Protein 8EVY (pdb70)

Radius of gyration: 37.76 Å; Cα contacts (8 Å, |Δi|>4): 2157; chains: 3; bounding box: 84×70×109 Å

InterPro domains:
  IPR000291 D-alanine--D-alanine ligase/VANA/B/C, conserved site [PS00843] (79-90)
  IPR000291 D-alanine--D-alanine ligase/VANA/B/C, conserved site [PS00844] (257-285)
  IPR005905 D-alanine--D-alanine ligase [MF_00047] (19-315)
  IPR005905 D-alanine--D-alanine ligase [PIRSF039102] (20-312)
  IPR005905 D-alanine--D-alanine ligase [TIGR01205] (20-313)
  IPR011095 D-alanine--D-alanine ligase, C-terminal [PF07478] (120-311)
  IPR011127 D-alanine--D-alanine ligase, N-terminal domain [PF01820] (68-102)
  IPR011761 ATP-grasp fold [PS50975] (117-312)
  IPR013815 ATP-grasp fold, subdomain 1 [G3DSA:3.30.1490.20] (128-192)
  IPR016185 Pre-ATP-grasp domain superfamily [SSF52440] (20-112)

Secondary structure (DSSP, 8-state):
-HHHHHSSTTS-GGGG-EEEEEEE-SSTTHHHHHHHHHHHHHHHHHTT-EEEEEEESTTHHHHHHHS--SEEEE---STTTSSSHHHHHHHHHT--BSS--HHHHHHHH-HHHHHHHHHHTT-----EEE-SSHHHHHHHHHHH-SSEEEEESS--TTTT-EEESSHHHHHHHHHHHHTT-S-EEEEE---S-EEEEEEETTEEPPPEEEE-SSSSS-HHHHHT-S--EEESS-S--HHHHHHHHHHHHHHHHTTT--SEEEEEEEE-TTS-EEEEEEESS---STT-SHHHHHHHTT--HHHHHHHHHHHTTS---/-HHHHHTTT-S-GGGG-EEEEEEE-SSTTHHHHHHHHHHHHHHHHHTT-EEEEEEESTTHHHHHHHS--SEEEE---STTTSSSHHHHHHHHTT--BSS--HHHHHHHH-HHHHHHHHHHTT-----EEEESSHHHHHHHHHHH-S-EEEEETT--TTTT-EEESSHHHHHHHHHHHTTT-S-EEEEEPP-S-EEEEEEETTEEPPPEEEE-SSSSS-HHHHHT-S--EEESS-S--HHHHHHHHHHHHHHHHHHT--SEEEEEEEE-TTS-EEEEEEESS---STT-HHHHHHHHHT--HHHHHHHHHHHTTS---/--HHHH-STTS-TTTT-EEEEEEE-SSTTHHHHHHHHHHHHHHHHHTT-EEEEEEESTTHHHHHHHS--SEEEE---STTTSSSHHHHHHHHTT--BSS--HHHHHHHH-HHHHHHHHHHTT-----EEEESSHHHHHHHHHHH-SSEEEEETT--TTTT-EEESSHHHHHHHHHHHTTT-S-EEEEEPP-S-EEEEEEETTEEPPPEEEE-SSSSS-HIIIII-S--EEESS-S--HHHHHHHHHHHHHHHHTTT--SEEEEEEEE-TTS-EEEEEEESS---SSS-HHHHHHHHHT--HHHHHHHHHHHTT-

Organism: Pseudomonas aeruginosa (strain ATCC 15692 / DSM 22644 / CIP 104116 / JCM 14847 / LMG 12228 / 1C / PRS 101 / PAO1) (NCBI:txid208964)

Foldseek 3Di:
DVVCVLLPPLPDLPVQPEEEEEFQDDAPCNVLRVQLSVLLQVLSVVSPHNYDYDNDDPCPVVCLVVDDHQEYEQQYFFPPGQQLPVLVVCVVSVHFYFKAHRQLSNQQLFQVSLVVLCVVVVAFAFDKFWDQDLVSLVVCCVVQNDFKKKAARRHDQQPLIDTHGDSVVSVVSQVSRVVNHSTMMMGRDAPAWKKKWKDAQLRIFAIKIKDDPDPDCHNCLQPPDDRIDIDPVDPDDPVLRVVVRVSVSCSSVSSQIGGMKMWIWGAHPVGDIHTRGIGGNFGRHPSGDNQVRCVRVPDHPSSSSSSSSVRSVDDHD/DVVPVLQDVLPDQCVQPEEEEEFQDDAPCNVLRVQQSVLLQVLSVVSVHNYDYDNDDPCPVVVLVVDDHQEYEQQYFFPPGQQLNVLVVCVVVVHQYFKAHNQLSNQQLFQVNLVVLCVVVPAFAFDKFKDQDLVSLVVCCVPQPDFKKKAAGRHDLQQLMDTDGDSVVSVVSNVSRVVNPSTMMMGRDAPAWKKKWKDAQLAIFAIKTWDDPDPDCHNCVQPPDDPIDIDVNDPDDPVLRVVVRVSVSVSSVSSRIHGMKMWIWGAHPVGDIHTRGIGGNFRRHPSGDVQVRCVSVVDHPSSRSSSRSVRSVDDHD/DDPVVLFDLQPDLVVQPAEEEEFQDDAPCNVLRVQLSVLLQVLSVVSVHNYDYDNDDPCNVVVPVPDDHQEYEQQYFFPPGQQLPVQVVCVVVVHQYFKFHRQLSNQQLFQVSLVVLCVVVVAFAFDKFKDQDLVSLVVCCVPQPDFKKKAARRHDQQPLIDTHHDSVRSVVSQVSRCVNHSTMMMGRDADAWKKKWKDAQLRIFAIKIKDDPDPDCHNCVQPPDDRIDIDPNDPDDPVLSVVVRVSVSVSSVSSRIHGMKMWMWGAHPVGDIHTRGIGGNFGRHPSGDVQVRCVSRPDHSSSRSSSRSVRSVD

Nearest PDB structures (foldseek):
  8evy-assembly1_B  TM=1.003E+00  e=4.826E-71  Pseudomonas aeruginosa PAO1
  4c5b-assembly1_A  TM=9.711E-01  e=6.905E-42  Escherichia coli K-12
  1iow-assembly1_A  TM=9.721E-01  e=1.176E-40  Escherichia coli
  5bph-assembly2_B  TM=9.206E-01  e=2.477E-42  Yersinia pestis
  5c1p-assembly2_D  TM=9.144E-01  e=2.794E-42  Yersinia pestis

B-factor: mean 52.61, std 11.12, range [27.25, 104.98]

Sequence (948 aa):
LCLDSLLNGTQDPKAFGRVAVLFGGKSAEREVSLKSGAMVLQSLLAAGVDAFGIDVGEDLLQRLVEEKIDRAFIILHGRGGEDGSMQGLLECAGIPYTGSGVLASALAMDKLRTKRVWLSLGLPTPDYAVLASEDDCREAAQRLGFPLIVKPAHEGSSIGMAKVGGLDELIAAWREAARYDSQVLVEQWISGPEFTVATLRGQVLPAIRLGTPHTFYDYDAKYLASDTRYQVPCGLDEAKERELKELTARACDALGIQGWGRADVMQDAEGRFWLLEVNTAPGMTDHSLVPMAARAAGLDFQQLVLAILADSREARGLCLDSLLNGTQDPKAFGRVAVLFGGKSAEREVSLKSGAMVLQSLLAAGVDAFGIDVGEDLLQRLVEEKIDRAFIILHGRGGEDGSMQGLLECAGIPYTGSGVLASALAMDKLRTKRVWLSLGLPTPDYAVLASEDDCREAAQRLGFPLIVKPAHEGSSIGMAKVGGLDELIAAWREAARYDSQVLVEQWISGPEFTVATLRGQVLPAIRLGTPHTFYDYDAKYLASDTRYQVPCGLDEAKERELKELTARACDALGIQGWGRADVMQDAEGRFWLLEVNTAPGMTDHSLVPMAARAAGLDFQQLVLAILADSREARGLCLDSLLNGTQDPKAFGRVAVLFGGKSAEREVSLKSGAMVLQSLLAAGVDAFGIDVGEDLLQRLVEEKIDRAFIILHGRGGEDGSMQGLLECAGIPYTGSGVLASALAMDKLRTKRVWLSLGLPTPDYAVLASEDDCREAAQRLGFPLIVKPAHEGSSIGMAKVGGLDELIAAWREAARYDSQVLVEQWISGPEFTVATLRGQVLPAIRLGTPHTFYDYDAKYLASDTRYQVPCGLDEAKERELKELTARACDALGIQGWGRADVMQDAEGRFWLLEVNTAPGMTDHSLVPMAARAAGLDFQQLVLAILADSRE

Structure (mmCIF, N/CA/C/O backbone):
data_8EVY
#
_entry.id   8EVY
#
_cell.length_a   89.587
_cell.length_b   198.892
_cell.length_c   177.770
_cell.angle_alpha   90.00
_cell.angle_beta   90.00
_cell.angle_gamma   90.00
#
_symmetry.space_group_name_H-M   'C 2 2 21'
#
loop_
_entity.id
_entity.type
_entity.pdbx_description
1 polymer 'D-alanine--D-alanine ligase B'
2 non-polymer D-ALANINE
3 non-polymer 'MAGNESIUM ION'
4 non-polymer "ADENOSINE-5'-TRIPHOSPHATE"
5 non-polymer 'SODIUM ION'
6 water water
#
loop_
_atom_site.group_PDB
_atom_site.id
_atom_site.type_symbol
_atom_site.label_atom_id
_atom_site.label_alt_id
_atom_site.label_comp_id
_atom_site.label_asym_id
_atom_site.label_entity_id
_atom_site.label_seq_id
_atom_site.pdbx_PDB_ins_code
_atom_site.Cartn_x
_atom_site.Cartn_y
_atom_site.Cartn_z
_atom_site.occupancy
_atom_site.B_iso_or_equiv
_atom_site.auth_seq_id
_atom_site.auth_comp_id
_atom_site.auth_asym_id
_atom_site.auth_atom_id
_atom_site.pdbx_PDB_model_num
ATOM 1 N N . LEU A 1 4 ? 13.841 32.354 -60.467 1.00 69.60 3 LEU B N 1
ATOM 2 C CA . LEU A 1 4 ? 15.053 32.206 -61.264 1.00 73.91 3 LEU B CA 1
ATOM 3 C C . LEU A 1 4 ? 16.267 32.018 -60.357 1.00 77.53 3 LEU B C 1
ATOM 4 O O . LEU A 1 4 ? 17.170 31.241 -60.667 1.00 72.60 3 LEU B O 1
ATOM 9 N N . CYS A 1 5 ? 16.285 32.740 -59.232 1.00 76.04 4 CYS B N 1
ATOM 10 C CA . CYS A 1 5 ? 17.346 32.543 -58.249 1.00 72.78 4 CYS B CA 1
ATOM 11 C C . CYS A 1 5 ? 17.230 31.176 -57.589 1.00 70.59 4 CYS B C 1
ATOM 12 O O . CYS A 1 5 ? 18.234 30.476 -57.412 1.00 59.16 4 CYS B O 1
ATOM 15 N N . LEU A 1 6 ? 16.009 30.779 -57.219 1.00 61.41 5 LEU B N 1
ATOM 16 C CA . LEU A 1 6 ? 15.801 29.457 -56.642 1.00 59.06 5 LEU B CA 1
ATOM 17 C C . LEU A 1 6 ? 16.112 28.353 -57.646 1.00 70.17 5 LEU B C 1
ATOM 18 O O . LEU A 1 6 ? 16.521 27.255 -57.250 1.00 64.47 5 LEU B O 1
ATOM 23 N N . ASP A 1 7 ? 15.931 28.622 -58.942 1.00 71.37 6 ASP B N 1
ATOM 24 C CA . ASP A 1 7 ? 16.355 27.664 -59.958 1.00 73.07 6 ASP B CA 1
ATOM 25 C C . ASP A 1 7 ? 17.863 27.457 -59.915 1.00 65.77 6 ASP B C 1
ATOM 26 O O . ASP A 1 7 ? 18.349 26.324 -60.014 1.00 69.97 6 ASP B O 1
ATOM 31 N N . SER A 1 8 ? 18.621 28.544 -59.763 1.00 68.85 7 SER B N 1
ATOM 32 C CA . SER A 1 8 ? 20.073 28.431 -59.704 1.00 66.35 7 SER B CA 1
ATOM 33 C C . SER A 1 8 ? 20.528 27.705 -58.442 1.00 70.04 7 SER B C 1
ATOM 34 O O . SER A 1 8 ? 21.584 27.060 -58.445 1.00 61.08 7 SER B O 1
ATOM 37 N N . LEU A 1 9 ? 19.745 27.788 -57.363 1.00 58.95 8 LEU B N 1
ATOM 38 C CA . LEU A 1 9 ? 20.107 27.088 -56.135 1.00 60.20 8 LEU B CA 1
ATOM 39 C C . LEU A 1 9 ? 19.941 25.581 -56.274 1.00 61.51 8 LEU B C 1
ATOM 40 O O . LEU A 1 9 ? 20.706 24.817 -55.674 1.00 55.89 8 LEU B O 1
ATOM 45 N N . LEU A 1 10 ? 18.955 25.134 -57.052 1.00 61.65 9 LEU B N 1
ATOM 46 C CA . LEU A 1 10 ? 18.685 23.715 -57.246 1.00 61.19 9 LEU B CA 1
ATOM 47 C C . LEU A 1 10 ? 19.321 23.172 -58.520 1.00 64.53 9 LEU B C 1
ATOM 48 O O . LEU A 1 10 ? 18.792 22.229 -59.115 1.00 71.56 9 LEU B O 1
ATOM 53 N N . ASN A 1 11 ? 20.459 23.737 -58.932 1.00 66.01 10 ASN B N 1
ATOM 54 C CA . ASN A 1 11 ? 20.990 23.495 -60.271 1.00 63.83 10 ASN B CA 1
ATOM 55 C C . ASN A 1 11 ? 21.255 22.012 -60.516 1.00 70.18 10 ASN B C 1
ATOM 56 O O . ASN A 1 11 ? 20.709 21.419 -61.453 1.00 86.90 10 ASN B O 1
ATOM 61 N N . GLY A 1 12 ? 22.095 21.396 -59.690 1.00 62.63 11 GLY B N 1
ATOM 62 C CA . GLY A 1 12 ? 22.439 20.003 -59.907 1.00 49.00 11 GLY B CA 1
ATOM 63 C C . GLY A 1 12 ? 21.881 19.065 -58.857 1.00 52.11 11 GLY B C 1
ATOM 64 O O . GLY A 1 12 ? 22.554 18.118 -58.441 1.00 50.20 11 GLY B O 1
ATOM 65 N N . THR A 1 13 ? 20.650 19.315 -58.420 1.00 63.85 12 THR B N 1
ATOM 66 C CA . THR A 1 13 ? 20.035 18.548 -57.347 1.00 52.10 12 THR B CA 1
ATOM 67 C C . THR A 1 13 ? 19.063 17.493 -57.849 1.00 63.32 12 THR B C 1
ATOM 68 O O . THR A 1 13 ? 18.474 16.776 -57.034 1.00 60.24 12 THR B O 1
ATOM 72 N N . GLN A 1 14 ? 18.890 17.374 -59.166 1.00 65.59 13 GLN B N 1
ATOM 73 C CA . GLN A 1 14 ? 17.786 16.584 -59.700 1.00 65.77 13 GLN B CA 1
ATOM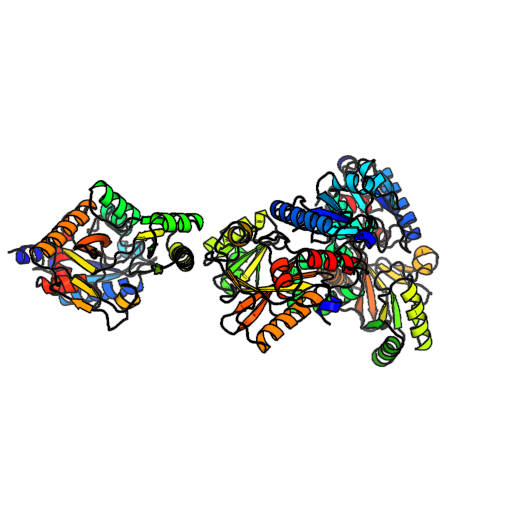 74 C C . GLN A 1 14 ? 18.036 15.088 -59.553 1.00 64.77 13 GLN B C 1
ATOM 75 O O . GLN A 1 14 ? 17.106 14.324 -59.271 1.00 63.63 13 GLN B O 1
ATOM 81 N N . ASP A 1 15 ? 19.282 14.649 -59.733 1.00 63.16 14 ASP B N 1
ATOM 82 C CA . ASP A 1 15 ? 19.615 13.229 -59.702 1.00 60.31 14 ASP B CA 1
ATOM 83 C C . ASP A 1 15 ? 20.437 12.911 -58.459 1.00 56.78 14 ASP B C 1
ATOM 84 O O . ASP A 1 15 ? 21.660 13.119 -58.454 1.00 57.00 14 ASP B O 1
ATOM 89 N N . PRO A 1 16 ? 19.821 12.409 -57.388 1.00 53.24 15 PRO B N 1
ATOM 90 C CA . PRO A 1 16 ? 20.613 12.006 -56.213 1.00 55.82 15 PRO B CA 1
ATOM 91 C C . PRO A 1 16 ? 21.631 10.920 -56.513 1.00 62.02 15 PRO B C 1
ATOM 92 O O . PRO A 1 16 ? 22.726 10.928 -55.935 1.00 61.31 15 PRO B O 1
ATOM 96 N N . LYS A 1 17 ? 21.302 9.981 -57.405 1.00 66.32 16 LYS B N 1
ATOM 97 C CA . LYS A 1 17 ? 22.243 8.927 -57.771 1.00 56.05 16 LYS B CA 1
ATOM 98 C C . LYS A 1 17 ? 23.483 9.471 -58.467 1.00 55.05 16 LYS B C 1
ATOM 99 O O . LYS A 1 17 ? 24.512 8.786 -58.503 1.00 58.13 16 LYS B O 1
ATOM 105 N N . ALA A 1 18 ? 23.412 10.684 -59.018 1.00 48.38 17 ALA B N 1
ATOM 106 C CA . ALA A 1 18 ? 24.539 11.242 -59.755 1.00 52.00 17 ALA B CA 1
ATOM 107 C C . ALA A 1 18 ? 25.723 11.583 -58.859 1.00 51.43 17 ALA B C 1
ATOM 108 O O . ALA A 1 18 ? 26.827 11.793 -59.373 1.00 56.31 17 ALA B O 1
ATOM 110 N N . PHE A 1 19 ? 25.524 11.651 -57.541 1.00 54.61 18 PHE B N 1
ATOM 111 C CA . PHE A 1 19 ? 26.612 12.024 -56.645 1.00 54.95 18 PHE B CA 1
ATOM 112 C C . PHE A 1 19 ? 27.486 10.841 -56.252 1.00 54.66 18 PHE B C 1
ATOM 113 O O . PHE A 1 19 ? 28.606 11.051 -55.773 1.00 55.10 18 PHE B O 1
ATOM 121 N N . GLY A 1 20 ? 27.011 9.613 -56.447 1.00 56.69 19 GLY B N 1
ATOM 122 C CA . GLY A 1 20 ? 27.794 8.454 -56.066 1.00 49.84 19 GLY B CA 1
ATOM 123 C C . GLY A 1 20 ? 27.643 8.134 -54.587 1.00 47.23 19 GLY B C 1
ATOM 124 O O . GLY A 1 20 ? 26.625 8.431 -53.960 1.00 46.22 19 GLY B O 1
ATOM 125 N N . ARG A 1 21 ? 28.678 7.512 -54.029 1.00 39.35 20 ARG B N 1
ATOM 126 C CA . ARG A 1 21 ? 28.690 7.158 -52.616 1.00 50.26 20 ARG B CA 1
ATOM 127 C C . ARG A 1 21 ? 29.216 8.342 -51.813 1.00 48.03 20 ARG B C 1
ATOM 128 O O . ARG A 1 21 ? 30.356 8.778 -52.010 1.00 40.22 20 ARG B O 1
ATOM 136 N N . VAL A 1 22 ? 28.384 8.857 -50.911 1.00 44.37 21 VAL B N 1
ATOM 137 C CA . VAL A 1 22 ? 28.668 10.087 -50.179 1.00 50.50 21 VAL B CA 1
ATOM 138 C C . VAL A 1 22 ? 28.942 9.733 -48.724 1.00 40.61 21 VAL B C 1
ATOM 139 O O . VAL A 1 22 ? 28.116 9.093 -48.061 1.00 48.29 21 VAL B O 1
ATOM 143 N N . ALA A 1 23 ? 30.104 10.147 -48.230 1.00 40.16 22 ALA B N 1
ATOM 144 C CA . ALA A 1 23 ? 30.473 9.972 -46.832 1.00 47.14 22 ALA B CA 1
ATOM 145 C C . ALA A 1 23 ? 30.127 11.242 -46.062 1.00 41.40 22 ALA B C 1
ATOM 146 O O . ALA A 1 23 ? 30.649 12.321 -46.366 1.00 42.50 22 ALA B O 1
ATOM 148 N N . VAL A 1 24 ? 29.242 11.112 -45.079 1.00 42.63 23 VAL B N 1
ATOM 149 C CA . VAL A 1 24 ? 28.895 12.213 -44.189 1.00 43.39 23 VAL B CA 1
ATOM 150 C C . VAL A 1 24 ? 29.858 12.163 -43.008 1.00 47.44 23 VAL B C 1
ATOM 151 O O . VAL A 1 24 ? 29.828 11.224 -42.210 1.00 43.58 23 VAL B O 1
ATOM 155 N N . LEU A 1 25 ? 30.724 13.165 -42.908 1.00 38.39 24 LEU B N 1
ATOM 156 C CA . LEU A 1 25 ? 31.745 13.225 -41.871 1.00 42.75 24 LEU B CA 1
ATOM 157 C C . LEU A 1 25 ? 31.220 14.057 -40.706 1.00 51.60 24 LEU B C 1
ATOM 158 O O . LEU A 1 25 ? 30.888 15.234 -40.880 1.00 45.37 24 LEU B O 1
ATOM 163 N N . PHE A 1 26 ? 31.148 13.447 -39.525 1.00 42.36 25 PHE B N 1
ATOM 164 C CA . PHE A 1 26 ? 30.620 14.106 -38.339 1.00 42.22 25 PHE B CA 1
ATOM 165 C C . PHE A 1 26 ? 31.323 13.546 -37.109 1.00 44.32 25 PHE B C 1
ATOM 166 O O . PHE A 1 26 ? 32.199 12.683 -37.207 1.00 42.23 25 PHE B O 1
ATOM 174 N N . GLY A 1 27 ? 30.924 14.041 -35.940 1.00 43.79 26 GLY B N 1
ATOM 175 C CA . GLY A 1 27 ? 31.505 13.590 -34.686 1.00 37.30 26 GLY B CA 1
ATOM 176 C C . GLY A 1 27 ? 32.774 14.337 -34.334 1.00 39.15 26 GLY B C 1
ATOM 177 O O . GLY A 1 27 ? 32.727 15.504 -33.926 1.00 43.66 26 GLY B O 1
ATOM 178 N N . GLY A 1 28 ? 33.917 13.680 -34.488 1.00 37.00 27 GLY B N 1
ATOM 179 C CA . GLY A 1 28 ? 35.191 14.312 -34.200 1.00 45.85 27 GLY B CA 1
ATOM 180 C C . GLY A 1 28 ? 35.485 14.368 -32.714 1.00 40.98 27 GLY B C 1
ATOM 181 O O . GLY A 1 28 ? 34.772 13.808 -31.876 1.00 43.58 27 GLY B O 1
ATOM 182 N N . LYS A 1 29 ? 36.567 15.075 -32.390 1.00 43.50 28 LYS B N 1
ATOM 183 C CA . LYS A 1 29 ? 37.038 15.187 -31.014 1.00 47.31 28 LYS B CA 1
ATOM 184 C C . LYS A 1 29 ? 37.046 16.629 -30.514 1.00 47.35 28 LYS B C 1
ATOM 185 O O . LYS A 1 29 ? 37.739 16.937 -29.539 1.00 49.18 28 LYS B O 1
ATOM 191 N N . SER A 1 30 ? 36.295 17.520 -31.152 1.00 38.60 29 SER B N 1
ATOM 192 C CA . SER A 1 30 ? 36.218 18.896 -30.688 1.00 45.92 29 SER B CA 1
ATOM 193 C C . SER A 1 30 ? 35.122 19.043 -29.635 1.00 44.88 29 SER B C 1
ATOM 194 O O . SER A 1 30 ? 34.321 18.135 -29.397 1.00 45.97 29 SER B O 1
ATOM 197 N N . ALA A 1 31 ? 35.087 20.221 -29.008 1.00 41.98 30 ALA B N 1
ATOM 198 C CA . ALA A 1 31 ? 34.102 20.484 -27.965 1.00 39.84 30 ALA B CA 1
ATOM 199 C C . ALA A 1 31 ? 32.672 20.468 -28.492 1.00 43.20 30 ALA B C 1
ATOM 200 O O . ALA A 1 31 ? 31.739 20.274 -27.706 1.00 41.24 30 ALA B O 1
ATOM 202 N N . GLU A 1 32 ? 32.474 20.657 -29.796 1.00 42.19 31 GLU B N 1
ATOM 203 C CA . GLU A 1 32 ? 31.147 20.599 -30.392 1.00 45.39 31 GLU B CA 1
ATOM 204 C C . GLU A 1 32 ? 30.791 19.205 -30.904 1.00 39.86 31 GLU B C 1
ATOM 205 O O . GLU A 1 32 ? 29.923 19.082 -31.777 1.00 41.16 31 GLU B O 1
ATOM 211 N N . ARG A 1 33 ? 31.436 18.158 -30.377 1.00 40.08 32 ARG B N 1
ATOM 212 C CA . ARG A 1 33 ? 31.192 16.806 -30.877 1.00 38.64 32 ARG B CA 1
ATOM 213 C C . ARG A 1 33 ? 29.719 16.429 -30.774 1.00 43.13 32 ARG B C 1
ATOM 214 O O . ARG A 1 33 ? 29.140 15.892 -31.726 1.00 48.39 32 ARG B O 1
ATOM 222 N N . GLU A 1 34 ? 29.092 16.706 -29.630 1.00 47.12 33 GLU B N 1
ATOM 223 C CA . GLU A 1 34 ? 27.687 16.346 -29.461 1.00 45.52 33 GLU B CA 1
ATOM 224 C C . GLU A 1 34 ? 26.802 17.086 -30.456 1.00 46.47 33 GLU B C 1
ATOM 225 O O . GLU A 1 34 ? 25.801 16.539 -30.932 1.00 46.80 33 GLU B O 1
ATOM 231 N N . VAL A 1 35 ? 27.157 18.330 -30.785 1.00 45.16 34 VAL B N 1
ATOM 232 C CA . VAL A 1 35 ? 26.406 19.061 -31.800 1.00 40.91 34 VAL B CA 1
ATOM 233 C C . VAL A 1 35 ? 26.615 18.430 -33.171 1.00 40.99 34 VAL B C 1
ATOM 234 O O . VAL A 1 35 ? 25.662 18.244 -33.938 1.00 41.04 34 VAL B O 1
ATOM 238 N N . SER A 1 36 ? 27.863 18.079 -33.496 1.00 44.32 35 SER B N 1
ATOM 239 C CA . SER A 1 36 ? 28.158 17.494 -34.800 1.00 40.83 35 SER B CA 1
ATOM 240 C C . SER A 1 36 ? 27.514 16.125 -34.964 1.00 44.55 35 SER B C 1
ATOM 241 O O . SER A 1 36 ? 27.170 15.737 -36.085 1.00 43.04 35 SER B O 1
ATOM 244 N N . LEU A 1 37 ? 27.344 15.382 -33.867 1.00 46.00 36 LEU B N 1
ATOM 245 C CA . LEU A 1 37 ? 26.688 14.081 -33.954 1.00 51.60 36 LEU B CA 1
ATOM 246 C C . LEU A 1 37 ? 25.234 14.229 -34.387 1.00 49.38 36 LEU B C 1
ATOM 247 O O . LEU A 1 37 ? 24.718 13.404 -35.150 1.00 45.70 36 LEU B O 1
ATOM 252 N N . LYS A 1 38 ? 24.559 15.278 -33.914 1.00 41.58 37 LYS B N 1
ATOM 253 C CA . LYS A 1 38 ? 23.167 15.496 -34.286 1.00 49.84 37 LYS B CA 1
ATOM 254 C C . LYS A 1 38 ? 23.039 16.119 -35.669 1.00 50.93 37 LYS B C 1
ATOM 255 O O . LYS A 1 38 ? 22.094 15.803 -36.401 1.00 45.78 37 LYS B O 1
ATOM 261 N N . SER A 1 39 ? 23.974 16.998 -36.043 1.00 50.55 38 SER B N 1
ATOM 262 C CA . SER A 1 39 ? 23.980 17.536 -37.400 1.00 47.19 38 SER B CA 1
ATOM 263 C C . SER A 1 39 ? 24.219 16.435 -38.425 1.00 45.73 38 SER B C 1
ATOM 264 O O . SER A 1 39 ? 23.576 16.406 -39.482 1.00 45.00 38 SER B O 1
ATOM 267 N N . GLY A 1 40 ? 25.148 15.524 -38.132 1.00 45.53 39 GLY B N 1
ATOM 268 C CA . GLY A 1 40 ? 25.399 14.422 -39.045 1.00 50.51 39 GLY B CA 1
ATOM 269 C C . GLY A 1 40 ? 24.209 13.492 -39.169 1.00 52.53 39 GLY B C 1
ATOM 270 O O . GLY A 1 40 ? 23.865 13.053 -40.271 1.00 51.19 39 GLY B O 1
ATOM 271 N N . ALA A 1 41 ? 23.561 13.183 -38.042 1.00 49.75 40 ALA B N 1
ATOM 272 C CA . ALA A 1 41 ? 22.366 12.347 -38.082 1.00 46.50 40 ALA B CA 1
ATOM 273 C C . ALA A 1 41 ? 21.277 12.992 -38.928 1.00 53.25 40 ALA B C 1
ATOM 274 O O . ALA A 1 41 ? 20.564 12.302 -39.666 1.00 53.67 40 ALA B O 1
ATOM 276 N N . MET A 1 42 ? 21.140 14.317 -38.839 1.00 50.86 41 MET B N 1
ATOM 277 C CA . MET A 1 42 ? 20.172 15.022 -39.672 1.00 45.17 41 MET B CA 1
ATOM 278 C C . MET A 1 42 ? 20.562 14.954 -41.142 1.00 51.48 41 MET B C 1
ATOM 279 O O . MET A 1 42 ? 19.731 14.639 -42.002 1.00 49.78 41 MET B O 1
ATOM 284 N N . VAL A 1 43 ? 21.826 15.257 -41.450 1.00 51.12 42 VAL B N 1
ATOM 285 C CA . VAL A 1 43 ? 22.267 15.291 -42.841 1.00 51.82 42 VAL B CA 1
ATOM 286 C C . VAL A 1 43 ? 22.220 13.898 -43.457 1.00 51.89 42 VAL B C 1
ATOM 287 O O . VAL A 1 43 ? 21.765 13.725 -44.594 1.00 53.24 42 VAL B O 1
ATOM 291 N N . LEU A 1 44 ? 22.677 12.885 -42.717 1.00 53.69 43 LEU B N 1
ATOM 292 C CA . LEU A 1 44 ? 22.683 11.523 -43.243 1.00 49.04 43 LEU B CA 1
ATOM 293 C C . LEU A 1 44 ? 21.266 11.029 -43.512 1.00 53.73 43 LEU B C 1
ATOM 294 O O . LEU A 1 44 ? 20.972 10.516 -44.597 1.00 53.20 43 LEU B O 1
ATOM 299 N N . GLN A 1 45 ? 20.374 11.169 -42.527 1.00 55.60 44 GLN B N 1
ATOM 300 C CA . GLN A 1 45 ? 18.983 10.775 -42.726 1.00 53.65 44 GLN B CA 1
ATOM 301 C C . GLN A 1 45 ? 18.356 11.534 -43.889 1.00 56.92 44 GLN B C 1
ATOM 302 O O . GLN A 1 45 ? 17.587 10.963 -44.672 1.00 59.33 44 GLN B O 1
ATOM 308 N N . SER A 1 46 ? 18.683 12.820 -44.023 1.00 58.79 45 SER B N 1
ATOM 309 C CA . SER A 1 46 ? 18.141 13.616 -45.120 1.00 61.39 45 SER B CA 1
ATOM 310 C C . SER A 1 46 ? 18.631 13.103 -46.469 1.00 60.52 45 SER B C 1
ATOM 311 O O . SER A 1 46 ? 17.848 12.969 -47.418 1.00 56.44 45 SER B O 1
ATOM 314 N N . LEU A 1 47 ? 19.932 12.822 -46.575 1.00 56.56 46 LEU B N 1
ATOM 315 C CA . LEU A 1 47 ? 20.481 12.325 -47.833 1.00 55.08 46 LEU B CA 1
ATOM 316 C C . LEU A 1 47 ? 19.903 10.960 -48.185 1.00 55.07 46 LEU B C 1
ATOM 317 O O . LEU A 1 47 ? 19.636 10.673 -49.358 1.00 55.23 46 LEU B O 1
ATOM 322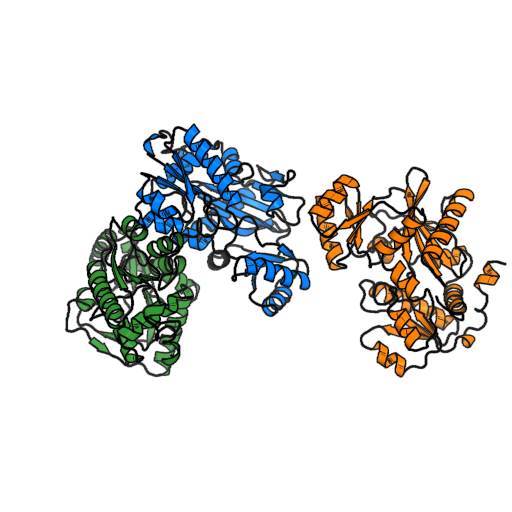 N N . LEU A 1 48 ? 19.694 10.106 -47.181 1.00 53.28 47 LEU B N 1
ATOM 323 C CA . LEU A 1 48 ? 19.150 8.777 -47.442 1.00 59.00 47 LEU B CA 1
ATOM 324 C C . LEU A 1 48 ? 17.708 8.850 -47.925 1.00 62.54 47 LEU B C 1
ATOM 325 O O . LEU A 1 48 ? 17.326 8.138 -48.860 1.00 64.01 47 LEU B O 1
ATOM 330 N N . ALA A 1 49 ? 16.891 9.703 -47.300 1.00 60.38 48 ALA B N 1
ATOM 331 C CA . ALA A 1 49 ? 15.509 9.859 -47.740 1.00 55.35 48 ALA B CA 1
ATOM 332 C C . ALA A 1 49 ? 15.430 10.456 -49.139 1.00 60.78 48 ALA B C 1
ATOM 333 O O . ALA A 1 49 ? 14.448 10.227 -49.854 1.00 65.22 48 ALA B O 1
ATOM 335 N N . ALA A 1 50 ? 16.443 11.221 -49.545 1.00 57.99 49 ALA B N 1
ATOM 336 C CA . ALA A 1 50 ? 16.476 11.784 -50.886 1.00 51.73 49 ALA B CA 1
ATOM 337 C C . ALA A 1 50 ? 16.912 10.775 -51.940 1.00 60.35 49 ALA B C 1
ATOM 338 O O . ALA A 1 50 ? 16.847 11.086 -53.133 1.00 58.84 49 ALA B O 1
ATOM 340 N N . GLY A 1 51 ? 17.345 9.585 -51.535 1.00 54.56 50 GLY B N 1
ATOM 341 C CA . GLY A 1 51 ? 17.821 8.594 -52.478 1.00 64.06 50 GLY B CA 1
ATOM 342 C C . GLY A 1 51 ? 19.301 8.653 -52.771 1.00 63.80 50 GLY B C 1
ATOM 343 O O . GLY A 1 51 ? 19.725 8.211 -53.845 1.00 66.44 50 GLY B O 1
ATOM 344 N N . VAL A 1 52 ? 20.098 9.194 -51.862 1.00 61.12 51 VAL B N 1
ATOM 345 C CA . VAL A 1 52 ? 21.544 9.277 -52.026 1.00 56.76 51 VAL B CA 1
ATOM 346 C C . VAL A 1 52 ? 22.178 8.059 -51.374 1.00 53.73 51 VAL B C 1
ATOM 347 O O . VAL A 1 52 ? 21.777 7.642 -50.281 1.00 48.59 51 VAL B O 1
ATOM 351 N N . ASP A 1 53 ? 23.165 7.475 -52.051 1.00 56.51 52 ASP B N 1
ATOM 352 C CA . ASP A 1 53 ? 23.949 6.377 -51.488 1.00 54.45 52 ASP B CA 1
ATOM 353 C C . ASP A 1 53 ? 24.911 6.971 -50.462 1.00 53.21 52 ASP B C 1
ATOM 354 O O . ASP A 1 53 ? 26.098 7.192 -50.717 1.00 54.19 52 ASP B O 1
ATOM 359 N N . ALA A 1 54 ? 24.377 7.247 -49.273 1.00 43.35 53 ALA B N 1
ATOM 360 C CA . ALA A 1 54 ? 25.100 7.961 -48.231 1.00 49.30 53 ALA B CA 1
ATOM 361 C C . ALA A 1 54 ? 25.341 7.063 -47.028 1.00 47.73 53 ALA B C 1
ATOM 362 O O . ALA A 1 54 ? 24.470 6.280 -46.636 1.00 48.54 53 ALA B O 1
ATOM 364 N N . PHE A 1 55 ? 26.529 7.188 -46.442 1.00 48.72 54 PHE B N 1
ATOM 365 C CA . PHE A 1 55 ? 26.856 6.519 -45.193 1.00 46.68 54 PHE B CA 1
ATOM 366 C C . PHE A 1 55 ? 27.607 7.496 -44.303 1.00 48.47 54 PHE B C 1
ATOM 367 O O . PHE A 1 55 ? 28.209 8.464 -44.775 1.00 42.98 54 PHE B O 1
ATOM 375 N N . GLY A 1 56 ? 27.558 7.236 -43.002 1.00 43.47 55 GLY B N 1
ATOM 376 C CA . GLY A 1 56 ? 28.168 8.106 -42.019 1.00 48.90 55 GLY B CA 1
ATOM 377 C C . GLY A 1 56 ? 29.507 7.581 -41.536 1.00 51.71 55 GLY B C 1
ATOM 378 O O . GLY A 1 56 ? 29.763 6.378 -41.551 1.00 53.72 55 GLY B O 1
ATOM 379 N N . ILE A 1 57 ? 30.363 8.507 -41.111 1.00 48.60 56 ILE B N 1
ATOM 380 C CA . ILE A 1 57 ? 31.656 8.187 -40.517 1.00 43.69 56 ILE B CA 1
ATOM 381 C C . ILE A 1 57 ? 31.819 9.055 -39.277 1.00 46.56 56 ILE B C 1
ATOM 382 O O . ILE A 1 57 ? 31.893 10.285 -39.383 1.00 46.17 56 ILE B O 1
ATOM 387 N N . ASP A 1 58 ? 31.858 8.423 -38.106 1.00 47.85 57 ASP B N 1
ATOM 388 C CA . ASP A 1 58 ? 32.200 9.117 -36.869 1.00 43.42 57 ASP B CA 1
ATOM 389 C C . ASP A 1 58 ? 33.708 9.327 -36.860 1.00 47.32 57 ASP B C 1
ATOM 390 O O . ASP A 1 58 ? 34.474 8.378 -36.656 1.00 45.59 57 ASP B O 1
ATOM 395 N N . VAL A 1 59 ? 34.137 10.564 -37.103 1.00 43.74 58 VAL B N 1
ATOM 396 C CA . VAL A 1 59 ? 35.559 10.864 -37.232 1.00 40.16 58 VAL B CA 1
ATOM 397 C C . VAL A 1 59 ? 36.239 10.640 -35.889 1.00 45.31 58 VAL B C 1
ATOM 398 O O . VAL A 1 59 ? 35.857 11.236 -34.876 1.00 48.24 58 VAL B O 1
ATOM 402 N N . GLY A 1 60 ? 37.237 9.770 -35.874 1.00 47.73 59 GLY B N 1
ATOM 403 C CA . GLY A 1 60 ? 38.014 9.490 -34.678 1.00 49.35 59 GLY B CA 1
ATOM 404 C C . GLY A 1 60 ? 39.372 8.948 -35.066 1.00 50.24 59 GLY B C 1
ATOM 405 O O . GLY A 1 60 ? 39.859 9.215 -36.168 1.00 49.56 59 GLY B O 1
ATOM 406 N N . GLU A 1 61 ? 39.981 8.166 -34.166 1.00 56.90 60 GLU B N 1
ATOM 407 C CA . GLU A 1 61 ? 41.254 7.528 -34.483 1.00 54.74 60 GLU B CA 1
ATOM 408 C C . GLU A 1 61 ? 41.142 6.550 -35.646 1.00 51.11 60 GLU B C 1
ATOM 409 O O . GLU A 1 61 ? 42.168 6.040 -36.110 1.00 41.90 60 GLU B O 1
ATOM 411 N N . ASP A 1 62 ? 39.928 6.303 -36.134 1.00 61.73 61 ASP B N 1
ATOM 412 C CA . ASP A 1 62 ? 39.624 5.325 -37.166 1.00 58.17 61 ASP B CA 1
ATOM 413 C C . ASP A 1 62 ? 39.740 5.879 -38.582 1.00 59.59 61 ASP B C 1
ATOM 414 O O . ASP A 1 62 ? 39.705 5.096 -39.538 1.00 49.51 61 ASP B O 1
ATOM 419 N N . LEU A 1 63 ? 39.910 7.196 -38.732 1.00 50.52 62 LEU B N 1
ATOM 420 C CA . LEU A 1 63 ? 39.551 7.880 -39.974 1.00 44.69 62 LEU B CA 1
ATOM 421 C C . LEU A 1 63 ? 40.337 7.360 -41.173 1.00 49.52 62 LEU B C 1
ATOM 422 O O . LEU A 1 63 ? 39.751 6.952 -42.183 1.00 49.78 62 LEU B O 1
ATOM 427 N N . LEU A 1 64 ? 41.670 7.393 -41.094 1.00 41.09 63 LEU B N 1
ATOM 428 C CA . LEU A 1 64 ? 42.476 7.019 -42.253 1.00 45.77 63 LEU B CA 1
ATOM 429 C C . LEU A 1 64 ? 42.251 5.562 -42.641 1.00 52.16 63 LEU B C 1
ATOM 430 O O . LEU A 1 64 ? 42.261 5.223 -43.831 1.00 48.87 63 LEU B O 1
ATOM 435 N N . GLN A 1 65 ? 42.039 4.689 -41.654 1.00 47.72 64 GLN B N 1
ATOM 436 C CA . GLN A 1 65 ? 41.707 3.299 -41.955 1.00 53.73 64 GLN B CA 1
ATOM 437 C C . GLN A 1 65 ? 40.411 3.211 -42.750 1.00 58.84 64 GLN B C 1
ATOM 438 O O . GLN A 1 65 ? 40.293 2.408 -43.683 1.00 49.01 64 GLN B O 1
ATOM 444 N N . ARG A 1 66 ? 39.427 4.041 -42.402 1.00 56.24 65 ARG B N 1
ATOM 445 C CA . ARG A 1 66 ? 38.149 3.999 -43.103 1.00 51.06 65 ARG B CA 1
ATOM 446 C C . ARG A 1 66 ? 38.249 4.603 -44.500 1.00 57.38 65 ARG B C 1
ATOM 447 O O . ARG A 1 66 ? 37.510 4.197 -45.404 1.00 58.30 65 ARG B O 1
ATOM 455 N N . LEU A 1 67 ? 39.157 5.562 -44.702 1.00 50.51 66 LEU B N 1
ATOM 456 C CA . LEU A 1 67 ? 39.284 6.182 -46.017 1.00 52.17 66 LEU B CA 1
ATOM 457 C C . LEU A 1 67 ? 39.925 5.240 -47.026 1.00 47.16 66 LEU B C 1
ATOM 458 O O . LEU A 1 67 ? 39.648 5.342 -48.227 1.00 53.19 66 LEU B O 1
ATOM 463 N N . VAL A 1 68 ? 40.781 4.327 -46.570 1.00 49.67 67 VAL B N 1
ATOM 464 C CA . VAL A 1 68 ? 41.370 3.349 -47.475 1.00 55.85 67 VAL B CA 1
ATOM 465 C C . VAL A 1 68 ? 40.487 2.120 -47.664 1.00 48.53 67 VAL B C 1
ATOM 466 O O . VAL A 1 68 ? 40.638 1.414 -48.669 1.00 56.56 67 VAL B O 1
ATOM 470 N N . GLU A 1 69 ? 39.566 1.847 -46.735 1.00 57.27 68 GLU B N 1
ATOM 471 C CA . GLU A 1 69 ? 38.646 0.725 -46.897 1.00 50.57 68 GLU B CA 1
ATOM 472 C C . GLU A 1 69 ? 37.442 1.106 -47.752 1.00 55.94 68 GLU B C 1
ATOM 473 O O . GLU A 1 69 ? 37.112 0.411 -48.718 1.00 57.99 68 GLU B O 1
ATOM 479 N N . GLU A 1 70 ? 36.771 2.202 -47.403 1.00 55.55 69 GLU B N 1
ATOM 480 C CA . GLU A 1 70 ? 35.500 2.556 -48.019 1.00 51.47 69 GLU B CA 1
ATOM 481 C C . GLU A 1 70 ? 35.711 3.248 -49.356 1.00 55.02 69 GLU B C 1
ATOM 482 O O . GLU A 1 70 ? 36.652 4.029 -49.528 1.00 58.16 69 GLU B O 1
ATOM 488 N N . LYS A 1 71 ? 34.823 2.966 -50.305 1.00 52.66 70 LYS B N 1
ATOM 489 C CA . LYS A 1 71 ? 34.784 3.749 -51.528 1.00 53.77 70 LYS B CA 1
ATOM 490 C C . LYS A 1 71 ? 33.955 5.000 -51.269 1.00 56.36 70 LYS B C 1
ATOM 491 O O . LYS A 1 71 ? 32.888 4.936 -50.648 1.00 46.77 70 LYS B O 1
ATOM 497 N N . ILE A 1 72 ? 34.480 6.148 -51.691 1.00 51.74 71 ILE B N 1
ATOM 498 C CA . ILE A 1 72 ? 33.857 7.438 -51.423 1.00 46.10 71 ILE B CA 1
ATOM 499 C C . ILE A 1 72 ? 34.004 8.299 -52.668 1.00 43.82 71 ILE B C 1
ATOM 500 O O . ILE A 1 72 ? 35.127 8.611 -53.080 1.00 50.90 71 ILE B O 1
ATOM 505 N N . ASP A 1 73 ? 32.878 8.676 -53.271 1.00 42.40 72 ASP B N 1
ATOM 506 C CA . ASP A 1 73 ? 32.892 9.588 -54.406 1.00 45.41 72 ASP B CA 1
ATOM 507 C C . ASP A 1 73 ? 32.876 11.050 -53.986 1.00 50.91 72 ASP B C 1
ATOM 508 O O . ASP A 1 73 ? 33.314 11.908 -54.761 1.00 54.54 72 ASP B O 1
ATOM 513 N N . ARG A 1 74 ? 32.398 11.348 -52.779 1.00 45.87 73 ARG B N 1
ATOM 514 C CA . ARG A 1 74 ? 32.229 12.723 -52.333 1.00 51.32 73 ARG B CA 1
ATOM 515 C C . ARG A 1 74 ? 32.018 12.723 -50.827 1.00 45.16 73 ARG B C 1
ATOM 516 O O . ARG A 1 74 ? 31.345 11.838 -50.294 1.00 46.76 73 ARG B O 1
ATOM 524 N N . ALA A 1 75 ? 32.593 13.712 -50.149 1.00 48.84 74 ALA B N 1
ATOM 525 C CA . ALA A 1 75 ? 32.513 13.820 -48.699 1.00 44.03 74 ALA B CA 1
ATOM 526 C C . ALA A 1 75 ? 31.663 15.023 -48.315 1.00 41.80 74 ALA B C 1
ATOM 527 O O . ALA A 1 75 ? 31.866 16.125 -48.834 1.00 39.58 74 ALA B O 1
ATOM 529 N N . PHE A 1 76 ? 30.707 14.805 -47.417 1.00 39.75 75 PHE B N 1
ATOM 530 C CA . PHE A 1 76 ? 29.902 15.877 -46.845 1.00 40.04 75 PHE B CA 1
ATOM 531 C C . PHE A 1 76 ? 30.457 16.157 -45.453 1.00 41.24 75 PHE B C 1
ATOM 532 O O . PHE A 1 76 ? 30.280 15.352 -44.534 1.00 47.13 75 PHE B O 1
ATOM 540 N N . ILE A 1 77 ? 31.134 17.291 -45.304 1.00 36.77 76 ILE B N 1
ATOM 541 C CA . ILE A 1 77 ? 31.736 17.677 -44.034 1.00 41.58 76 ILE B CA 1
ATOM 542 C C . ILE A 1 77 ? 30.683 18.377 -43.187 1.00 41.86 76 ILE B C 1
ATOM 543 O O . ILE A 1 77 ? 30.203 19.459 -43.545 1.00 38.95 76 ILE B O 1
ATOM 548 N N . ILE A 1 78 ? 30.322 17.763 -42.063 1.00 38.63 77 ILE B N 1
ATOM 549 C CA . ILE A 1 78 ? 29.406 18.388 -41.119 1.00 39.28 77 ILE B CA 1
ATOM 550 C C . ILE A 1 78 ? 29.998 18.233 -39.720 1.00 40.31 77 ILE B C 1
ATOM 551 O O . ILE A 1 78 ? 29.279 18.115 -38.720 1.00 39.76 77 ILE B O 1
ATOM 556 N N . LEU A 1 79 ? 31.326 18.237 -39.649 1.00 39.07 78 LEU B N 1
ATOM 557 C CA . LEU A 1 79 ? 32.027 18.408 -38.387 1.00 44.06 78 LEU B CA 1
ATOM 558 C C . LEU A 1 79 ? 31.968 19.869 -37.953 1.00 47.73 78 LEU B C 1
ATOM 559 O O . LEU A 1 79 ? 31.837 20.778 -38.779 1.00 44.69 78 LEU B O 1
ATOM 564 N N . HIS A 1 80 ? 32.074 20.094 -36.645 1.00 44.81 79 HIS B N 1
ATOM 565 C CA . HIS A 1 80 ? 32.021 21.440 -36.085 1.00 43.26 79 HIS B CA 1
ATOM 566 C C . HIS A 1 80 ? 33.247 21.685 -35.218 1.00 43.66 79 HIS B C 1
ATOM 567 O O . HIS A 1 80 ? 33.559 20.879 -34.336 1.00 46.47 79 HIS B O 1
ATOM 574 N N . GLY A 1 81 ? 33.929 22.797 -35.463 1.00 42.94 80 GLY B N 1
ATOM 575 C CA . GLY A 1 81 ? 35.065 23.176 -34.649 1.00 37.47 80 GLY B CA 1
ATOM 576 C C . GLY A 1 81 ? 36.385 22.697 -35.213 1.00 43.12 80 GLY B C 1
ATOM 577 O O . GLY A 1 81 ? 36.500 22.265 -36.366 1.00 40.00 80 GLY B O 1
ATOM 578 N N . ARG A 1 82 ? 37.408 22.776 -34.364 1.00 38.02 81 ARG B N 1
ATOM 579 C CA . ARG A 1 82 ? 38.748 22.377 -34.769 1.00 40.62 81 ARG B CA 1
ATOM 580 C C . ARG A 1 82 ? 38.787 20.894 -35.124 1.00 46.47 81 ARG B C 1
ATOM 581 O O . ARG A 1 82 ? 38.065 20.071 -34.551 1.00 43.63 81 ARG B O 1
ATOM 589 N N . GLY A 1 83 ? 39.643 20.557 -36.089 1.00 47.25 82 GLY B N 1
ATOM 590 C CA . GLY A 1 83 ? 39.646 19.239 -36.683 1.00 42.31 82 GLY B CA 1
ATOM 591 C C . GLY A 1 83 ? 38.588 19.023 -37.742 1.00 45.77 82 GLY B C 1
ATOM 592 O O . GLY A 1 83 ? 38.581 17.961 -38.380 1.00 54.63 82 GLY B O 1
ATOM 593 N N . GLY A 1 84 ? 37.699 19.991 -37.956 1.00 44.97 83 GLY B N 1
ATOM 594 C CA . GLY A 1 84 ? 36.638 19.864 -38.933 1.00 38.66 83 GLY B CA 1
ATOM 595 C C . GLY A 1 84 ? 36.452 21.096 -39.797 1.00 45.73 83 GLY B C 1
ATOM 596 O O . GLY A 1 84 ? 36.399 20.985 -41.025 1.00 48.99 83 GLY B O 1
ATOM 597 N N . GLU A 1 85 ? 36.347 22.273 -39.171 1.00 43.73 84 GLU B N 1
ATOM 598 C CA . GLU A 1 85 ? 36.146 23.535 -39.878 1.00 43.62 84 GLU B CA 1
ATOM 599 C C . GLU A 1 85 ? 37.421 24.352 -40.043 1.00 44.00 84 GLU B C 1
ATOM 600 O O . GLU A 1 85 ? 37.350 25.477 -40.547 1.00 50.07 84 GLU B O 1
ATOM 606 N N . ASP A 1 86 ? 38.576 23.842 -39.617 1.00 40.95 85 ASP B N 1
ATOM 607 C CA . ASP A 1 86 ? 39.791 24.646 -39.560 1.00 45.20 85 ASP B CA 1
ATOM 608 C C . ASP A 1 86 ? 40.752 24.357 -40.709 1.00 42.34 85 ASP B C 1
ATOM 609 O O . ASP A 1 86 ? 41.939 24.689 -40.615 1.00 40.22 85 ASP B O 1
ATOM 614 N N . GLY A 1 87 ? 40.270 23.747 -41.789 1.00 40.37 86 GLY B N 1
ATOM 615 C CA . GLY A 1 87 ? 41.115 23.420 -42.916 1.00 43.15 86 GLY B CA 1
ATOM 616 C C . GLY A 1 87 ? 41.871 22.114 -42.802 1.00 40.19 86 GLY B C 1
ATOM 617 O O . GLY A 1 87 ? 42.391 21.630 -43.815 1.00 40.36 86 GLY B O 1
ATOM 618 N N . SER A 1 88 ? 41.952 21.523 -41.608 1.00 36.15 87 SER B N 1
ATOM 619 C CA . SER A 1 88 ? 42.720 20.292 -41.444 1.00 42.17 87 SER B CA 1
ATOM 620 C C . SER A 1 88 ? 42.037 19.122 -42.142 1.00 38.98 87 SER B C 1
ATOM 621 O O . SER A 1 88 ? 42.667 18.397 -42.919 1.00 34.36 87 SER B O 1
ATOM 624 N N . MET A 1 89 ? 40.746 18.918 -41.870 1.00 43.57 88 MET B N 1
ATOM 625 C CA . MET A 1 89 ? 40.002 17.880 -42.577 1.00 43.79 88 MET B CA 1
ATOM 626 C C . MET A 1 89 ? 39.936 18.176 -44.069 1.00 47.67 88 MET B C 1
ATOM 627 O O . MET A 1 89 ? 39.982 17.256 -44.895 1.00 44.27 88 MET B O 1
ATOM 632 N N . GLN A 1 90 ? 39.840 19.457 -44.433 1.00 39.55 89 GLN B N 1
ATOM 633 C CA . GLN A 1 90 ? 39.809 19.825 -45.844 1.00 40.70 89 GLN B CA 1
ATOM 634 C C . GLN A 1 90 ? 41.109 19.440 -46.541 1.00 46.49 89 GLN B C 1
ATOM 635 O O . GLN A 1 90 ? 41.093 18.951 -47.677 1.00 48.66 89 GLN B O 1
ATOM 641 N N . GLY A 1 91 ? 42.246 19.642 -45.871 1.00 38.25 90 GLY B N 1
ATOM 642 C CA . GLY A 1 91 ? 43.518 19.272 -46.472 1.00 37.56 90 GLY B CA 1
ATOM 643 C C . GLY A 1 91 ? 43.698 17.770 -46.586 1.00 47.52 90 GLY B C 1
ATOM 644 O O . GLY A 1 91 ? 44.286 17.278 -47.554 1.00 44.69 90 GLY B O 1
ATOM 645 N N . LEU A 1 92 ? 43.203 17.020 -45.598 1.00 47.72 91 LEU B N 1
ATOM 646 C CA . LEU A 1 92 ? 43.274 15.564 -45.667 1.00 48.39 91 LEU B CA 1
ATOM 647 C C . LEU A 1 92 ? 42.500 15.036 -46.868 1.00 49.41 91 LEU B C 1
ATOM 648 O O . LEU A 1 92 ? 42.985 14.161 -47.595 1.00 47.92 91 LEU B O 1
ATOM 653 N N . LEU A 1 93 ? 41.295 15.566 -47.097 1.00 44.97 92 LEU B N 1
ATOM 654 C CA . LEU A 1 93 ? 40.477 15.101 -48.211 1.00 47.48 92 LEU B CA 1
ATOM 655 C C . LEU A 1 93 ? 41.094 15.461 -49.557 1.00 52.97 92 LEU B C 1
ATOM 656 O O . LEU A 1 93 ? 40.924 14.719 -50.532 1.00 54.02 92 LEU B O 1
ATOM 661 N N . GLU A 1 94 ? 41.814 16.582 -49.634 1.00 47.76 93 GLU B N 1
ATOM 662 C CA . GLU A 1 94 ? 42.481 16.932 -50.883 1.00 44.02 93 GLU B CA 1
ATOM 663 C C . GLU A 1 94 ? 43.659 16.006 -51.156 1.00 49.43 93 GLU B C 1
ATOM 664 O O . GLU A 1 94 ? 43.869 15.583 -52.298 1.00 51.43 93 GLU B O 1
ATOM 670 N N . CYS A 1 95 ? 44.436 15.675 -50.123 1.00 47.59 94 CYS B N 1
ATOM 671 C CA . CYS A 1 95 ? 45.518 14.711 -50.297 1.00 51.04 94 CYS B CA 1
ATOM 672 C C . CYS A 1 95 ? 44.974 13.351 -50.715 1.00 53.52 94 CYS B C 1
ATOM 673 O O . CYS A 1 95 ? 45.580 12.658 -51.540 1.00 57.14 94 CYS B O 1
ATOM 676 N N . ALA A 1 96 ? 43.828 12.958 -50.163 1.00 48.22 95 ALA B N 1
ATOM 677 C CA . ALA A 1 96 ? 43.173 11.709 -50.524 1.00 46.36 95 ALA B CA 1
ATOM 678 C C . ALA A 1 96 ? 42.444 11.786 -51.858 1.00 46.92 95 ALA B C 1
ATOM 679 O O . ALA A 1 96 ? 41.897 10.772 -52.304 1.00 57.34 95 ALA B O 1
ATOM 681 N N . GLY A 1 97 ? 42.416 12.952 -52.499 1.00 53.09 96 GLY B N 1
ATOM 682 C CA . GLY A 1 97 ? 41.765 13.078 -53.786 1.00 45.40 96 GLY B CA 1
ATOM 683 C C . GLY A 1 97 ? 40.257 12.992 -53.754 1.00 51.66 96 GLY B C 1
ATOM 684 O O . GLY A 1 97 ? 39.643 12.703 -54.783 1.00 52.55 96 GLY B O 1
ATOM 685 N N . ILE A 1 98 ? 39.639 13.246 -52.608 1.00 49.18 97 ILE B N 1
ATOM 686 C CA . ILE A 1 98 ? 38.192 13.139 -52.445 1.00 43.70 97 ILE B CA 1
ATOM 687 C C . ILE A 1 98 ? 37.599 14.542 -52.501 1.00 52.01 97 ILE B C 1
ATOM 688 O O . ILE A 1 98 ? 37.981 15.394 -51.683 1.00 51.65 97 ILE B O 1
ATOM 693 N N . PRO A 1 99 ? 36.688 14.830 -53.430 1.00 49.96 98 PRO B N 1
ATOM 694 C CA . PRO A 1 99 ? 35.993 16.120 -53.400 1.00 46.79 98 PRO B CA 1
ATOM 695 C C . PRO A 1 99 ? 35.075 16.216 -52.191 1.00 48.53 98 PRO B C 1
ATOM 696 O O . PRO A 1 99 ? 34.571 15.211 -51.681 1.00 44.19 98 PRO B O 1
ATOM 700 N N . TYR A 1 100 ? 34.858 17.447 -51.732 1.00 49.26 99 TYR B N 1
ATOM 701 C CA . TYR A 1 100 ? 34.150 17.677 -50.482 1.00 47.23 99 TYR B CA 1
ATOM 702 C C . TYR A 1 100 ? 33.351 18.969 -50.577 1.00 44.89 99 TYR B C 1
ATOM 703 O O . TYR A 1 100 ? 33.554 19.788 -51.476 1.00 47.68 99 TYR B O 1
ATOM 712 N N . THR A 1 101 ? 32.449 19.148 -49.615 1.00 43.26 100 THR B N 1
ATOM 713 C CA . THR A 1 101 ? 31.573 20.307 -49.538 1.00 46.34 100 THR B CA 1
ATOM 714 C C . THR A 1 101 ? 32.216 21.429 -48.725 1.00 47.30 100 THR B C 1
ATOM 715 O O . THR A 1 101 ? 33.081 21.202 -47.875 1.00 45.35 100 THR B O 1
ATOM 719 N N . GLY A 1 102 ? 31.776 22.653 -48.998 1.00 40.48 101 GLY B N 1
ATOM 720 C CA . GLY A 1 102 ? 32.158 23.792 -48.186 1.00 41.84 101 GLY B CA 1
ATOM 721 C C . GLY A 1 102 ? 33.450 24.455 -48.614 1.00 40.32 101 GLY B C 1
ATOM 722 O O . GLY A 1 102 ? 34.027 24.187 -49.672 1.00 41.48 101 GLY B O 1
ATOM 723 N N . SER A 1 103 ? 33.914 25.347 -47.744 1.00 38.72 102 SER B N 1
ATOM 724 C CA . SER A 1 103 ? 35.070 26.175 -48.046 1.00 39.75 102 SER B CA 1
ATOM 725 C C . SER A 1 103 ? 36.350 25.343 -48.065 1.00 38.57 102 SER B C 1
ATOM 726 O O . SER A 1 103 ? 36.450 24.296 -47.426 1.00 41.07 102 SER B O 1
ATOM 729 N N . GLY A 1 104 ? 37.344 25.838 -48.800 1.00 37.21 103 GLY B N 1
ATOM 730 C CA . GLY A 1 104 ? 38.609 25.153 -48.965 1.00 30.11 103 GLY B CA 1
ATOM 731 C C . GLY A 1 104 ? 39.492 25.246 -47.734 1.00 39.25 103 GLY B C 1
ATOM 732 O O . GLY A 1 104 ? 39.050 25.583 -46.633 1.00 42.31 103 GLY B O 1
ATOM 733 N N . VAL A 1 105 ? 40.778 24.959 -47.940 1.00 37.76 104 VAL B N 1
ATOM 734 C CA . VAL A 1 105 ? 41.714 24.866 -46.821 1.00 34.56 104 VAL B CA 1
ATOM 735 C C . VAL A 1 105 ? 41.993 26.244 -46.232 1.00 43.19 104 VAL B C 1
ATOM 736 O O . VAL A 1 105 ? 41.943 26.435 -45.010 1.00 41.18 104 VAL B O 1
ATOM 740 N N . LEU A 1 106 ? 42.310 27.221 -47.087 1.00 43.24 105 LEU B N 1
ATOM 741 C CA . LEU A 1 106 ? 42.662 28.549 -46.592 1.00 40.17 105 LEU B CA 1
ATOM 742 C C . LEU A 1 106 ? 41.460 29.248 -45.963 1.00 39.22 105 LEU B C 1
ATOM 743 O O . LEU A 1 106 ? 41.578 29.856 -44.892 1.00 37.00 105 LEU B O 1
ATOM 748 N N . ALA A 1 107 ? 40.293 29.162 -46.606 1.00 38.08 106 ALA B N 1
ATOM 749 C CA . ALA A 1 107 ? 39.110 29.837 -46.081 1.00 33.93 106 ALA B CA 1
ATOM 750 C C . ALA A 1 107 ? 38.667 29.232 -44.754 1.00 42.49 106 ALA B C 1
ATOM 751 O O . ALA A 1 107 ? 38.339 29.962 -43.811 1.00 39.78 106 ALA B O 1
ATOM 753 N N . SER A 1 108 ? 38.650 27.902 -44.659 1.00 42.92 107 SER B N 1
ATOM 754 C CA . SER A 1 108 ? 38.221 27.256 -43.421 1.00 41.52 107 SER B CA 1
ATOM 755 C C . SER A 1 108 ? 39.162 27.593 -42.271 1.00 41.25 107 SER B C 1
ATOM 756 O O . SER A 1 108 ? 38.715 27.935 -41.169 1.00 38.62 107 SER B O 1
ATOM 759 N N . ALA A 1 109 ? 40.473 27.506 -42.510 1.00 35.22 108 ALA B N 1
ATOM 760 C CA . ALA A 1 109 ? 41.435 27.803 -41.453 1.00 39.29 108 ALA B CA 1
ATOM 761 C C . ALA A 1 109 ? 41.320 29.251 -40.998 1.00 45.91 108 ALA B C 1
ATOM 762 O O . ALA A 1 109 ? 41.434 29.549 -39.802 1.00 40.61 108 ALA B O 1
ATOM 764 N N . LEU A 1 110 ? 41.081 30.162 -41.940 1.00 42.37 109 LEU B N 1
ATOM 765 C CA . LEU A 1 110 ? 40.960 31.576 -41.609 1.00 38.15 109 LEU B CA 1
ATOM 766 C C . LEU A 1 110 ? 39.672 31.860 -40.844 1.00 43.02 109 LEU B C 1
ATOM 767 O O . LEU A 1 110 ? 39.687 32.576 -39.836 1.00 41.82 109 LEU B O 1
ATOM 772 N N . ALA A 1 111 ? 38.549 31.302 -41.302 1.00 37.76 110 ALA B N 1
ATOM 773 C CA . ALA A 1 111 ? 37.270 31.572 -40.654 1.00 34.17 110 ALA B CA 1
ATOM 774 C C . ALA A 1 111 ? 37.153 30.912 -39.284 1.00 45.70 110 ALA B C 1
ATOM 775 O O . ALA A 1 111 ? 36.358 31.374 -38.457 1.00 43.96 110 ALA B O 1
ATOM 777 N N . MET A 1 112 ? 37.911 29.842 -39.024 1.00 35.82 111 MET B N 1
ATOM 778 C CA . MET A 1 112 ? 37.898 29.249 -37.690 1.00 37.65 111 MET B CA 1
ATOM 779 C C . MET A 1 112 ? 38.560 30.167 -36.672 1.00 42.72 111 MET B C 1
ATOM 780 O O . MET A 1 112 ? 38.202 30.145 -35.489 1.00 35.86 111 MET B O 1
ATOM 785 N N . ASP A 1 113 ? 39.510 30.987 -37.118 1.00 38.56 112 ASP B N 1
ATOM 786 C CA . ASP A 1 113 ? 40.276 31.877 -36.248 1.00 38.68 112 ASP B CA 1
ATOM 787 C C . ASP A 1 113 ? 39.551 33.215 -36.173 1.00 40.02 112 ASP B C 1
ATOM 788 O O . ASP A 1 113 ? 39.613 34.021 -37.105 1.00 34.69 112 ASP B O 1
ATOM 793 N N . LYS A 1 114 ? 38.868 33.465 -35.052 1.00 34.59 113 LYS B N 1
ATOM 794 C CA . LYS A 1 114 ? 38.115 34.709 -34.922 1.00 43.66 113 LYS B CA 1
ATOM 795 C C . LYS A 1 114 ? 39.029 35.929 -34.923 1.00 41.95 113 LYS B C 1
ATOM 796 O O . LYS A 1 114 ? 38.640 36.991 -35.419 1.00 37.98 113 LYS B O 1
ATOM 802 N N . LEU A 1 115 ? 40.242 35.800 -34.385 1.00 40.93 114 LEU B N 1
ATOM 803 C CA . LEU A 1 115 ? 41.179 36.919 -34.407 1.00 40.34 114 LEU B CA 1
ATOM 804 C C . LEU A 1 115 ? 41.624 37.241 -35.829 1.00 43.61 114 LEU B C 1
ATOM 805 O O . LEU A 1 115 ? 41.611 38.406 -36.242 1.00 36.79 114 LEU B O 1
ATOM 810 N N . ARG A 1 116 ? 42.034 36.222 -36.590 1.00 44.28 115 ARG B N 1
ATOM 811 C CA . ARG A 1 116 ? 42.446 36.458 -37.970 1.00 40.15 115 ARG B CA 1
ATOM 812 C C . ARG A 1 116 ? 41.278 36.944 -38.817 1.00 42.97 115 ARG B C 1
ATOM 813 O O . ARG A 1 116 ? 41.450 37.795 -39.698 1.00 46.90 115 ARG B O 1
ATOM 821 N N . THR A 1 117 ? 40.081 36.412 -38.566 1.00 42.54 116 THR B N 1
ATOM 822 C CA . THR A 1 117 ? 38.903 36.843 -39.312 1.00 41.89 116 THR B CA 1
ATOM 823 C C . THR A 1 117 ? 38.616 38.322 -39.078 1.00 43.03 116 THR B C 1
ATOM 824 O O . THR A 1 117 ? 38.444 39.090 -40.033 1.00 38.90 116 THR B O 1
ATOM 828 N N . LYS A 1 118 ? 38.562 38.741 -37.809 1.00 35.55 117 LYS B N 1
ATOM 829 C CA . LYS A 1 118 ? 38.327 40.150 -37.506 1.00 43.61 117 LYS B CA 1
ATOM 830 C C . LYS A 1 118 ? 39.437 41.024 -38.071 1.00 41.05 117 LYS B C 1
ATOM 831 O O . LYS A 1 118 ? 39.185 42.138 -38.543 1.00 40.25 117 LYS B O 1
ATOM 837 N N . ARG A 1 119 ? 40.674 40.527 -38.036 1.00 41.29 118 ARG B N 1
ATOM 838 C CA . ARG A 1 119 ? 41.812 41.291 -38.536 1.00 34.32 118 ARG B CA 1
ATOM 839 C C . ARG A 1 119 ? 41.712 41.518 -40.041 1.00 46.65 118 ARG B C 1
ATOM 840 O O . ARG A 1 119 ? 42.071 42.592 -40.538 1.00 50.87 118 ARG B O 1
ATOM 848 N N . VAL A 1 120 ? 41.220 40.522 -40.781 1.00 45.41 119 VAL B N 1
ATOM 849 C CA . VAL A 1 120 ? 41.011 40.697 -42.216 1.00 43.23 119 VAL B CA 1
ATOM 850 C C . VAL A 1 120 ? 39.902 41.708 -42.473 1.00 49.84 119 VAL B C 1
ATOM 851 O O . VAL A 1 120 ? 40.032 42.590 -43.332 1.00 48.84 119 VAL B O 1
ATOM 855 N N . TRP A 1 121 ? 38.797 41.600 -41.731 1.00 44.92 120 TRP B N 1
ATOM 856 C CA . TRP A 1 121 ? 37.687 42.531 -41.907 1.00 41.10 120 TRP B CA 1
ATOM 857 C C . TRP A 1 121 ? 38.120 43.970 -41.660 1.00 45.88 120 TRP B C 1
ATOM 858 O O . TRP A 1 121 ? 37.693 44.885 -42.375 1.00 50.93 120 TRP B O 1
ATOM 869 N N . LEU A 1 122 ? 38.974 44.189 -40.656 1.00 43.43 121 LEU B N 1
ATOM 870 C CA . LEU A 1 122 ? 39.398 45.547 -40.324 1.00 48.29 121 LEU B CA 1
ATOM 871 C C . LEU A 1 122 ? 40.228 46.163 -41.442 1.00 45.78 121 LEU B C 1
ATOM 872 O O . LEU A 1 122 ? 40.094 47.357 -41.736 1.00 51.42 121 LEU B O 1
ATOM 877 N N . SER A 1 123 ? 41.093 45.367 -42.075 1.00 47.36 122 SER B N 1
ATOM 878 C CA . SER A 1 123 ? 41.905 45.881 -43.171 1.00 40.49 122 SER B CA 1
ATOM 879 C C . SER A 1 123 ? 41.062 46.278 -44.373 1.00 45.93 122 SER B C 1
ATOM 880 O O . SER A 1 123 ? 41.524 47.064 -45.206 1.00 54.10 122 SER B O 1
ATOM 883 N N . LEU A 1 124 ? 39.844 45.753 -44.486 1.00 44.93 123 LEU B N 1
ATOM 884 C CA . LEU A 1 124 ? 38.944 46.097 -45.577 1.00 50.14 123 LEU B CA 1
ATOM 885 C C . LEU A 1 124 ? 37.916 47.149 -45.185 1.00 48.00 123 LEU B C 1
ATOM 886 O O . LEU A 1 124 ? 37.061 47.496 -46.004 1.00 52.46 123 LEU B O 1
ATOM 891 N N . GLY A 1 125 ? 37.977 47.662 -43.960 1.00 43.80 124 GLY B N 1
ATOM 892 C CA . GLY A 1 125 ? 37.008 48.646 -43.523 1.00 44.76 124 GLY B CA 1
ATOM 893 C C . GLY A 1 125 ? 35.644 48.092 -43.190 1.00 43.96 124 GLY B C 1
ATOM 894 O O . GLY A 1 125 ? 34.673 48.853 -43.152 1.00 42.29 124 GLY B O 1
ATOM 895 N N . LEU A 1 126 ? 35.535 46.785 -42.950 1.00 45.74 125 LEU B N 1
ATOM 896 C CA . LEU A 1 126 ? 34.263 46.197 -42.552 1.00 43.62 125 LEU B CA 1
ATOM 897 C C . LEU A 1 126 ? 34.096 46.281 -41.034 1.00 42.13 125 LEU B C 1
ATOM 898 O O . LEU A 1 126 ? 35.081 46.187 -40.296 1.00 38.28 125 LEU B O 1
ATOM 903 N N . PRO A 1 127 ? 32.870 46.468 -40.541 1.00 41.83 126 PRO B N 1
ATOM 904 C CA . PRO A 1 127 ? 32.673 46.691 -39.100 1.00 37.30 126 PRO B CA 1
ATOM 905 C C . PRO A 1 127 ? 32.711 45.388 -38.312 1.00 45.84 126 PRO B C 1
ATOM 906 O O . PRO A 1 127 ? 32.051 44.408 -38.668 1.00 44.50 126 PRO B O 1
ATOM 910 N N . THR A 1 128 ? 33.491 45.387 -37.228 1.00 38.48 127 THR B N 1
ATOM 911 C CA . THR A 1 128 ? 33.569 44.274 -36.293 1.00 42.07 127 THR B CA 1
ATOM 912 C C . THR A 1 128 ? 33.963 44.875 -34.950 1.00 40.15 127 THR B C 1
ATOM 913 O O . THR A 1 128 ? 34.728 45.850 -34.923 1.00 40.58 127 THR B O 1
ATOM 917 N N . PRO A 1 129 ? 33.440 44.356 -33.836 1.00 45.82 128 PRO B N 1
ATOM 918 C CA . PRO A 1 129 ? 33.595 45.057 -32.552 1.00 40.86 128 PRO B CA 1
ATOM 919 C C . PRO A 1 129 ? 35.053 45.218 -32.137 1.00 43.77 128 PRO B C 1
ATOM 920 O O . PRO A 1 129 ? 35.885 44.335 -32.356 1.00 41.13 128 PRO B O 1
ATOM 924 N N . ASP A 1 130 ? 35.351 46.370 -31.533 1.00 43.33 129 ASP B N 1
ATOM 925 C CA . ASP A 1 130 ? 36.679 46.614 -30.981 1.00 43.65 129 ASP B CA 1
ATOM 926 C C . ASP A 1 130 ? 36.996 45.564 -29.922 1.00 38.29 129 ASP B C 1
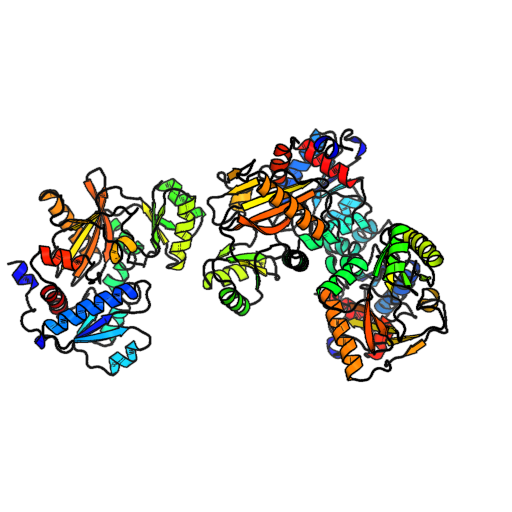ATOM 927 O O . ASP A 1 130 ? 36.113 45.117 -29.184 1.00 38.00 129 ASP B O 1
ATOM 932 N N . TYR A 1 131 ? 38.262 45.157 -29.854 1.00 42.68 130 TYR B N 1
ATOM 933 C CA . TYR A 1 131 ? 38.609 43.941 -29.132 1.00 42.10 130 TYR B CA 1
ATOM 934 C C . TYR A 1 131 ? 39.991 44.070 -28.503 1.00 38.78 130 TYR B C 1
ATOM 935 O O . TYR A 1 131 ? 40.719 45.039 -28.732 1.00 38.29 130 TYR B O 1
ATOM 944 N N . ALA A 1 132 ? 40.347 43.061 -27.709 1.00 43.29 131 ALA B N 1
ATOM 945 C CA . ALA A 1 132 ? 41.691 42.905 -27.171 1.00 44.57 131 ALA B CA 1
ATOM 946 C C . ALA A 1 132 ? 42.011 41.420 -27.082 1.00 42.17 131 ALA B C 1
ATOM 947 O O . ALA A 1 132 ? 41.119 40.569 -27.136 1.00 40.86 131 ALA B O 1
ATOM 949 N N . VAL A 1 133 ? 43.299 41.111 -26.941 1.00 48.08 132 VAL B N 1
ATOM 950 C CA . VAL A 1 133 ? 43.772 39.741 -26.769 1.00 42.16 132 VAL B CA 1
ATOM 951 C C . VAL A 1 133 ? 44.209 39.569 -25.321 1.00 51.93 132 VAL B C 1
ATOM 952 O O . VAL A 1 133 ? 44.997 40.371 -24.803 1.00 44.48 132 VAL B O 1
ATOM 956 N N . LEU A 1 134 ? 43.704 38.522 -24.671 1.00 41.96 133 LEU B N 1
ATOM 957 C CA . LEU A 1 134 ? 43.908 38.307 -23.243 1.00 36.92 133 LEU B CA 1
ATOM 958 C C . LEU A 1 134 ? 44.820 37.108 -23.018 1.00 49.45 133 LEU B C 1
ATOM 959 O O . LEU A 1 134 ? 44.482 35.985 -23.405 1.00 45.99 133 LEU B O 1
ATOM 964 N N . ALA A 1 135 ? 45.968 37.350 -22.380 1.00 45.22 134 ALA B N 1
ATOM 965 C CA . ALA A 1 135 ? 46.847 36.274 -21.935 1.00 39.63 134 ALA B CA 1
ATOM 966 C C . ALA A 1 135 ? 47.432 36.579 -20.561 1.00 54.10 134 ALA B C 1
ATOM 967 O O . ALA A 1 135 ? 48.480 36.025 -20.201 1.00 56.38 134 ALA B O 1
ATOM 969 N N . SER A 1 136 ? 46.773 37.440 -19.789 1.00 56.12 135 SER B N 1
ATOM 970 C CA . SER A 1 136 ? 47.311 37.969 -18.545 1.00 50.94 135 SER B CA 1
ATOM 971 C C . SER A 1 136 ? 46.209 38.712 -17.803 1.00 56.50 135 SER B C 1
ATOM 972 O O . SER A 1 136 ? 45.252 39.193 -18.413 1.00 57.33 135 SER B O 1
ATOM 975 N N . GLU A 1 137 ? 46.354 38.802 -16.481 1.00 54.55 136 GLU B N 1
ATOM 976 C CA . GLU A 1 137 ? 45.424 39.616 -15.707 1.00 49.39 136 GLU B CA 1
ATOM 977 C C . GLU A 1 137 ? 45.671 41.098 -15.939 1.00 47.57 136 GLU B C 1
ATOM 978 O O . GLU A 1 137 ? 44.739 41.904 -15.838 1.00 46.05 136 GLU B O 1
ATOM 984 N N . ASP A 1 138 ? 46.913 41.474 -16.260 1.00 48.26 137 ASP B N 1
ATOM 985 C CA . ASP A 1 138 ? 47.183 42.839 -16.700 1.00 46.00 137 ASP B CA 1
ATOM 986 C C . ASP A 1 138 ? 46.501 43.130 -18.030 1.00 49.50 137 ASP B C 1
ATOM 987 O O . ASP A 1 138 ? 45.989 44.236 -18.243 1.00 52.54 137 ASP B O 1
ATOM 992 N N . ASP A 1 139 ? 46.491 42.150 -18.940 1.00 53.28 138 ASP B N 1
ATOM 993 C CA . ASP A 1 139 ? 45.768 42.318 -20.198 1.00 47.35 138 ASP B CA 1
ATOM 994 C C . ASP A 1 139 ? 44.286 42.548 -19.947 1.00 42.81 138 ASP B C 1
ATOM 995 O O . ASP A 1 139 ? 43.647 43.348 -20.640 1.00 49.10 138 ASP B O 1
ATOM 1000 N N . CYS A 1 140 ? 43.721 41.850 -18.960 1.00 44.25 139 CYS B N 1
ATOM 1001 C CA . CYS A 1 140 ? 42.325 42.072 -18.606 1.00 49.74 139 CYS B CA 1
ATOM 1002 C C . CYS A 1 140 ? 42.105 43.496 -18.114 1.00 53.41 139 CYS B C 1
ATOM 1003 O O . CYS A 1 140 ? 41.073 44.110 -18.409 1.00 53.58 139 CYS B O 1
ATOM 1006 N N . ARG A 1 141 ? 43.073 44.043 -17.373 1.00 52.45 140 ARG B N 1
ATOM 1007 C CA . ARG A 1 141 ? 42.939 45.408 -16.877 1.00 49.53 140 ARG B CA 1
ATOM 1008 C C . ARG A 1 141 ? 43.067 46.425 -18.005 1.00 48.19 140 ARG B C 1
ATOM 1009 O O . ARG A 1 141 ? 42.304 47.397 -18.059 1.00 44.77 140 ARG B O 1
ATOM 1017 N N . GLU A 1 142 ? 44.025 46.222 -18.915 1.00 51.34 141 GLU B N 1
ATOM 1018 C CA . GLU A 1 142 ? 44.177 47.137 -20.045 1.00 54.96 141 GLU B CA 1
ATOM 1019 C C . GLU A 1 142 ? 42.951 47.109 -20.946 1.00 50.33 141 GLU B C 1
ATOM 1020 O O . GLU A 1 142 ? 42.487 48.158 -21.407 1.00 50.15 141 GLU B O 1
ATOM 1026 N N . ALA A 1 143 ? 42.419 45.914 -21.217 1.00 47.41 142 ALA B N 1
ATOM 1027 C CA . ALA A 1 143 ? 41.226 45.809 -22.050 1.00 51.42 142 ALA B CA 1
ATOM 1028 C C . ALA A 1 143 ? 40.043 46.509 -21.398 1.00 48.01 142 ALA B C 1
ATOM 1029 O O . ALA A 1 143 ? 39.244 47.164 -22.080 1.00 46.82 142 ALA B O 1
ATOM 1031 N N . ALA A 1 144 ? 39.923 46.392 -20.073 1.00 48.99 143 ALA B N 1
ATOM 1032 C CA . ALA A 1 144 ? 38.858 47.084 -19.355 1.00 51.97 143 ALA B CA 1
ATOM 1033 C C . ALA A 1 144 ? 39.023 48.597 -19.445 1.00 47.57 143 ALA B C 1
ATOM 1034 O O . ALA A 1 144 ? 38.050 49.321 -19.690 1.00 49.03 143 ALA B O 1
ATOM 1036 N N . GLN A 1 145 ? 40.249 49.094 -19.262 1.00 46.87 144 GLN B N 1
ATOM 1037 C CA . GLN A 1 145 ? 40.469 50.536 -19.291 1.00 46.14 144 GLN B CA 1
ATOM 1038 C C . GLN A 1 145 ? 40.199 51.116 -20.675 1.00 56.30 144 GLN B C 1
ATOM 1039 O O . GLN A 1 145 ? 39.697 52.241 -20.798 1.00 56.23 144 GLN B O 1
ATOM 1041 N N . ARG A 1 146 ? 40.511 50.362 -21.729 1.00 46.16 145 ARG B N 1
ATOM 1042 C CA . ARG A 1 146 ? 40.376 50.876 -23.086 1.00 44.94 145 ARG B CA 1
ATOM 1043 C C . ARG A 1 146 ? 38.975 50.671 -23.650 1.00 42.47 145 ARG B C 1
ATOM 1044 O O . ARG A 1 146 ? 38.466 51.536 -24.371 1.00 49.41 145 ARG B O 1
ATOM 1052 N N . LEU A 1 147 ? 38.331 49.549 -23.320 1.00 49.23 146 LEU B N 1
ATOM 1053 C CA . LEU A 1 147 ? 37.057 49.182 -23.922 1.00 47.75 146 LEU B CA 1
ATOM 1054 C C . LEU A 1 147 ? 35.860 49.349 -22.999 1.00 44.79 146 LEU B C 1
ATOM 1055 O O . LEU A 1 147 ? 34.730 49.383 -23.492 1.00 44.15 146 LEU B O 1
ATOM 1060 N N . GLY A 1 148 ? 36.071 49.441 -21.688 1.00 39.64 147 GLY B N 1
ATOM 1061 C CA . GLY A 1 148 ? 34.941 49.598 -20.796 1.00 38.31 147 GLY B CA 1
ATOM 1062 C C . GLY A 1 148 ? 34.152 48.307 -20.643 1.00 50.67 147 GLY B C 1
ATOM 1063 O O . GLY A 1 148 ? 34.593 47.220 -21.016 1.00 46.46 147 GLY B O 1
ATOM 1064 N N . PHE A 1 149 ? 32.956 48.446 -20.085 1.00 49.15 148 PHE B N 1
ATOM 1065 C CA . PHE A 1 149 ? 32.082 47.317 -19.820 1.00 39.55 148 PHE B CA 1
ATOM 1066 C C . PHE A 1 149 ? 30.688 47.596 -20.362 1.00 49.79 148 PHE B C 1
ATOM 1067 O O . PHE A 1 149 ? 30.288 48.758 -20.484 1.00 56.48 148 PHE B O 1
ATOM 1075 N N . PRO A 1 150 ? 29.925 46.546 -20.711 1.00 48.63 149 PRO B N 1
ATOM 1076 C CA . PRO A 1 150 ? 30.269 45.133 -20.558 1.00 51.21 149 PRO B CA 1
ATOM 1077 C C . PRO A 1 150 ? 31.115 44.617 -21.712 1.00 51.26 149 PRO B C 1
ATOM 1078 O O . PRO A 1 150 ? 31.269 45.290 -22.733 1.00 48.29 149 PRO B O 1
ATOM 1082 N N . LEU A 1 151 ? 31.671 43.428 -21.530 1.00 50.85 150 LEU B N 1
ATOM 1083 C CA . LEU A 1 151 ? 32.512 42.789 -22.523 1.00 37.60 150 LEU B CA 1
ATOM 1084 C C . LEU A 1 151 ? 32.034 41.359 -22.714 1.00 44.14 150 LEU B C 1
ATOM 1085 O O . LEU A 1 151 ? 31.268 40.823 -21.910 1.00 44.15 150 LEU B O 1
ATOM 1090 N N . ILE A 1 152 ? 32.491 40.739 -23.797 1.00 38.54 151 ILE B N 1
ATOM 1091 C CA . ILE A 1 152 ? 32.179 39.346 -24.073 1.00 37.69 151 ILE B CA 1
ATOM 1092 C C . ILE A 1 152 ? 33.485 38.635 -24.399 1.00 40.64 151 ILE B C 1
ATOM 1093 O O . ILE A 1 152 ? 34.250 39.088 -25.258 1.00 39.81 151 ILE B O 1
ATOM 1098 N N . VAL A 1 153 ? 33.766 37.560 -23.670 1.00 37.91 152 VAL B N 1
ATOM 1099 C CA . VAL A 1 153 ? 35.013 36.816 -23.791 1.00 36.37 152 VAL B CA 1
ATOM 1100 C C . VAL A 1 153 ? 34.740 35.550 -24.585 1.00 45.82 152 VAL B C 1
ATOM 1101 O O . VAL A 1 153 ? 33.706 34.899 -24.401 1.00 45.69 152 VAL B O 1
ATOM 1105 N N . LYS A 1 154 ? 35.665 35.199 -25.477 1.00 40.70 153 LYS B N 1
ATOM 1106 C CA . LYS A 1 154 ? 35.481 34.026 -26.301 1.00 42.60 153 LYS B CA 1
ATOM 1107 C C . LYS A 1 154 ? 36.838 33.455 -26.672 1.00 44.68 153 LYS B C 1
ATOM 1108 O O . LYS A 1 154 ? 37.775 34.226 -26.927 1.00 36.96 153 LYS B O 1
ATOM 1114 N N . PRO A 1 155 ? 36.984 32.130 -26.698 1.00 38.88 154 PRO B N 1
ATOM 1115 C CA . PRO A 1 155 ? 38.173 31.543 -27.319 1.00 42.90 154 PRO B CA 1
ATOM 1116 C C . PRO A 1 155 ? 38.196 31.883 -28.800 1.00 37.34 154 PRO B C 1
ATOM 1117 O O . PRO A 1 155 ? 37.155 32.076 -29.431 1.00 43.36 154 PRO B O 1
ATOM 1121 N N . ALA A 1 156 ? 39.402 31.965 -29.357 1.00 31.42 155 ALA B N 1
ATOM 1122 C CA . ALA A 1 156 ? 39.518 32.359 -30.755 1.00 40.34 155 ALA B CA 1
ATOM 1123 C C . ALA A 1 156 ? 39.029 31.279 -31.715 1.00 41.35 155 ALA B C 1
ATOM 1124 O O . ALA A 1 156 ? 38.605 31.611 -32.826 1.00 43.55 155 ALA B O 1
ATOM 1126 N N . HIS A 1 157 ? 39.040 30.004 -31.310 1.00 34.59 156 HIS B N 1
ATOM 1127 C CA . HIS A 1 157 ? 38.807 28.905 -32.244 1.00 42.38 156 HIS B CA 1
ATOM 1128 C C . HIS A 1 157 ? 37.629 28.012 -31.862 1.00 39.57 156 HIS B C 1
ATOM 1129 O O . HIS A 1 157 ? 37.544 26.881 -32.349 1.00 42.23 156 HIS B O 1
ATOM 1136 N N . GLU A 1 158 ? 36.709 28.478 -31.024 1.00 35.99 157 GLU B N 1
ATOM 1137 C CA . GLU A 1 158 ? 35.615 27.625 -30.584 1.00 37.21 157 GLU B CA 1
ATOM 1138 C C . GLU A 1 158 ? 34.332 27.934 -31.358 1.00 39.33 157 GLU B C 1
ATOM 1139 O O . GLU A 1 158 ? 34.305 28.758 -32.275 1.00 42.92 157 GLU B O 1
ATOM 1145 N N . GLY A 1 159 ? 33.256 27.240 -30.985 1.00 41.36 158 GLY B N 1
ATOM 1146 C CA . GLY A 1 159 ? 31.944 27.447 -31.558 1.00 32.97 158 GLY B CA 1
ATOM 1147 C C . GLY A 1 159 ? 30.881 27.075 -30.546 1.00 38.96 158 GLY B C 1
ATOM 1148 O O . GLY A 1 159 ? 31.183 26.654 -29.428 1.00 41.00 158 GLY B O 1
ATOM 1149 N N . SER A 1 160 ? 29.619 27.242 -30.947 1.00 33.63 159 SER B N 1
ATOM 1150 C CA . SER A 1 160 ? 28.470 26.898 -30.105 1.00 40.15 159 SER B CA 1
ATOM 1151 C C . SER A 1 160 ? 28.501 27.624 -28.762 1.00 42.79 159 SER B C 1
ATOM 1152 O O . SER A 1 160 ? 28.024 27.100 -27.752 1.00 47.21 159 SER B O 1
ATOM 1155 N N . SER A 1 161 ? 29.061 28.835 -28.744 1.00 37.99 160 SER B N 1
ATOM 1156 C CA . SER A 1 161 ? 29.181 29.663 -27.544 1.00 42.01 160 SER B CA 1
ATOM 1157 C C . SER A 1 161 ? 29.941 28.960 -26.424 1.00 50.48 160 SER B C 1
ATOM 1158 O O . SER A 1 161 ? 29.783 29.307 -25.248 1.00 43.79 160 SER B O 1
ATOM 1161 N N . ILE A 1 162 ? 30.770 27.980 -26.767 1.00 41.86 161 ILE B N 1
ATOM 1162 C CA . ILE A 1 162 ? 31.527 27.233 -25.771 1.00 37.57 161 ILE B CA 1
ATOM 1163 C C . ILE A 1 162 ? 32.683 28.092 -25.273 1.00 37.96 161 ILE B C 1
ATOM 1164 O O . ILE A 1 162 ? 33.402 28.713 -26.066 1.00 38.81 161 ILE B O 1
ATOM 1169 N N . GLY A 1 163 ? 32.856 28.136 -23.953 1.00 39.75 162 GLY B N 1
ATOM 1170 C CA . GLY A 1 163 ? 33.894 28.942 -23.343 1.00 42.35 162 GLY B CA 1
ATOM 1171 C C . GLY A 1 163 ? 33.652 30.432 -23.383 1.00 38.54 162 GLY B C 1
ATOM 1172 O O . GLY A 1 163 ? 34.590 31.201 -23.158 1.00 42.14 162 GLY B O 1
ATOM 1173 N N . MET A 1 164 ? 32.424 30.866 -23.657 1.00 39.69 163 MET B N 1
ATOM 1174 C CA . MET A 1 164 ? 32.094 32.276 -23.796 1.00 42.95 163 MET B CA 1
ATOM 1175 C C . MET A 1 164 ? 31.339 32.782 -22.574 1.00 40.98 163 MET B C 1
ATOM 1176 O O . MET A 1 164 ? 30.629 32.027 -21.903 1.00 45.61 163 MET B O 1
ATOM 1181 N N . ALA A 1 165 ? 31.490 34.076 -22.297 1.00 43.33 164 ALA B N 1
ATOM 1182 C CA . ALA A 1 165 ? 30.804 34.691 -21.169 1.00 47.53 164 ALA B CA 1
ATOM 1183 C C . ALA A 1 165 ? 30.699 36.189 -21.401 1.00 36.46 164 ALA B C 1
ATOM 1184 O O . ALA A 1 165 ? 31.666 36.821 -21.838 1.00 43.73 164 ALA B O 1
ATOM 1186 N N . LYS A 1 166 ? 29.526 36.746 -21.120 1.00 40.73 165 LYS B N 1
ATOM 1187 C CA . LYS A 1 166 ? 29.379 38.190 -21.030 1.00 41.72 165 LYS B CA 1
ATOM 1188 C C . LYS A 1 166 ? 29.774 38.633 -19.627 1.00 42.49 165 LYS B C 1
ATOM 1189 O O . LYS A 1 166 ? 29.282 38.085 -18.636 1.00 45.32 165 LYS B O 1
ATOM 1195 N N . VAL A 1 167 ? 30.674 39.608 -19.540 1.00 41.45 166 VAL B N 1
ATOM 1196 C CA . VAL A 1 167 ? 31.217 40.050 -18.262 1.00 42.68 166 VAL B CA 1
ATOM 1197 C C . VAL A 1 167 ? 30.901 41.527 -18.069 1.00 47.61 166 VAL B C 1
ATOM 1198 O O . VAL A 1 167 ? 30.949 42.317 -19.018 1.00 48.22 166 VAL B O 1
ATOM 1202 N N . GLY A 1 168 ? 30.569 41.895 -16.834 1.00 48.45 167 GLY B N 1
ATOM 1203 C CA . GLY A 1 168 ? 30.177 43.257 -16.531 1.00 47.09 167 GLY B CA 1
ATOM 1204 C C . GLY A 1 168 ? 31.180 44.006 -15.678 1.00 46.18 167 GLY B C 1
ATOM 1205 O O . GLY A 1 168 ? 31.021 45.206 -15.435 1.00 51.59 167 GLY B O 1
ATOM 1206 N N . GLY A 1 169 ? 32.217 43.311 -15.220 1.00 49.12 168 GLY B N 1
ATOM 1207 C CA . GLY A 1 169 ? 33.234 43.931 -14.394 1.00 37.08 168 GLY B CA 1
ATOM 1208 C C . GLY A 1 169 ? 34.537 43.169 -14.494 1.00 39.37 168 GLY B C 1
ATOM 1209 O O . GLY A 1 169 ? 34.633 42.138 -15.163 1.00 46.80 168 GLY B O 1
ATOM 1210 N N . LEU A 1 170 ? 35.553 43.698 -13.807 1.00 42.25 169 LEU B N 1
ATOM 1211 C CA . LEU A 1 170 ? 36.878 43.089 -13.853 1.00 46.49 169 LEU B CA 1
ATOM 1212 C C . LEU A 1 170 ? 36.896 41.725 -13.179 1.00 47.16 169 LEU B C 1
ATOM 1213 O O . LEU A 1 170 ? 37.694 40.859 -13.557 1.00 45.78 169 LEU B O 1
ATOM 1218 N N . ASP A 1 171 ? 36.029 41.512 -12.189 1.00 44.14 170 ASP B N 1
ATOM 1219 C CA . ASP A 1 171 ? 36.015 40.239 -11.477 1.00 42.91 170 ASP B CA 1
ATOM 1220 C C . ASP A 1 171 ? 35.633 39.093 -12.405 1.00 52.41 170 ASP B C 1
ATOM 1221 O O . ASP A 1 171 ? 36.356 38.095 -12.508 1.00 45.56 170 ASP B O 1
ATOM 1226 N N . GLU A 1 172 ? 34.499 39.214 -13.095 1.00 44.73 171 GLU B N 1
ATOM 1227 C CA . GLU A 1 172 ? 34.085 38.139 -13.983 1.00 54.63 171 GLU B CA 1
ATOM 1228 C C . GLU A 1 172 ? 34.826 38.161 -15.314 1.00 42.99 171 GLU B C 1
ATOM 1229 O O . GLU A 1 172 ? 34.866 37.132 -15.996 1.00 45.25 171 GLU B O 1
ATOM 1235 N N . LEU A 1 173 ? 35.428 39.295 -15.686 1.00 44.29 172 LEU B N 1
ATOM 1236 C CA . LEU A 1 173 ? 36.307 39.325 -16.852 1.00 39.78 172 LEU B CA 1
ATOM 1237 C C . LEU A 1 173 ? 37.487 38.379 -16.665 1.00 45.07 172 LEU B C 1
ATOM 1238 O O . LEU A 1 173 ? 37.820 37.595 -17.562 1.00 42.05 172 LEU B O 1
ATOM 1243 N N . ILE A 1 174 ? 38.136 38.442 -15.501 1.00 46.71 173 ILE B N 1
ATOM 1244 C CA . ILE A 1 174 ? 39.306 37.603 -15.260 1.00 46.03 173 ILE B CA 1
ATOM 1245 C C . ILE A 1 174 ? 38.901 36.139 -15.136 1.00 39.35 173 ILE B C 1
ATOM 1246 O O . ILE A 1 174 ? 39.621 35.242 -15.592 1.00 41.80 173 ILE B O 1
ATOM 1251 N N . ALA A 1 175 ? 37.742 35.870 -14.532 1.00 41.66 174 ALA B N 1
ATOM 1252 C CA . ALA A 1 175 ? 37.272 34.492 -14.430 1.00 41.32 174 ALA B CA 1
ATOM 1253 C C . ALA A 1 175 ? 36.901 33.935 -15.800 1.00 46.50 174 ALA B C 1
ATOM 1254 O O . ALA A 1 175 ? 37.166 32.763 -16.093 1.00 45.90 174 ALA B O 1
ATOM 1256 N N . ALA A 1 176 ? 36.293 34.765 -16.653 1.00 46.51 175 ALA B N 1
ATOM 1257 C CA . ALA A 1 176 ? 35.943 34.324 -17.998 1.00 42.76 175 ALA B CA 1
ATOM 1258 C C . ALA A 1 176 ? 37.179 34.115 -18.863 1.00 45.59 175 ALA B C 1
ATOM 1259 O O . ALA A 1 176 ? 37.183 33.232 -19.729 1.00 46.03 175 ALA B O 1
ATOM 1261 N N . TRP A 1 177 ? 38.227 34.915 -18.657 1.00 43.69 176 TRP B N 1
ATOM 1262 C CA . TRP A 1 177 ? 39.467 34.703 -19.397 1.00 40.18 176 TRP B CA 1
ATOM 1263 C C . TRP A 1 177 ? 40.092 33.361 -19.039 1.00 42.99 176 TRP B C 1
ATOM 1264 O O . TRP A 1 177 ? 40.525 32.609 -19.920 1.00 47.31 176 TRP B O 1
ATOM 1275 N N . ARG A 1 178 ? 40.151 33.045 -17.743 1.00 41.37 177 ARG B N 1
ATOM 1276 C CA . ARG A 1 178 ? 40.720 31.770 -17.321 1.00 45.86 177 ARG B CA 1
ATOM 1277 C C . ARG A 1 178 ? 39.909 30.594 -17.848 1.00 40.00 177 ARG B C 1
ATOM 1278 O O . ARG A 1 178 ? 40.478 29.549 -18.182 1.00 41.85 177 ARG B O 1
ATOM 1286 N N . GLU A 1 179 ? 38.587 30.748 -17.941 1.00 38.47 178 GLU B N 1
ATOM 1287 C CA . GLU A 1 179 ? 37.748 29.661 -18.435 1.00 36.59 178 GLU B CA 1
ATOM 1288 C C . GLU A 1 179 ? 37.938 29.459 -19.933 1.00 46.22 178 GLU B C 1
ATOM 1289 O O . GLU A 1 179 ? 38.072 28.323 -20.406 1.00 49.61 178 GLU B O 1
ATOM 1295 N N . ALA A 1 180 ? 37.953 30.553 -20.698 1.00 43.87 179 ALA B N 1
ATOM 1296 C CA . ALA A 1 180 ? 38.178 30.446 -22.136 1.00 42.27 179 ALA B CA 1
ATOM 1297 C C . ALA A 1 180 ? 39.569 29.912 -22.446 1.00 42.97 179 ALA B C 1
ATOM 1298 O O . ALA A 1 180 ? 39.765 29.249 -23.471 1.00 41.24 179 ALA B O 1
ATOM 1300 N N . ALA A 1 181 ? 40.545 30.182 -21.575 1.00 42.75 180 ALA B N 1
ATOM 1301 C CA . ALA A 1 181 ? 41.904 29.709 -21.806 1.00 40.96 180 ALA B CA 1
ATOM 1302 C C . ALA A 1 181 ? 42.033 28.200 -21.644 1.00 44.82 180 ALA B C 1
ATOM 1303 O O . ALA A 1 181 ? 43.037 27.629 -22.081 1.00 40.65 180 ALA B O 1
ATOM 1305 N N . ARG A 1 182 ? 41.054 27.545 -21.020 1.00 37.75 181 ARG B N 1
ATOM 1306 C CA . ARG A 1 182 ? 41.046 26.090 -20.985 1.00 44.71 181 ARG B CA 1
ATOM 1307 C C . ARG A 1 182 ? 40.668 25.479 -22.326 1.00 49.59 181 ARG B C 1
ATOM 1308 O O . ARG A 1 182 ? 40.900 24.283 -22.532 1.00 52.05 181 ARG B O 1
ATOM 1316 N N . TYR A 1 183 ? 40.104 26.268 -23.240 1.00 42.81 182 TYR B N 1
ATOM 1317 C CA . TYR A 1 183 ? 39.799 25.797 -24.583 1.00 41.91 182 TYR B CA 1
ATOM 1318 C C . TYR A 1 183 ? 40.798 26.272 -25.623 1.00 37.97 182 TYR B C 1
ATOM 1319 O O . TYR A 1 183 ? 40.929 25.633 -26.671 1.00 45.59 182 TYR B O 1
ATOM 1328 N N . ASP A 1 184 ? 41.508 27.364 -25.356 1.00 45.85 183 ASP B N 1
ATOM 1329 C CA . ASP A 1 184 ? 42.346 27.996 -26.364 1.00 46.87 183 ASP B CA 1
ATOM 1330 C C . ASP A 1 184 ? 43.275 28.982 -25.680 1.00 46.23 183 ASP B C 1
ATOM 1331 O O . ASP A 1 184 ? 42.813 29.869 -24.955 1.00 44.99 183 ASP B O 1
ATOM 1336 N N . SER A 1 185 ? 44.583 28.834 -25.892 1.00 38.62 184 SER B N 1
ATOM 1337 C CA . SER A 1 185 ? 45.509 29.868 -25.452 1.00 50.95 184 SER B CA 1
ATOM 1338 C C . SER A 1 185 ? 45.241 31.198 -26.141 1.00 49.37 184 SER B C 1
ATOM 1339 O O . SER A 1 185 ? 45.731 32.233 -25.677 1.00 56.14 184 SER B O 1
ATOM 1342 N N . GLN A 1 186 ? 44.483 31.195 -27.236 1.00 48.43 185 GLN B N 1
ATOM 1343 C CA . GLN A 1 186 ? 44.098 32.422 -27.931 1.00 45.25 185 GLN B CA 1
ATOM 1344 C C . GLN A 1 186 ? 42.746 32.866 -27.394 1.00 41.02 185 GLN B C 1
ATOM 1345 O O . GLN A 1 186 ? 41.705 32.309 -27.751 1.00 41.75 185 GLN B O 1
ATOM 1351 N N . VAL A 1 187 ? 42.755 33.878 -26.539 1.00 39.11 186 VAL B N 1
ATOM 1352 C CA . VAL A 1 187 ? 41.539 34.421 -25.953 1.00 38.09 186 VAL B CA 1
ATOM 1353 C C . VAL A 1 187 ? 41.401 35.866 -26.403 1.00 43.07 186 VAL B C 1
ATOM 1354 O O . VAL A 1 187 ? 42.343 36.656 -26.268 1.00 44.42 186 VAL B O 1
ATOM 1358 N N . LEU A 1 188 ? 40.241 36.204 -26.956 1.00 37.83 187 LEU B N 1
ATOM 1359 C CA . LEU A 1 188 ? 39.916 37.580 -27.282 1.00 48.65 187 LEU B CA 1
ATOM 1360 C C . LEU A 1 188 ? 38.689 38.013 -26.493 1.00 45.78 187 LEU B C 1
ATOM 1361 O O . LEU A 1 188 ? 37.859 37.189 -26.094 1.00 43.54 187 LEU B O 1
ATOM 1366 N N . VAL A 1 189 ? 38.597 39.318 -26.261 1.00 34.07 188 VAL B N 1
ATOM 1367 C CA . VAL A 1 189 ? 37.454 39.932 -25.602 1.00 42.41 188 VAL B CA 1
ATOM 1368 C C . VAL A 1 189 ? 36.965 41.064 -26.495 1.00 42.06 188 VAL B C 1
ATOM 1369 O O . VAL A 1 189 ? 37.772 41.845 -27.009 1.00 38.06 188 VAL B O 1
ATOM 1373 N N . GLU A 1 190 ? 35.655 41.130 -26.710 1.00 40.83 189 GLU B N 1
ATOM 1374 C CA . GLU A 1 190 ? 35.051 42.120 -27.589 1.00 44.21 189 GLU B CA 1
ATOM 1375 C C . GLU A 1 190 ? 34.205 43.103 -26.793 1.00 41.91 189 GLU B C 1
ATOM 1376 O O . GLU A 1 190 ? 33.704 42.795 -25.708 1.00 39.09 189 GLU B O 1
ATOM 1382 N N . GLN A 1 191 ? 34.036 44.294 -27.362 1.00 39.38 190 GLN B N 1
ATOM 1383 C CA . GLN A 1 191 ? 33.063 45.235 -26.828 1.00 48.14 190 GLN B CA 1
ATOM 1384 C C . GLN A 1 191 ? 31.657 44.688 -27.030 1.00 46.98 190 GLN B C 1
ATOM 1385 O O . GLN A 1 191 ? 31.313 44.215 -28.118 1.00 42.17 190 GLN B O 1
ATOM 1391 N N . TRP A 1 192 ? 30.850 44.742 -25.976 1.00 40.39 191 TRP B N 1
ATOM 1392 C CA . TRP A 1 192 ? 29.491 44.221 -26.033 1.00 44.32 191 TRP B CA 1
ATOM 1393 C C . TRP A 1 192 ? 28.621 45.122 -26.902 1.00 50.87 191 TRP B C 1
ATOM 1394 O O . TRP A 1 192 ? 28.522 46.329 -26.659 1.00 52.54 191 TRP B O 1
ATOM 1405 N N . ILE A 1 193 ? 28.000 44.537 -27.921 1.00 45.54 192 ILE B N 1
ATOM 1406 C CA . ILE A 1 193 ? 27.053 45.252 -28.768 1.00 40.90 192 ILE B CA 1
ATOM 1407 C C . ILE A 1 193 ? 25.657 45.003 -28.215 1.00 49.04 192 ILE B C 1
ATOM 1408 O O . ILE A 1 193 ? 25.196 43.857 -28.162 1.00 43.21 192 ILE B O 1
ATOM 1413 N N . SER A 1 194 ? 24.989 46.074 -27.794 1.00 44.46 193 SER B N 1
ATOM 1414 C CA . SER A 1 194 ? 23.659 45.991 -27.204 1.00 44.30 193 SER B CA 1
ATOM 1415 C C . SER A 1 194 ? 22.629 46.319 -28.278 1.00 48.00 193 SER B C 1
ATOM 1416 O O . SER A 1 194 ? 22.555 47.458 -28.752 1.00 46.78 193 SER B O 1
ATOM 1419 N N . GLY A 1 195 ? 21.837 45.321 -28.657 1.00 48.34 194 GLY B N 1
ATOM 1420 C CA . GLY A 1 195 ? 20.814 45.497 -29.656 1.00 46.44 194 GLY B CA 1
ATOM 1421 C C . GLY A 1 195 ? 20.421 44.187 -30.306 1.00 50.25 194 GLY B C 1
ATOM 1422 O O . GLY A 1 195 ? 20.847 43.105 -29.888 1.00 50.12 194 GLY B O 1
ATOM 1423 N N . PRO A 1 196 ? 19.595 44.266 -31.349 1.00 46.29 195 PRO B N 1
ATOM 1424 C CA . PRO A 1 196 ? 19.107 43.044 -31.999 1.00 49.99 195 PRO B CA 1
ATOM 1425 C C . PRO A 1 196 ? 20.244 42.218 -32.584 1.00 46.34 195 PRO B C 1
ATOM 1426 O O . PRO A 1 196 ? 21.250 42.749 -33.061 1.00 47.39 195 PRO B O 1
ATOM 1430 N N . GLU A 1 197 ? 20.071 40.900 -32.536 1.00 35.85 196 GLU B N 1
ATOM 1431 C CA . GLU A 1 197 ? 21.022 39.956 -33.103 1.00 44.67 196 GLU B CA 1
ATOM 1432 C C . GLU A 1 197 ? 20.426 39.322 -34.351 1.00 43.19 196 GLU B C 1
ATOM 1433 O O . GLU A 1 197 ? 19.269 38.888 -34.342 1.00 41.34 196 GLU B O 1
ATOM 1439 N N . PHE A 1 198 ? 21.217 39.271 -35.416 1.00 46.12 197 PHE B N 1
ATOM 1440 C CA . PHE A 1 198 ? 20.820 38.640 -36.661 1.00 46.49 197 PHE B CA 1
ATOM 1441 C C . PHE A 1 198 ? 21.815 37.544 -37.022 1.00 52.12 197 PHE B C 1
ATOM 1442 O O . PHE A 1 198 ? 22.957 37.531 -36.553 1.00 48.34 197 PHE B O 1
ATOM 1450 N N . THR A 1 199 ? 21.360 36.608 -37.853 1.00 47.65 198 THR B N 1
ATOM 1451 C CA . THR A 1 199 ? 22.240 35.623 -38.464 1.00 49.82 198 THR B CA 1
ATOM 1452 C C . THR A 1 199 ? 21.843 35.473 -39.925 1.00 49.17 198 THR B C 1
ATOM 1453 O O . THR A 1 199 ? 20.655 35.464 -40.261 1.00 44.85 198 THR B O 1
ATOM 1457 N N . VAL A 1 200 ? 22.844 35.399 -40.797 1.00 44.73 199 VAL B N 1
ATOM 1458 C CA . VAL A 1 200 ? 22.638 35.473 -42.238 1.00 47.21 199 VAL B CA 1
ATOM 1459 C C . VAL A 1 200 ? 23.323 34.271 -42.872 1.00 44.92 199 VAL B C 1
ATOM 1460 O O . VAL A 1 200 ? 24.556 34.165 -42.838 1.00 45.52 199 VAL B O 1
ATOM 1464 N N . ALA A 1 201 ? 22.536 33.374 -43.455 1.00 43.91 200 ALA B N 1
ATOM 1465 C CA . ALA A 1 201 ? 23.077 32.207 -44.135 1.00 47.42 200 ALA B CA 1
ATOM 1466 C C . ALA A 1 201 ? 23.320 32.523 -45.605 1.00 51.65 200 ALA B C 1
ATOM 1467 O O . ALA A 1 201 ? 22.554 33.263 -46.228 1.00 50.22 200 ALA B O 1
ATOM 1469 N N . THR A 1 202 ? 24.397 31.966 -46.152 1.00 45.83 201 THR B N 1
ATOM 1470 C CA . THR A 1 202 ? 24.711 32.089 -47.568 1.00 45.21 201 THR B CA 1
ATOM 1471 C C . THR A 1 202 ? 24.833 30.700 -48.181 1.00 48.44 201 THR B C 1
ATOM 1472 O O . THR A 1 202 ? 25.370 29.781 -47.557 1.00 48.48 201 THR B O 1
ATOM 1476 N N . LEU A 1 203 ? 24.317 30.548 -49.398 1.00 53.47 202 LEU B N 1
ATOM 1477 C CA . LEU A 1 203 ? 24.323 29.261 -50.087 1.00 51.05 202 LEU B CA 1
ATOM 1478 C C . LEU A 1 203 ? 24.632 29.493 -51.555 1.00 48.80 202 LEU B C 1
ATOM 1479 O O . LEU A 1 203 ? 23.887 30.199 -52.242 1.00 49.09 202 LEU B O 1
ATOM 1484 N N . ARG A 1 204 ? 25.730 28.900 -52.024 1.00 42.35 203 ARG B N 1
ATOM 1485 C CA . ARG A 1 204 ? 26.132 28.955 -53.429 1.00 48.03 203 ARG B CA 1
ATOM 1486 C C . ARG A 1 204 ? 26.205 30.396 -53.929 1.00 49.10 203 ARG B C 1
ATOM 1487 O O . ARG A 1 204 ? 25.708 30.736 -55.004 1.00 51.67 203 ARG B O 1
ATOM 1495 N N . GLY A 1 205 ? 26.830 31.255 -53.127 1.00 51.93 204 GLY B N 1
ATOM 1496 C CA . GLY A 1 205 ? 27.001 32.645 -53.494 1.00 45.49 204 GLY B CA 1
ATOM 1497 C C . GLY A 1 205 ? 25.762 33.505 -53.384 1.00 46.08 204 GLY B C 1
ATOM 1498 O O . GLY A 1 205 ? 25.827 34.695 -53.714 1.00 52.33 204 GLY B O 1
ATOM 1499 N N . GLN A 1 206 ? 24.637 32.948 -52.945 1.00 45.58 205 GLN B N 1
ATOM 1500 C CA . GLN A 1 206 ? 23.415 33.706 -52.725 1.00 42.50 205 GLN B CA 1
ATOM 1501 C C . GLN A 1 206 ? 23.200 33.901 -51.231 1.00 47.75 205 GLN B C 1
ATOM 1502 O O . GLN A 1 206 ? 23.464 32.996 -50.434 1.00 48.32 205 GLN B O 1
ATOM 1508 N N . VAL A 1 207 ? 22.714 35.081 -50.860 1.00 48.95 206 VAL B N 1
ATOM 1509 C CA . VAL A 1 207 ? 22.487 35.437 -49.466 1.00 40.77 206 VAL B CA 1
ATOM 1510 C C . VAL A 1 207 ? 21.025 35.168 -49.132 1.00 43.63 206 VAL B C 1
ATOM 1511 O O . VAL A 1 207 ? 20.120 35.759 -49.734 1.00 47.82 206 VAL B O 1
ATOM 1515 N N . LEU A 1 208 ? 20.795 34.282 -48.170 1.00 40.31 207 LEU B N 1
ATOM 1516 C CA . LEU A 1 208 ? 19.454 33.852 -47.801 1.00 44.92 207 LEU B CA 1
ATOM 1517 C C . LEU A 1 208 ? 18.795 34.880 -46.885 1.00 55.57 207 LEU B C 1
ATOM 1518 O O . LEU A 1 208 ? 19.445 35.816 -46.415 1.00 48.26 207 LEU B O 1
ATOM 1523 N N . PRO A 1 209 ? 17.489 34.744 -46.629 1.00 54.46 208 PRO B N 1
ATOM 1524 C CA . PRO A 1 209 ? 16.821 35.672 -45.705 1.00 53.39 208 PRO B CA 1
ATOM 1525 C C . PRO A 1 209 ? 17.466 35.682 -44.326 1.00 55.63 208 PRO B C 1
ATOM 1526 O O . PRO A 1 209 ? 17.876 34.645 -43.799 1.00 48.79 208 PRO B O 1
ATOM 1530 N N . ALA A 1 210 ? 17.540 36.877 -43.742 1.00 51.73 209 ALA B N 1
ATOM 1531 C CA . ALA A 1 210 ? 18.120 37.053 -42.420 1.00 51.49 209 ALA B CA 1
ATOM 1532 C C . ALA A 1 210 ? 17.149 36.601 -41.335 1.00 44.86 209 ALA B C 1
ATOM 1533 O O . ALA A 1 210 ? 15.926 36.677 -41.492 1.00 52.56 209 ALA B O 1
ATOM 1535 N N . ILE A 1 211 ? 17.709 36.131 -40.224 1.00 44.70 210 ILE B N 1
ATOM 1536 C CA . ILE A 1 211 ? 16.942 35.652 -39.079 1.00 45.71 210 ILE B CA 1
ATOM 1537 C C . ILE A 1 211 ? 17.344 36.467 -37.858 1.00 54.32 210 ILE B C 1
ATOM 1538 O O . ILE A 1 211 ? 18.535 36.575 -37.546 1.00 55.69 210 ILE B O 1
ATOM 1543 N N . ARG A 1 212 ? 16.357 37.032 -37.166 1.00 53.65 211 ARG B N 1
ATOM 1544 C CA . ARG A 1 212 ? 16.607 37.719 -35.906 1.00 55.74 211 ARG B CA 1
ATOM 1545 C C . ARG A 1 212 ? 16.444 36.744 -34.745 1.00 49.39 211 ARG B C 1
ATOM 1546 O O . ARG A 1 212 ? 15.489 35.963 -34.705 1.00 53.70 211 ARG B O 1
ATOM 1554 N N . LEU A 1 213 ? 17.385 36.796 -33.802 1.00 52.97 212 LEU B N 1
ATOM 1555 C CA . LEU A 1 213 ? 17.470 35.838 -32.708 1.00 55.50 212 LEU B CA 1
ATOM 1556 C C . LEU A 1 213 ? 17.246 36.533 -31.375 1.00 56.54 212 LEU B C 1
ATOM 1557 O O . LEU A 1 213 ? 17.778 37.622 -31.136 1.00 59.97 212 LEU B O 1
ATOM 1562 N N . GLY A 1 214 ? 16.467 35.891 -30.505 1.00 55.45 213 GLY B N 1
ATOM 1563 C CA . GLY A 1 214 ? 16.189 36.431 -29.190 1.00 49.65 213 GLY B CA 1
ATOM 1564 C C . GLY A 1 214 ? 16.105 35.363 -28.120 1.00 59.99 213 GLY B C 1
ATOM 1565 O O . GLY A 1 214 ? 15.563 34.280 -28.354 1.00 61.09 213 GLY B O 1
ATOM 1566 N N . THR A 1 215 ? 16.647 35.655 -26.937 1.00 52.63 214 THR B N 1
ATOM 1567 C CA . THR A 1 215 ? 16.620 34.722 -25.825 1.00 55.09 214 THR B CA 1
ATOM 1568 C C . THR A 1 215 ? 16.625 35.498 -24.517 1.00 56.66 214 THR B C 1
ATOM 1569 O O . THR A 1 215 ? 17.252 36.564 -24.441 1.00 54.16 214 THR B O 1
ATOM 1573 N N . PRO A 1 216 ? 15.929 35.010 -23.486 1.00 56.27 215 PRO B N 1
ATOM 1574 C CA . PRO A 1 216 ? 16.005 35.657 -22.169 1.00 48.22 215 PRO B CA 1
ATOM 1575 C C . PRO A 1 216 ? 17.324 35.430 -21.450 1.00 59.71 215 PRO B C 1
ATOM 1576 O O . PRO A 1 216 ? 17.514 35.982 -20.359 1.00 59.43 215 PRO B O 1
ATOM 1580 N N . HIS A 1 217 ? 18.231 34.633 -22.011 1.00 57.69 216 HIS B N 1
ATOM 1581 C CA . HIS A 1 217 ? 19.554 34.475 -21.431 1.00 53.16 216 HIS B CA 1
ATOM 1582 C C . HIS A 1 217 ? 20.368 35.753 -21.636 1.00 53.96 216 HIS B C 1
ATOM 1583 O O . HIS A 1 217 ? 19.999 36.642 -22.410 1.00 50.93 216 HIS B O 1
ATOM 1590 N N . THR A 1 218 ? 21.497 35.843 -20.927 1.00 53.14 217 THR B N 1
ATOM 1591 C CA . THR A 1 218 ? 22.348 37.021 -21.062 1.00 53.00 217 THR B CA 1
ATOM 1592 C C . THR A 1 218 ? 22.890 37.158 -22.480 1.00 52.18 217 THR B C 1
ATOM 1593 O O . THR A 1 218 ? 23.171 38.275 -22.932 1.00 55.07 217 THR B O 1
ATOM 1597 N N . PHE A 1 219 ? 23.036 36.044 -23.195 1.00 50.13 218 PHE B N 1
ATOM 1598 C CA . PHE A 1 219 ? 23.401 36.068 -24.606 1.00 49.62 218 PHE B CA 1
ATOM 1599 C C . PHE A 1 219 ? 22.990 34.739 -25.232 1.00 50.77 218 PHE B C 1
ATOM 1600 O O . PHE A 1 219 ? 22.455 33.851 -24.562 1.00 54.13 218 PHE B O 1
ATOM 1608 N N . TYR A 1 220 ? 23.239 34.614 -26.537 1.00 48.63 219 TYR B N 1
ATOM 1609 C CA . TYR A 1 220 ? 22.889 33.419 -27.308 1.00 48.09 219 TYR B CA 1
ATOM 1610 C C . TYR A 1 220 ? 23.913 32.331 -26.989 1.00 48.19 219 TYR B C 1
ATOM 1611 O O . TYR A 1 220 ? 24.839 32.055 -27.756 1.00 44.77 219 TYR B O 1
ATOM 1620 N N . ASP A 1 221 ? 23.740 31.705 -25.825 1.00 44.16 220 ASP B N 1
ATOM 1621 C CA . ASP A 1 221 ? 24.714 30.743 -25.331 1.00 50.61 220 ASP B CA 1
ATOM 1622 C C . ASP A 1 221 ? 24.351 29.320 -25.760 1.00 40.33 220 ASP B C 1
ATOM 1623 O O . ASP A 1 221 ? 23.348 29.078 -26.437 1.00 43.56 220 ASP B O 1
ATOM 1628 N N . TYR A 1 222 ? 25.202 28.366 -25.365 1.00 43.49 221 TYR B N 1
ATOM 1629 C CA . TYR A 1 222 ? 25.005 26.965 -25.728 1.00 42.60 221 TYR B CA 1
ATOM 1630 C C . TYR A 1 222 ? 23.614 26.481 -25.342 1.00 45.70 221 TYR B C 1
ATOM 1631 O O . TYR A 1 222 ? 22.953 25.781 -26.118 1.00 50.70 221 TYR B O 1
ATOM 1640 N N . ASP A 1 223 ? 23.148 26.857 -24.150 1.00 51.50 222 ASP B N 1
ATOM 1641 C CA . ASP A 1 223 ? 21.834 26.415 -23.693 1.00 50.91 222 ASP B CA 1
ATOM 1642 C C . ASP A 1 223 ? 20.728 26.957 -24.592 1.00 51.42 222 ASP B C 1
ATOM 1643 O O . ASP A 1 223 ? 19.844 26.210 -25.028 1.00 52.54 222 ASP B O 1
ATOM 1648 N N . ALA A 1 224 ? 20.764 28.261 -24.885 1.00 45.98 223 ALA B N 1
ATOM 1649 C CA . ALA A 1 224 ? 19.741 28.855 -25.739 1.00 50.86 223 ALA B CA 1
ATOM 1650 C C . ALA A 1 224 ? 19.780 28.280 -27.148 1.00 50.36 223 ALA B C 1
ATOM 1651 O O . ALA A 1 224 ? 18.743 28.198 -27.816 1.00 55.97 223 ALA B O 1
ATOM 1653 N N . LYS A 1 225 ? 20.959 27.868 -27.613 1.00 47.86 224 LYS B N 1
ATOM 1654 C CA . LYS A 1 225 ? 21.085 27.356 -28.972 1.00 47.49 224 LYS B CA 1
ATOM 1655 C C . LYS A 1 225 ? 20.517 25.948 -29.108 1.00 51.25 224 LYS B C 1
ATOM 1656 O O . LYS A 1 225 ? 19.889 25.628 -30.123 1.00 50.53 224 LYS B O 1
ATOM 1662 N N . TYR A 1 226 ? 20.710 25.100 -28.096 1.00 50.51 225 TYR B N 1
ATOM 1663 C CA . TYR A 1 226 ? 20.484 23.667 -28.251 1.00 52.05 225 TYR B CA 1
ATOM 1664 C C . TYR A 1 226 ? 19.530 23.043 -27.242 1.00 57.69 225 TYR B C 1
ATOM 1665 O O . TYR A 1 226 ? 18.980 21.975 -27.538 1.00 63.68 225 TYR B O 1
ATOM 1674 N N . LEU A 1 227 ? 19.308 23.652 -26.076 1.00 57.25 226 LEU B N 1
ATOM 1675 C CA . LEU A 1 227 ? 18.548 23.007 -25.011 1.00 53.13 226 LEU B CA 1
ATOM 1676 C C . LEU A 1 227 ? 17.278 23.739 -24.603 1.00 60.64 226 LEU B C 1
ATOM 1677 O O . LEU A 1 227 ? 16.338 23.090 -24.138 1.00 61.91 226 LEU B O 1
ATOM 1682 N N . ALA A 1 228 ? 17.224 25.060 -24.752 1.00 58.90 227 ALA B N 1
ATOM 1683 C CA . ALA A 1 228 ? 16.126 25.843 -24.209 1.00 59.55 227 ALA B CA 1
ATOM 1684 C C . ALA A 1 228 ? 14.911 25.815 -25.134 1.00 56.71 227 ALA B C 1
ATOM 1685 O O . ALA A 1 228 ? 15.000 25.485 -26.320 1.00 57.28 227 ALA B O 1
ATOM 1687 N N . SER A 1 229 ? 13.760 26.178 -24.566 1.00 59.61 228 SER B N 1
ATOM 1688 C CA . SER A 1 229 ? 12.502 26.233 -25.297 1.00 59.04 228 SER B CA 1
ATOM 1689 C C . SER A 1 229 ? 12.035 27.650 -25.600 1.00 59.25 228 SER B C 1
ATOM 1690 O O . SER A 1 229 ? 11.129 27.821 -26.423 1.00 64.72 228 SER B O 1
ATOM 1693 N N . ASP A 1 230 ? 12.625 28.666 -24.968 1.00 48.43 229 ASP B N 1
ATOM 1694 C CA . ASP A 1 230 ? 12.165 30.042 -25.101 1.00 58.97 229 ASP B CA 1
ATOM 1695 C C . ASP A 1 230 ? 13.063 30.884 -26.003 1.00 63.04 229 ASP B C 1
ATOM 1696 O O . ASP A 1 230 ? 13.028 32.117 -25.922 1.00 61.00 229 ASP B O 1
ATOM 1701 N N . THR A 1 231 ? 13.864 30.250 -26.856 1.00 59.98 230 THR B N 1
ATOM 1702 C CA . THR A 1 231 ? 14.638 30.987 -27.845 1.00 60.80 230 THR B CA 1
ATOM 1703 C C . THR A 1 231 ? 13.727 31.414 -28.989 1.00 59.11 230 THR B C 1
ATOM 1704 O O . THR A 1 231 ? 12.908 30.629 -29.473 1.00 55.14 230 THR B O 1
ATOM 1708 N N . ARG A 1 232 ? 13.864 32.668 -29.412 1.00 64.92 231 ARG B N 1
ATOM 1709 C CA . ARG A 1 232 ? 12.965 33.275 -30.384 1.00 58.72 231 ARG B CA 1
ATOM 1710 C C . ARG A 1 232 ? 13.662 33.417 -31.732 1.00 60.61 231 ARG B C 1
ATOM 1711 O O . ARG A 1 232 ? 14.760 33.980 -31.814 1.00 57.72 231 ARG B O 1
ATOM 1719 N N . TYR A 1 233 ? 13.017 32.910 -32.781 1.00 57.11 232 TYR B N 1
ATOM 1720 C CA . TYR A 1 233 ? 13.501 33.014 -34.151 1.00 55.48 232 TYR B CA 1
ATOM 1721 C C . TYR A 1 233 ? 12.463 33.759 -34.977 1.00 59.94 232 TYR B C 1
ATOM 1722 O O . TYR A 1 233 ? 11.281 33.402 -34.959 1.00 61.30 232 TYR B O 1
ATOM 1731 N N . GLN A 1 234 ? 12.899 34.792 -35.696 1.00 49.59 233 GLN B N 1
ATOM 1732 C CA . GLN A 1 234 ? 11.991 35.649 -36.453 1.00 54.43 233 GLN B CA 1
ATOM 1733 C C . GLN A 1 234 ? 12.484 35.769 -37.887 1.00 57.32 233 GLN B C 1
ATOM 1734 O O . GLN A 1 234 ? 13.546 36.349 -38.137 1.00 55.02 233 GLN B O 1
ATOM 1740 N N . VAL A 1 235 ? 11.717 35.220 -38.823 1.00 61.13 234 VAL B N 1
ATOM 1741 C CA . VAL A 1 235 ? 11.945 35.458 -40.246 1.00 61.44 234 VAL B CA 1
ATOM 1742 C C . VAL A 1 235 ? 10.584 35.674 -40.903 1.00 63.77 234 VAL B C 1
ATOM 1743 O O . VAL A 1 235 ? 9.681 34.839 -40.749 1.00 69.04 234 VAL B O 1
ATOM 1747 N N . PRO A 1 236 ? 10.370 36.794 -41.613 1.00 60.94 235 PRO B N 1
ATOM 1748 C CA . PRO A 1 236 ? 11.337 37.861 -41.907 1.00 64.12 235 PRO B CA 1
ATOM 1749 C C . PRO A 1 236 ? 11.748 38.660 -40.674 1.00 61.36 235 PRO B C 1
ATOM 1750 O O . PRO A 1 236 ? 10.928 38.878 -39.782 1.00 65.20 235 PRO B O 1
ATOM 1754 N N . CYS A 1 237 ? 13.011 39.072 -40.620 1.00 61.56 236 CYS B N 1
ATOM 1755 C CA . CYS A 1 237 ? 13.450 39.953 -39.552 1.00 65.56 236 CYS B CA 1
ATOM 1756 C C . CYS A 1 237 ? 12.753 41.304 -39.680 1.00 67.26 236 CYS B C 1
ATOM 1757 O O . CYS A 1 237 ? 12.354 41.727 -40.768 1.00 80.82 236 CYS B O 1
ATOM 1760 N N . GLY A 1 238 ? 12.623 41.994 -38.553 1.00 70.12 237 GLY B N 1
ATOM 1761 C CA . GLY A 1 238 ? 11.915 43.263 -38.531 1.00 64.40 237 GLY B CA 1
ATOM 1762 C C . GLY A 1 238 ? 12.514 44.370 -39.374 1.00 57.71 237 GLY B C 1
ATOM 1763 O O . GLY A 1 238 ? 11.948 45.465 -39.411 1.00 69.64 237 GLY B O 1
ATOM 1764 N N . LEU A 1 239 ? 13.631 44.128 -40.053 1.00 51.31 238 LEU B N 1
ATOM 1765 C CA . LEU A 1 239 ? 14.279 45.183 -40.819 1.00 55.95 238 LEU B CA 1
ATOM 1766 C C . LEU A 1 239 ? 13.437 45.577 -42.027 1.00 56.56 238 LEU B C 1
ATOM 1767 O O . LEU A 1 239 ? 12.660 44.782 -42.560 1.00 55.37 238 LEU B O 1
ATOM 1772 N N . ASP A 1 240 ? 13.603 46.824 -42.461 1.00 63.03 239 ASP B N 1
ATOM 1773 C CA . ASP A 1 240 ? 12.989 47.260 -43.703 1.00 64.62 239 ASP B CA 1
ATOM 1774 C C . ASP A 1 240 ? 13.852 46.827 -44.888 1.00 70.14 239 ASP B C 1
ATOM 1775 O O . ASP A 1 240 ? 14.974 46.339 -44.727 1.00 73.33 239 ASP B O 1
ATOM 1780 N N . GLU A 1 241 ? 13.310 47.010 -46.097 1.00 63.42 240 GLU B N 1
ATOM 1781 C CA . GLU A 1 241 ? 13.990 46.520 -47.293 1.00 63.21 240 GLU B CA 1
ATOM 1782 C C . GLU A 1 241 ? 15.382 47.124 -47.433 1.00 63.08 240 GLU B C 1
ATOM 1783 O O . GLU A 1 241 ? 16.340 46.419 -47.772 1.00 67.12 240 GLU B O 1
ATOM 1786 N N . ALA A 1 242 ? 15.518 48.424 -47.172 1.00 61.85 241 ALA B N 1
ATOM 1787 C CA . ALA A 1 242 ? 16.828 49.057 -47.279 1.00 67.23 241 ALA B CA 1
ATOM 1788 C C . ALA A 1 242 ? 17.793 48.511 -46.233 1.00 62.92 241 ALA B C 1
ATOM 1789 O O . ALA A 1 242 ? 18.982 48.321 -46.515 1.00 56.42 241 ALA B O 1
ATOM 1791 N N . LYS A 1 243 ? 17.297 48.244 -45.024 1.00 57.98 242 LYS B N 1
ATOM 1792 C CA . LYS A 1 243 ? 18.170 47.787 -43.948 1.00 60.92 242 LYS B CA 1
ATOM 1793 C C . LYS A 1 243 ? 18.551 46.321 -44.117 1.00 53.52 242 LYS B C 1
ATOM 1794 O O . LYS A 1 243 ? 19.708 45.948 -43.887 1.00 49.84 242 LYS B O 1
ATOM 1800 N N . GLU A 1 244 ? 17.598 45.476 -44.520 1.00 53.74 243 GLU B N 1
ATOM 1801 C CA . GLU A 1 244 ? 17.916 44.069 -44.736 1.00 52.36 243 GLU B CA 1
ATOM 1802 C C . GLU A 1 244 ? 18.824 43.890 -45.947 1.00 54.10 243 GLU B C 1
ATOM 1803 O O . GLU A 1 244 ? 19.690 43.009 -45.953 1.00 56.14 243 GLU B O 1
ATOM 1809 N N . ARG A 1 245 ? 18.646 44.717 -46.980 1.00 52.87 244 ARG B N 1
ATOM 1810 C CA . ARG A 1 245 ? 19.558 44.672 -48.119 1.00 53.17 244 ARG B CA 1
ATOM 1811 C C . ARG A 1 245 ? 20.967 45.066 -47.694 1.00 53.90 244 ARG B C 1
ATOM 1812 O O . ARG A 1 245 ? 21.951 44.436 -48.100 1.00 57.13 244 ARG B O 1
ATOM 1814 N N . GLU A 1 246 ? 21.080 46.108 -46.864 1.00 53.18 245 GLU B N 1
ATOM 1815 C CA . GLU A 1 246 ? 22.376 46.494 -46.315 1.00 53.39 245 GLU B CA 1
ATOM 1816 C C . GLU A 1 246 ? 23.019 45.340 -45.555 1.00 47.31 245 GLU B C 1
ATOM 1817 O O . GLU A 1 246 ? 24.220 45.083 -45.700 1.00 49.19 245 GLU B O 1
ATOM 1823 N N . LEU A 1 247 ? 22.228 44.626 -44.748 1.00 38.66 246 LEU B N 1
ATOM 1824 C CA . LEU A 1 247 ? 22.767 43.507 -43.981 1.00 50.07 246 LEU B CA 1
ATOM 1825 C C . LEU A 1 247 ? 23.220 42.372 -44.892 1.00 52.41 246 LEU B C 1
ATOM 1826 O O . LEU A 1 247 ? 24.229 41.711 -44.616 1.00 44.69 246 LEU B O 1
ATOM 1831 N N . LYS A 1 248 ? 22.491 42.132 -45.985 1.00 47.91 247 LYS B N 1
ATOM 1832 C CA . LYS A 1 248 ? 22.850 41.036 -46.879 1.00 44.94 247 LYS B CA 1
ATOM 1833 C C . LYS A 1 248 ? 24.102 41.365 -47.684 1.00 47.43 247 LYS B C 1
ATOM 1834 O O . LYS A 1 248 ? 24.956 40.496 -47.895 1.00 48.47 247 LYS B O 1
ATOM 1840 N N . GLU A 1 249 ? 24.233 42.613 -48.136 1.00 44.25 248 GLU B N 1
ATOM 1841 C CA . GLU A 1 249 ? 25.441 43.013 -48.849 1.00 47.61 248 GLU B CA 1
ATOM 1842 C C . GLU A 1 249 ? 26.656 43.005 -47.932 1.00 45.22 248 GLU B C 1
ATOM 1843 O O . GLU A 1 249 ? 27.769 42.696 -48.377 1.00 47.35 248 GLU B O 1
ATOM 1849 N N . LEU A 1 250 ? 26.464 43.335 -46.655 1.00 44.10 249 LEU B N 1
ATOM 1850 C CA . LEU A 1 250 ? 27.557 43.234 -45.694 1.00 42.51 249 LEU B CA 1
ATOM 1851 C C . LEU A 1 250 ? 27.965 41.780 -45.481 1.00 45.28 249 LEU B C 1
ATOM 1852 O O . LEU A 1 250 ? 29.157 41.475 -45.351 1.00 39.47 249 LEU B O 1
ATOM 1857 N N . THR A 1 251 ? 26.986 40.869 -45.454 1.00 43.08 250 THR B N 1
ATOM 1858 C CA . THR A 1 251 ? 27.286 39.449 -45.299 1.00 39.48 250 THR B CA 1
ATOM 1859 C C . THR A 1 251 ? 28.082 38.918 -46.486 1.00 47.88 250 THR B C 1
ATOM 1860 O O . THR A 1 251 ? 29.043 38.157 -46.311 1.00 46.55 250 THR B O 1
ATOM 1864 N N . ALA A 1 252 ? 27.696 39.308 -47.704 1.00 44.48 251 ALA B N 1
ATOM 1865 C CA . ALA A 1 252 ? 28.415 38.847 -48.887 1.00 44.84 251 ALA B CA 1
ATOM 1866 C C . ALA A 1 252 ? 29.857 39.337 -48.880 1.00 43.87 251 ALA B C 1
ATOM 1867 O O . ALA A 1 252 ? 30.785 38.571 -49.170 1.00 43.64 251 ALA B O 1
ATOM 1869 N N . ARG A 1 253 ? 30.065 40.611 -48.540 1.00 44.92 252 ARG B N 1
ATOM 1870 C CA . ARG A 1 253 ? 31.422 41.144 -48.480 1.00 45.86 252 ARG B CA 1
ATOM 1871 C C . ARG A 1 253 ? 32.233 40.469 -47.381 1.00 48.83 252 ARG B C 1
ATOM 1872 O O . ARG A 1 253 ? 33.415 40.159 -47.574 1.00 44.29 252 ARG B O 1
ATOM 1880 N N . ALA A 1 254 ? 31.614 40.223 -46.223 1.00 42.12 253 ALA B N 1
ATOM 1881 C CA . ALA A 1 254 ? 32.333 39.587 -45.124 1.00 47.81 253 ALA B CA 1
ATOM 1882 C C . ALA A 1 254 ? 32.716 38.152 -45.464 1.00 47.06 253 ALA B C 1
ATOM 1883 O O . ALA A 1 254 ? 33.779 37.675 -45.049 1.00 41.85 253 ALA B O 1
ATOM 1885 N N . CYS A 1 255 ? 31.862 37.448 -46.213 1.00 41.22 254 CYS B N 1
ATOM 1886 C CA . CYS A 1 255 ? 32.180 36.082 -46.616 1.00 43.39 254 CYS B CA 1
ATOM 1887 C C . CYS A 1 255 ? 33.195 36.052 -47.753 1.00 43.75 254 CYS B C 1
ATOM 1888 O O . CYS A 1 255 ? 34.108 35.220 -47.746 1.00 43.47 254 CYS B O 1
ATOM 1891 N N . ASP A 1 256 ? 33.055 36.942 -48.740 1.00 40.17 255 ASP B N 1
ATOM 1892 C CA . ASP A 1 256 ? 34.042 36.982 -49.814 1.00 39.21 255 ASP B CA 1
ATOM 1893 C C . ASP A 1 256 ? 35.406 37.416 -49.297 1.00 44.47 255 ASP B C 1
ATOM 1894 O O . ASP A 1 256 ? 36.435 37.013 -49.852 1.00 43.77 255 ASP B O 1
ATOM 1899 N N . ALA A 1 257 ? 35.434 38.227 -48.235 1.00 40.60 256 ALA B N 1
ATOM 1900 C CA . ALA A 1 257 ? 36.701 38.651 -47.649 1.00 37.16 256 ALA B CA 1
ATOM 1901 C C . ALA A 1 257 ? 37.532 37.464 -47.181 1.00 40.87 256 ALA B C 1
ATOM 1902 O O . ALA A 1 257 ? 38.766 37.509 -47.238 1.00 43.58 256 ALA B O 1
ATOM 1904 N N . LEU A 1 258 ? 36.877 36.400 -46.718 1.00 41.38 257 LEU B N 1
ATOM 1905 C CA . LEU A 1 258 ? 37.556 35.215 -46.213 1.00 45.45 257 LEU B CA 1
ATOM 1906 C C . LEU A 1 258 ? 37.644 34.093 -47.239 1.00 47.28 257 LEU B C 1
ATOM 1907 O O . LEU A 1 258 ? 38.362 33.116 -47.001 1.00 44.91 257 LEU B O 1
ATOM 1912 N N . GLY A 1 259 ? 36.935 34.203 -48.361 1.00 42.94 258 GLY B N 1
ATOM 1913 C CA . GLY A 1 259 ? 36.959 33.167 -49.373 1.00 38.46 258 GLY B CA 1
ATOM 1914 C C . GLY A 1 259 ? 35.969 32.044 -49.168 1.00 42.34 258 GLY B C 1
ATOM 1915 O O . GLY A 1 259 ? 36.218 30.925 -49.630 1.00 45.16 258 GLY B O 1
ATOM 1916 N N . ILE A 1 260 ? 34.845 32.308 -48.495 1.00 43.71 259 ILE B N 1
ATOM 1917 C CA . ILE A 1 260 ? 33.866 31.263 -48.218 1.00 40.70 259 ILE B CA 1
ATOM 1918 C C . ILE A 1 260 ? 33.290 30.726 -49.522 1.00 43.96 259 ILE B C 1
ATOM 1919 O O . ILE A 1 260 ? 33.055 31.476 -50.478 1.00 46.91 259 ILE B O 1
ATOM 1924 N N . GLN A 1 261 ? 33.059 29.414 -49.567 1.00 47.18 260 GLN B N 1
ATOM 1925 C CA . GLN A 1 261 ? 32.525 28.759 -50.752 1.00 48.26 260 GLN B CA 1
ATOM 1926 C C . GLN A 1 261 ? 31.459 27.753 -50.347 1.00 43.20 260 GLN B C 1
ATOM 1927 O O . GLN A 1 261 ? 31.474 27.224 -49.233 1.00 39.86 260 GLN B O 1
ATOM 1933 N N . GLY A 1 262 ? 30.538 27.487 -51.269 1.00 46.38 261 GLY B N 1
ATOM 1934 C CA . GLY A 1 262 ? 29.506 26.496 -51.039 1.00 42.80 261 GLY B CA 1
ATOM 1935 C C . GLY A 1 262 ? 28.394 26.979 -50.135 1.00 49.57 261 GLY B C 1
ATOM 1936 O O . GLY A 1 262 ? 27.254 27.147 -50.579 1.00 44.05 261 GLY B O 1
ATOM 1937 N N . TRP A 1 263 ? 28.709 27.203 -48.862 1.00 41.90 262 TRP B N 1
ATOM 1938 C CA . TRP A 1 263 ? 27.719 27.689 -47.910 1.00 41.70 262 TRP B CA 1
ATOM 1939 C C . TRP A 1 263 ? 28.444 28.218 -46.680 1.00 47.09 262 TRP B C 1
ATOM 1940 O O . TRP A 1 263 ? 29.665 28.097 -46.551 1.00 38.89 262 TRP B O 1
ATOM 1951 N N . GLY A 1 264 ? 27.668 28.812 -45.782 1.00 49.45 263 GLY B N 1
ATOM 1952 C CA . GLY A 1 264 ? 28.211 29.413 -44.580 1.00 44.31 263 GLY B CA 1
ATOM 1953 C C . GLY A 1 264 ? 27.154 30.250 -43.897 1.00 47.03 263 GLY B C 1
ATOM 1954 O O . GLY A 1 264 ? 26.059 30.470 -44.422 1.00 48.03 263 GLY B O 1
ATOM 1955 N N . ARG A 1 265 ? 27.500 30.719 -42.700 1.00 39.79 264 ARG B N 1
ATOM 1956 C CA . ARG A 1 265 ? 26.579 31.527 -41.914 1.00 41.05 264 ARG B CA 1
ATOM 1957 C C . ARG A 1 265 ? 27.351 32.611 -41.180 1.00 42.90 264 ARG B C 1
ATOM 1958 O O . ARG A 1 265 ? 28.395 32.335 -40.581 1.00 44.63 264 ARG B O 1
ATOM 1966 N N . ALA A 1 266 ? 26.833 33.835 -41.225 1.00 41.12 265 ALA B N 1
ATOM 1967 C CA . ALA A 1 266 ? 27.432 34.977 -40.551 1.00 42.07 265 ALA B CA 1
ATOM 1968 C C . ALA A 1 266 ? 26.542 35.425 -39.399 1.00 44.28 265 ALA B C 1
ATOM 1969 O O . ALA A 1 266 ? 25.313 35.440 -39.520 1.00 46.13 265 ALA B O 1
ATOM 1971 N N . ASP A 1 267 ? 27.169 35.789 -38.283 1.00 41.01 266 ASP B N 1
ATOM 1972 C CA . ASP A 1 267 ? 26.470 36.246 -37.088 1.00 43.87 266 ASP B CA 1
ATOM 1973 C C . ASP A 1 267 ? 26.766 37.728 -36.893 1.00 41.00 266 ASP B C 1
ATOM 1974 O O . ASP A 1 267 ? 27.930 38.116 -36.744 1.00 42.20 266 ASP B O 1
ATOM 1979 N N . VAL A 1 268 ? 25.717 38.551 -36.903 1.00 39.51 267 VAL B N 1
ATOM 1980 C CA . VAL A 1 268 ? 25.851 40.003 -36.953 1.00 44.61 267 VAL B CA 1
ATOM 1981 C C . VAL A 1 268 ? 24.999 40.625 -35.855 1.00 45.40 267 VAL B C 1
ATOM 1982 O O . VAL A 1 268 ? 23.849 40.221 -35.647 1.00 49.94 267 VAL B O 1
ATOM 1986 N N . MET A 1 269 ? 25.560 41.610 -35.158 1.00 38.05 268 MET B N 1
ATOM 1987 C CA . MET A 1 269 ? 24.836 42.395 -34.167 1.00 44.00 268 MET B CA 1
ATOM 1988 C C . MET A 1 269 ? 24.503 43.775 -34.728 1.00 43.26 268 MET B C 1
ATOM 1989 O O . MET A 1 269 ? 25.173 44.283 -35.630 1.00 42.92 268 MET B O 1
ATOM 1994 N N . GLN A 1 270 ? 23.455 44.382 -34.173 1.00 44.13 269 GLN B N 1
ATOM 1995 C CA . GLN A 1 270 ? 23.063 45.747 -34.501 1.00 45.53 269 GLN B CA 1
ATOM 1996 C C . GLN A 1 270 ? 22.976 46.564 -33.219 1.00 48.90 269 GLN B C 1
ATOM 1997 O O . GLN A 1 270 ? 22.416 46.101 -32.222 1.00 43.68 269 GLN B O 1
ATOM 2003 N N . ASP A 1 271 ? 23.529 47.777 -33.239 1.00 47.76 270 ASP B N 1
ATOM 2004 C CA . ASP A 1 271 ? 23.565 48.606 -32.043 1.00 46.33 270 ASP B CA 1
ATOM 2005 C C . ASP A 1 271 ? 22.389 49.582 -32.030 1.00 47.46 270 ASP B C 1
ATOM 2006 O O . ASP A 1 271 ? 21.542 49.594 -32.927 1.00 47.45 270 ASP B O 1
ATOM 2011 N N . ALA A 1 272 ? 22.351 50.421 -30.991 1.00 49.49 271 ALA B N 1
ATOM 2012 C CA . ALA A 1 272 ? 21.240 51.347 -30.799 1.00 45.73 271 ALA B CA 1
ATOM 2013 C C . ALA A 1 272 ? 21.134 52.384 -31.909 1.00 48.72 271 ALA B C 1
ATOM 2014 O O . ALA A 1 272 ? 20.076 53.002 -32.062 1.00 47.87 271 ALA B O 1
ATOM 2016 N N . GLU A 1 273 ? 22.196 52.591 -32.686 1.00 44.77 272 GLU B N 1
ATOM 2017 C CA . GLU A 1 273 ? 22.187 53.568 -33.767 1.00 47.28 272 GLU B CA 1
ATOM 2018 C C . GLU A 1 273 ? 22.106 52.914 -35.142 1.00 51.99 272 GLU B C 1
ATOM 2019 O O . GLU A 1 273 ? 22.482 53.532 -36.142 1.00 56.22 272 GLU B O 1
ATOM 2025 N N . GLY A 1 274 ? 21.621 51.674 -35.210 1.00 54.29 273 GLY B N 1
ATOM 2026 C CA . GLY A 1 274 ? 21.403 51.001 -36.470 1.00 53.50 273 GLY B CA 1
ATOM 2027 C C . GLY A 1 274 ? 22.625 50.372 -37.104 1.00 45.42 273 GLY B C 1
ATOM 2028 O O . GLY A 1 274 ? 22.480 49.672 -38.115 1.00 44.32 273 GLY B O 1
ATOM 2029 N N . ARG A 1 275 ? 23.820 50.588 -36.555 1.00 47.92 274 ARG B N 1
ATOM 2030 C CA . ARG A 1 275 ? 25.028 50.056 -37.172 1.00 40.52 274 ARG B CA 1
ATOM 2031 C C . ARG A 1 275 ? 25.103 48.545 -36.995 1.00 46.66 274 ARG B C 1
ATOM 2032 O O . ARG A 1 275 ? 24.734 48.009 -35.946 1.00 46.07 274 ARG B O 1
ATOM 2040 N N . PHE A 1 276 ? 25.585 47.859 -38.029 1.00 43.32 275 PHE B N 1
ATOM 2041 C CA . PHE A 1 276 ? 25.814 46.423 -37.972 1.00 44.30 275 PHE B CA 1
ATOM 2042 C C . PHE A 1 276 ? 27.264 46.136 -37.604 1.00 45.17 275 PHE B C 1
ATOM 2043 O O . PHE A 1 276 ? 28.178 46.872 -37.986 1.00 39.23 275 PHE B O 1
ATOM 2051 N N . TRP A 1 277 ? 27.469 45.048 -36.862 1.00 40.40 276 TRP B N 1
ATOM 2052 C CA . TRP A 1 277 ? 28.799 44.638 -36.423 1.00 43.06 276 TRP B CA 1
ATOM 2053 C C . TRP A 1 277 ? 28.965 43.146 -36.667 1.00 40.45 276 TRP B C 1
ATOM 2054 O O . TRP A 1 277 ? 28.177 42.340 -36.159 1.00 37.86 276 TRP B O 1
ATOM 2065 N N . LEU A 1 278 ? 29.992 42.783 -37.434 1.00 37.66 277 LEU B N 1
ATOM 2066 C CA . LEU A 1 278 ? 30.244 41.388 -37.772 1.00 38.01 277 LEU B CA 1
ATOM 2067 C C . LEU A 1 278 ? 30.935 40.678 -36.616 1.00 37.96 277 LEU B C 1
ATOM 2068 O O . LEU A 1 278 ? 31.960 41.148 -36.112 1.00 41.23 277 LEU B O 1
ATOM 2073 N N . LEU A 1 279 ? 30.382 39.538 -36.205 1.00 39.48 278 LEU B N 1
ATOM 2074 C CA . LEU A 1 279 ? 30.981 38.744 -35.135 1.00 35.47 278 LEU B CA 1
ATOM 2075 C C . LEU A 1 279 ? 31.902 37.657 -35.686 1.00 36.26 278 LEU B C 1
ATOM 2076 O O . LEU A 1 279 ? 33.096 37.632 -35.372 1.00 35.08 278 LEU B O 1
ATOM 2081 N N . GLU A 1 280 ? 31.363 36.757 -36.509 1.00 35.45 279 GLU B N 1
ATOM 2082 C CA . GLU A 1 280 ? 32.135 35.630 -37.027 1.00 33.89 279 GLU B CA 1
ATOM 2083 C C . GLU A 1 280 ? 31.390 35.003 -38.197 1.00 45.37 279 GLU B C 1
ATOM 2084 O O . GLU A 1 280 ? 30.225 35.311 -38.460 1.00 44.20 279 GLU B O 1
ATOM 2090 N N . VAL A 1 281 ? 32.083 34.099 -38.884 1.00 37.56 280 VAL B N 1
ATOM 2091 C CA . VAL A 1 281 ? 31.521 33.317 -39.977 1.00 40.36 280 VAL B CA 1
ATOM 2092 C C . VAL A 1 281 ? 31.801 31.845 -39.706 1.00 39.71 280 VAL B C 1
ATOM 2093 O O . VAL A 1 281 ? 32.914 31.478 -39.314 1.00 37.74 280 VAL B O 1
ATOM 2097 N N . ASN A 1 282 ? 30.790 31.004 -39.904 1.00 39.50 281 ASN B N 1
ATOM 2098 C CA . ASN A 1 282 ? 30.933 29.560 -39.775 1.00 43.78 281 ASN B CA 1
ATOM 2099 C C . ASN A 1 282 ? 30.942 28.931 -41.162 1.00 42.52 281 ASN B C 1
ATOM 2100 O O . ASN A 1 282 ? 30.096 29.256 -42.001 1.00 43.89 281 ASN B O 1
ATOM 2105 N N . THR A 1 283 ? 31.906 28.039 -41.401 1.00 45.29 282 THR B N 1
ATOM 2106 C CA . THR A 1 283 ? 32.064 27.390 -42.698 1.00 48.81 282 THR B CA 1
ATOM 2107 C C . THR A 1 283 ? 31.426 26.007 -42.770 1.00 43.25 282 THR B C 1
ATOM 2108 O O . THR A 1 283 ? 31.322 25.448 -43.867 1.00 43.98 282 THR B O 1
ATOM 2112 N N . ALA A 1 284 ? 31.013 25.436 -41.641 1.00 44.19 283 ALA B N 1
ATOM 2113 C CA . ALA A 1 284 ? 30.203 24.217 -41.621 1.00 47.65 283 ALA B CA 1
ATOM 2114 C C . ALA A 1 284 ? 29.134 24.374 -40.552 1.00 44.57 283 ALA B C 1
ATOM 2115 O O . ALA A 1 284 ? 29.181 23.728 -39.498 1.00 42.93 283 ALA B O 1
ATOM 2117 N N . PRO A 1 285 ? 28.143 25.233 -40.797 1.00 42.41 284 PRO B N 1
ATOM 2118 C CA . PRO A 1 285 ? 27.165 25.559 -39.754 1.00 45.83 284 PRO B CA 1
ATOM 2119 C C . PRO A 1 285 ? 26.398 24.334 -39.283 1.00 43.67 284 PRO B C 1
ATOM 2120 O O . PRO A 1 285 ? 26.287 23.324 -39.980 1.00 45.43 284 PRO B O 1
ATOM 2124 N N . GLY A 1 286 ? 25.870 24.436 -38.065 1.00 43.64 285 GLY B N 1
ATOM 2125 C CA . GLY A 1 286 ? 25.080 23.349 -37.521 1.00 40.92 285 GLY B CA 1
ATOM 2126 C C . GLY A 1 286 ? 23.869 23.049 -38.382 1.00 48.09 285 GLY B C 1
ATOM 2127 O O . GLY A 1 286 ? 23.290 23.935 -39.013 1.00 45.66 285 GLY B O 1
ATOM 2128 N N . MET A 1 287 ? 23.495 21.768 -38.416 1.00 48.43 286 MET B N 1
ATOM 2129 C CA . MET A 1 287 ? 22.356 21.292 -39.192 1.00 46.64 286 MET B CA 1
ATOM 2130 C C . MET A 1 287 ? 21.398 20.488 -38.324 1.00 49.24 286 MET B C 1
ATOM 2131 O O . MET A 1 287 ? 20.702 19.596 -38.817 1.00 46.92 286 MET B O 1
ATOM 2136 N N . THR A 1 288 ? 21.355 20.789 -37.030 1.00 41.89 287 THR B N 1
ATOM 2137 C CA . THR A 1 288 ? 20.407 20.142 -36.141 1.00 50.59 287 THR B CA 1
ATOM 2138 C C . THR A 1 288 ? 19.000 20.673 -36.399 1.00 54.26 287 THR B C 1
ATOM 2139 O O . THR A 1 288 ? 18.787 21.605 -37.180 1.00 55.14 287 THR B O 1
ATOM 2143 N N . ASP A 1 289 ? 18.026 20.070 -35.721 1.00 49.30 288 ASP B N 1
ATOM 2144 C CA . ASP A 1 289 ? 16.659 20.563 -35.805 1.00 60.16 288 ASP B CA 1
ATOM 2145 C C . ASP A 1 289 ? 16.450 21.841 -35.000 1.00 62.06 288 ASP B C 1
ATOM 2146 O O . ASP A 1 289 ? 15.365 22.429 -35.067 1.00 64.43 288 ASP B O 1
ATOM 2151 N N . HIS A 1 290 ? 17.460 22.282 -34.251 1.00 56.24 289 HIS B N 1
ATOM 2152 C CA . HIS A 1 290 ? 17.486 23.610 -33.653 1.00 58.21 289 HIS B CA 1
ATOM 2153 C C . HIS A 1 290 ? 18.273 24.615 -34.485 1.00 54.25 289 HIS B C 1
ATOM 2154 O O . HIS A 1 290 ? 18.309 25.798 -34.132 1.00 58.91 289 HIS B O 1
ATOM 2161 N N . SER A 1 291 ? 18.892 24.181 -35.580 1.00 52.73 290 SER B N 1
ATOM 2162 C CA . SER A 1 291 ? 19.898 24.995 -36.242 1.00 48.41 290 SER B CA 1
ATOM 2163 C C . SER A 1 291 ? 19.264 26.052 -37.145 1.00 51.70 290 SER B C 1
ATOM 2164 O O . SER A 1 291 ? 18.073 26.012 -37.469 1.00 52.02 290 SER B O 1
ATOM 2167 N N . LEU A 1 292 ? 20.101 26.998 -37.570 1.00 47.48 291 LEU B N 1
ATOM 2168 C CA . LEU A 1 292 ? 19.671 28.245 -38.193 1.00 48.72 291 LEU B CA 1
ATOM 2169 C C . LEU A 1 292 ? 19.678 28.206 -39.714 1.00 47.27 291 LEU B C 1
ATOM 2170 O O . LEU A 1 292 ? 18.740 28.711 -40.339 1.00 48.94 291 LEU B O 1
ATOM 2175 N N . VAL A 1 293 ? 20.720 27.641 -40.332 1.00 47.54 292 VAL B N 1
ATOM 2176 C CA . VAL A 1 293 ? 20.752 27.545 -41.795 1.00 53.24 292 VAL B CA 1
ATOM 2177 C C . VAL A 1 293 ? 19.522 26.831 -42.345 1.00 49.30 292 VAL B C 1
ATOM 2178 O O . VAL A 1 293 ? 18.973 27.289 -43.357 1.00 47.27 292 VAL B O 1
ATOM 2182 N N . PRO A 1 294 ? 19.027 25.735 -41.751 1.00 47.89 293 PRO B N 1
ATOM 2183 C CA . PRO A 1 294 ? 17.755 25.176 -42.246 1.00 52.42 293 PRO B CA 1
ATOM 2184 C C . PRO A 1 294 ? 16.591 26.154 -42.172 1.00 55.67 293 PRO B C 1
ATOM 2185 O O . PRO A 1 294 ? 15.756 26.177 -43.085 1.00 57.10 293 PRO B O 1
ATOM 2189 N N . MET A 1 295 ? 16.512 26.965 -41.111 1.00 57.79 294 MET B N 1
ATOM 2190 C CA . MET A 1 295 ? 15.461 27.979 -41.029 1.00 50.92 294 MET B CA 1
ATOM 2191 C C . MET A 1 295 ? 15.574 28.987 -42.166 1.00 48.18 294 MET B C 1
ATOM 2192 O O . MET A 1 295 ? 14.566 29.361 -42.778 1.00 51.76 294 MET B O 1
ATOM 2197 N N . ALA A 1 296 ? 16.794 29.444 -42.457 1.00 45.77 295 ALA B N 1
ATOM 2198 C CA . ALA A 1 296 ? 16.991 30.398 -43.544 1.00 50.44 295 ALA B CA 1
ATOM 2199 C C . ALA A 1 296 ? 16.669 29.778 -44.898 1.00 53.65 295 ALA B C 1
ATOM 2200 O O . ALA A 1 296 ? 16.147 30.463 -45.786 1.00 50.04 295 ALA B O 1
ATOM 2202 N N . ALA A 1 297 ? 16.961 28.488 -45.070 1.00 55.27 296 ALA B N 1
ATOM 2203 C CA . ALA A 1 297 ? 16.670 27.829 -46.339 1.00 52.12 296 ALA B CA 1
ATOM 2204 C C . ALA A 1 297 ? 15.167 27.721 -46.570 1.00 50.80 296 ALA B C 1
ATOM 2205 O O . ALA A 1 297 ? 14.685 27.959 -47.685 1.00 55.17 296 ALA B O 1
ATOM 2207 N N . ARG A 1 298 ? 14.411 27.370 -45.526 1.00 52.33 297 ARG B N 1
ATOM 2208 C CA . ARG A 1 298 ? 12.960 27.300 -45.656 1.00 51.29 297 ARG B CA 1
ATOM 2209 C C .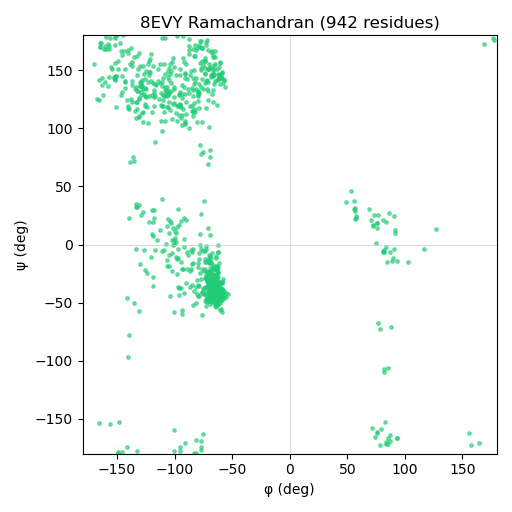 ARG A 1 298 ? 12.380 28.647 -46.067 1.00 60.28 297 ARG B C 1
ATOM 2210 O O . ARG A 1 298 ? 11.487 28.715 -46.921 1.00 64.34 297 ARG B O 1
ATOM 2218 N N . ALA A 1 299 ? 12.885 29.733 -45.476 1.00 55.45 298 ALA B N 1
ATOM 2219 C CA . ALA A 1 299 ? 12.408 31.061 -45.846 1.00 61.49 298 ALA B CA 1
ATOM 2220 C C . ALA A 1 299 ? 12.655 31.351 -47.320 1.00 59.87 298 ALA B C 1
ATOM 2221 O O . ALA A 1 299 ? 11.865 32.059 -47.956 1.00 61.45 298 ALA B O 1
ATOM 2223 N N . ALA A 1 300 ? 13.737 30.810 -47.882 1.00 54.85 299 ALA B N 1
ATOM 2224 C CA . ALA A 1 300 ? 13.994 30.964 -49.307 1.00 56.21 299 ALA B CA 1
ATOM 2225 C C . ALA A 1 300 ? 13.182 29.995 -50.156 1.00 56.63 299 ALA B C 1
ATOM 2226 O O . ALA A 1 300 ? 13.069 30.204 -51.368 1.00 68.10 299 ALA B O 1
ATOM 2228 N N . GLY A 1 301 ? 12.619 28.949 -49.553 1.00 57.11 300 GLY B N 1
ATOM 2229 C CA . GLY A 1 301 ? 11.793 27.987 -50.266 1.00 54.50 300 GLY B CA 1
ATOM 2230 C C . GLY A 1 301 ? 12.340 26.575 -50.308 1.00 70.64 300 GLY B C 1
ATOM 2231 O O . GLY A 1 301 ? 11.656 25.683 -50.830 1.00 77.30 300 GLY B O 1
ATOM 2232 N N . LEU A 1 302 ? 13.531 26.313 -49.780 1.00 63.57 301 LEU B N 1
ATOM 2233 C CA . LEU A 1 302 ? 14.134 24.988 -49.827 1.00 48.65 301 LEU B CA 1
ATOM 2234 C C . LEU A 1 302 ? 13.845 24.233 -48.536 1.00 56.27 301 LEU B C 1
ATOM 2235 O O . LEU A 1 302 ? 14.060 24.764 -47.442 1.00 61.08 301 LEU B O 1
ATOM 2240 N N . ASP A 1 303 ? 13.376 22.993 -48.661 1.00 55.89 302 ASP B N 1
ATOM 2241 C CA . ASP A 1 303 ? 13.294 22.131 -47.493 1.00 52.31 302 ASP B CA 1
ATOM 2242 C C . ASP A 1 303 ? 14.686 21.593 -47.162 1.00 52.19 302 ASP B C 1
ATOM 2243 O O . ASP A 1 303 ? 15.684 21.934 -47.804 1.00 51.74 302 ASP B O 1
ATOM 2248 N N . PHE A 1 304 ? 14.755 20.734 -46.143 1.00 51.23 303 PHE B N 1
ATOM 2249 C CA . PHE A 1 304 ? 16.052 20.254 -45.677 1.00 54.96 303 PHE B CA 1
ATOM 2250 C C . PHE A 1 304 ? 16.744 19.393 -46.730 1.00 60.95 303 PHE B C 1
ATOM 2251 O O . PHE A 1 304 ? 17.973 19.439 -46.863 1.00 53.43 303 PHE B O 1
ATOM 2259 N N . GLN A 1 305 ? 15.978 18.604 -47.487 1.00 61.13 304 GLN B N 1
ATOM 2260 C CA . GLN A 1 305 ? 16.587 17.723 -48.479 1.00 58.76 304 GLN B CA 1
ATOM 2261 C C . GLN A 1 305 ? 17.157 18.516 -49.648 1.00 54.01 304 GLN B C 1
ATOM 2262 O O . GLN A 1 305 ? 18.248 18.206 -50.140 1.00 49.49 304 GLN B O 1
ATOM 2268 N N . GLN A 1 306 ? 16.433 19.541 -50.105 1.00 53.36 305 GLN B N 1
ATOM 2269 C CA . GLN A 1 306 ? 16.951 20.394 -51.169 1.00 55.08 305 GLN B CA 1
ATOM 2270 C C . GLN A 1 306 ? 18.210 21.123 -50.721 1.00 53.37 305 GLN B C 1
ATOM 2271 O O . GLN A 1 306 ? 19.142 21.316 -51.511 1.00 54.53 305 GLN B O 1
ATOM 2277 N N . LEU A 1 307 ? 18.252 21.532 -49.451 1.00 52.15 306 LEU B N 1
ATOM 2278 C CA . LEU A 1 307 ? 19.402 22.264 -48.930 1.00 51.62 306 LEU B CA 1
ATOM 2279 C C . LEU A 1 307 ? 20.668 21.414 -48.970 1.00 47.32 306 LEU B C 1
ATOM 2280 O O . LEU A 1 307 ? 21.711 21.860 -49.465 1.00 47.86 306 LEU B O 1
ATOM 2285 N N . VAL A 1 308 ? 20.598 20.183 -48.452 1.00 45.14 307 VAL B N 1
ATOM 2286 C CA . VAL A 1 308 ? 21.783 19.328 -48.438 1.00 55.19 307 VAL B CA 1
ATOM 2287 C C . VAL A 1 308 ? 22.152 18.883 -49.849 1.00 51.18 307 VAL B C 1
ATOM 2288 O O . VAL A 1 308 ? 23.335 18.687 -50.153 1.00 48.89 307 VAL B O 1
ATOM 2292 N N . LEU A 1 309 ? 21.163 18.715 -50.730 1.00 48.27 308 LEU B N 1
ATOM 2293 C CA . LEU A 1 309 ? 21.473 18.410 -52.123 1.00 48.07 308 LEU B CA 1
ATOM 2294 C C . LEU A 1 309 ? 22.153 19.592 -52.802 1.00 48.34 308 LEU B C 1
ATOM 2295 O O . LEU A 1 309 ? 23.052 19.406 -53.631 1.00 48.57 308 LEU B O 1
ATOM 2300 N N . ALA A 1 310 ? 21.740 20.817 -52.455 1.00 46.04 309 ALA B N 1
ATOM 2301 C CA . ALA A 1 310 ? 22.351 22.007 -53.040 1.00 45.60 309 ALA B CA 1
ATOM 2302 C C . ALA A 1 310 ? 23.796 22.168 -52.584 1.00 47.94 309 ALA B C 1
ATOM 2303 O O . ALA A 1 310 ? 24.677 22.488 -53.393 1.00 42.45 309 ALA B O 1
ATOM 2305 N N . ILE A 1 311 ? 24.053 21.966 -51.288 1.00 44.20 310 ILE B N 1
ATOM 2306 C CA . ILE A 1 311 ? 25.424 21.971 -50.782 1.00 43.17 310 ILE B CA 1
ATOM 2307 C C . ILE A 1 311 ? 26.260 20.928 -51.513 1.00 47.65 310 ILE B C 1
ATOM 2308 O O . ILE A 1 311 ? 27.423 21.169 -51.858 1.00 48.12 310 ILE B O 1
ATOM 2313 N N . LEU A 1 312 ? 25.670 19.760 -51.777 1.00 49.06 311 LEU B N 1
ATOM 2314 C CA . LEU A 1 312 ? 26.377 18.680 -52.461 1.00 48.32 311 LEU B CA 1
ATOM 2315 C C . LEU A 1 312 ? 26.625 19.008 -53.930 1.00 53.98 311 LEU B C 1
ATOM 2316 O O . LEU A 1 312 ? 27.700 18.705 -54.463 1.00 49.59 311 LEU B O 1
ATOM 2321 N N . ALA A 1 313 ? 25.646 19.619 -54.606 1.00 46.82 312 ALA B N 1
ATOM 2322 C CA . ALA A 1 313 ? 25.824 19.944 -56.018 1.00 45.08 312 ALA B CA 1
ATOM 2323 C C . ALA A 1 313 ? 26.877 21.024 -56.215 1.00 47.45 312 ALA B C 1
ATOM 2324 O O . ALA A 1 313 ? 27.584 21.024 -57.231 1.00 49.48 312 ALA B O 1
ATOM 2326 N N . ASP A 1 314 ? 27.004 21.944 -55.256 1.00 50.84 313 ASP B N 1
ATOM 2327 C CA . ASP A 1 314 ? 28.011 22.991 -55.371 1.00 45.30 313 ASP B CA 1
ATOM 2328 C C . ASP A 1 314 ? 29.424 22.422 -55.327 1.00 49.80 313 ASP B C 1
ATOM 2329 O O . ASP A 1 314 ? 30.326 22.955 -55.984 1.00 44.98 313 ASP B O 1
ATOM 2334 N N . SER A 1 315 ? 29.634 21.344 -54.570 1.00 50.58 314 SER B N 1
ATOM 2335 C CA . SER A 1 315 ? 30.965 20.767 -54.429 1.00 53.81 314 SER B CA 1
ATOM 2336 C C . SER A 1 315 ? 31.467 20.104 -55.705 1.00 53.28 314 SER B C 1
ATOM 2337 O O . SER A 1 315 ? 32.650 19.751 -55.771 1.00 58.64 314 SER B O 1
ATOM 2340 N N . ARG A 1 316 ? 30.615 19.931 -56.718 1.00 55.33 315 ARG B N 1
ATOM 2341 C CA . ARG A 1 316 ? 31.081 19.342 -57.967 1.00 66.89 315 ARG B CA 1
ATOM 2342 C C . ARG A 1 316 ? 32.052 20.242 -58.719 1.00 60.93 315 ARG B C 1
ATOM 2343 O O . ARG A 1 316 ? 32.626 19.799 -59.720 1.00 62.97 315 ARG B O 1
ATOM 2351 N N . GLU A 1 317 ? 32.250 21.478 -58.271 1.00 72.00 316 GLU B N 1
ATOM 2352 C CA . GLU A 1 317 ? 33.303 22.339 -58.786 1.00 74.20 316 GLU B CA 1
ATOM 2353 C C . GLU A 1 317 ? 34.488 22.325 -57.810 1.00 68.93 316 GLU B C 1
ATOM 2354 O O . GLU A 1 317 ? 34.617 21.410 -56.993 1.00 70.96 316 GLU B O 1
ATOM 2360 N N . ALA A 1 318 ? 35.354 23.334 -57.883 1.00 73.79 317 ALA B N 1
ATOM 2361 C CA . ALA A 1 318 ? 36.647 23.306 -57.209 1.00 85.09 317 ALA B CA 1
ATOM 2362 C C . ALA A 1 318 ? 36.695 24.310 -56.063 1.00 86.35 317 ALA B C 1
ATOM 2363 O O . ALA A 1 318 ? 36.265 25.459 -56.217 1.00 79.35 317 ALA B O 1
ATOM 2365 N N . ARG A 1 319 ? 37.242 23.874 -54.928 1.00 87.94 318 ARG B N 1
ATOM 2366 C CA . ARG A 1 319 ? 37.467 24.763 -53.799 1.00 84.38 318 ARG B CA 1
ATOM 2367 C C . ARG A 1 319 ? 38.678 25.660 -54.059 1.00 85.02 318 ARG B C 1
ATOM 2368 O O . ARG A 1 319 ? 39.451 25.458 -55.000 1.00 84.22 318 ARG B O 1
ATOM 2376 N N . GLY A 1 320 ? 38.838 26.666 -53.204 1.00 81.16 319 GLY B N 1
ATOM 2377 C CA . GLY A 1 320 ? 39.974 27.569 -53.285 1.00 74.62 319 GLY B CA 1
ATOM 2378 C C . GLY A 1 320 ? 40.976 27.338 -52.170 1.00 70.69 319 GLY B C 1
ATOM 2379 O O . GLY A 1 320 ? 41.820 28.188 -51.885 1.00 78.50 319 GLY B O 1
ATOM 2380 N N . LEU B 1 4 ? 38.456 45.357 29.514 1.00 65.39 3 LEU A N 1
ATOM 2381 C CA . LEU B 1 4 ? 38.946 44.147 30.165 1.00 87.50 3 LEU A CA 1
ATOM 2382 C C . LEU B 1 4 ? 39.863 43.364 29.231 1.00 88.69 3 LEU A C 1
ATOM 2383 O O . LEU B 1 4 ? 41.068 43.272 29.469 1.00 89.11 3 LEU A O 1
ATOM 2388 N N . CYS B 1 5 ? 39.283 42.789 28.174 1.00 86.80 4 CYS A N 1
ATOM 2389 C CA . CYS B 1 5 ? 40.099 42.133 27.157 1.00 80.72 4 CYS A CA 1
ATOM 2390 C C . CYS B 1 5 ? 41.074 43.119 26.529 1.00 77.02 4 CYS A C 1
ATOM 2391 O O . CYS B 1 5 ? 42.240 42.785 26.286 1.00 81.40 4 CYS A O 1
ATOM 2394 N N . LEU B 1 6 ? 40.614 44.345 26.267 1.00 63.16 5 LEU A N 1
ATOM 2395 C CA . LEU B 1 6 ? 41.510 45.383 25.770 1.00 75.53 5 LEU A CA 1
ATOM 2396 C C . LEU B 1 6 ? 42.463 45.859 26.859 1.00 79.47 5 LEU A C 1
ATOM 2397 O O . LEU B 1 6 ? 43.599 46.245 26.562 1.00 81.53 5 LEU A O 1
ATOM 2402 N N . ASP B 1 7 ? 42.022 45.837 28.118 1.00 75.33 6 ASP A N 1
ATOM 2403 C CA . ASP B 1 7 ? 42.896 46.192 29.227 1.00 79.43 6 ASP A CA 1
ATOM 2404 C C . ASP B 1 7 ? 44.004 45.172 29.447 1.00 76.08 6 ASP A C 1
ATOM 2405 O O . ASP B 1 7 ? 44.936 45.452 30.208 1.00 84.00 6 ASP A O 1
ATOM 2407 N N . SER B 1 8 ? 43.922 44.003 28.813 1.00 77.42 7 SER A N 1
ATOM 2408 C CA . SER B 1 8 ? 44.954 42.978 28.910 1.00 69.57 7 SER A CA 1
ATOM 2409 C C . SER B 1 8 ? 45.929 43.010 27.740 1.00 72.37 7 SER A C 1
ATOM 2410 O O . SER B 1 8 ? 47.124 42.762 27.932 1.00 69.75 7 SER A O 1
ATOM 2413 N N . LEU B 1 9 ? 45.445 43.303 26.529 1.00 69.13 8 LEU A N 1
ATOM 2414 C CA . LEU B 1 9 ? 46.347 43.488 25.396 1.00 65.45 8 LEU A CA 1
ATOM 2415 C C . LEU B 1 9 ? 47.310 44.637 25.659 1.00 66.15 8 LEU A C 1
ATOM 2416 O O . LEU B 1 9 ? 48.516 44.524 25.414 1.00 62.81 8 LEU A O 1
ATOM 2421 N N . LEU B 1 10 ? 46.789 45.757 26.154 1.00 71.78 9 LEU A N 1
ATOM 2422 C CA . LEU B 1 10 ? 47.625 46.848 26.643 1.00 66.76 9 LEU A CA 1
ATOM 2423 C C . LEU B 1 10 ? 48.040 46.524 28.070 1.00 76.00 9 LEU A C 1
ATOM 2424 O O . LEU B 1 10 ? 47.199 46.479 28.973 1.00 87.03 9 LEU A O 1
ATOM 2429 N N . ASN B 1 11 ? 49.333 46.296 28.281 1.00 74.32 10 ASN A N 1
ATOM 2430 C CA . ASN B 1 11 ? 49.800 45.887 29.598 1.00 63.73 10 ASN A CA 1
ATOM 2431 C C . ASN B 1 11 ? 51.115 46.572 29.932 1.00 74.10 10 ASN A C 1
ATOM 2432 O O . ASN B 1 11 ? 51.128 47.721 30.387 1.00 84.29 10 ASN A O 1
ATOM 2437 N N . GLY B 1 12 ? 52.226 45.882 29.695 1.00 68.77 11 GLY A N 1
ATOM 2438 C CA . GLY B 1 12 ? 53.530 46.488 29.853 1.00 52.99 11 GLY A CA 1
ATOM 2439 C C . GLY B 1 12 ? 53.846 47.442 28.721 1.00 49.29 11 GLY A C 1
ATOM 2440 O O . GLY B 1 12 ? 54.989 47.513 28.262 1.00 61.18 11 GLY A O 1
ATOM 2441 N N . THR B 1 13 ? 52.832 48.177 28.258 1.00 48.67 12 THR A N 1
ATOM 2442 C CA . THR B 1 13 ? 52.973 49.133 27.171 1.00 57.48 12 THR A CA 1
ATOM 2443 C C . THR B 1 13 ? 52.870 50.579 27.627 1.00 59.76 12 THR A C 1
ATOM 2444 O O . THR B 1 13 ? 53.054 51.481 26.803 1.00 66.76 12 THR A O 1
ATOM 2448 N N . GLN B 1 14 ? 52.576 50.826 28.907 1.00 57.52 13 GLN A N 1
ATOM 2449 C CA . GLN B 1 14 ? 52.380 52.196 29.369 1.00 61.53 13 GLN A CA 1
ATOM 2450 C C . GLN B 1 14 ? 53.673 53.002 29.328 1.00 52.83 13 GLN A C 1
ATOM 2451 O O . GLN B 1 14 ? 53.640 54.206 29.050 1.00 60.52 13 GLN A O 1
ATOM 2453 N N . ASP B 1 15 ? 54.812 52.366 29.594 1.00 55.59 14 ASP A N 1
ATOM 2454 C CA . ASP B 1 15 ? 56.100 53.053 29.602 1.00 55.54 14 ASP A CA 1
ATOM 2455 C C . ASP B 1 15 ? 56.920 52.627 28.392 1.00 51.58 14 ASP A C 1
ATOM 2456 O O . ASP B 1 15 ? 57.450 51.504 28.372 1.00 51.92 14 ASP A O 1
ATOM 2461 N N . PRO B 1 16 ? 57.067 53.477 27.373 1.00 56.62 15 PRO A N 1
ATOM 2462 C CA . PRO B 1 16 ? 57.826 53.062 26.183 1.00 48.03 15 PRO A CA 1
ATOM 2463 C C . PRO B 1 16 ? 59.320 52.943 26.428 1.00 52.94 15 PRO A C 1
ATOM 2464 O O . PRO B 1 16 ? 59.990 52.181 25.719 1.00 48.97 15 PRO A O 1
ATOM 2468 N N . LYS B 1 17 ? 59.863 53.662 27.408 1.00 58.34 16 LYS A N 1
ATOM 2469 C CA . LYS B 1 17 ? 61.294 53.631 27.678 1.00 54.57 16 LYS A CA 1
ATOM 2470 C C . LYS B 1 17 ? 61.705 52.470 28.576 1.00 51.22 16 LYS A C 1
ATOM 2471 O O . LYS B 1 17 ? 62.905 52.255 28.775 1.00 55.80 16 LYS A O 1
ATOM 2477 N N . ALA B 1 18 ? 60.749 51.709 29.111 1.00 50.37 17 ALA A N 1
ATOM 2478 C CA . ALA B 1 18 ? 61.107 50.518 29.870 1.00 49.44 17 ALA A CA 1
ATOM 2479 C C . ALA B 1 18 ? 61.610 49.394 28.973 1.00 54.63 17 ALA A C 1
ATOM 2480 O O . ALA B 1 18 ? 62.214 48.440 29.475 1.00 62.08 17 ALA A O 1
ATOM 2482 N N . PHE B 1 19 ? 61.381 49.485 27.661 1.00 53.76 18 PHE A N 1
ATOM 2483 C CA . PHE B 1 19 ? 61.837 48.462 26.729 1.00 51.30 18 PHE A CA 1
ATOM 2484 C C . PHE B 1 19 ? 63.315 48.581 26.384 1.00 48.82 18 PHE A C 1
ATOM 2485 O O . PHE B 1 19 ? 63.870 47.646 25.795 1.00 48.49 18 PHE A O 1
ATOM 2493 N N . GLY B 1 20 ? 63.960 49.695 26.723 1.00 44.34 19 GLY A N 1
ATOM 2494 C CA . GLY B 1 20 ? 65.346 49.862 26.348 1.00 45.95 19 GLY A CA 1
ATOM 2495 C C . GLY B 1 20 ? 65.482 50.096 24.851 1.00 44.94 19 GLY A C 1
ATOM 2496 O O . GLY B 1 20 ? 64.548 50.517 24.162 1.00 45.80 19 GLY A O 1
ATOM 2497 N N . ARG B 1 21 ? 66.678 49.810 24.346 1.00 34.23 20 ARG A N 1
ATOM 2498 C CA . ARG B 1 21 ? 66.947 49.976 22.925 1.00 39.45 20 ARG A CA 1
ATOM 2499 C C . ARG B 1 21 ? 66.390 48.779 22.163 1.00 49.69 20 ARG A C 1
ATOM 2500 O O . ARG B 1 21 ? 66.748 47.630 22.450 1.00 41.94 20 ARG A O 1
ATOM 2508 N N . VAL B 1 22 ? 65.513 49.047 21.198 1.00 41.53 21 VAL A N 1
ATOM 2509 C CA . VAL B 1 22 ? 64.798 48.011 20.462 1.00 45.00 21 VAL A CA 1
ATOM 2510 C C . VAL B 1 22 ? 65.328 47.967 19.037 1.00 46.06 21 VAL A C 1
ATOM 2511 O O . VAL B 1 22 ? 65.405 49.002 18.362 1.00 47.35 21 VAL A O 1
ATOM 2515 N N . ALA B 1 23 ? 65.691 46.769 18.585 1.00 45.60 22 ALA A N 1
ATOM 2516 C CA . ALA B 1 23 ? 66.165 46.540 17.227 1.00 43.34 22 ALA A CA 1
ATOM 2517 C C . ALA B 1 23 ? 65.014 46.037 16.365 1.00 42.38 22 ALA A C 1
ATOM 2518 O O . ALA B 1 23 ? 64.425 44.991 16.658 1.00 47.60 22 ALA A O 1
ATOM 2520 N N . VAL B 1 24 ? 64.699 46.780 15.308 1.00 37.88 23 VAL A N 1
ATOM 2521 C CA . VAL B 1 24 ? 63.701 46.370 14.327 1.00 39.41 23 VAL A CA 1
ATOM 2522 C C . VAL B 1 24 ? 64.441 45.667 13.194 1.00 46.01 23 VAL A C 1
ATOM 2523 O O . VAL B 1 24 ? 65.161 46.307 12.422 1.00 44.78 23 VAL A O 1
ATOM 2527 N N . LEU B 1 25 ? 64.275 44.348 13.099 1.00 42.71 24 LEU A N 1
ATOM 2528 C CA . LEU B 1 25 ? 64.955 43.547 12.088 1.00 40.60 24 LEU A CA 1
ATOM 2529 C C . LEU B 1 25 ? 64.032 43.367 10.891 1.00 39.71 24 LEU A C 1
ATOM 2530 O O . LEU B 1 25 ? 62.936 42.812 11.027 1.00 44.31 24 LEU A O 1
ATOM 2535 N N . PHE B 1 26 ? 64.475 43.833 9.724 1.00 39.45 25 PHE A N 1
ATOM 2536 C CA . PHE B 1 26 ? 63.658 43.806 8.518 1.00 41.51 25 PHE A CA 1
ATOM 2537 C C . PHE B 1 26 ? 64.557 43.571 7.310 1.00 43.29 25 PHE A C 1
ATOM 2538 O O . PHE B 1 26 ? 65.777 43.422 7.432 1.00 43.89 25 PHE A O 1
ATOM 2546 N N . GLY B 1 27 ? 63.939 43.551 6.131 1.00 45.42 26 GLY A N 1
ATOM 2547 C CA . GLY B 1 27 ? 64.664 43.351 4.892 1.00 41.32 26 GLY A CA 1
ATOM 2548 C C . GLY B 1 27 ? 64.957 41.893 4.611 1.00 38.24 26 GLY A C 1
ATOM 2549 O O . GLY B 1 27 ? 64.054 41.127 4.262 1.00 45.95 26 GLY A O 1
ATOM 2550 N N . GLY B 1 28 ? 66.215 41.495 4.762 1.00 34.06 27 GLY A N 1
ATOM 2551 C CA . GLY B 1 28 ? 66.588 40.115 4.560 1.00 42.52 27 GLY A CA 1
ATOM 2552 C C . GLY B 1 28 ? 66.875 39.797 3.104 1.00 47.75 27 GLY A C 1
ATOM 2553 O O . GLY B 1 28 ? 66.933 40.669 2.232 1.00 46.32 27 GLY A O 1
ATOM 2554 N N . LYS B 1 29 ? 67.052 38.500 2.849 1.00 43.81 28 LYS A N 1
ATOM 2555 C CA . LYS B 1 29 ? 67.399 37.997 1.528 1.00 45.19 28 LYS A CA 1
ATOM 2556 C C . LYS B 1 29 ? 66.316 37.126 0.909 1.00 40.83 28 LYS A C 1
ATOM 2557 O O . LYS B 1 29 ? 66.532 36.580 -0.178 1.00 49.59 28 LYS A O 1
ATOM 2563 N N . SER B 1 30 ? 65.166 36.974 1.557 1.00 41.38 29 SER A N 1
ATOM 2564 C CA . SER B 1 30 ? 64.120 36.135 1.000 1.00 39.78 29 SER A CA 1
ATOM 2565 C C . SER B 1 30 ? 63.398 36.859 -0.134 1.00 48.12 29 SER A C 1
ATOM 2566 O O . SER B 1 30 ? 63.642 38.035 -0.421 1.00 46.65 29 SER A O 1
ATOM 2569 N N . ALA B 1 31 ? 62.482 36.134 -0.779 1.00 46.92 30 ALA A N 1
ATOM 2570 C CA . ALA B 1 31 ? 61.682 36.697 -1.859 1.00 44.73 30 ALA A CA 1
ATOM 2571 C C . ALA B 1 31 ? 60.697 37.755 -1.377 1.00 44.43 30 ALA A C 1
ATOM 2572 O O . ALA B 1 31 ? 60.167 38.501 -2.206 1.00 44.11 30 ALA A O 1
ATOM 2574 N N . GLU B 1 32 ? 60.439 37.838 -0.071 1.00 44.61 31 GLU A N 1
ATOM 2575 C CA . GLU B 1 32 ? 59.545 38.837 0.500 1.00 40.28 31 GLU A CA 1
ATOM 2576 C C . GLU B 1 32 ? 60.296 40.057 1.029 1.00 37.81 31 GLU A C 1
ATOM 2577 O O . GLU B 1 32 ? 59.730 40.837 1.802 1.00 33.67 31 GLU A O 1
ATOM 2583 N N . ARG B 1 33 ? 61.555 40.237 0.620 1.00 40.95 32 ARG A N 1
ATOM 2584 C CA . ARG B 1 33 ? 62.377 41.320 1.154 1.00 47.08 32 ARG A CA 1
ATOM 2585 C C . ARG B 1 33 ? 61.712 42.679 0.972 1.00 42.46 32 ARG A C 1
ATOM 2586 O O . ARG B 1 33 ? 61.687 43.495 1.901 1.00 48.48 32 ARG A O 1
ATOM 2594 N N . GLU B 1 34 ? 61.172 42.944 -0.219 1.00 43.27 33 GLU A N 1
ATOM 2595 C CA . GLU B 1 34 ? 60.565 44.246 -0.476 1.00 46.67 33 GLU A CA 1
ATOM 2596 C C . GLU B 1 34 ? 59.366 44.485 0.433 1.00 49.80 33 GLU A C 1
ATOM 2597 O O . GLU B 1 34 ? 59.118 45.619 0.861 1.00 46.43 33 GLU A O 1
ATOM 2603 N N . VAL B 1 35 ? 58.610 43.429 0.736 1.00 41.03 34 VAL A N 1
ATOM 2604 C CA . VAL B 1 35 ? 57.509 43.565 1.683 1.00 43.61 34 VAL A CA 1
ATOM 2605 C C . VAL B 1 35 ? 58.047 43.853 3.079 1.00 43.40 34 VAL A C 1
ATOM 2606 O O . VAL B 1 35 ? 57.525 44.716 3.796 1.00 41.27 34 VAL A O 1
ATOM 2610 N N . SER B 1 36 ? 59.115 43.152 3.475 1.00 40.29 35 SER A N 1
ATOM 2611 C CA . SER B 1 36 ? 59.694 43.343 4.801 1.00 39.42 35 SER A CA 1
ATOM 2612 C C . SER B 1 36 ? 60.294 44.735 4.964 1.00 44.83 35 SER A C 1
ATOM 2613 O O . SER B 1 36 ? 60.290 45.280 6.074 1.00 43.24 35 SER A O 1
ATOM 2616 N N . LEU B 1 37 ? 60.817 45.320 3.880 1.00 44.42 36 LEU A N 1
ATOM 2617 C CA . LEU B 1 37 ? 61.314 46.692 3.949 1.00 49.41 36 LEU A CA 1
ATOM 2618 C C . LEU B 1 37 ? 60.186 47.663 4.274 1.00 44.08 36 LEU A C 1
ATOM 2619 O O . LEU B 1 37 ? 60.349 48.559 5.110 1.00 43.97 36 LEU A O 1
ATOM 2624 N N . LYS B 1 38 ? 59.031 47.497 3.627 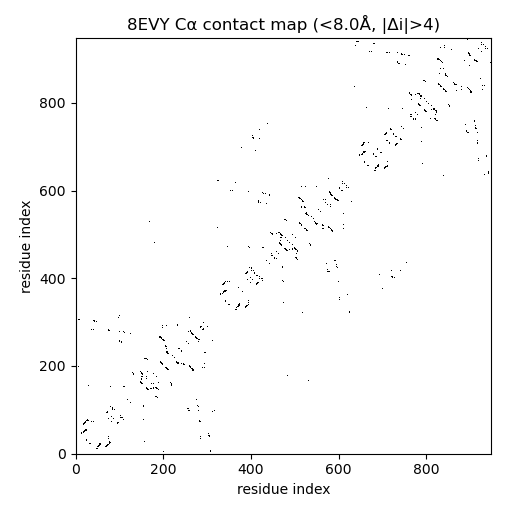1.00 42.94 37 LYS A N 1
ATOM 2625 C CA . LYS B 1 38 ? 57.887 48.338 3.959 1.00 42.60 37 LYS A CA 1
ATOM 2626 C C . LYS B 1 38 ? 57.384 48.052 5.371 1.00 44.13 37 LYS A C 1
ATOM 2627 O O . LYS B 1 38 ? 57.011 48.977 6.101 1.00 45.93 37 LYS A O 1
ATOM 2633 N N . SER B 1 39 ? 57.380 46.779 5.779 1.00 48.19 38 SER A N 1
ATOM 2634 C CA . SER B 1 39 ? 56.953 46.439 7.134 1.00 46.75 38 SER A CA 1
ATOM 2635 C C . SER B 1 39 ? 57.897 47.026 8.176 1.00 42.75 38 SER A C 1
ATOM 2636 O O . SER B 1 39 ? 57.448 47.543 9.205 1.00 37.67 38 SER A O 1
ATOM 2639 N N . GLY B 1 40 ? 59.206 46.953 7.928 1.00 41.65 39 GLY A N 1
ATOM 2640 C CA . GLY B 1 40 ? 60.158 47.514 8.871 1.00 38.58 39 GLY A CA 1
ATOM 2641 C C . GLY B 1 40 ? 60.004 49.013 9.035 1.00 46.24 39 GLY A C 1
ATOM 2642 O O . GLY B 1 40 ? 60.083 49.537 10.149 1.00 42.80 39 GLY A O 1
ATOM 2643 N N . ALA B 1 41 ? 59.773 49.722 7.926 1.00 40.97 40 ALA A N 1
ATOM 2644 C CA . ALA B 1 41 ? 59.615 51.172 7.989 1.00 43.52 40 ALA A CA 1
ATOM 2645 C C . ALA B 1 41 ? 58.405 51.559 8.831 1.00 41.05 40 ALA A C 1
ATOM 2646 O O . ALA B 1 41 ? 58.476 52.488 9.645 1.00 47.27 40 ALA A O 1
ATOM 2648 N N . MET B 1 42 ? 57.287 50.852 8.655 1.00 39.13 41 MET A N 1
ATOM 2649 C CA . MET B 1 42 ? 56.093 51.141 9.444 1.00 43.87 41 MET A CA 1
ATOM 2650 C C . MET B 1 42 ? 56.332 50.867 10.924 1.00 50.59 41 MET A C 1
ATOM 2651 O O . MET B 1 42 ? 55.985 51.684 11.784 1.00 44.92 41 MET A O 1
ATOM 2656 N N . VAL B 1 43 ? 56.926 49.713 11.239 1.00 44.89 42 VAL A N 1
ATOM 2657 C CA . VAL B 1 43 ? 57.173 49.363 12.635 1.00 42.61 42 VAL A CA 1
ATOM 2658 C C . VAL B 1 43 ? 58.151 50.346 13.267 1.00 46.85 42 VAL A C 1
ATOM 2659 O O . VAL B 1 43 ? 57.950 50.801 14.400 1.00 46.38 42 VAL A O 1
ATOM 2663 N N . LEU B 1 44 ? 59.215 50.703 12.543 1.00 40.19 43 LEU A N 1
ATOM 2664 C CA . LEU B 1 44 ? 60.225 51.595 13.104 1.00 45.86 43 LEU A CA 1
ATOM 2665 C C . LEU B 1 44 ? 59.646 52.978 13.381 1.00 52.48 43 LEU A C 1
ATOM 2666 O O . LEU B 1 44 ? 59.792 53.510 14.489 1.00 51.79 43 LEU A O 1
ATOM 2671 N N . GLN B 1 45 ? 58.987 53.576 12.384 1.00 46.67 44 GLN A N 1
ATOM 2672 C CA . GLN B 1 45 ? 58.393 54.898 12.572 1.00 50.41 44 GLN A CA 1
ATOM 2673 C C . GLN B 1 45 ? 57.390 54.898 13.718 1.00 49.37 44 GLN A C 1
ATOM 2674 O O . GLN B 1 45 ? 57.353 55.839 14.521 1.00 50.05 44 GLN A O 1
ATOM 2680 N N . SER B 1 46 ? 56.574 53.848 13.815 1.00 50.11 45 SER A N 1
ATOM 2681 C CA . SER B 1 46 ? 55.574 53.784 14.875 1.00 48.60 45 SER A CA 1
ATOM 2682 C C . SER B 1 46 ? 56.232 53.706 16.247 1.00 52.88 45 SER A C 1
ATOM 2683 O O . SER B 1 46 ? 55.831 54.410 17.182 1.00 56.50 45 SER A O 1
ATOM 2686 N N . LEU B 1 47 ? 57.245 52.848 16.387 1.00 46.15 46 LEU A N 1
ATOM 2687 C CA . LEU B 1 47 ? 57.946 52.736 17.662 1.00 50.16 46 LEU A CA 1
ATOM 2688 C C . LEU B 1 47 ? 58.607 54.055 18.046 1.00 50.16 46 LEU A C 1
ATOM 2689 O O . LEU B 1 47 ? 58.566 54.462 19.213 1.00 44.41 46 LEU A O 1
ATOM 2694 N N . LEU B 1 48 ? 59.215 54.743 17.077 1.00 48.23 47 LEU A N 1
ATOM 2695 C CA . LEU B 1 48 ? 59.829 56.035 17.364 1.00 52.53 47 LEU A CA 1
ATOM 2696 C C . LEU B 1 48 ? 58.783 57.058 17.785 1.00 56.98 47 LEU A C 1
ATOM 2697 O O . LEU B 1 48 ? 59.019 57.862 18.693 1.00 55.28 47 LEU A O 1
ATOM 2702 N N . ALA B 1 49 ? 57.617 57.037 17.138 1.00 53.16 48 ALA A N 1
ATOM 2703 C CA . ALA B 1 49 ? 56.532 57.938 17.506 1.00 54.15 48 ALA A CA 1
ATOM 2704 C C . ALA B 1 49 ? 55.967 57.637 18.887 1.00 52.28 48 ALA A C 1
ATOM 2705 O O . ALA B 1 49 ? 55.420 58.539 19.529 1.00 62.90 48 ALA A O 1
ATOM 2707 N N . ALA B 1 50 ? 56.083 56.399 19.356 1.00 54.83 49 ALA A N 1
ATOM 2708 C CA . ALA B 1 50 ? 55.591 56.048 20.681 1.00 50.11 49 ALA A CA 1
ATOM 2709 C C . ALA B 1 50 ? 56.585 56.373 21.787 1.00 53.60 49 ALA A C 1
ATOM 2710 O O . ALA B 1 50 ? 56.253 56.196 22.964 1.00 57.30 49 ALA A O 1
ATOM 2712 N N . GLY B 1 51 ? 57.779 56.851 21.447 1.00 54.46 50 GLY A N 1
ATOM 2713 C CA . GLY B 1 51 ? 58.798 57.126 22.436 1.00 51.75 50 GLY A CA 1
ATOM 2714 C C . GLY B 1 51 ? 59.743 55.983 22.726 1.00 53.48 50 GLY A C 1
ATOM 2715 O O . GLY B 1 51 ? 60.483 56.051 23.714 1.00 51.17 50 GLY A O 1
ATOM 2716 N N . VAL B 1 52 ? 59.745 54.937 21.900 1.00 50.80 51 VAL A N 1
ATOM 2717 C CA . VAL B 1 52 ? 60.650 53.808 22.080 1.00 47.02 51 VAL A CA 1
ATOM 2718 C C . VAL B 1 52 ? 61.999 54.141 21.458 1.00 40.39 51 VAL A C 1
ATOM 2719 O O . VAL B 1 52 ? 62.073 54.711 20.363 1.00 38.32 51 VAL A O 1
ATOM 2723 N N . ASP B 1 53 ? 63.077 53.786 22.158 1.00 40.22 52 ASP A N 1
ATOM 2724 C CA . ASP B 1 53 ? 64.440 53.968 21.658 1.00 41.46 52 ASP A CA 1
ATOM 2725 C C . ASP B 1 53 ? 64.731 52.854 20.651 1.00 47.53 52 ASP A C 1
ATOM 2726 O O . ASP B 1 53 ? 65.296 51.806 20.972 1.00 48.67 52 ASP A O 1
ATOM 2731 N N . ALA B 1 54 ? 64.338 53.091 19.401 1.00 46.37 53 ALA A N 1
ATOM 2732 C CA . ALA B 1 54 ? 64.370 52.064 18.369 1.00 48.24 53 ALA A CA 1
ATOM 2733 C C . ALA B 1 54 ? 65.217 52.502 17.183 1.00 49.21 53 ALA A C 1
ATOM 2734 O O . ALA B 1 54 ? 65.302 53.692 16.865 1.00 51.15 53 ALA A O 1
ATOM 2736 N N . PHE B 1 55 ? 65.845 51.523 16.531 1.00 48.49 54 PHE A N 1
ATOM 2737 C CA . PHE B 1 55 ? 66.449 51.704 15.218 1.00 48.77 54 PHE A CA 1
ATOM 2738 C C . PHE B 1 55 ? 66.009 50.546 14.320 1.00 53.87 54 PHE A C 1
ATOM 2739 O O . PHE B 1 55 ? 65.249 49.667 14.736 1.00 47.62 54 PHE A O 1
ATOM 2747 N N . GLY B 1 56 ? 66.509 50.531 13.090 1.00 50.04 55 GLY A N 1
ATOM 2748 C CA . GLY B 1 56 ? 66.265 49.435 12.174 1.00 51.00 55 GLY A CA 1
ATOM 2749 C C . GLY B 1 56 ? 67.570 48.810 11.723 1.00 46.75 55 GLY A C 1
ATOM 2750 O O . GLY B 1 56 ? 68.599 49.481 11.627 1.00 43.28 55 GLY A O 1
ATOM 2751 N N . ILE B 1 57 ? 67.525 47.510 11.456 1.00 43.27 56 ILE A N 1
ATOM 2752 C CA . ILE B 1 57 ? 68.656 46.789 10.890 1.00 44.29 56 ILE A CA 1
ATOM 2753 C C . ILE B 1 57 ? 68.167 46.085 9.634 1.00 47.04 56 ILE A C 1
ATOM 2754 O O . ILE B 1 57 ? 67.245 45.264 9.700 1.00 50.13 56 ILE A O 1
ATOM 2759 N N . ASP B 1 58 ? 68.759 46.426 8.493 1.00 43.45 57 ASP A N 1
ATOM 2760 C CA . ASP B 1 58 ? 68.494 45.711 7.246 1.00 41.63 57 ASP A CA 1
ATOM 2761 C C . ASP B 1 58 ? 69.336 44.443 7.273 1.00 45.33 57 ASP A C 1
ATOM 2762 O O . ASP B 1 58 ? 70.556 44.487 7.100 1.00 48.06 57 ASP A O 1
ATOM 2767 N N . VAL B 1 59 ? 68.683 43.305 7.514 1.00 42.36 58 VAL A N 1
ATOM 2768 C CA . VAL B 1 59 ? 69.399 42.045 7.673 1.00 43.51 58 VAL A CA 1
ATOM 2769 C C . VAL B 1 59 ? 70.036 41.647 6.348 1.00 47.50 58 VAL A C 1
ATOM 2770 O O . VAL B 1 59 ? 69.379 41.635 5.299 1.00 47.31 58 VAL A O 1
ATOM 2774 N N . GLY B 1 60 ? 71.318 41.333 6.391 1.00 49.80 59 GLY A N 1
ATOM 2775 C CA . GLY B 1 60 ? 72.043 40.892 5.216 1.00 52.23 59 GLY A CA 1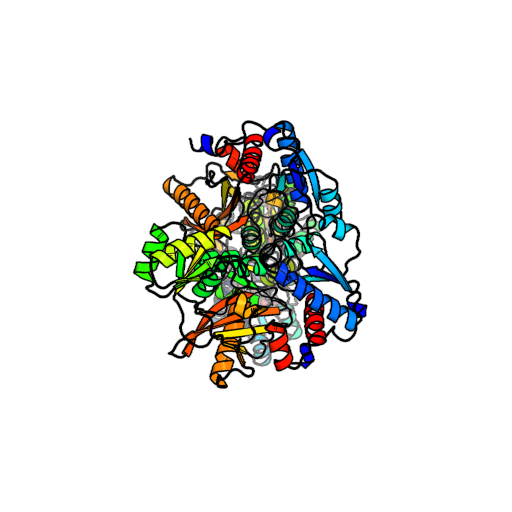
ATOM 2776 C C . GLY B 1 60 ? 73.355 40.280 5.636 1.00 51.53 59 GLY A C 1
ATOM 2777 O O . GLY B 1 60 ? 73.497 39.782 6.757 1.00 50.78 59 GLY A O 1
ATOM 2778 N N . GLU B 1 61 ? 74.336 40.326 4.732 1.00 52.60 60 GLU A N 1
ATOM 2779 C CA . GLU B 1 61 ? 75.669 39.818 5.042 1.00 52.37 60 GLU A CA 1
ATOM 2780 C C . GLU B 1 61 ? 76.331 40.584 6.179 1.00 58.99 60 GLU A C 1
ATOM 2781 O O . GLU B 1 61 ? 77.404 40.179 6.640 1.00 54.08 60 GLU A O 1
ATOM 2783 N N . ASP B 1 62 ? 75.709 41.665 6.639 1.00 57.63 61 ASP A N 1
ATOM 2784 C CA . ASP B 1 62 ? 76.227 42.540 7.676 1.00 56.39 61 ASP A CA 1
ATOM 2785 C C . ASP B 1 62 ? 75.766 42.145 9.076 1.00 55.34 61 ASP A C 1
ATOM 2786 O O . ASP B 1 62 ? 76.184 42.781 10.049 1.00 51.48 61 ASP A O 1
ATOM 2791 N N . LEU B 1 63 ? 74.939 41.105 9.197 1.00 54.83 62 LEU A N 1
ATOM 2792 C CA . LEU B 1 63 ? 74.121 40.916 10.394 1.00 50.33 62 LEU A CA 1
ATOM 2793 C C . LEU B 1 63 ? 74.967 40.776 11.653 1.00 46.18 62 LEU A C 1
ATOM 2794 O O . LEU B 1 63 ? 74.776 41.514 12.625 1.00 50.67 62 LEU A O 1
ATOM 2799 N N . LEU B 1 64 ? 75.898 39.820 11.666 1.00 48.48 63 LEU A N 1
ATOM 2800 C CA . LEU B 1 64 ? 76.630 39.540 12.899 1.00 49.94 63 LEU A CA 1
ATOM 2801 C C . LEU B 1 64 ? 77.483 40.729 13.320 1.00 53.05 63 LEU A C 1
ATOM 2802 O O . LEU B 1 64 ? 77.619 41.011 14.515 1.00 51.57 63 LEU A O 1
ATOM 2807 N N . GLN B 1 65 ? 78.054 41.450 12.353 1.00 60.71 64 GLN A N 1
ATOM 2808 C CA . GLN B 1 65 ? 78.825 42.641 12.693 1.00 63.17 64 GLN A CA 1
ATOM 2809 C C . GLN B 1 65 ? 77.940 43.718 13.309 1.00 61.03 64 GLN A C 1
ATOM 2810 O O . GLN B 1 65 ? 78.375 44.431 14.220 1.00 59.53 64 GLN A O 1
ATOM 2816 N N . ARG B 1 66 ? 76.695 43.847 12.844 1.00 53.12 65 ARG A N 1
ATOM 2817 C CA . ARG B 1 66 ? 75.797 44.835 13.434 1.00 46.28 65 ARG A CA 1
ATOM 2818 C C . ARG B 1 66 ? 75.404 44.448 14.855 1.00 52.32 65 ARG A C 1
ATOM 2819 O O . ARG B 1 66 ? 75.269 45.314 15.727 1.00 55.78 65 ARG A O 1
ATOM 2827 N N . LEU B 1 67 ? 75.223 43.152 15.112 1.00 53.03 66 LEU A N 1
ATOM 2828 C CA . LEU B 1 67 ? 74.760 42.722 16.426 1.00 50.95 66 LEU A CA 1
ATOM 2829 C C . LEU B 1 67 ? 75.834 42.890 17.492 1.00 55.97 66 LEU A C 1
ATOM 2830 O O . LEU B 1 67 ? 75.511 43.141 18.659 1.00 62.38 66 LEU A O 1
ATOM 2835 N N . VAL B 1 68 ? 77.108 42.752 17.121 1.00 49.44 67 VAL A N 1
ATOM 2836 C CA . VAL B 1 68 ? 78.179 42.989 18.083 1.00 54.99 67 VAL A CA 1
ATOM 2837 C C . VAL B 1 68 ? 78.436 44.481 18.284 1.00 56.65 67 VAL A C 1
ATOM 2838 O O . VAL B 1 68 ? 78.918 44.881 19.351 1.00 57.99 67 VAL A O 1
ATOM 2842 N N . GLU B 1 69 ? 78.095 45.320 17.302 1.00 57.75 68 GLU A N 1
ATOM 2843 C CA . GLU B 1 69 ? 78.298 46.761 17.432 1.00 50.25 68 GLU A CA 1
ATOM 2844 C C . GLU B 1 69 ? 77.185 47.419 18.238 1.00 54.07 68 GLU A C 1
ATOM 2845 O O . GLU B 1 69 ? 77.453 48.179 19.174 1.00 53.37 68 GLU A O 1
ATOM 2851 N N . GLU B 1 70 ? 75.934 47.150 17.879 1.00 51.42 69 GLU A N 1
ATOM 2852 C CA . GLU B 1 70 ? 74.805 47.853 18.468 1.00 51.64 69 GLU A CA 1
ATOM 2853 C C . GLU B 1 70 ? 74.425 47.250 19.812 1.00 57.61 69 GLU A C 1
ATOM 2854 O O . GLU B 1 70 ? 74.425 46.028 19.984 1.00 53.19 69 GLU A O 1
ATOM 2860 N N . LYS B 1 71 ? 74.094 48.114 20.769 1.00 51.68 70 LYS A N 1
ATOM 2861 C CA . LYS B 1 71 ? 73.491 47.642 22.005 1.00 61.52 70 LYS A CA 1
ATOM 2862 C C . LYS B 1 71 ? 72.012 47.382 21.747 1.00 53.76 70 LYS A C 1
ATOM 2863 O O . LYS B 1 71 ? 71.326 48.197 21.120 1.00 48.93 70 LYS A O 1
ATOM 2869 N N . ILE B 1 72 ? 71.538 46.213 22.172 1.00 39.37 71 ILE A N 1
ATOM 2870 C CA . ILE B 1 72 ? 70.172 45.785 21.900 1.00 45.20 71 ILE A CA 1
ATOM 2871 C C . ILE B 1 72 ? 69.627 45.117 23.152 1.00 51.44 71 ILE A C 1
ATOM 2872 O O . ILE B 1 72 ? 70.146 44.079 23.579 1.00 52.01 71 ILE A O 1
ATOM 2877 N N . ASP B 1 73 ? 68.589 45.707 23.740 1.00 47.80 72 ASP A N 1
ATOM 2878 C CA . ASP B 1 73 ? 67.885 45.076 24.846 1.00 44.77 72 ASP A CA 1
ATOM 2879 C C . ASP B 1 73 ? 66.742 44.186 24.380 1.00 48.82 72 ASP A C 1
ATOM 2880 O O . ASP B 1 73 ? 66.325 43.293 25.126 1.00 39.22 72 ASP A O 1
ATOM 2885 N N . ARG B 1 74 ? 66.239 44.398 23.166 1.00 44.34 73 ARG A N 1
ATOM 2886 C CA . ARG B 1 74 ? 65.081 43.669 22.673 1.00 45.94 73 ARG A CA 1
ATOM 2887 C C . ARG B 1 74 ? 65.025 43.824 21.161 1.00 50.24 73 ARG A C 1
ATOM 2888 O O . ARG B 1 74 ? 65.356 44.888 20.632 1.00 47.43 73 ARG A O 1
ATOM 2896 N N . ALA B 1 75 ? 64.611 42.764 20.473 1.00 44.87 74 ALA A N 1
ATOM 2897 C CA . ALA B 1 75 ? 64.553 42.756 19.017 1.00 44.12 74 ALA A CA 1
ATOM 2898 C C . ALA B 1 75 ? 63.117 42.558 18.557 1.00 41.82 74 ALA A C 1
ATOM 2899 O O . ALA B 1 75 ? 62.429 41.644 19.024 1.00 43.53 74 ALA A O 1
ATOM 2901 N N . PHE B 1 76 ? 62.669 43.421 17.647 1.00 40.07 75 PHE A N 1
ATOM 2902 C CA . PHE B 1 76 ? 61.367 43.294 17.001 1.00 44.46 75 PHE A CA 1
ATOM 2903 C C . PHE B 1 76 ? 61.591 42.636 15.643 1.00 43.52 75 PHE A C 1
ATOM 2904 O O . PHE B 1 76 ? 62.102 43.273 14.717 1.00 42.83 75 PHE A O 1
ATOM 2912 N N . ILE B 1 77 ? 61.211 41.367 15.524 1.00 43.70 76 ILE A N 1
ATOM 2913 C CA . ILE B 1 77 ? 61.387 40.637 14.272 1.00 38.89 76 ILE A CA 1
ATOM 2914 C C . ILE B 1 77 ? 60.213 40.944 13.352 1.00 40.20 76 ILE A C 1
ATOM 2915 O O . ILE B 1 77 ? 59.066 40.599 13.656 1.00 39.17 76 ILE A O 1
ATOM 2920 N N . ILE B 1 78 ? 60.497 41.597 12.226 1.00 39.63 77 ILE A N 1
ATOM 2921 C CA . ILE B 1 78 ? 59.478 41.864 11.217 1.00 35.87 77 ILE A CA 1
ATOM 2922 C C . ILE B 1 78 ? 60.054 41.496 9.852 1.00 41.61 77 ILE A C 1
ATOM 2923 O O . ILE B 1 78 ? 59.764 42.134 8.832 1.00 39.04 77 ILE A O 1
ATOM 2928 N N . LEU B 1 79 ? 60.882 40.457 9.831 1.00 42.38 78 LEU A N 1
ATOM 2929 C CA . LEU B 1 79 ? 61.281 39.815 8.590 1.00 41.68 78 LEU A CA 1
ATOM 2930 C C . LEU B 1 79 ? 60.159 38.910 8.092 1.00 43.10 78 LEU A C 1
ATOM 2931 O O . LEU B 1 79 ? 59.315 38.447 8.864 1.00 51.21 78 LEU A O 1
ATOM 2936 N N . HIS B 1 80 ? 60.154 38.658 6.785 1.00 42.30 79 HIS A N 1
ATOM 2937 C CA . HIS B 1 80 ? 59.145 37.805 6.168 1.00 41.75 79 HIS A CA 1
ATOM 2938 C C . HIS B 1 80 ? 59.817 36.679 5.395 1.00 39.49 79 HIS A C 1
ATOM 2939 O O . HIS B 1 80 ? 60.771 36.916 4.647 1.00 40.24 79 HIS A O 1
ATOM 2946 N N . GLY B 1 81 ? 59.321 35.459 5.583 1.00 45.38 80 GLY A N 1
ATOM 2947 C CA . GLY B 1 81 ? 59.804 34.326 4.825 1.00 43.47 80 GLY A CA 1
ATOM 2948 C C . GLY B 1 81 ? 61.036 33.682 5.430 1.00 43.95 80 GLY A C 1
ATOM 2949 O O . GLY B 1 81 ? 61.421 33.933 6.576 1.00 47.00 80 GLY A O 1
ATOM 2950 N N . ARG B 1 82 ? 61.662 32.824 4.624 1.00 46.26 81 ARG A N 1
ATOM 2951 C CA . ARG B 1 82 ? 62.825 32.074 5.080 1.00 46.97 81 ARG A CA 1
ATOM 2952 C C . ARG B 1 82 ? 63.955 33.018 5.470 1.00 47.98 81 ARG A C 1
ATOM 2953 O O . ARG B 1 82 ? 64.158 34.065 4.850 1.00 39.60 81 ARG A O 1
ATOM 2961 N N . GLY B 1 83 ? 64.692 32.634 6.511 1.00 48.21 82 GLY A N 1
ATOM 2962 C CA . GLY B 1 83 ? 65.651 33.514 7.138 1.00 47.10 82 GLY A CA 1
ATOM 2963 C C . GLY B 1 83 ? 65.059 34.489 8.130 1.00 45.72 82 GLY A C 1
ATOM 2964 O O . GLY B 1 83 ? 65.818 35.195 8.808 1.00 47.85 82 GLY A O 1
ATOM 2965 N N . GLY B 1 84 ? 63.732 34.548 8.247 1.00 50.78 83 GLY A N 1
ATOM 2966 C CA . GLY B 1 84 ? 63.075 35.487 9.135 1.00 42.12 83 GLY A CA 1
ATOM 2967 C C . GLY B 1 84 ? 62.026 34.865 10.034 1.00 47.02 83 GLY A C 1
ATOM 2968 O O . GLY B 1 84 ? 62.119 34.977 11.261 1.00 48.49 83 GLY A O 1
ATOM 2969 N N . GLU B 1 85 ? 61.018 34.213 9.449 1.00 40.39 84 GLU A N 1
ATOM 2970 C CA . GLU B 1 85 ? 59.967 33.563 10.221 1.00 45.57 84 GLU A CA 1
ATOM 2971 C C . GLU B 1 85 ? 60.174 32.061 10.365 1.00 42.10 84 GLU A C 1
ATOM 2972 O O . GLU B 1 85 ? 59.247 31.364 10.785 1.00 47.95 84 GLU A O 1
ATOM 2978 N N . ASP B 1 86 ? 61.347 31.537 10.011 1.00 42.28 85 ASP A N 1
ATOM 2979 C CA . ASP B 1 86 ? 61.534 30.093 9.939 1.00 43.31 85 ASP A CA 1
ATOM 2980 C C . ASP B 1 86 ? 62.370 29.539 11.089 1.00 43.94 85 ASP A C 1
ATOM 2981 O O . ASP B 1 86 ? 62.858 28.408 11.002 1.00 43.91 85 ASP A O 1
ATOM 2986 N N . GLY B 1 87 ? 62.548 30.309 12.162 1.00 45.04 86 GLY A N 1
ATOM 2987 C CA . GLY B 1 87 ? 63.304 29.859 13.310 1.00 38.37 86 GLY A CA 1
ATOM 2988 C C . GLY B 1 87 ? 64.790 30.140 13.256 1.00 40.00 86 GLY A C 1
ATOM 2989 O O . GLY B 1 87 ? 65.462 30.032 14.290 1.00 45.07 86 GLY A O 1
ATOM 2990 N N . SER B 1 88 ? 65.328 30.498 12.090 1.00 36.49 87 SER A N 1
ATOM 2991 C CA . SER B 1 88 ? 66.760 30.763 11.992 1.00 44.04 87 SER A CA 1
ATOM 2992 C C . SER B 1 88 ? 67.137 32.042 12.733 1.00 42.62 87 SER A C 1
ATOM 2993 O O . SER B 1 88 ? 68.087 32.054 13.524 1.00 40.94 87 SER A O 1
ATOM 2996 N N . MET B 1 89 ? 66.401 33.131 12.489 1.00 39.80 88 MET A N 1
ATOM 2997 C CA . MET B 1 89 ? 66.677 34.383 13.192 1.00 37.20 88 MET A CA 1
ATOM 2998 C C . MET B 1 89 ? 66.373 34.257 14.680 1.00 42.20 88 MET A C 1
ATOM 2999 O O . MET B 1 89 ? 67.118 34.778 15.520 1.00 40.78 88 MET A O 1
ATOM 3004 N N . GLN B 1 90 ? 65.281 33.570 15.024 1.00 43.94 89 GLN A N 1
ATOM 3005 C CA . GLN B 1 90 ? 64.964 33.331 16.427 1.00 43.64 89 GLN A CA 1
ATOM 3006 C C . GLN B 1 90 ? 66.083 32.561 17.118 1.00 43.00 89 GLN A C 1
ATOM 3007 O O . GLN B 1 90 ? 66.434 32.856 18.267 1.00 44.85 89 GLN A O 1
ATOM 3013 N N . GLY B 1 91 ? 66.669 31.581 16.426 1.00 38.82 90 GLY A N 1
ATOM 3014 C CA . GLY B 1 91 ? 67.745 30.807 17.023 1.00 42.89 90 GLY A CA 1
ATOM 3015 C C . GLY B 1 91 ? 69.020 31.608 17.198 1.00 43.29 90 GLY A C 1
ATOM 3016 O O . GLY B 1 91 ? 69.742 31.437 18.185 1.00 46.63 90 GLY A O 1
ATOM 3017 N N . LEU B 1 92 ? 69.323 32.486 16.238 1.00 45.79 91 LEU A N 1
ATOM 3018 C CA . LEU B 1 92 ? 70.485 33.357 16.372 1.00 43.43 91 LEU A CA 1
ATOM 3019 C C . LEU B 1 92 ? 70.339 34.281 17.574 1.00 43.82 91 LEU A C 1
ATOM 3020 O O . LEU B 1 92 ? 71.288 34.469 18.344 1.00 43.65 91 LEU A O 1
ATOM 3025 N N . LEU B 1 93 ? 69.153 34.866 17.751 1.00 43.92 92 LEU A N 1
ATOM 3026 C CA . LEU B 1 93 ? 68.957 35.804 18.849 1.00 47.33 92 LEU A CA 1
ATOM 3027 C C . LEU B 1 93 ? 69.037 35.110 20.202 1.00 50.91 92 LEU A C 1
ATOM 3028 O O . LEU B 1 93 ? 69.511 35.707 21.175 1.00 54.54 92 LEU A O 1
ATOM 3033 N N . GLU B 1 94 ? 68.595 33.854 20.287 1.00 47.13 93 GLU A N 1
ATOM 3034 C CA . GLU B 1 94 ? 68.710 33.135 21.551 1.00 48.74 93 GLU A CA 1
ATOM 3035 C C . GLU B 1 94 ? 70.155 32.778 21.863 1.00 43.17 93 GLU A C 1
ATOM 3036 O O . GLU B 1 94 ? 70.544 32.751 23.036 1.00 49.41 93 GLU A O 1
ATOM 3042 N N . CYS B 1 95 ? 70.966 32.507 20.839 1.00 41.06 94 CYS A N 1
ATOM 3043 C CA . CYS B 1 95 ? 72.398 32.354 21.069 1.00 44.04 94 CYS A CA 1
ATOM 3044 C C . CYS B 1 95 ? 73.024 33.673 21.498 1.00 54.69 94 CYS A C 1
ATOM 3045 O O . CYS B 1 95 ? 73.896 33.700 22.375 1.00 60.86 94 CYS A O 1
ATOM 3048 N N . ALA B 1 96 ? 72.589 34.779 20.894 1.00 54.14 95 ALA A N 1
ATOM 3049 C CA . ALA B 1 96 ? 73.114 36.091 21.244 1.00 56.16 95 ALA A CA 1
ATOM 3050 C C . ALA B 1 96 ? 72.600 36.592 22.587 1.00 54.89 95 ALA A C 1
ATOM 3051 O O . ALA B 1 96 ? 73.138 37.575 23.106 1.00 55.97 95 ALA A O 1
ATOM 3053 N N . GLY B 1 97 ? 71.585 35.949 23.157 1.00 50.17 96 GLY A N 1
ATOM 3054 C CA . GLY B 1 97 ? 71.021 36.406 24.412 1.00 43.39 96 GLY A CA 1
ATOM 3055 C C . GLY B 1 97 ? 70.126 37.617 24.299 1.00 50.28 96 GLY A C 1
ATOM 3056 O O . GLY B 1 97 ? 69.978 38.363 25.273 1.00 57.07 96 GLY A O 1
ATOM 3057 N N . ILE B 1 98 ? 69.521 37.836 23.140 1.00 48.68 97 ILE A N 1
ATOM 3058 C CA . ILE B 1 98 ? 68.666 38.990 22.883 1.00 45.21 97 ILE A CA 1
ATOM 3059 C C . ILE B 1 98 ? 67.217 38.513 22.885 1.00 44.67 97 ILE A C 1
ATOM 3060 O O . ILE B 1 98 ? 66.846 37.675 22.052 1.00 46.22 97 ILE A O 1
ATOM 3065 N N . PRO B 1 99 ? 66.373 39.002 23.791 1.00 42.04 98 PRO A N 1
ATOM 3066 C CA . PRO B 1 99 ? 64.950 38.655 23.728 1.00 44.55 98 PRO A CA 1
ATOM 3067 C C . PRO B 1 99 ? 64.293 39.276 22.507 1.00 44.56 98 PRO A C 1
ATOM 3068 O O . PRO B 1 99 ? 64.639 40.379 22.078 1.00 46.74 98 PRO A O 1
ATOM 3072 N N . TYR B 1 100 ? 63.328 38.548 21.947 1.00 44.41 99 TYR A N 1
ATOM 3073 C CA . TYR B 1 100 ? 62.731 38.910 20.669 1.00 40.70 99 TYR A CA 1
ATOM 3074 C C . TYR B 1 100 ? 61.222 38.717 20.727 1.00 41.09 99 TYR A C 1
ATOM 3075 O O . TYR B 1 100 ? 60.681 38.112 21.657 1.00 45.76 99 TYR A O 1
ATOM 3084 N N . THR B 1 101 ? 60.549 39.226 19.700 1.00 41.51 100 THR A N 1
ATOM 3085 C CA . THR B 1 101 ? 59.102 39.139 19.581 1.00 46.77 100 THR A CA 1
ATOM 3086 C C . THR B 1 101 ? 58.693 37.905 18.782 1.00 41.96 100 THR A C 1
ATOM 3087 O O . THR B 1 101 ? 59.484 37.323 18.037 1.00 39.55 100 THR A O 1
ATOM 3091 N N . GLY B 1 102 ? 57.434 37.507 18.953 1.00 38.76 101 GLY A N 1
ATOM 3092 C CA . GLY B 1 102 ? 56.855 36.455 18.140 1.00 43.36 101 GLY A CA 1
ATOM 3093 C C . GLY B 1 102 ? 57.162 35.048 18.627 1.00 43.46 101 GLY A C 1
ATOM 3094 O O . GLY B 1 102 ? 57.687 34.823 19.718 1.00 42.12 101 GLY A O 1
ATOM 3095 N N . SER B 1 103 ? 56.820 34.084 17.776 1.00 42.68 102 SER A N 1
ATOM 3096 C CA . SER B 1 103 ? 56.968 32.678 18.121 1.00 45.12 102 SER A CA 1
ATOM 3097 C C . SER B 1 103 ? 58.441 32.301 18.257 1.00 47.48 102 SER A C 1
ATOM 3098 O O . SER B 1 103 ? 59.340 32.992 17.766 1.00 41.37 102 SER A O 1
ATOM 3101 N N . GLY B 1 104 ? 58.679 31.181 18.935 1.00 41.74 103 GLY A N 1
ATOM 3102 C CA . GLY B 1 104 ? 60.021 30.693 19.169 1.00 38.21 103 GLY A CA 1
ATOM 3103 C C . GLY B 1 104 ? 60.573 29.928 17.981 1.00 41.50 103 GLY A C 1
ATOM 3104 O O . GLY B 1 104 ? 60.019 29.926 16.882 1.00 36.85 103 GLY A O 1
ATOM 3105 N N . VAL B 1 105 ? 61.698 29.250 18.228 1.00 37.77 104 VAL A N 1
ATOM 3106 C CA . VAL B 1 105 ? 62.412 28.556 17.156 1.00 39.50 104 VAL A CA 1
ATOM 3107 C C . VAL B 1 105 ? 61.550 27.449 16.561 1.00 37.81 104 VAL A C 1
ATOM 3108 O O . VAL B 1 105 ? 61.371 27.365 15.340 1.00 39.39 104 VAL A O 1
ATOM 3112 N N . LEU B 1 106 ? 61.016 26.574 17.415 1.00 42.81 105 LEU A N 1
ATOM 3113 C CA . LEU B 1 106 ? 60.276 25.416 16.922 1.00 46.12 105 LEU A CA 1
ATOM 3114 C C . LEU B 1 106 ? 58.985 25.841 16.230 1.00 41.96 105 LEU A C 1
ATOM 3115 O O . LEU B 1 106 ? 58.673 25.367 15.131 1.00 40.21 105 LEU A O 1
ATOM 3120 N N . ALA B 1 107 ? 58.232 26.751 16.851 1.00 37.21 106 ALA A N 1
ATOM 3121 C CA . ALA B 1 107 ? 56.956 27.174 16.282 1.00 41.93 106 ALA A CA 1
ATOM 3122 C C . ALA B 1 107 ? 57.146 27.913 14.961 1.00 43.91 106 ALA A C 1
ATOM 3123 O O . ALA B 1 107 ? 56.357 27.735 14.025 1.00 43.15 106 ALA A O 1
ATOM 3125 N N . SER B 1 108 ? 58.185 28.748 14.864 1.00 38.56 107 SER A N 1
ATOM 3126 C CA . SER B 1 108 ? 58.422 29.495 13.631 1.00 39.93 107 SER A CA 1
ATOM 3127 C C . SER B 1 108 ? 58.825 28.563 12.495 1.00 39.95 107 SER A C 1
ATOM 3128 O O . SER B 1 108 ? 58.305 28.666 11.378 1.00 40.91 107 SER A O 1
ATOM 3131 N N . ALA B 1 109 ? 59.758 27.646 12.765 1.00 43.96 108 ALA A N 1
ATOM 3132 C CA . ALA B 1 109 ? 60.165 26.684 11.747 1.00 42.53 108 ALA A CA 1
ATOM 3133 C C . ALA B 1 109 ? 58.998 25.811 11.311 1.00 39.64 108 ALA A C 1
ATOM 3134 O O . ALA B 1 109 ? 58.911 25.423 10.140 1.00 44.35 108 ALA A O 1
ATOM 3136 N N . LEU B 1 110 ? 58.084 25.506 12.233 1.00 39.99 109 LEU A N 1
ATOM 3137 C CA . LEU B 1 110 ? 56.935 24.676 11.888 1.00 44.26 109 LEU A CA 1
ATOM 3138 C C . LEU B 1 110 ? 55.946 25.440 11.017 1.00 48.32 109 LEU A C 1
ATOM 3139 O O . LEU B 1 110 ? 55.505 24.938 9.975 1.00 43.29 109 LEU A O 1
ATOM 3144 N N . ALA B 1 111 ? 55.590 26.662 11.427 1.00 41.55 110 ALA A N 1
ATOM 3145 C CA . ALA B 1 111 ? 54.585 27.420 10.690 1.00 42.94 110 ALA A CA 1
ATOM 3146 C C . ALA B 1 111 ? 55.098 27.868 9.324 1.00 44.43 110 ALA A C 1
ATOM 3147 O O . ALA B 1 111 ? 54.298 28.094 8.409 1.00 41.82 110 ALA A O 1
ATOM 3149 N N . MET B 1 112 ? 56.419 28.003 9.163 1.00 43.21 111 MET A N 1
ATOM 3150 C CA . MET B 1 112 ? 56.965 28.343 7.853 1.00 42.84 111 MET A CA 1
ATOM 3151 C C . MET B 1 112 ? 56.775 27.206 6.857 1.00 43.96 111 MET A C 1
ATOM 3152 O O . MET B 1 112 ? 56.630 27.456 5.655 1.00 40.66 111 MET A O 1
ATOM 3157 N N . ASP B 1 113 ? 56.767 25.963 7.337 1.00 45.99 112 ASP A N 1
ATOM 3158 C CA . ASP B 1 113 ? 56.621 24.776 6.494 1.00 45.90 112 ASP A CA 1
ATOM 3159 C C . ASP B 1 113 ? 55.136 24.450 6.388 1.00 44.48 112 ASP A C 1
ATOM 3160 O O . ASP B 1 113 ? 54.535 23.926 7.329 1.00 45.44 112 ASP A O 1
ATOM 3165 N N . LYS B 1 114 ? 54.539 24.756 5.232 1.00 41.39 113 LYS A N 1
ATOM 3166 C CA . LYS B 1 114 ? 53.104 24.542 5.064 1.00 46.64 113 LYS A CA 1
ATOM 3167 C C . LYS B 1 114 ? 52.739 23.064 5.101 1.00 43.92 113 LYS A C 1
ATOM 3168 O O . LYS B 1 114 ? 51.622 22.713 5.497 1.00 38.94 113 LYS A O 1
ATOM 3174 N N . LEU B 1 115 ? 53.657 22.184 4.696 1.00 40.62 114 LEU A N 1
ATOM 3175 C CA . LEU B 1 115 ? 53.352 20.757 4.687 1.00 48.62 114 LEU A CA 1
ATOM 3176 C C . LEU B 1 115 ? 53.306 20.190 6.102 1.00 45.58 114 LEU A C 1
ATOM 3177 O O . LEU B 1 115 ? 52.323 19.547 6.488 1.00 49.50 114 LEU A O 1
ATOM 3182 N N . ARG B 1 116 ? 54.360 20.415 6.893 1.00 47.92 115 ARG A N 1
ATOM 3183 C CA . ARG B 1 116 ? 54.350 19.921 8.267 1.00 50.61 115 ARG A CA 1
ATOM 3184 C C . ARG B 1 116 ? 53.246 20.579 9.080 1.00 47.71 115 ARG A C 1
ATOM 3185 O O . ARG B 1 116 ? 52.678 19.948 9.979 1.00 46.15 115 ARG A O 1
ATOM 3193 N N . THR B 1 117 ? 52.927 21.841 8.778 1.00 45.44 116 THR A N 1
ATOM 3194 C CA . THR B 1 117 ? 51.819 22.510 9.451 1.00 42.73 116 THR A CA 1
ATOM 3195 C C . THR B 1 117 ? 50.499 21.808 9.158 1.00 44.28 116 THR A C 1
ATOM 3196 O O . THR B 1 117 ? 49.695 21.565 10.066 1.00 42.03 116 THR A O 1
ATOM 3200 N N . LYS B 1 118 ? 50.262 21.467 7.889 1.00 41.15 117 LYS A N 1
ATOM 3201 C CA . LYS B 1 118 ? 49.044 20.744 7.540 1.00 50.43 117 LYS A CA 1
ATOM 3202 C C . LYS B 1 118 ? 49.029 19.352 8.166 1.00 51.90 117 LYS A C 1
ATOM 3203 O O . LYS B 1 118 ? 47.975 18.873 8.598 1.00 53.24 117 LYS A O 1
ATOM 3209 N N . ARG B 1 119 ? 50.189 18.694 8.237 1.00 46.03 118 ARG A N 1
ATOM 3210 C CA . ARG B 1 119 ? 50.244 17.379 8.869 1.00 53.95 118 ARG A CA 1
ATOM 3211 C C . ARG B 1 119 ? 49.946 17.470 10.362 1.00 56.59 118 ARG A C 1
ATOM 3212 O O . ARG B 1 119 ? 49.311 16.572 10.928 1.00 54.26 118 ARG A O 1
ATOM 3220 N N . VAL B 1 120 ? 50.393 18.544 11.017 1.00 46.88 119 VAL A N 1
ATOM 3221 C CA . VAL B 1 120 ? 50.065 18.734 12.427 1.00 45.46 119 VAL A CA 1
ATOM 3222 C C . VAL B 1 120 ? 48.566 18.946 12.598 1.00 51.06 119 VAL A C 1
ATOM 3223 O O . VAL B 1 120 ? 47.945 18.387 13.510 1.00 56.55 119 VAL A O 1
ATOM 3227 N N . TRP B 1 121 ? 47.960 19.745 11.716 1.00 54.07 120 TRP A N 1
ATOM 3228 C CA . TRP B 1 121 ? 46.523 19.986 11.798 1.00 53.35 120 TRP A CA 1
ATOM 3229 C C . TRP B 1 121 ? 45.727 18.715 11.526 1.00 58.85 120 TRP A C 1
ATOM 3230 O O . TRP B 1 121 ? 44.720 18.454 12.194 1.00 55.89 120 TRP A O 1
ATOM 3241 N N . LEU B 1 122 ? 46.158 17.917 10.546 1.00 56.20 121 LEU A N 1
ATOM 3242 C CA . LEU B 1 122 ? 45.450 16.676 10.244 1.00 59.10 121 LEU A CA 1
ATOM 3243 C C . LEU B 1 122 ? 45.517 15.701 11.414 1.00 58.40 121 LEU A C 1
ATOM 3244 O O . LEU B 1 122 ? 44.518 15.051 11.745 1.00 55.17 121 LEU A O 1
ATOM 3249 N N . SER B 1 123 ? 46.683 15.590 12.056 1.00 53.58 122 SER A N 1
ATOM 3250 C CA . SER B 1 123 ? 46.832 14.673 13.181 1.00 56.78 122 SER A CA 1
ATOM 3251 C C . SER B 1 123 ? 45.931 15.045 14.350 1.00 61.74 122 SER A C 1
ATOM 3252 O O . SER B 1 123 ? 45.597 14.175 15.162 1.00 58.96 122 SER A O 1
ATOM 3255 N N . LEU B 1 124 ? 45.537 16.312 14.455 1.00 49.32 123 LEU A N 1
ATOM 3256 C CA . LEU B 1 124 ? 44.633 16.776 15.497 1.00 53.42 123 LEU A CA 1
ATOM 3257 C C . LEU B 1 124 ? 43.198 16.903 15.006 1.00 49.64 123 LEU A C 1
ATOM 3258 O O . LEU B 1 124 ? 42.339 17.391 15.748 1.00 51.54 123 LEU A O 1
ATOM 3263 N N . GLY B 1 125 ? 42.921 16.481 13.775 1.00 49.64 124 GLY A N 1
ATOM 3264 C CA . GLY B 1 125 ? 41.574 16.562 13.247 1.00 55.34 124 GLY A CA 1
ATOM 3265 C C . GLY B 1 125 ? 41.115 17.958 12.896 1.00 55.32 124 GLY A C 1
ATOM 3266 O O . GLY B 1 125 ? 39.910 18.225 12.908 1.00 59.43 124 GLY A O 1
ATOM 3267 N N . LEU B 1 126 ? 42.045 18.862 12.590 1.00 55.70 125 LEU A N 1
ATOM 3268 C CA . LEU B 1 126 ? 41.628 20.194 12.171 1.00 55.30 125 LEU A CA 1
ATOM 3269 C C . LEU B 1 126 ? 41.434 20.233 10.655 1.00 52.50 125 LEU A C 1
ATOM 3270 O O . LEU B 1 126 ? 42.195 19.601 9.915 1.00 45.00 125 LEU A O 1
ATOM 3275 N N . PRO B 1 127 ? 40.423 20.954 10.169 1.00 51.56 126 PRO A N 1
ATOM 3276 C CA . PRO B 1 127 ? 40.146 20.957 8.725 1.00 49.34 126 PRO A CA 1
ATOM 3277 C C . PRO B 1 127 ? 41.199 21.742 7.953 1.00 52.48 126 PRO A C 1
ATOM 3278 O O . PRO B 1 127 ? 41.567 22.857 8.331 1.00 53.49 126 PRO A O 1
ATOM 3282 N N . THR B 1 128 ? 41.677 21.146 6.858 1.00 55.78 127 THR A N 1
ATOM 3283 C CA . THR B 1 128 ? 42.638 21.773 5.963 1.00 50.67 127 THR A CA 1
ATOM 3284 C C . THR B 1 128 ? 42.500 21.089 4.612 1.00 48.35 127 THR A C 1
ATOM 3285 O O . THR B 1 128 ? 42.213 19.884 4.577 1.00 49.61 127 THR A O 1
ATOM 3289 N N . PRO B 1 129 ? 42.653 21.809 3.498 1.00 53.75 128 PRO A N 1
ATOM 3290 C CA . PRO B 1 129 ? 42.319 21.227 2.189 1.00 55.25 128 PRO A CA 1
ATOM 3291 C C . PRO B 1 129 ? 43.124 19.974 1.868 1.00 50.22 128 PRO A C 1
ATOM 3292 O O . PRO B 1 129 ? 44.307 19.866 2.202 1.00 52.55 128 PRO A O 1
ATOM 3296 N N . ASP B 1 130 ? 42.461 19.022 1.211 1.00 48.85 129 ASP A N 1
ATOM 3297 C CA . ASP B 1 130 ? 43.142 17.833 0.717 1.00 42.67 129 ASP A CA 1
ATOM 3298 C C . ASP B 1 130 ? 44.190 18.239 -0.309 1.00 42.66 129 ASP A C 1
ATOM 3299 O O . ASP B 1 130 ? 43.982 19.162 -1.101 1.00 45.57 129 ASP A O 1
ATOM 3304 N N . TYR B 1 131 ? 45.328 17.549 -0.291 1.00 46.13 130 TYR A N 1
ATOM 3305 C CA . TYR B 1 131 ? 46.513 18.036 -0.979 1.00 47.40 130 TYR A CA 1
ATOM 3306 C C . TYR B 1 131 ? 47.309 16.873 -1.551 1.00 54.29 130 TYR A C 1
ATOM 3307 O O . TYR B 1 131 ? 46.948 15.702 -1.399 1.00 48.10 130 TYR A O 1
ATOM 3316 N N . ALA B 1 132 ? 48.417 17.220 -2.204 1.00 46.05 131 ALA A N 1
ATOM 3317 C CA . ALA B 1 132 ? 49.387 16.257 -2.697 1.00 45.50 131 ALA A CA 1
ATOM 3318 C C . ALA B 1 132 ? 50.738 16.949 -2.804 1.00 48.93 131 ALA A C 1
ATOM 3319 O O . ALA B 1 132 ? 50.815 18.170 -2.969 1.00 44.39 131 ALA A O 1
ATOM 3321 N N . VAL B 1 133 ? 51.804 16.162 -2.692 1.00 50.86 132 VAL A N 1
ATOM 3322 C CA . VAL B 1 133 ? 53.169 16.659 -2.827 1.00 51.15 132 VAL A CA 1
ATOM 3323 C C . VAL B 1 133 ? 53.623 16.422 -4.260 1.00 52.21 132 VAL A C 1
ATOM 3324 O O . VAL B 1 133 ? 53.509 15.304 -4.778 1.00 57.45 132 VAL A O 1
ATOM 3328 N N . LEU B 1 134 ? 54.134 17.472 -4.902 1.00 53.48 133 LEU A N 1
ATOM 3329 C CA . LEU B 1 134 ? 54.518 17.435 -6.310 1.00 51.86 133 LEU A CA 1
ATOM 3330 C C . LEU B 1 134 ? 56.037 17.484 -6.415 1.00 54.84 133 LEU A C 1
ATOM 3331 O O . LEU B 1 134 ? 56.657 18.496 -6.070 1.00 54.35 133 LEU A O 1
ATOM 3336 N N . ALA B 1 135 ? 56.633 16.392 -6.896 1.00 57.20 134 ALA A N 1
ATOM 3337 C CA . ALA B 1 135 ? 58.060 16.351 -7.177 1.00 53.17 134 ALA A CA 1
ATOM 3338 C C . ALA B 1 135 ? 58.372 15.905 -8.598 1.00 63.30 134 ALA A C 1
ATOM 3339 O O . ALA B 1 135 ? 59.545 15.914 -8.988 1.00 61.27 134 ALA A O 1
ATOM 3341 N N . SER B 1 136 ? 57.364 15.517 -9.376 1.00 59.40 135 SER A N 1
ATOM 3342 C CA . SER B 1 136 ? 57.556 15.084 -10.754 1.00 64.28 135 SER A CA 1
ATOM 3343 C C . SER B 1 136 ? 56.244 15.272 -11.502 1.00 62.13 135 SER A C 1
ATOM 3344 O O . SER B 1 136 ? 55.202 15.554 -10.906 1.00 59.61 135 SER A O 1
ATOM 3347 N N . GLU B 1 137 ? 56.309 15.105 -12.826 1.00 54.76 136 GLU A N 1
ATOM 3348 C CA . GLU B 1 137 ? 55.098 15.201 -13.633 1.00 57.04 136 GLU A CA 1
ATOM 3349 C C . GLU B 1 137 ? 54.125 14.072 -13.322 1.00 59.15 136 GLU A C 1
ATOM 3350 O O . GLU B 1 137 ? 52.909 14.253 -13.450 1.00 62.03 136 GLU A O 1
ATOM 3356 N N . ASP B 1 138 ? 54.635 12.904 -12.919 1.00 58.06 137 ASP A N 1
ATOM 3357 C CA . ASP B 1 138 ? 53.753 11.824 -12.486 1.00 57.84 137 ASP A CA 1
ATOM 3358 C C . ASP B 1 138 ? 52.999 12.208 -11.219 1.00 55.56 137 ASP A C 1
ATOM 3359 O O . ASP B 1 138 ? 51.820 11.865 -11.061 1.00 54.20 137 ASP A O 1
ATOM 3364 N N . ASP B 1 139 ? 53.666 12.913 -10.300 1.00 61.99 138 ASP A N 1
ATOM 3365 C CA . ASP B 1 139 ? 52.980 13.424 -9.117 1.00 56.31 138 ASP A CA 1
ATOM 3366 C C . ASP B 1 139 ? 51.829 14.342 -9.507 1.00 53.58 138 ASP A C 1
ATOM 3367 O O . ASP B 1 139 ? 50.763 14.316 -8.879 1.00 51.94 138 ASP A O 1
ATOM 3372 N N . CYS B 1 140 ? 52.024 15.159 -10.546 1.00 50.92 139 CYS A N 1
ATOM 3373 C CA . CYS B 1 140 ? 50.956 16.041 -11.006 1.00 61.38 139 CYS A CA 1
ATOM 3374 C C . CYS B 1 140 ? 49.780 15.243 -11.553 1.00 58.12 139 CYS A C 1
ATOM 3375 O O . CYS B 1 140 ? 48.617 15.580 -11.296 1.00 52.33 139 CYS A O 1
ATOM 3378 N N . ARG B 1 141 ? 50.062 14.180 -12.311 1.00 62.41 140 ARG A N 1
ATOM 3379 C CA . ARG B 1 141 ? 48.989 13.354 -12.856 1.00 54.91 140 ARG A CA 1
ATOM 3380 C C . ARG B 1 141 ? 48.230 12.628 -11.752 1.00 49.48 140 ARG A C 1
ATOM 3381 O O . ARG B 1 141 ? 46.997 12.536 -11.800 1.00 53.75 140 ARG A O 1
ATOM 3389 N N . GLU B 1 142 ? 48.947 12.106 -10.753 1.00 52.97 141 GLU A N 1
ATOM 3390 C CA . GLU B 1 142 ? 48.288 11.453 -9.625 1.00 49.84 141 GLU A CA 1
ATOM 3391 C C . GLU B 1 142 ? 47.350 12.417 -8.913 1.00 65.21 141 GLU A C 1
ATOM 3392 O O . GLU B 1 142 ? 46.194 12.081 -8.622 1.00 65.86 141 GLU A O 1
ATOM 3398 N N . ALA B 1 143 ? 47.837 13.626 -8.620 1.00 56.44 142 ALA A N 1
ATOM 3399 C CA . ALA B 1 143 ? 47.018 14.603 -7.912 1.00 55.42 142 ALA A CA 1
ATOM 3400 C C . ALA B 1 143 ? 45.820 15.030 -8.749 1.00 52.28 142 ALA A C 1
ATOM 3401 O O . ALA B 1 143 ? 44.723 15.237 -8.215 1.00 52.16 142 ALA A O 1
ATOM 3403 N N . ALA B 1 144 ? 46.010 15.159 -10.066 1.00 49.98 143 ALA A N 1
ATOM 3404 C CA . ALA B 1 144 ? 44.908 15.549 -10.939 1.00 50.41 143 ALA A CA 1
ATOM 3405 C C . ALA B 1 144 ? 43.774 14.533 -10.885 1.00 57.76 143 ALA A C 1
ATOM 3406 O O . ALA B 1 144 ? 42.596 14.908 -10.826 1.00 57.52 143 ALA A O 1
ATOM 3408 N N . GLN B 1 145 ? 44.108 13.240 -10.894 1.00 55.78 144 GLN A N 1
ATOM 3409 C CA . GLN B 1 145 ? 43.068 12.217 -10.879 1.00 52.53 144 GLN A CA 1
ATOM 3410 C C . GLN B 1 145 ? 42.362 12.161 -9.529 1.00 56.38 144 GLN A C 1
ATOM 3411 O O . GLN B 1 145 ? 41.135 12.014 -9.468 1.00 65.30 144 GLN A O 1
ATOM 3413 N N . ARG B 1 146 ? 43.116 12.290 -8.438 1.00 58.12 145 ARG A N 1
ATOM 3414 C CA . ARG B 1 146 ? 42.530 12.144 -7.110 1.00 50.81 145 ARG A CA 1
ATOM 3415 C C . ARG B 1 146 ? 41.796 13.404 -6.663 1.00 53.51 145 ARG A C 1
ATOM 3416 O O . ARG B 1 146 ? 40.687 13.319 -6.122 1.00 59.48 145 ARG A O 1
ATOM 3424 N N . LEU B 1 147 ? 42.390 14.577 -6.880 1.00 58.86 146 LEU A N 1
ATOM 3425 C CA . LEU B 1 147 ? 41.851 15.810 -6.322 1.00 56.25 146 LEU A CA 1
ATOM 3426 C C . LEU B 1 147 ? 40.917 16.552 -7.268 1.00 59.28 146 LEU A C 1
ATOM 3427 O O . LEU B 1 147 ? 40.104 17.358 -6.803 1.00 61.05 146 LEU A O 1
ATOM 3432 N N . GLY B 1 148 ? 41.005 16.306 -8.571 1.00 56.81 147 GLY A N 1
ATOM 3433 C CA . GLY B 1 148 ? 40.169 17.024 -9.511 1.00 54.52 147 GLY A CA 1
ATOM 3434 C C . GLY B 1 148 ? 40.708 18.415 -9.799 1.00 58.99 147 GLY A C 1
ATOM 3435 O O . GLY B 1 148 ? 41.887 18.716 -9.593 1.00 64.65 147 GLY A O 1
ATOM 3436 N N . PHE B 1 149 ? 39.817 19.276 -10.282 1.00 57.87 148 PHE A N 1
ATOM 3437 C CA . PHE B 1 149 ? 40.159 20.642 -10.649 1.00 50.51 148 PHE A CA 1
ATOM 3438 C C . PHE B 1 149 ? 39.005 21.568 -10.296 1.00 54.68 148 PHE A C 1
ATOM 3439 O O . PHE B 1 149 ? 37.844 21.140 -10.292 1.00 55.27 148 PHE A O 1
ATOM 3447 N N . PRO B 1 150 ? 39.289 22.848 -9.995 1.00 51.95 149 PRO A N 1
ATOM 3448 C CA . PRO B 1 150 ? 40.611 23.489 -9.996 1.00 50.35 149 PRO A CA 1
ATOM 3449 C C . PRO B 1 150 ? 41.462 23.196 -8.757 1.00 52.19 149 PRO A C 1
ATOM 3450 O O . PRO B 1 150 ? 40.978 22.607 -7.788 1.00 47.24 149 PRO A O 1
ATOM 3454 N N . LEU B 1 151 ? 42.727 23.613 -8.810 1.00 54.42 150 LEU A N 1
ATOM 3455 C CA . LEU B 1 151 ? 43.685 23.405 -7.733 1.00 50.58 150 LEU A CA 1
ATOM 3456 C C . LEU B 1 151 ? 44.549 24.652 -7.588 1.00 52.60 150 LEU A C 1
ATOM 3457 O O . LEU B 1 151 ? 44.552 25.532 -8.453 1.00 43.92 150 LEU A O 1
ATOM 3462 N N . ILE B 1 152 ? 45.291 24.724 -6.480 1.00 50.61 151 ILE A N 1
ATOM 3463 C CA . ILE B 1 152 ? 46.257 25.792 -6.232 1.00 46.48 151 ILE A CA 1
ATOM 3464 C C . ILE B 1 152 ? 47.605 25.161 -5.934 1.00 38.97 151 ILE A C 1
ATOM 3465 O O . ILE B 1 152 ? 47.711 24.300 -5.054 1.00 46.31 151 ILE A O 1
ATOM 3470 N N . VAL B 1 153 ? 48.629 25.603 -6.647 1.00 39.82 152 VAL A N 1
ATOM 3471 C CA . VAL B 1 153 ? 49.998 25.159 -6.430 1.00 41.92 152 VAL A CA 1
ATOM 3472 C C . VAL B 1 153 ? 50.710 26.226 -5.617 1.00 46.93 152 VAL A C 1
ATOM 3473 O O . VAL B 1 153 ? 50.596 27.423 -5.912 1.00 41.77 152 VAL A O 1
ATOM 3477 N N . LYS B 1 154 ? 51.433 25.803 -4.582 1.00 42.37 153 LYS A N 1
ATOM 3478 C CA . LYS B 1 154 ? 52.148 26.764 -3.775 1.00 49.56 153 LYS A CA 1
ATOM 3479 C C . LYS B 1 154 ? 53.444 26.129 -3.301 1.00 43.02 153 LYS A C 1
ATOM 3480 O O . LYS B 1 154 ? 53.474 24.913 -3.053 1.00 43.27 153 LYS A O 1
ATOM 3486 N N . PRO B 1 155 ? 54.526 26.898 -3.195 1.00 44.80 154 PRO A N 1
ATOM 3487 C CA . PRO B 1 155 ? 55.723 26.380 -2.528 1.00 43.36 154 PRO A CA 1
ATOM 3488 C C . PRO B 1 155 ? 55.429 26.116 -1.059 1.00 46.08 154 PRO A C 1
ATOM 3489 O O . PRO B 1 155 ? 54.459 26.622 -0.489 1.00 48.03 154 PRO A O 1
ATOM 3493 N N . ALA B 1 156 ? 56.283 25.302 -0.443 1.00 47.61 155 ALA A N 1
ATOM 3494 C CA . ALA B 1 156 ? 56.041 24.932 0.945 1.00 49.43 155 ALA A CA 1
ATOM 3495 C C . ALA B 1 156 ? 56.460 26.034 1.913 1.00 43.99 155 ALA A C 1
ATOM 3496 O O . ALA B 1 156 ? 55.799 26.241 2.936 1.00 50.22 155 ALA A O 1
ATOM 3498 N N . HIS B 1 157 ? 57.544 26.756 1.610 1.00 45.41 156 HIS A N 1
ATOM 3499 C CA . HIS B 1 157 ? 58.157 27.679 2.561 1.00 43.18 156 HIS A CA 1
ATOM 3500 C C . HIS B 1 157 ? 58.141 29.125 2.073 1.00 46.59 156 HIS A C 1
ATOM 3501 O O . HIS B 1 157 ? 59.025 29.908 2.426 1.00 48.18 156 HIS A O 1
ATOM 3508 N N . GLU B 1 158 ? 57.149 29.505 1.275 1.00 45.55 157 GLU A N 1
ATOM 3509 C CA . GLU B 1 158 ? 57.083 30.860 0.743 1.00 47.19 157 GLU A CA 1
ATOM 3510 C C . GLU B 1 158 ? 55.961 31.651 1.412 1.00 49.76 157 GLU A C 1
ATOM 3511 O O . GLU B 1 158 ? 55.217 31.147 2.260 1.00 42.62 157 GLU A O 1
ATOM 3517 N N . GLY B 1 159 ? 55.857 32.921 1.020 1.00 44.64 158 GLY A N 1
ATOM 3518 C CA . GLY B 1 159 ? 54.832 33.815 1.510 1.00 38.23 158 GLY A CA 1
ATOM 3519 C C . GLY B 1 159 ? 54.479 34.827 0.440 1.00 42.76 158 GLY A C 1
ATOM 3520 O O . GLY B 1 159 ? 55.019 34.802 -0.668 1.00 47.13 158 GLY A O 1
ATOM 3521 N N . SER B 1 160 ? 53.551 35.723 0.782 1.00 40.04 159 SER A N 1
ATOM 3522 C CA . SER B 1 160 ? 53.101 36.788 -0.118 1.00 44.19 159 SER A CA 1
ATOM 3523 C C . SER B 1 160 ? 52.570 36.239 -1.439 1.00 45.63 159 SER A C 1
ATOM 3524 O O . SER B 1 160 ? 52.656 36.905 -2.474 1.00 45.15 159 SER A O 1
ATOM 3527 N N . SER B 1 161 ? 52.025 35.020 -1.415 1.00 40.89 160 SER A N 1
ATOM 3528 C CA . SER B 1 161 ? 51.514 34.334 -2.602 1.00 41.45 160 SER A CA 1
ATOM 3529 C C . SER B 1 161 ? 52.574 34.184 -3.687 1.00 49.10 160 SER A C 1
ATOM 3530 O O . SER B 1 161 ? 52.242 34.011 -4.864 1.00 42.55 160 SER A O 1
ATOM 3533 N N . ILE B 1 162 ? 53.849 34.250 -3.309 1.00 41.43 161 ILE A N 1
ATOM 3534 C CA . ILE B 1 162 ? 54.930 34.141 -4.279 1.00 39.34 161 ILE A CA 1
ATOM 3535 C C . ILE B 1 162 ? 55.019 32.706 -4.780 1.00 47.21 161 ILE A C 1
ATOM 3536 O O . ILE B 1 162 ? 54.996 31.752 -3.991 1.00 36.70 161 ILE A O 1
ATOM 3541 N N . GLY B 1 163 ? 55.105 32.547 -6.099 1.00 43.53 162 GLY A N 1
ATOM 3542 C CA . GLY B 1 163 ? 55.233 31.228 -6.686 1.00 42.09 162 GLY A CA 1
ATOM 3543 C C . GLY B 1 163 ? 53.960 30.418 -6.712 1.00 40.98 162 GLY A C 1
ATOM 3544 O O . GLY B 1 163 ? 54.020 29.196 -6.871 1.00 44.56 162 GLY A O 1
ATOM 3545 N N . MET B 1 164 ? 52.805 31.062 -6.569 1.00 42.73 163 MET A N 1
ATOM 3546 C CA . MET B 1 164 ? 51.528 30.372 -6.486 1.00 43.12 163 MET A CA 1
ATOM 3547 C C . MET B 1 164 ? 50.700 30.603 -7.743 1.00 42.25 163 MET A C 1
ATOM 3548 O O . MET B 1 164 ? 50.866 31.604 -8.447 1.00 43.16 163 MET A O 1
ATOM 3553 N N . ALA B 1 165 ? 49.799 29.659 -8.014 1.00 38.77 164 ALA A N 1
ATOM 3554 C CA . ALA B 1 165 ? 48.919 29.746 -9.170 1.00 43.89 164 ALA A CA 1
ATOM 3555 C C . ALA B 1 165 ? 47.720 28.833 -8.958 1.00 45.29 164 ALA A C 1
ATOM 3556 O O . ALA B 1 165 ? 47.860 27.724 -8.436 1.00 52.79 164 ALA A O 1
ATOM 3558 N N . LYS B 1 166 ? 46.546 29.313 -9.359 1.00 43.74 165 LYS A N 1
ATOM 3559 C CA . LYS B 1 166 ? 45.353 28.483 -9.451 1.00 43.84 165 LYS A CA 1
ATOM 3560 C C . LYS B 1 166 ? 45.278 27.890 -10.853 1.00 44.95 165 LYS A C 1
ATOM 3561 O O . LYS B 1 166 ? 45.403 28.613 -11.845 1.00 43.23 165 LYS A O 1
ATOM 3567 N N . VAL B 1 167 ? 45.087 26.577 -10.934 1.00 49.44 166 VAL A N 1
ATOM 3568 C CA . VAL B 1 167 ? 45.098 25.875 -12.210 1.00 44.77 166 VAL A CA 1
ATOM 3569 C C . VAL B 1 167 ? 43.769 25.160 -12.392 1.00 46.60 166 VAL A C 1
ATOM 3570 O O . VAL B 1 167 ? 43.159 24.688 -11.429 1.00 46.56 166 VAL A O 1
ATOM 3574 N N . GLY B 1 168 ? 43.314 25.094 -13.641 1.00 52.09 167 GLY A N 1
ATOM 3575 C CA . GLY B 1 168 ? 42.045 24.466 -13.953 1.00 51.03 167 GLY A CA 1
ATOM 3576 C C . GLY B 1 168 ? 42.173 23.295 -14.905 1.00 50.12 167 GLY A C 1
ATOM 3577 O O . GLY B 1 168 ? 41.169 22.771 -15.396 1.00 55.86 167 GLY A O 1
ATOM 3578 N N . GLY B 1 169 ? 43.408 22.881 -15.173 1.00 50.23 168 GLY A N 1
ATOM 3579 C CA . GLY B 1 169 ? 43.664 21.749 -16.045 1.00 49.74 168 GLY A CA 1
ATOM 3580 C C . GLY B 1 169 ? 45.021 21.152 -15.748 1.00 56.53 168 GLY A C 1
ATOM 3581 O O . GLY B 1 169 ? 45.839 21.733 -15.031 1.00 55.22 168 GLY A O 1
ATOM 3582 N N . LEU B 1 170 ? 45.252 19.967 -16.318 1.00 48.52 169 LEU A N 1
ATOM 3583 C CA . LEU B 1 170 ? 46.506 19.262 -16.074 1.00 54.43 169 LEU A CA 1
ATOM 3584 C C . LEU B 1 170 ? 47.692 20.015 -16.666 1.00 53.01 169 LEU A C 1
ATOM 3585 O O . LEU B 1 170 ? 48.736 20.150 -16.019 1.00 59.66 169 LEU A O 1
ATOM 3590 N N . ASP B 1 171 ? 47.550 20.511 -17.898 1.00 54.45 170 ASP A N 1
ATOM 3591 C CA . ASP B 1 171 ? 48.686 21.127 -18.577 1.00 54.96 170 ASP A CA 1
ATOM 3592 C C . ASP B 1 171 ? 49.217 22.328 -17.801 1.00 59.32 170 ASP A C 1
ATOM 3593 O O . ASP B 1 171 ? 50.434 22.539 -17.729 1.00 62.83 170 ASP A O 1
ATOM 3595 N N . GLU B 1 172 ? 48.327 23.120 -17.199 1.00 48.15 171 GLU A N 1
ATOM 3596 C CA . GLU B 1 172 ? 48.777 24.247 -16.390 1.00 57.48 171 GLU A CA 1
ATOM 3597 C C . GLU B 1 172 ? 49.129 23.846 -14.963 1.00 52.27 171 GLU A C 1
ATOM 3598 O O . GLU B 1 172 ? 49.802 24.617 -14.270 1.00 49.51 171 GLU A O 1
ATOM 3604 N N . LEU B 1 173 ? 48.706 22.662 -14.514 1.00 56.71 172 LEU A N 1
ATOM 3605 C CA . LEU B 1 173 ? 49.174 22.150 -13.230 1.00 49.72 172 LEU A CA 1
ATOM 3606 C C . LEU B 1 173 ? 50.680 21.911 -13.267 1.00 56.43 172 LEU A C 1
ATOM 3607 O O . LEU B 1 173 ? 51.407 22.312 -12.350 1.00 58.98 172 LEU A O 1
ATOM 3612 N N . ILE B 1 174 ? 51.167 21.265 -14.330 1.00 51.08 173 ILE A N 1
ATOM 3613 C CA . ILE B 1 174 ? 52.597 20.998 -14.449 1.00 60.16 173 ILE A CA 1
ATOM 3614 C C . ILE B 1 174 ? 53.374 22.299 -14.604 1.00 48.41 173 ILE A C 1
ATOM 3615 O O . ILE B 1 174 ? 54.438 22.478 -13.998 1.00 49.78 173 ILE A O 1
ATOM 3620 N N . ALA B 1 175 ? 52.858 23.230 -15.411 1.00 46.00 174 ALA A N 1
ATOM 3621 C CA . ALA B 1 175 ? 53.522 24.521 -15.564 1.00 55.44 174 ALA A CA 1
ATOM 3622 C C . ALA B 1 175 ? 53.612 25.257 -14.232 1.00 53.47 174 ALA A C 1
ATOM 3623 O O . ALA B 1 175 ? 54.641 25.868 -13.920 1.00 45.78 174 ALA A O 1
ATOM 3625 N N . ALA B 1 176 ? 52.545 25.201 -13.428 1.00 45.63 175 ALA A N 1
ATOM 3626 C CA . ALA B 1 176 ? 52.572 25.844 -12.119 1.00 48.68 175 ALA A CA 1
ATOM 3627 C C . ALA B 1 176 ? 53.532 25.139 -11.172 1.00 54.53 175 ALA A C 1
ATOM 3628 O O . ALA B 1 176 ? 54.139 25.783 -10.308 1.00 56.01 175 ALA A O 1
ATOM 3630 N N . TRP B 1 177 ? 53.690 23.824 -11.325 1.00 52.37 176 TRP A N 1
ATOM 3631 C CA . TRP B 1 177 ? 54.582 23.084 -10.442 1.00 48.10 176 TRP A CA 1
ATOM 3632 C C . TRP B 1 177 ? 56.036 23.496 -10.648 1.00 54.76 176 TRP A C 1
ATOM 3633 O O . TRP B 1 177 ? 56.771 23.710 -9.677 1.00 55.52 176 TRP A O 1
ATOM 3644 N N . ARG B 1 178 ? 56.468 23.614 -11.906 1.00 54.45 177 ARG A N 1
ATOM 3645 C CA . ARG B 1 178 ? 57.854 23.980 -12.187 1.00 54.36 177 ARG A CA 1
ATOM 3646 C C . ARG B 1 178 ? 58.149 25.421 -11.793 1.00 55.07 177 ARG A C 1
ATOM 3647 O O . ARG B 1 178 ? 59.261 25.723 -11.342 1.00 57.67 177 ARG A O 1
ATOM 3655 N N . GLU B 1 179 ? 57.178 26.322 -11.963 1.00 51.88 178 GLU A N 1
ATOM 3656 C CA . GLU B 1 179 ? 57.358 27.693 -11.500 1.00 50.32 178 GLU A CA 1
ATOM 3657 C C . GLU B 1 179 ? 57.501 27.740 -9.982 1.00 50.85 178 GLU A C 1
ATOM 3658 O O . GLU B 1 179 ? 58.387 28.423 -9.451 1.00 51.13 178 GLU A O 1
ATOM 3664 N N . ALA B 1 180 ? 56.642 27.008 -9.268 1.00 50.25 179 ALA A N 1
ATOM 3665 C CA . ALA B 1 180 ? 56.748 26.945 -7.814 1.00 49.92 179 ALA A CA 1
ATOM 3666 C C . ALA B 1 180 ? 58.042 26.272 -7.374 1.00 56.22 179 ALA A C 1
ATOM 3667 O O . ALA B 1 180 ? 58.593 26.618 -6.322 1.00 51.12 179 ALA A O 1
ATOM 3669 N N . ALA B 1 181 ? 58.544 25.319 -8.163 1.00 51.34 180 ALA A N 1
ATOM 3670 C CA . ALA B 1 181 ? 59.780 24.627 -7.820 1.00 47.19 180 ALA A CA 1
ATOM 3671 C C . ALA B 1 181 ? 61.007 25.520 -7.938 1.00 49.21 180 ALA A C 1
ATOM 3672 O O . ALA B 1 181 ? 62.075 25.139 -7.446 1.00 49.37 180 ALA A O 1
ATOM 3674 N N . ARG B 1 182 ? 60.886 26.685 -8.580 1.00 50.82 181 ARG A N 1
ATOM 3675 C CA . ARG B 1 182 ? 61.994 27.634 -8.605 1.00 54.88 181 ARG A CA 1
ATOM 3676 C C . ARG B 1 182 ? 62.244 28.240 -7.230 1.00 56.67 181 ARG A C 1
ATOM 3677 O O . ARG B 1 182 ? 63.383 28.594 -6.907 1.00 54.19 181 ARG A O 1
ATOM 3685 N N . TYR B 1 183 ? 61.199 28.368 -6.413 1.00 54.38 182 TYR A N 1
ATOM 3686 C CA . TYR B 1 183 ? 61.335 28.932 -5.078 1.00 46.50 182 TYR A CA 1
ATOM 3687 C C . TYR B 1 183 ? 61.565 27.878 -4.004 1.00 54.71 182 TYR A C 1
ATOM 3688 O O . TYR B 1 183 ? 62.086 28.212 -2.933 1.00 57.26 182 TYR A O 1
ATOM 3697 N N . ASP B 1 184 ? 61.204 26.623 -4.266 1.00 52.89 183 ASP A N 1
ATOM 3698 C CA . ASP B 1 184 ? 61.283 25.577 -3.255 1.00 49.61 183 ASP A CA 1
ATOM 3699 C C . ASP B 1 184 ? 61.107 24.206 -3.896 1.00 59.20 183 ASP A C 1
ATOM 3700 O O . ASP B 1 184 ? 60.114 23.966 -4.592 1.00 57.37 183 ASP A O 1
ATOM 3705 N N . SER B 1 185 ? 62.067 23.302 -3.676 1.00 57.84 184 SER A N 1
ATOM 3706 C CA . SER B 1 185 ? 61.913 21.932 -4.152 1.00 54.26 184 SER A CA 1
ATOM 3707 C C . SER B 1 185 ? 60.719 21.245 -3.508 1.00 56.16 184 SER A C 1
ATOM 3708 O O . SER B 1 185 ? 60.166 20.306 -4.091 1.00 60.79 184 SER A O 1
ATOM 3711 N N . GLN B 1 186 ? 60.314 21.693 -2.324 1.00 51.46 185 GLN A N 1
ATOM 3712 C CA . GLN B 1 186 ? 59.083 21.235 -1.697 1.00 48.59 185 GLN A CA 1
ATOM 3713 C C . GLN B 1 186 ? 57.908 22.015 -2.273 1.00 48.22 185 GLN A C 1
ATOM 3714 O O . GLN B 1 186 ? 57.831 23.238 -2.116 1.00 50.04 185 GLN A O 1
ATOM 3720 N N . VAL B 1 187 ? 56.995 21.313 -2.939 1.00 53.18 186 VAL A N 1
ATOM 3721 C CA . VAL B 1 187 ? 55.828 21.924 -3.566 1.00 49.85 186 VAL A CA 1
ATOM 3722 C C . VAL B 1 187 ? 54.604 21.096 -3.207 1.00 49.18 186 VAL A C 1
ATOM 3723 O O . VAL B 1 187 ? 54.644 19.862 -3.273 1.00 49.57 186 VAL A O 1
ATOM 3727 N N . LEU B 1 188 ? 53.520 21.768 -2.832 1.00 44.56 187 LEU A N 1
ATOM 3728 C CA . LEU B 1 188 ? 52.246 21.108 -2.605 1.00 43.51 187 LEU A CA 1
ATOM 3729 C C . LEU B 1 188 ? 51.191 21.697 -3.532 1.00 48.61 187 LEU A C 1
ATOM 3730 O O . LEU B 1 188 ? 51.373 22.766 -4.121 1.00 44.53 187 LEU A O 1
ATOM 3735 N N . VAL B 1 189 ? 50.083 20.973 -3.663 1.00 40.34 188 VAL A N 1
ATOM 3736 C CA . VAL B 1 189 ? 48.920 21.431 -4.413 1.00 41.67 188 VAL A CA 1
ATOM 3737 C C . VAL B 1 189 ? 47.679 21.079 -3.602 1.00 44.97 188 VAL A C 1
ATOM 3738 O O . VAL B 1 189 ? 47.623 20.022 -2.968 1.00 51.28 188 VAL A O 1
ATOM 3742 N N . GLU B 1 190 ? 46.702 21.981 -3.588 1.00 44.47 189 GLU A N 1
ATOM 3743 C CA . GLU B 1 190 ? 45.511 21.825 -2.766 1.00 44.50 189 GLU A CA 1
ATOM 3744 C C . GLU B 1 190 ? 44.259 21.881 -3.627 1.00 48.57 189 GLU A C 1
ATOM 3745 O O . GLU B 1 190 ? 44.248 22.478 -4.706 1.00 49.68 189 GLU A O 1
ATOM 3751 N N . GLN B 1 191 ? 43.194 21.260 -3.128 1.00 47.28 190 GLN A N 1
ATOM 3752 C CA . GLN B 1 191 ? 41.883 21.453 -3.728 1.00 49.47 190 GLN A CA 1
ATOM 3753 C C . GLN B 1 191 ? 41.450 22.904 -3.562 1.00 51.52 190 GLN A C 1
ATOM 3754 O O . GLN B 1 191 ? 41.683 23.523 -2.519 1.00 48.91 190 GLN A O 1
ATOM 3760 N N . TRP B 1 192 ? 40.826 23.451 -4.602 1.00 49.65 191 TRP A N 1
ATOM 3761 C CA . TRP B 1 192 ? 40.402 24.846 -4.588 1.00 46.29 191 TRP A CA 1
ATOM 3762 C C . TRP B 1 192 ? 39.112 24.985 -3.793 1.00 47.60 191 TRP A C 1
ATOM 3763 O O . TRP B 1 192 ? 38.079 24.417 -4.165 1.00 51.26 191 TRP A O 1
ATOM 3774 N N . ILE B 1 193 ? 39.172 25.740 -2.700 1.00 50.63 192 ILE A N 1
ATOM 3775 C CA . ILE B 1 193 ? 37.988 26.033 -1.902 1.00 43.70 192 ILE A CA 1
ATOM 3776 C C . ILE B 1 193 ? 37.281 27.217 -2.551 1.00 46.00 192 ILE A C 1
ATOM 3777 O O . ILE B 1 193 ? 37.794 28.338 -2.542 1.00 51.11 192 ILE A O 1
ATOM 3782 N N . SER B 1 194 ? 36.111 26.967 -3.131 1.00 56.80 193 SER A N 1
ATOM 3783 C CA . SER B 1 194 ? 35.330 28.008 -3.789 1.00 55.24 193 SER A CA 1
ATOM 3784 C C . SER B 1 194 ? 34.375 28.602 -2.763 1.00 59.64 193 SER A C 1
ATOM 3785 O O . SER B 1 194 ? 33.383 27.968 -2.388 1.00 71.45 193 SER A O 1
ATOM 3788 N N . GLY B 1 195 ? 34.677 29.813 -2.307 1.00 55.23 194 GLY A N 1
ATOM 3789 C CA . GLY B 1 195 ? 33.882 30.464 -1.297 1.00 49.06 194 GLY A CA 1
ATOM 3790 C C . GLY B 1 195 ? 34.615 31.630 -0.670 1.00 49.50 194 GLY A C 1
ATOM 3791 O O . GLY B 1 195 ? 35.687 32.039 -1.128 1.00 50.02 194 GLY A O 1
ATOM 3792 N N . PRO B 1 196 ? 34.049 32.188 0.399 1.00 51.20 195 PRO A N 1
ATOM 3793 C CA . PRO B 1 196 ? 34.640 33.386 1.003 1.00 51.28 195 PRO A CA 1
ATOM 3794 C C . PRO B 1 196 ? 36.002 33.098 1.616 1.00 47.90 195 PRO A C 1
ATOM 3795 O O . PRO B 1 196 ? 36.266 32.006 2.124 1.00 49.62 195 PRO A O 1
ATOM 3799 N N . GLU B 1 197 ? 36.872 34.101 1.558 1.00 51.53 196 GLU A N 1
ATOM 3800 C CA . GLU B 1 197 ? 38.189 34.036 2.171 1.00 48.62 196 GLU A CA 1
ATOM 3801 C C . GLU B 1 197 ? 38.230 34.933 3.399 1.00 53.51 196 GLU A C 1
ATOM 3802 O O . GLU B 1 197 ? 37.759 36.075 3.364 1.00 49.98 196 GLU A O 1
ATOM 3808 N N . PHE B 1 198 ? 38.800 34.411 4.480 1.00 49.74 197 PHE A N 1
ATOM 3809 C CA . PHE B 1 198 ? 38.954 35.155 5.717 1.00 47.07 197 PHE A CA 1
ATOM 3810 C C . PHE B 1 198 ? 40.404 35.109 6.172 1.00 49.01 197 PHE A C 1
ATOM 3811 O O . PHE B 1 198 ? 41.147 34.178 5.849 1.00 43.87 197 PHE A O 1
ATOM 3819 N N . THR B 1 199 ? 40.801 36.132 6.918 1.00 47.39 198 THR A N 1
ATOM 3820 C CA . THR B 1 199 ? 42.067 36.127 7.632 1.00 47.11 198 THR A CA 1
ATOM 3821 C C . THR B 1 199 ? 41.782 36.523 9.073 1.00 49.26 198 THR A C 1
ATOM 3822 O O . THR B 1 199 ? 40.934 37.382 9.333 1.00 49.35 198 THR A O 1
ATOM 3826 N N . VAL B 1 200 ? 42.450 35.856 10.012 1.00 42.81 199 VAL A N 1
ATOM 3827 C CA . VAL B 1 200 ? 42.146 35.990 11.433 1.00 44.18 199 VAL A CA 1
ATOM 3828 C C . VAL B 1 200 ? 43.449 36.235 12.181 1.00 46.14 199 VAL A C 1
ATOM 3829 O O . VAL B 1 200 ? 44.274 35.323 12.313 1.00 42.15 199 VAL A O 1
ATOM 3833 N N . ALA B 1 201 ? 43.629 37.452 12.682 1.00 42.62 200 ALA A N 1
ATOM 3834 C CA . ALA B 1 201 ? 44.811 37.781 13.461 1.00 46.07 200 ALA A CA 1
ATOM 3835 C C . ALA B 1 201 ? 44.635 37.358 14.915 1.00 47.19 200 ALA A C 1
ATOM 3836 O O . ALA B 1 201 ? 43.522 37.329 15.450 1.00 48.34 200 ALA A O 1
ATOM 3838 N N . THR B 1 202 ? 45.754 37.018 15.553 1.00 42.47 201 THR A N 1
ATOM 3839 C CA . THR B 1 202 ? 45.790 36.722 16.977 1.00 48.33 201 THR A CA 1
ATOM 3840 C C . THR B 1 202 ? 46.889 37.557 17.620 1.00 48.03 201 THR A C 1
ATOM 3841 O O . THR B 1 202 ? 47.952 37.764 17.026 1.00 47.03 201 THR A O 1
ATOM 3845 N N . LEU B 1 203 ? 46.619 38.058 18.826 1.00 48.93 202 LEU A N 1
ATOM 3846 C CA . LEU B 1 203 ? 47.529 38.977 19.505 1.00 47.00 202 LEU A CA 1
ATOM 3847 C C . LEU B 1 203 ? 47.550 38.665 20.993 1.00 49.79 202 LEU A C 1
ATOM 3848 O O . LEU B 1 203 ? 46.499 38.659 21.641 1.00 48.76 202 LEU A O 1
ATOM 3853 N N . ARG B 1 204 ? 48.750 38.413 21.521 1.00 45.08 203 ARG A N 1
ATOM 3854 C CA . ARG B 1 204 ? 48.971 38.160 22.948 1.00 50.74 203 ARG A CA 1
ATOM 3855 C C . ARG B 1 204 ? 47.991 37.127 23.498 1.00 53.48 203 ARG A C 1
ATOM 3856 O O . ARG B 1 204 ? 47.532 37.223 24.638 1.00 63.52 203 ARG A O 1
ATOM 3864 N N . GLY B 1 205 ? 47.672 36.125 22.678 1.00 59.12 204 GLY A N 1
ATOM 3865 C CA . GLY B 1 205 ? 46.791 35.050 23.080 1.00 53.29 204 GLY A CA 1
ATOM 3866 C C . GLY B 1 205 ? 45.320 35.277 22.804 1.00 53.87 204 GLY A C 1
ATOM 3867 O O . GLY B 1 205 ? 44.515 34.372 23.061 1.00 52.79 204 GLY A O 1
ATOM 3868 N N . GLN B 1 206 ? 44.942 36.447 22.294 1.00 57.26 205 GLN A N 1
ATOM 3869 C CA . GLN B 1 206 ? 43.556 36.769 21.988 1.00 52.64 205 GLN A CA 1
ATOM 3870 C C . GLN B 1 206 ? 43.332 36.793 20.481 1.00 56.77 205 GLN A C 1
ATOM 3871 O O . GLN B 1 206 ? 44.215 37.176 19.709 1.00 52.81 205 GLN A O 1
ATOM 3877 N N . VAL B 1 207 ? 42.133 36.387 20.074 1.00 53.87 206 VAL A N 1
ATOM 3878 C CA . VAL B 1 207 ? 41.755 36.347 18.667 1.00 45.06 206 VAL A CA 1
ATOM 3879 C C . VAL B 1 207 ? 41.065 37.654 18.300 1.00 54.60 206 VAL A C 1
ATOM 3880 O O . VAL B 1 207 ? 40.087 38.056 18.942 1.00 54.71 206 VAL A O 1
ATOM 3884 N N . LEU B 1 208 ? 41.567 38.312 17.265 1.00 52.55 207 LEU A N 1
ATOM 3885 C CA . LEU B 1 208 ? 41.053 39.600 16.822 1.00 49.56 207 LEU A CA 1
ATOM 3886 C C . LEU B 1 208 ? 39.905 39.400 15.843 1.00 51.37 207 LEU A C 1
ATOM 3887 O O . LEU B 1 208 ? 39.663 38.288 15.365 1.00 52.60 207 LEU A O 1
ATOM 3892 N N . PRO B 1 209 ? 39.148 40.460 15.539 1.00 52.86 208 PRO A N 1
ATOM 3893 C CA . PRO B 1 209 ? 38.053 40.325 14.568 1.00 51.99 208 PRO A CA 1
ATOM 3894 C C . PRO B 1 209 ? 38.541 39.818 13.218 1.00 54.02 208 PRO A C 1
ATOM 3895 O O . PRO B 1 209 ? 39.616 40.191 12.742 1.00 49.44 208 PRO A O 1
ATOM 3899 N N . ALA B 1 210 ? 37.731 38.961 12.602 1.00 50.69 209 ALA A N 1
ATOM 3900 C CA . ALA B 1 210 ? 38.076 38.385 11.312 1.00 49.38 209 ALA A CA 1
ATOM 3901 C C . ALA B 1 210 ? 37.848 39.389 10.189 1.00 52.53 209 ALA A C 1
ATOM 3902 O O . ALA B 1 210 ? 37.004 40.285 10.284 1.00 47.15 209 ALA A O 1
ATOM 3904 N N . ILE B 1 211 ? 38.619 39.228 9.116 1.00 54.10 210 ILE A N 1
ATOM 3905 C CA . ILE B 1 211 ? 38.542 40.076 7.934 1.00 45.89 210 ILE A CA 1
ATOM 3906 C C . ILE B 1 211 ? 38.163 39.204 6.746 1.00 50.30 210 ILE A C 1
ATOM 3907 O O . ILE B 1 211 ? 38.663 38.083 6.610 1.00 56.41 210 ILE A O 1
ATOM 3912 N N . ARG B 1 212 ? 37.284 39.715 5.891 1.00 52.15 211 ARG A N 1
ATOM 3913 C CA . ARG B 1 212 ? 36.895 39.030 4.665 1.00 52.76 211 ARG A CA 1
ATOM 3914 C C . ARG B 1 212 ? 37.602 39.684 3.484 1.00 51.45 211 ARG A C 1
ATOM 3915 O O . ARG B 1 212 ? 37.591 40.913 3.353 1.00 50.46 211 ARG A O 1
ATOM 3923 N N . LEU B 1 213 ? 38.209 38.864 2.628 1.00 46.92 212 LEU A N 1
ATOM 3924 C CA . LEU B 1 213 ? 39.084 39.343 1.568 1.00 48.87 212 LEU A CA 1
ATOM 3925 C C . LEU B 1 213 ? 38.512 38.996 0.200 1.00 52.28 212 LEU A C 1
ATOM 3926 O O . LEU B 1 213 ? 38.005 37.889 -0.011 1.00 50.64 212 LEU A O 1
ATOM 3931 N N . GLY B 1 214 ? 38.602 39.947 -0.721 1.00 55.37 213 GLY A N 1
ATOM 3932 C CA . GLY B 1 214 ? 38.158 39.734 -2.088 1.00 43.09 213 GLY A CA 1
ATOM 3933 C C . GLY B 1 214 ? 38.986 40.557 -3.048 1.00 49.37 213 GLY A C 1
ATOM 3934 O O . GLY B 1 214 ? 39.500 41.625 -2.696 1.00 48.62 213 GLY A O 1
ATOM 3935 N N . THR B 1 215 ? 39.118 40.053 -4.274 1.00 41.72 214 THR A N 1
ATOM 3936 C CA . THR B 1 215 ? 39.908 40.721 -5.299 1.00 44.92 214 THR A CA 1
ATOM 3937 C C . THR B 1 215 ? 39.386 40.301 -6.662 1.00 45.74 214 THR A C 1
ATOM 3938 O O . THR B 1 215 ? 38.840 39.200 -6.798 1.00 46.73 214 THR A O 1
ATOM 3942 N N . PRO B 1 216 ? 39.519 41.153 -7.682 1.00 52.17 215 PRO A N 1
ATOM 3943 C CA . PRO B 1 216 ? 39.184 40.711 -9.045 1.00 51.42 215 PRO A CA 1
ATOM 3944 C C . PRO B 1 216 ? 40.060 39.577 -9.535 1.00 47.83 215 PRO A C 1
ATOM 3945 O O . PRO B 1 216 ? 39.632 38.822 -10.417 1.00 47.51 215 PRO A O 1
ATOM 3949 N N . HIS B 1 217 ? 41.264 39.425 -8.986 1.00 41.85 216 HIS A N 1
ATOM 3950 C CA . HIS B 1 217 ? 42.190 38.403 -9.442 1.00 47.12 216 HIS A CA 1
ATOM 3951 C C . HIS B 1 217 ? 41.653 37.010 -9.114 1.00 47.97 216 HIS A C 1
ATOM 3952 O O . HIS B 1 217 ? 40.709 36.841 -8.334 1.00 48.68 216 HIS A O 1
ATOM 3959 N N . THR B 1 218 ? 42.270 35.996 -9.728 1.00 38.87 217 THR A N 1
ATOM 3960 C CA . THR B 1 218 ? 41.817 34.626 -9.509 1.00 47.25 217 THR A CA 1
ATOM 3961 C C . THR B 1 218 ? 41.991 34.206 -8.055 1.00 48.29 217 THR A C 1
ATOM 3962 O O . THR B 1 218 ? 41.201 33.403 -7.541 1.00 43.90 217 THR A O 1
ATOM 3966 N N . PHE B 1 219 ? 43.007 34.736 -7.376 1.00 42.75 218 PHE A N 1
ATOM 3967 C CA . PHE B 1 219 ? 43.152 34.539 -5.941 1.00 52.84 218 PHE A CA 1
ATOM 3968 C C . PHE B 1 219 ? 43.897 35.733 -5.357 1.00 42.65 218 PHE A C 1
ATOM 3969 O O . PHE B 1 219 ? 44.393 36.601 -6.080 1.00 49.36 218 PHE A O 1
ATOM 3977 N N . TYR B 1 220 ? 43.959 35.772 -4.028 1.00 42.46 219 TYR A N 1
ATOM 3978 C CA . TYR B 1 220 ? 44.611 36.853 -3.285 1.00 39.89 219 TYR A CA 1
ATOM 3979 C C . TYR B 1 220 ? 46.118 36.751 -3.508 1.00 41.93 219 TYR A C 1
ATOM 3980 O O . TYR B 1 220 ? 46.884 36.313 -2.646 1.00 43.62 219 TYR A O 1
ATOM 3989 N N . ASP B 1 221 ? 46.552 37.165 -4.699 1.00 43.49 220 ASP A N 1
ATOM 3990 C CA . ASP B 1 221 ? 47.926 36.951 -5.130 1.00 42.34 220 ASP A CA 1
ATOM 3991 C C . ASP B 1 221 ? 48.804 38.137 -4.728 1.00 42.08 220 ASP A C 1
ATOM 3992 O O . ASP B 1 221 ? 48.388 39.024 -3.979 1.00 43.93 220 ASP A O 1
ATOM 3997 N N . TYR B 1 222 ? 50.042 38.158 -5.233 1.00 43.39 221 TYR A N 1
ATOM 3998 C CA . TYR B 1 222 ? 50.991 39.196 -4.841 1.00 37.42 221 TYR A CA 1
ATOM 3999 C C . TYR B 1 222 ? 50.521 40.577 -5.280 1.00 49.36 221 TYR A C 1
ATOM 4000 O O . TYR B 1 222 ? 50.641 41.550 -4.524 1.00 44.26 221 TYR A O 1
ATOM 4009 N N . ASP B 1 223 ? 49.993 40.688 -6.503 1.00 48.19 222 ASP A N 1
ATOM 4010 C CA . ASP B 1 223 ? 49.520 41.983 -6.983 1.00 46.52 222 ASP A CA 1
ATOM 4011 C C . ASP B 1 223 ? 48.336 42.476 -6.161 1.00 40.59 222 ASP A C 1
ATOM 4012 O O . ASP B 1 223 ? 48.273 43.656 -5.794 1.00 42.13 222 ASP A O 1
ATOM 4017 N N . ALA B 1 224 ? 47.392 41.584 -5.851 1.00 32.69 223 ALA A N 1
ATOM 4018 C CA . ALA B 1 224 ? 46.212 41.975 -5.087 1.00 44.90 223 ALA A CA 1
ATOM 4019 C C . ALA B 1 224 ? 46.538 42.321 -3.640 1.00 47.76 223 ALA A C 1
ATOM 4020 O O . ALA B 1 224 ? 45.754 43.021 -2.991 1.00 45.76 223 ALA A O 1
ATOM 4022 N N . LYS B 1 225 ? 47.676 41.855 -3.126 1.00 44.60 224 LYS A N 1
ATOM 4023 C CA . LYS B 1 225 ? 48.060 42.118 -1.746 1.00 43.54 224 LYS A CA 1
ATOM 4024 C C . LYS B 1 225 ? 48.763 43.456 -1.568 1.00 48.97 224 LYS A C 1
ATOM 4025 O O . LYS B 1 225 ? 48.578 44.113 -0.536 1.00 46.81 224 LYS A O 1
ATOM 4031 N N . TYR B 1 226 ? 49.556 43.886 -2.546 1.00 46.60 225 TYR A N 1
ATOM 4032 C CA . TYR B 1 226 ? 50.442 45.028 -2.355 1.00 44.79 225 TYR A CA 1
ATOM 4033 C C . TYR B 1 226 ? 50.363 46.094 -3.436 1.00 51.15 225 TYR A C 1
ATOM 4034 O O . TYR B 1 226 ? 50.832 47.213 -3.192 1.00 53.86 225 TYR A O 1
ATOM 4043 N N . LEU B 1 227 ? 49.803 45.805 -4.606 1.00 53.38 226 LEU A N 1
ATOM 4044 C CA . LEU B 1 227 ? 49.866 46.733 -5.729 1.00 50.56 226 LEU A CA 1
ATOM 4045 C C . LEU B 1 227 ? 48.505 47.208 -6.211 1.00 41.88 226 LEU A C 1
ATOM 4046 O O . LEU B 1 227 ? 48.374 48.364 -6.620 1.00 56.44 226 LEU A O 1
ATOM 4051 N N . ALA B 1 228 ? 47.489 46.353 -6.181 1.00 49.56 227 ALA A N 1
ATOM 4052 C CA . ALA B 1 228 ? 46.190 46.729 -6.713 1.00 47.04 227 ALA A CA 1
ATOM 4053 C C . ALA B 1 228 ? 45.481 47.706 -5.778 1.00 54.41 227 ALA A C 1
ATOM 4054 O O . ALA B 1 228 ? 45.767 47.789 -4.580 1.00 57.02 227 ALA A O 1
ATOM 4056 N N . SER B 1 229 ? 44.539 48.453 -6.351 1.00 55.46 228 SER A N 1
ATOM 4057 C CA . SER B 1 229 ? 43.758 49.438 -5.617 1.00 54.87 228 SER A CA 1
ATOM 4058 C C . SER B 1 229 ? 42.318 49.005 -5.388 1.00 54.74 228 SER A C 1
ATOM 4059 O O . SER B 1 229 ? 41.549 49.759 -4.782 1.00 50.22 228 SER A O 1
ATOM 4062 N N . ASP B 1 230 ? 41.929 47.817 -5.853 1.00 41.15 229 ASP A N 1
ATOM 4063 C CA . ASP B 1 230 ? 40.544 47.368 -5.762 1.00 43.73 229 ASP A CA 1
ATOM 4064 C C . ASP B 1 230 ? 40.393 46.112 -4.910 1.00 47.01 229 ASP A C 1
ATOM 4065 O O . ASP B 1 230 ? 39.414 45.375 -5.067 1.00 48.63 229 ASP A O 1
ATOM 4070 N N . THR B 1 231 ? 41.338 45.850 -4.013 1.00 49.76 230 THR A N 1
ATOM 4071 C CA . THR B 1 231 ? 41.175 44.752 -3.072 1.00 45.54 230 THR A CA 1
ATOM 4072 C C . THR B 1 231 ? 40.129 45.123 -2.027 1.00 43.63 230 THR A C 1
ATOM 4073 O O . THR B 1 231 ? 40.058 46.271 -1.580 1.00 44.37 230 THR A O 1
ATOM 4077 N N . ARG B 1 232 ? 39.304 44.149 -1.651 1.00 47.19 231 ARG A N 1
ATOM 4078 C CA . ARG B 1 232 ? 38.162 44.371 -0.772 1.00 45.98 231 ARG A CA 1
ATOM 4079 C C . ARG B 1 232 ? 38.438 43.785 0.606 1.00 52.38 231 ARG A C 1
ATOM 4080 O O . ARG B 1 232 ? 38.846 42.624 0.723 1.00 56.00 231 ARG A O 1
ATOM 4088 N N . TYR B 1 233 ? 38.204 44.590 1.644 1.00 48.37 232 TYR A N 1
ATOM 4089 C CA . TYR B 1 233 ? 38.410 44.190 3.031 1.00 52.58 232 TYR A CA 1
ATOM 4090 C C . TYR B 1 233 ? 37.117 44.422 3.795 1.00 56.31 232 TYR A C 1
ATOM 4091 O O . TYR B 1 233 ? 36.627 45.554 3.854 1.00 59.18 232 TYR A O 1
ATOM 4100 N N . GLN B 1 234 ? 36.572 43.361 4.384 1.00 58.28 233 GLN A N 1
ATOM 4101 C CA . GLN B 1 234 ? 35.311 43.422 5.118 1.00 59.80 233 GLN A CA 1
ATOM 4102 C C . GLN B 1 234 ? 35.587 43.209 6.601 1.00 60.04 233 GLN A C 1
ATOM 4103 O O . GLN B 1 234 ? 35.886 42.088 7.025 1.00 56.63 233 GLN A O 1
ATOM 4109 N N . VAL B 1 235 ? 35.496 44.288 7.381 1.00 65.45 234 VAL A N 1
ATOM 4110 C CA . VAL B 1 235 ? 35.470 44.213 8.836 1.00 61.88 234 VAL A CA 1
ATOM 4111 C C . VAL B 1 235 ? 34.334 45.107 9.317 1.00 64.45 234 VAL A C 1
ATOM 4112 O O . VAL B 1 235 ? 34.376 46.325 9.108 1.00 63.55 234 VAL A O 1
ATOM 4116 N N . PRO B 1 236 ? 33.297 44.562 9.972 1.00 63.69 235 PRO A N 1
ATOM 4117 C CA . PRO B 1 236 ? 33.154 43.137 10.297 1.00 68.10 235 PRO A CA 1
ATOM 4118 C C . PRO B 1 236 ? 32.801 42.287 9.083 1.00 64.61 235 PRO A C 1
ATOM 4119 O O . PRO B 1 236 ? 32.127 42.773 8.177 1.00 66.04 235 PRO A O 1
ATOM 4123 N N . CYS B 1 237 ? 33.269 41.042 9.064 1.00 68.82 236 CYS A N 1
ATOM 4124 C CA . CYS B 1 237 ? 32.841 40.114 8.032 1.00 60.61 236 CYS A CA 1
ATOM 4125 C C . CYS B 1 237 ? 31.357 39.799 8.203 1.00 63.82 236 CYS A C 1
ATOM 4126 O O . CYS B 1 237 ? 30.758 40.041 9.254 1.00 83.71 236 CYS A O 1
ATOM 4129 N N . GLY B 1 238 ? 30.761 39.253 7.149 1.00 65.21 237 GLY A N 1
ATOM 4130 C CA . GLY B 1 238 ? 29.328 39.037 7.131 1.00 66.19 237 GLY A CA 1
ATOM 4131 C C . GLY B 1 238 ? 28.841 37.837 7.917 1.00 64.68 237 GLY A C 1
ATOM 4132 O O . GLY B 1 238 ? 27.663 37.477 7.828 1.00 75.15 237 GLY A O 1
ATOM 4133 N N . LEU B 1 239 ? 29.723 37.212 8.691 1.00 62.27 238 LEU A N 1
ATOM 4134 C CA . LEU B 1 239 ? 29.352 36.036 9.465 1.00 63.74 238 LEU A CA 1
ATOM 4135 C C . LEU B 1 239 ? 28.493 36.420 10.666 1.00 62.96 238 LEU A C 1
ATOM 4136 O O . LEU B 1 239 ? 28.657 37.490 11.257 1.00 66.59 238 LEU A O 1
ATOM 4141 N N . ASP B 1 240 ? 27.566 35.533 11.020 1.00 67.89 239 ASP A N 1
ATOM 4142 C CA . ASP B 1 240 ? 26.795 35.721 12.239 1.00 71.01 239 ASP A CA 1
ATOM 4143 C C . ASP B 1 240 ? 27.670 35.443 13.460 1.00 69.56 239 ASP A C 1
ATOM 4144 O O . ASP B 1 240 ? 28.803 34.963 13.353 1.00 73.52 239 ASP A O 1
ATOM 4149 N N . GLU B 1 241 ? 27.124 35.753 14.640 1.00 71.15 240 GLU A N 1
ATOM 4150 C CA . GLU B 1 241 ? 27.906 35.650 15.868 1.00 67.27 240 GLU A CA 1
ATOM 4151 C C . GLU B 1 241 ? 28.407 34.228 16.095 1.00 70.44 240 GLU A C 1
ATOM 4152 O O . GLU B 1 241 ? 29.576 34.022 16.441 1.00 74.28 240 GLU A O 1
ATOM 4155 N N . ALA B 1 242 ? 27.541 33.232 15.895 1.00 63.91 241 ALA A N 1
ATOM 4156 C CA . ALA B 1 242 ? 27.940 31.855 16.165 1.00 66.73 241 ALA A CA 1
ATOM 4157 C C . ALA B 1 242 ? 28.987 31.359 15.175 1.00 69.47 241 ALA A C 1
ATOM 4158 O O . ALA B 1 242 ? 29.840 30.540 15.538 1.00 73.59 241 ALA A O 1
ATOM 4160 N N . LYS B 1 243 ? 28.945 31.839 13.931 1.00 68.41 242 LYS A N 1
ATOM 4161 C CA . LYS B 1 243 ? 29.889 31.363 12.925 1.00 68.08 242 LYS A CA 1
ATOM 4162 C C . LYS B 1 243 ? 31.238 32.061 13.047 1.00 62.77 242 LYS A C 1
ATOM 4163 O O . LYS B 1 243 ? 32.282 31.436 12.833 1.00 64.48 242 LYS A O 1
ATOM 4169 N N . GLU B 1 244 ? 31.241 33.354 13.382 1.00 65.50 243 GLU A N 1
ATOM 4170 C CA . GLU B 1 244 ? 32.512 34.035 13.602 1.00 65.04 243 GLU A CA 1
ATOM 4171 C C . GLU B 1 244 ? 33.166 33.581 14.901 1.00 65.18 243 GLU A C 1
ATOM 4172 O O . GLU B 1 244 ? 34.398 33.561 14.997 1.00 61.23 243 GLU A O 1
ATOM 4178 N N . ARG B 1 245 ? 32.366 33.215 15.907 1.00 64.93 244 ARG A N 1
ATOM 4179 C CA . ARG B 1 245 ? 32.932 32.589 17.097 1.00 58.78 244 ARG A CA 1
ATOM 4180 C C . ARG B 1 245 ? 33.529 31.230 16.757 1.00 63.12 244 ARG A C 1
ATOM 4181 O O . ARG B 1 245 ? 34.595 30.866 17.268 1.00 67.86 244 ARG A O 1
ATOM 4183 N N . GLU B 1 246 ? 32.854 30.469 15.890 1.00 65.41 245 GLU A N 1
ATOM 4184 C CA . GLU B 1 246 ? 33.420 29.222 15.387 1.00 63.79 245 GLU A CA 1
ATOM 4185 C C . GLU B 1 246 ? 34.735 29.473 14.659 1.00 63.64 245 GLU A C 1
ATOM 4186 O O . GLU B 1 246 ? 35.704 28.723 14.827 1.00 57.69 245 GLU A O 1
ATOM 4192 N N . LEU B 1 247 ? 34.786 30.535 13.849 1.00 58.47 246 LEU A N 1
ATOM 4193 C CA . LEU B 1 247 ? 36.014 30.869 13.134 1.00 57.18 246 LEU A CA 1
ATOM 4194 C C . LEU B 1 247 ? 37.118 31.293 14.097 1.00 62.90 246 LEU A C 1
ATOM 4195 O O . LEU B 1 247 ? 38.282 30.909 13.925 1.00 57.46 246 LEU A O 1
ATOM 4200 N N . LYS B 1 248 ? 36.772 32.084 15.116 1.00 59.98 247 LYS A N 1
ATOM 4201 C CA . LYS B 1 248 ? 37.772 32.510 16.090 1.00 57.42 247 LYS A CA 1
ATOM 4202 C C . LYS B 1 248 ? 38.328 31.322 16.866 1.00 55.09 247 LYS A C 1
ATOM 4203 O O . LYS B 1 248 ? 39.540 31.235 17.097 1.00 56.00 247 LYS A O 1
ATOM 4209 N N . GLU B 1 249 ? 37.459 30.393 17.273 1.00 57.58 248 GLU A N 1
ATOM 4210 C CA . GLU B 1 249 ? 37.914 29.252 18.061 1.00 56.76 248 GLU A CA 1
ATOM 4211 C C . GLU B 1 249 ? 38.763 28.301 17.227 1.00 58.11 248 GLU A C 1
ATOM 4212 O O . GLU B 1 249 ? 39.747 27.741 17.727 1.00 52.10 248 GLU A O 1
ATOM 4218 N N . LEU B 1 250 ? 38.399 28.099 15.957 1.00 57.21 249 LEU A N 1
ATOM 4219 C CA . LEU B 1 250 ? 39.232 27.290 15.073 1.00 50.39 249 LEU A CA 1
ATOM 4220 C C . LEU B 1 250 ? 40.614 27.908 14.908 1.00 51.65 249 LEU A C 1
ATOM 4221 O O . LEU B 1 250 ? 41.624 27.194 14.883 1.00 52.54 249 LEU A O 1
ATOM 4226 N N . THR B 1 251 ? 40.677 29.238 14.798 1.00 47.69 250 THR A N 1
ATOM 4227 C CA . THR B 1 251 ? 41.962 29.919 14.686 1.00 50.87 250 THR A CA 1
ATOM 4228 C C . THR B 1 251 ? 42.814 29.693 15.928 1.00 53.58 250 THR A C 1
ATOM 4229 O O . THR B 1 251 ? 44.017 29.421 15.825 1.00 48.45 250 THR A O 1
ATOM 4233 N N . ALA B 1 252 ? 42.205 29.798 17.113 1.00 43.23 251 ALA A N 1
ATOM 4234 C CA . ALA B 1 252 ? 42.945 29.582 18.351 1.00 42.53 251 ALA A CA 1
ATOM 4235 C C . ALA B 1 252 ? 43.502 28.167 18.418 1.00 51.22 251 ALA A C 1
ATOM 4236 O O . ALA B 1 252 ? 44.658 27.964 18.808 1.00 51.88 251 ALA A O 1
ATOM 4238 N N . ARG B 1 253 ? 42.695 27.175 18.034 1.00 53.16 252 ARG A N 1
ATOM 4239 C CA . ARG B 1 253 ? 43.177 25.798 18.027 1.00 48.42 252 ARG A CA 1
ATOM 4240 C C . ARG B 1 253 ? 44.284 25.604 16.998 1.00 47.98 252 ARG A C 1
ATOM 4241 O O . ARG B 1 253 ? 45.275 24.914 17.267 1.00 46.10 252 ARG A O 1
ATOM 4249 N N . ALA B 1 254 ? 44.137 26.207 15.815 1.00 45.98 253 ALA A N 1
ATOM 4250 C CA . ALA B 1 254 ? 45.153 26.055 14.779 1.00 49.98 253 ALA A CA 1
ATOM 4251 C C . ALA B 1 254 ? 46.473 26.691 15.191 1.00 50.29 253 ALA A C 1
ATOM 4252 O O . ALA B 1 254 ? 47.544 26.195 14.822 1.00 48.15 253 ALA A O 1
ATOM 4254 N N . CYS B 1 255 ? 46.417 27.784 15.953 1.00 43.16 254 CYS A N 1
ATOM 4255 C CA . CYS B 1 255 ? 47.640 28.444 16.391 1.00 47.70 254 CYS A CA 1
ATOM 4256 C C . CYS B 1 255 ? 48.277 27.723 17.573 1.00 52.08 254 CYS A C 1
ATOM 4257 O O . CYS B 1 255 ? 49.497 27.526 17.593 1.00 49.57 254 CYS A O 1
ATOM 4260 N N . ASP B 1 256 ? 47.477 27.315 18.564 1.00 51.45 255 ASP A N 1
ATOM 4261 C CA . ASP B 1 256 ? 48.040 26.578 19.692 1.00 52.80 255 ASP A CA 1
ATOM 4262 C C . ASP B 1 256 ? 48.588 25.225 19.257 1.00 48.65 255 ASP A C 1
ATOM 4263 O O . ASP B 1 256 ? 49.514 24.702 19.886 1.00 49.23 255 ASP A O 1
ATOM 4268 N N . ALA B 1 257 ? 48.041 24.650 18.183 1.00 52.51 256 ALA A N 1
ATOM 4269 C CA . ALA B 1 257 ? 48.576 23.404 17.644 1.00 43.16 256 ALA A CA 1
ATOM 4270 C C . ALA B 1 257 ? 50.006 23.557 17.145 1.00 50.38 256 ALA A C 1
ATOM 4271 O O . ALA B 1 257 ? 50.732 22.561 17.058 1.00 48.98 256 ALA A O 1
ATOM 4273 N N . LEU B 1 258 ? 50.426 24.778 16.812 1.00 50.24 257 LEU A N 1
ATOM 4274 C CA . LEU B 1 258 ? 51.760 25.025 16.288 1.00 50.77 257 LEU A CA 1
ATOM 4275 C C . LEU B 1 258 ? 52.699 25.660 17.302 1.00 48.97 257 LEU A C 1
ATOM 4276 O O . LEU B 1 258 ? 53.900 25.757 17.029 1.00 46.85 257 LEU A O 1
ATOM 4281 N N . GLY B 1 259 ? 52.194 26.083 18.458 1.00 48.93 258 GLY A N 1
ATOM 4282 C CA . GLY B 1 259 ? 53.017 26.792 19.415 1.00 41.56 258 GLY A CA 1
ATOM 4283 C C . GLY B 1 259 ? 53.151 28.272 19.154 1.00 54.40 258 GLY A C 1
ATOM 4284 O O . GLY B 1 259 ? 54.092 28.894 19.658 1.00 51.04 258 GLY A O 1
ATOM 4285 N N . ILE B 1 260 ? 52.237 28.855 18.373 1.00 46.14 259 ILE A N 1
ATOM 4286 C CA . ILE B 1 260 ? 52.319 30.275 18.054 1.00 49.67 259 ILE A CA 1
ATOM 4287 C C . ILE B 1 260 ? 52.298 31.085 19.341 1.00 44.71 259 ILE A C 1
ATOM 4288 O O . ILE B 1 260 ? 51.547 30.786 20.278 1.00 47.85 259 ILE A O 1
ATOM 4293 N N . GLN B 1 261 ? 53.134 32.117 19.393 1.00 49.91 260 GLN A N 1
ATOM 4294 C CA . GLN B 1 261 ? 53.332 32.886 20.611 1.00 53.07 260 GLN A CA 1
ATOM 4295 C C . GLN B 1 261 ? 53.513 34.355 20.260 1.00 47.90 260 GLN A C 1
ATOM 4296 O O . GLN B 1 261 ? 54.181 34.687 19.277 1.00 45.00 260 GLN A O 1
ATOM 4302 N N . GLY B 1 262 ? 52.913 35.230 21.064 1.00 47.08 261 GLY A N 1
ATOM 4303 C CA . GLY B 1 262 ? 53.026 36.658 20.840 1.00 46.81 261 GLY A CA 1
ATOM 4304 C C . GLY B 1 262 ? 51.974 37.216 19.904 1.00 48.39 261 GLY A C 1
ATOM 4305 O O . GLY B 1 262 ? 51.077 37.947 20.336 1.00 43.34 261 GLY A O 1
ATOM 4306 N N . TRP B 1 263 ? 52.081 36.891 18.617 1.00 42.05 262 TRP A N 1
ATOM 4307 C CA . TRP B 1 263 ? 51.102 37.328 17.629 1.00 44.14 262 TRP A CA 1
ATOM 4308 C C . TRP B 1 263 ? 51.224 36.440 16.398 1.00 42.79 262 TRP A C 1
ATOM 4309 O O . TRP B 1 263 ? 52.176 35.668 16.253 1.00 38.00 262 TRP A O 1
ATOM 4320 N N . GLY B 1 264 ? 50.236 36.553 15.517 1.00 45.88 263 GLY A N 1
ATOM 4321 C CA . GLY B 1 264 ? 50.204 35.749 14.309 1.00 42.35 263 GLY A CA 1
ATOM 4322 C C . GLY B 1 264 ? 48.945 36.037 13.520 1.00 44.48 263 GLY A C 1
ATOM 4323 O O . GLY B 1 264 ? 48.076 36.802 13.948 1.00 42.40 263 GLY A O 1
ATOM 4324 N N . ARG B 1 265 ? 48.856 35.406 12.348 1.00 41.55 264 ARG A N 1
ATOM 4325 C CA . ARG B 1 265 ? 47.702 35.589 11.474 1.00 46.05 264 ARG A CA 1
ATOM 4326 C C . ARG B 1 265 ? 47.410 34.291 10.733 1.00 45.09 264 ARG A C 1
ATOM 4327 O O . ARG B 1 265 ? 48.309 33.709 10.117 1.00 40.08 264 ARG A O 1
ATOM 4335 N N . ALA B 1 266 ? 46.157 33.849 10.791 1.00 42.46 265 ALA A N 1
ATOM 4336 C CA . ALA B 1 266 ? 45.709 32.632 10.130 1.00 43.45 265 ALA A CA 1
ATOM 4337 C C . ALA B 1 266 ? 44.854 32.981 8.919 1.00 46.62 265 ALA A C 1
ATOM 4338 O O . ALA B 1 266 ? 43.985 33.856 8.992 1.00 44.29 265 ALA A O 1
ATOM 4340 N N . ASP B 1 267 ? 45.103 32.291 7.807 1.00 44.85 266 ASP A N 1
ATOM 4341 C CA . ASP B 1 267 ? 44.332 32.450 6.580 1.00 44.35 266 ASP A CA 1
ATOM 4342 C C . ASP B 1 267 ? 43.412 31.245 6.428 1.00 46.68 266 ASP A C 1
ATOM 4343 O O . ASP B 1 267 ? 43.880 30.102 6.413 1.00 42.87 266 ASP A O 1
ATOM 4348 N N . VAL B 1 268 ? 42.109 31.501 6.324 1.00 47.85 267 VAL A N 1
ATOM 4349 C CA . VAL B 1 268 ? 41.090 30.457 6.349 1.00 47.23 267 VAL A CA 1
ATOM 4350 C C . VAL B 1 268 ? 40.146 30.652 5.171 1.00 51.57 267 VAL A C 1
ATOM 4351 O O . VAL B 1 268 ? 39.731 31.778 4.878 1.00 45.85 267 VAL A O 1
ATOM 4355 N N . MET B 1 269 ? 39.801 29.553 4.499 1.00 45.57 268 MET A N 1
ATOM 4356 C CA . MET B 1 269 ? 38.800 29.552 3.440 1.00 52.40 268 MET A CA 1
ATOM 4357 C C . MET B 1 269 ? 37.513 28.903 3.938 1.00 53.89 268 MET A C 1
ATOM 4358 O O . MET B 1 269 ? 37.536 28.013 4.793 1.00 56.77 268 MET A O 1
ATOM 4363 N N . GLN B 1 270 ? 36.386 29.357 3.393 1.00 49.91 269 GLN A N 1
ATOM 4364 C CA . GLN B 1 270 ? 35.073 28.794 3.688 1.00 51.27 269 GLN A CA 1
ATOM 4365 C C . GLN B 1 270 ? 34.483 28.228 2.405 1.00 56.08 269 GLN A C 1
ATOM 4366 O O . GLN B 1 270 ? 34.416 28.930 1.391 1.00 53.62 269 GLN A O 1
ATOM 4372 N N . ASP B 1 271 ? 34.059 26.964 2.441 1.00 53.96 270 ASP A N 1
ATOM 4373 C CA . ASP B 1 271 ? 33.554 26.332 1.231 1.00 54.65 270 ASP A CA 1
ATOM 4374 C C . ASP B 1 271 ? 32.083 26.686 1.020 1.00 59.64 270 ASP A C 1
ATOM 4375 O O . ASP B 1 271 ? 31.469 27.418 1.801 1.00 61.16 270 ASP A O 1
ATOM 4380 N N . ALA B 1 272 ? 31.508 26.144 -0.056 1.00 60.19 271 ALA A N 1
ATOM 4381 C CA . ALA B 1 272 ? 30.143 26.476 -0.448 1.00 55.70 271 ALA A CA 1
ATOM 4382 C C . ALA B 1 272 ? 29.102 26.037 0.572 1.00 58.94 271 ALA A C 1
ATOM 4383 O O . ALA B 1 272 ? 27.943 26.449 0.460 1.00 67.43 271 ALA A O 1
ATOM 4385 N N . GLU B 1 273 ? 29.476 25.220 1.555 1.00 59.48 272 GLU A N 1
ATOM 4386 C CA . GLU B 1 273 ? 28.544 24.741 2.566 1.00 66.76 272 GLU A CA 1
ATOM 4387 C C . GLU B 1 273 ? 28.841 25.295 3.955 1.00 65.79 272 GLU A C 1
ATOM 4388 O O . GLU B 1 273 ? 28.288 24.797 4.942 1.00 64.84 272 GLU A O 1
ATOM 4394 N N . GLY B 1 274 ? 29.702 26.309 4.059 1.00 57.82 273 GLY A N 1
ATOM 4395 C CA . GLY B 1 274 ? 29.962 26.983 5.312 1.00 58.47 273 GLY A CA 1
ATOM 4396 C C . GLY B 1 274 ? 31.141 26.457 6.107 1.00 59.68 273 GLY A C 1
ATOM 4397 O O . GLY B 1 274 ? 31.595 27.139 7.033 1.00 63.82 273 GLY A O 1
ATOM 4398 N N . ARG B 1 275 ? 31.653 25.275 5.776 1.00 58.83 274 ARG A N 1
ATOM 4399 C CA . ARG B 1 275 ? 32.749 24.689 6.537 1.00 59.74 274 ARG A CA 1
ATOM 4400 C C . ARG B 1 275 ? 34.048 25.451 6.296 1.00 57.34 274 ARG A C 1
ATOM 4401 O O . ARG B 1 275 ? 34.347 25.862 5.171 1.00 57.44 274 ARG A O 1
ATOM 4409 N N . PHE B 1 276 ? 34.818 25.642 7.365 1.00 51.72 275 PHE A N 1
ATOM 4410 C CA . PHE B 1 276 ? 36.073 26.376 7.296 1.00 52.98 275 PHE A CA 1
ATOM 4411 C C . PHE B 1 276 ? 37.236 25.433 7.015 1.00 52.52 275 PHE A C 1
ATOM 4412 O O . PHE B 1 276 ? 37.248 24.281 7.455 1.00 55.34 275 PHE A O 1
ATOM 4420 N N . TRP B 1 277 ? 38.221 25.940 6.274 1.00 53.00 276 TRP A N 1
ATOM 4421 C CA . TRP B 1 277 ? 39.419 25.187 5.923 1.00 52.32 276 TRP A CA 1
ATOM 4422 C C . TRP B 1 277 ? 40.646 26.037 6.219 1.00 50.71 276 TRP A C 1
ATOM 4423 O O . TRP B 1 277 ? 40.750 27.170 5.739 1.00 53.58 276 TRP A O 1
ATOM 4434 N N . LEU B 1 278 ? 41.572 25.485 6.998 1.00 48.70 277 LEU A N 1
ATOM 4435 C CA . LEU B 1 278 ? 42.784 26.200 7.370 1.00 51.45 277 LEU A CA 1
ATOM 4436 C C . LEU B 1 278 ? 43.816 26.113 6.253 1.00 45.38 277 LEU A C 1
ATOM 4437 O O . LEU B 1 278 ? 44.067 25.033 5.708 1.00 51.14 277 LEU A O 1
ATOM 4442 N N . LEU B 1 279 ? 44.420 27.252 5.915 1.00 49.64 278 LEU A N 1
ATOM 4443 C CA . LEU B 1 279 ? 45.460 27.308 4.892 1.00 44.00 278 LEU A CA 1
ATOM 4444 C C . LEU B 1 279 ? 46.857 27.357 5.501 1.00 46.43 278 LEU A C 1
ATOM 4445 O O . LEU B 1 279 ? 47.694 26.495 5.215 1.00 40.97 278 LEU A O 1
ATOM 4450 N N . GLU B 1 280 ? 47.124 28.358 6.337 1.00 41.85 279 GLU A N 1
ATOM 4451 C CA . GLU B 1 280 ? 48.452 28.555 6.900 1.00 40.70 279 GLU A CA 1
ATOM 4452 C C . GLU B 1 280 ? 48.354 29.520 8.072 1.00 43.38 279 GLU A C 1
ATOM 4453 O O . GLU B 1 280 ? 47.322 30.155 8.300 1.00 43.59 279 GLU A O 1
ATOM 4459 N N . VAL B 1 281 ? 49.455 29.621 8.812 1.00 40.40 280 VAL A N 1
ATOM 4460 C CA . VAL B 1 281 ? 49.626 30.617 9.861 1.00 41.43 280 VAL A CA 1
ATOM 4461 C C . VAL B 1 281 ? 50.944 31.334 9.612 1.00 40.66 280 VAL A C 1
ATOM 4462 O O . VAL B 1 281 ? 51.952 30.701 9.277 1.00 40.42 280 VAL A O 1
ATOM 4466 N N . ASN B 1 282 ? 50.933 32.656 9.755 1.00 38.93 281 ASN A N 1
ATOM 4467 C CA . ASN B 1 282 ? 52.129 33.477 9.622 1.00 41.83 281 ASN A CA 1
ATOM 4468 C C . ASN B 1 282 ? 52.573 33.944 11.002 1.00 47.36 281 ASN A C 1
ATOM 4469 O O . ASN B 1 282 ? 51.760 34.457 11.780 1.00 39.67 281 ASN A O 1
ATOM 4474 N N . THR B 1 283 ? 53.859 33.765 11.301 1.00 44.40 282 THR A N 1
ATOM 4475 C CA . THR B 1 283 ? 54.395 34.078 12.619 1.00 47.53 282 THR A CA 1
ATOM 4476 C C . THR B 1 283 ? 54.990 35.478 12.715 1.00 44.49 282 THR A C 1
ATOM 4477 O O . THR B 1 283 ? 55.228 35.955 13.830 1.00 45.58 282 THR A O 1
ATOM 4481 N N . ALA B 1 284 ? 55.242 36.140 11.588 1.00 49.88 283 ALA A N 1
ATOM 4482 C CA . ALA B 1 284 ? 55.595 37.562 11.565 1.00 46.18 283 ALA A CA 1
ATOM 4483 C C . ALA B 1 284 ? 54.804 38.221 10.446 1.00 45.17 283 ALA A C 1
ATOM 4484 O O . ALA B 1 284 ? 55.338 38.519 9.371 1.00 41.25 283 ALA A O 1
ATOM 4486 N N . PRO B 1 285 ? 53.508 38.448 10.663 1.00 43.91 284 PRO A N 1
ATOM 4487 C CA . PRO B 1 285 ? 52.649 38.952 9.586 1.00 36.88 284 PRO A CA 1
ATOM 4488 C C . PRO B 1 285 ? 53.115 40.303 9.067 1.00 47.31 284 PRO A C 1
ATOM 4489 O O . PRO B 1 285 ? 53.800 41.066 9.753 1.00 45.53 284 PRO A O 1
ATOM 4493 N N . GLY B 1 286 ? 52.734 40.589 7.823 1.00 45.95 285 GLY A N 1
ATOM 4494 C CA . GLY B 1 286 ? 53.087 41.863 7.230 1.00 40.97 285 GLY A CA 1
ATOM 4495 C C . GLY B 1 286 ? 52.540 43.027 8.033 1.00 45.03 285 GLY A C 1
ATOM 4496 O O . GLY B 1 286 ? 51.484 42.939 8.660 1.00 38.20 285 GLY A O 1
ATOM 4497 N N . MET B 1 287 ? 53.289 44.130 8.021 1.00 42.76 286 MET A N 1
ATOM 4498 C CA . MET B 1 287 ? 52.917 45.338 8.749 1.00 44.16 286 MET A CA 1
ATOM 4499 C C . MET B 1 287 ? 52.972 46.559 7.839 1.00 51.03 286 MET A C 1
ATOM 4500 O O . MET B 1 287 ? 53.167 47.685 8.307 1.00 45.82 286 MET A O 1
ATOM 4505 N N . THR B 1 288 ? 52.809 46.350 6.534 1.00 47.60 287 THR A N 1
ATOM 4506 C CA . THR B 1 288 ? 52.737 47.453 5.589 1.00 41.91 287 THR A CA 1
ATOM 4507 C C . THR B 1 288 ? 51.402 48.180 5.748 1.00 47.57 287 THR A C 1
ATOM 4508 O O . THR B 1 288 ? 50.531 47.779 6.526 1.00 46.32 287 THR A O 1
ATOM 4512 N N . ASP B 1 289 ? 51.230 49.267 4.999 1.00 50.61 288 ASP A N 1
ATOM 4513 C CA . ASP B 1 289 ? 49.948 49.960 5.007 1.00 51.43 288 ASP A CA 1
ATOM 4514 C C . ASP B 1 289 ? 48.897 49.256 4.158 1.00 51.31 288 ASP A C 1
ATOM 4515 O O . ASP B 1 289 ? 47.760 49.736 4.083 1.00 51.93 288 ASP A O 1
ATOM 4520 N N . HIS B 1 290 ? 49.249 48.141 3.517 1.00 51.62 289 HIS A N 1
ATOM 4521 C CA . HIS B 1 290 ? 48.289 47.252 2.877 1.00 48.89 289 HIS A CA 1
ATOM 4522 C C . HIS B 1 290 ? 48.011 46.005 3.707 1.00 55.17 289 HIS A C 1
ATOM 4523 O O . HIS B 1 290 ? 47.273 45.127 3.252 1.00 46.73 289 HIS A O 1
ATOM 4530 N N . SER B 1 291 ? 48.575 45.909 4.907 1.00 43.34 290 SER A N 1
ATOM 4531 C CA . SER B 1 291 ? 48.604 44.655 5.642 1.00 48.00 290 SER A CA 1
ATOM 4532 C C . SER B 1 291 ? 47.348 44.460 6.489 1.00 43.97 290 SER A C 1
ATOM 4533 O O . SER B 1 291 ? 46.593 45.395 6.763 1.00 47.33 290 SER A O 1
ATOM 4536 N N . LEU B 1 292 ? 47.149 43.215 6.920 1.00 40.60 291 LEU A N 1
ATOM 4537 C CA . LEU B 1 292 ? 45.898 42.752 7.507 1.00 44.57 291 LEU A CA 1
ATOM 4538 C C . LEU B 1 292 ? 45.869 42.824 9.029 1.00 41.47 291 LEU A C 1
ATOM 4539 O O . LEU B 1 292 ? 44.818 43.129 9.603 1.00 43.24 291 LEU A O 1
ATOM 4544 N N . VAL B 1 293 ? 46.987 42.533 9.702 1.00 36.42 292 VAL A N 1
ATOM 4545 C CA . VAL B 1 293 ? 47.007 42.602 11.167 1.00 44.66 292 VAL A CA 1
ATOM 4546 C C . VAL B 1 293 ? 46.739 44.013 11.673 1.00 49.35 292 VAL A C 1
ATOM 4547 O O . VAL B 1 293 ? 45.955 44.164 12.623 1.00 44.19 292 VAL A O 1
ATOM 4551 N N . PRO B 1 294 ? 47.335 45.079 11.119 1.00 41.99 293 PRO A N 1
ATOM 4552 C CA . PRO B 1 294 ? 46.927 46.427 11.552 1.00 47.22 293 PRO A CA 1
ATOM 4553 C C . PRO B 1 294 ? 45.454 46.696 11.333 1.00 50.09 293 PRO A C 1
ATOM 4554 O O . PRO B 1 294 ? 44.839 47.431 12.114 1.00 54.97 293 PRO A O 1
ATOM 4558 N N . MET B 1 295 ? 44.866 46.108 10.293 1.00 46.63 294 MET A N 1
ATOM 4559 C CA . MET B 1 295 ? 43.441 46.285 10.041 1.00 48.86 294 MET A CA 1
ATOM 4560 C C . MET B 1 295 ? 42.605 45.614 11.125 1.00 47.69 294 MET A C 1
ATOM 4561 O O . MET B 1 295 ? 41.654 46.206 11.646 1.00 49.37 294 MET A O 1
ATOM 4566 N N . ALA B 1 296 ? 42.948 44.373 11.479 1.00 47.38 295 ALA A N 1
ATOM 4567 C CA . ALA B 1 296 ? 42.217 43.678 12.535 1.00 48.60 295 ALA A CA 1
ATOM 4568 C C . ALA B 1 296 ? 42.467 44.313 13.897 1.00 49.10 295 ALA A C 1
ATOM 4569 O O . ALA B 1 296 ? 41.558 44.358 14.735 1.00 43.40 295 ALA A O 1
ATOM 4571 N N . ALA B 1 297 ? 43.682 44.812 14.133 1.00 50.49 296 ALA A N 1
ATOM 4572 C CA . ALA B 1 297 ? 43.975 45.469 15.403 1.00 52.49 296 ALA A CA 1
ATOM 4573 C C . ALA B 1 297 ? 43.153 46.742 15.573 1.00 50.06 296 ALA A C 1
ATOM 4574 O O . ALA B 1 297 ? 42.684 47.041 16.677 1.00 54.96 296 ALA A O 1
ATOM 4576 N N . ARG B 1 298 ? 42.964 47.504 14.491 1.00 50.13 297 ARG A N 1
ATOM 4577 C CA . ARG B 1 298 ? 42.117 48.691 14.577 1.00 55.05 297 ARG A CA 1
ATOM 4578 C C . ARG B 1 298 ? 40.659 48.320 14.806 1.00 58.52 297 ARG A C 1
ATOM 4579 O O . ARG B 1 298 ? 39.923 49.076 15.451 1.00 64.63 297 ARG A O 1
ATOM 4587 N N . ALA B 1 299 ? 40.228 47.167 14.290 1.00 54.68 298 ALA A N 1
ATOM 4588 C CA . ALA B 1 299 ? 38.870 46.696 14.530 1.00 53.16 298 ALA A CA 1
ATOM 4589 C C . ALA B 1 299 ? 38.637 46.325 15.987 1.00 58.04 298 ALA A C 1
ATOM 4590 O O . ALA B 1 299 ? 37.488 46.337 16.441 1.00 62.26 298 ALA A O 1
ATOM 4592 N N . ALA B 1 300 ? 39.693 45.984 16.722 1.00 57.92 299 ALA A N 1
ATOM 4593 C CA . ALA B 1 300 ? 39.603 45.714 18.149 1.00 56.43 299 ALA A CA 1
ATOM 4594 C C . ALA B 1 300 ? 39.856 46.958 18.993 1.00 65.05 299 ALA A C 1
ATOM 4595 O O . ALA B 1 300 ? 39.914 46.856 20.223 1.00 65.24 299 ALA A O 1
ATOM 4597 N N . GLY B 1 301 ? 40.016 48.124 18.362 1.00 54.40 300 GLY A N 1
ATOM 4598 C CA . GLY B 1 301 ? 40.188 49.381 19.053 1.00 59.59 300 GLY A CA 1
ATOM 4599 C C . GLY B 1 301 ? 41.611 49.903 19.093 1.00 58.56 300 GLY A C 1
ATOM 4600 O O . GLY B 1 301 ? 41.811 51.086 19.389 1.00 74.14 300 GLY A O 1
ATOM 4601 N N . LEU B 1 302 ? 42.599 49.063 18.794 1.00 57.26 301 LEU A N 1
ATOM 4602 C CA . LEU B 1 302 ? 43.997 49.446 18.939 1.00 52.18 301 LEU A CA 1
ATOM 4603 C C . LEU B 1 302 ? 44.487 50.184 17.701 1.00 50.63 301 LEU A C 1
ATOM 4604 O O . LEU B 1 302 ? 44.241 49.748 16.573 1.00 62.24 301 LEU A O 1
ATOM 4609 N N . ASP B 1 303 ? 45.193 51.294 17.907 1.00 53.28 302 ASP A N 1
ATOM 4610 C CA . ASP B 1 303 ? 45.868 51.941 16.794 1.00 48.45 302 ASP A CA 1
ATOM 4611 C C . ASP B 1 303 ? 47.188 51.225 16.512 1.00 45.64 302 ASP A C 1
ATOM 4612 O O . ASP B 1 303 ? 47.547 50.243 17.171 1.00 50.14 302 ASP A O 1
ATOM 4617 N N . PHE B 1 304 ? 47.926 51.725 15.518 1.00 44.38 303 PHE A N 1
ATOM 4618 C CA . PHE B 1 304 ? 49.151 51.052 15.095 1.00 48.70 303 PHE A CA 1
ATOM 4619 C C . PHE B 1 304 ? 50.197 51.056 16.203 1.00 52.76 303 PHE A C 1
ATOM 4620 O O . PHE B 1 304 ? 50.897 50.056 16.408 1.00 55.35 303 PHE A O 1
ATOM 4628 N N . GLN B 1 305 ? 50.310 52.168 16.936 1.00 52.53 304 GLN A N 1
ATOM 4629 C CA . GLN B 1 305 ? 51.289 52.259 18.017 1.00 48.35 304 GLN A CA 1
ATOM 4630 C C . GLN B 1 305 ? 50.967 51.282 19.142 1.00 53.47 304 GLN A C 1
ATOM 4631 O O . GLN B 1 305 ? 51.869 50.641 19.693 1.00 46.71 304 GLN A O 1
ATOM 4637 N N . GLN B 1 306 ? 49.688 51.155 19.500 1.00 47.53 305 GLN A N 1
ATOM 4638 C CA . GLN B 1 306 ? 49.314 50.205 20.541 1.00 52.25 305 GLN A CA 1
ATOM 4639 C C . GLN B 1 306 ? 49.558 48.767 20.104 1.00 53.45 305 GLN A C 1
ATOM 4640 O O . GLN B 1 306 ? 49.855 47.908 20.943 1.00 51.16 305 GLN A O 1
ATOM 4646 N N . LEU B 1 307 ? 49.443 48.488 18.803 1.00 53.62 306 LEU A N 1
ATOM 4647 C CA . LEU B 1 307 ? 49.662 47.132 18.311 1.00 42.20 306 LEU A CA 1
ATOM 4648 C C . LEU B 1 307 ? 51.121 46.718 18.468 1.00 35.34 306 LEU A C 1
ATOM 4649 O O . LEU B 1 307 ? 51.415 45.641 18.999 1.00 43.17 306 LEU A O 1
ATOM 4654 N N . VAL B 1 308 ? 52.052 47.565 18.020 1.00 39.59 307 VAL A N 1
ATOM 4655 C CA . VAL B 1 308 ? 53.464 47.199 18.095 1.00 42.31 307 VAL A CA 1
ATOM 4656 C C . VAL B 1 308 ? 53.938 47.163 19.542 1.00 45.43 307 VAL A C 1
ATOM 4657 O O . VAL B 1 308 ? 54.774 46.327 19.908 1.00 44.19 307 VAL A O 1
ATOM 4661 N N . LEU B 1 309 ? 53.418 48.055 20.389 1.00 47.89 308 LEU A N 1
ATOM 4662 C CA . LEU B 1 309 ? 53.800 48.039 21.798 1.00 40.85 308 LEU A CA 1
ATOM 4663 C C . LEU B 1 309 ? 53.266 46.797 22.501 1.00 38.99 308 LEU A C 1
ATOM 4664 O O . LEU B 1 309 ? 53.942 46.229 23.366 1.00 41.00 308 LEU A O 1
ATOM 4669 N N . ALA B 1 310 ? 52.055 46.362 22.142 1.00 38.13 309 ALA A N 1
ATOM 4670 C CA . ALA B 1 310 ? 51.516 45.131 22.710 1.00 45.42 309 ALA A CA 1
ATOM 4671 C C . ALA B 1 310 ? 52.355 43.927 22.302 1.00 45.43 309 ALA A C 1
ATOM 4672 O O . ALA B 1 310 ? 52.639 43.049 23.126 1.00 44.04 309 ALA A O 1
ATOM 4674 N N . ILE B 1 311 ? 52.757 43.867 21.030 1.00 44.77 310 ILE A N 1
ATOM 4675 C CA . ILE B 1 311 ? 53.666 42.817 20.579 1.00 44.34 310 ILE A CA 1
ATOM 4676 C C . ILE B 1 311 ? 54.969 42.874 21.363 1.00 48.47 310 ILE A C 1
ATOM 4677 O O . ILE B 1 311 ? 55.494 41.845 21.811 1.00 38.73 310 ILE A O 1
ATOM 4682 N N . LEU B 1 312 ? 55.507 44.081 21.547 1.00 42.05 311 LEU A N 1
ATOM 4683 C CA . LEU B 1 312 ? 56.789 44.227 22.225 1.00 40.10 311 LEU A CA 1
ATOM 4684 C C . LEU B 1 312 ? 56.672 43.878 23.704 1.00 48.83 311 LEU A C 1
ATOM 4685 O O . LEU B 1 312 ? 57.599 43.302 24.286 1.00 50.78 311 LEU A O 1
ATOM 4690 N N . ALA B 1 313 ? 55.534 44.202 24.325 1.00 47.63 312 ALA A N 1
ATOM 4691 C CA . ALA B 1 313 ? 55.350 43.902 25.743 1.00 50.54 312 ALA A CA 1
ATOM 4692 C C . ALA B 1 313 ? 55.196 42.409 25.992 1.00 44.96 312 ALA A C 1
ATOM 4693 O O . ALA B 1 313 ? 55.602 41.912 27.049 1.00 51.71 312 ALA A O 1
ATOM 4695 N N . ASP B 1 314 ? 54.608 41.681 25.041 1.00 52.12 313 ASP A N 1
ATOM 4696 C CA . ASP B 1 314 ? 54.470 40.237 25.195 1.00 49.90 313 ASP A CA 1
ATOM 4697 C C . ASP B 1 314 ? 55.828 39.544 25.196 1.00 47.17 313 ASP A C 1
ATOM 4698 O O . ASP B 1 314 ? 55.996 38.511 25.853 1.00 46.62 313 ASP A O 1
ATOM 4703 N N . SER B 1 315 ? 56.811 40.111 24.494 1.00 52.64 314 SER A N 1
ATOM 4704 C CA . SER B 1 315 ? 58.129 39.498 24.381 1.00 54.74 314 SER A CA 1
ATOM 4705 C C . SER B 1 315 ? 58.927 39.554 25.675 1.00 57.35 314 SER A C 1
ATOM 4706 O O . SER B 1 315 ? 59.959 38.884 25.778 1.00 59.74 314 SER A O 1
ATOM 4709 N N . ARG B 1 316 ? 58.488 40.331 26.659 1.00 61.72 315 ARG A N 1
ATOM 4710 C CA . ARG B 1 316 ? 59.132 40.343 27.967 1.00 67.60 315 ARG A CA 1
ATOM 4711 C C . ARG B 1 316 ? 58.871 39.058 28.759 1.00 73.98 315 ARG A C 1
ATOM 4712 O O . ARG B 1 316 ? 59.129 39.009 29.964 1.00 71.27 315 ARG A O 1
ATOM 4720 N N . GLU B 1 317 ? 58.374 38.018 28.098 1.00 75.01 316 GLU A N 1
ATOM 4721 C CA . GLU B 1 317 ? 58.121 36.741 28.738 1.00 68.20 316 GLU A CA 1
ATOM 4722 C C . GLU B 1 317 ? 58.694 35.616 27.882 1.00 64.80 316 GLU A C 1
ATOM 4723 O O . GLU B 1 317 ? 58.969 35.794 26.693 1.00 73.41 316 GLU A O 1
ATOM 4729 N N . ALA B 1 318 ? 58.869 34.449 28.502 1.00 69.70 317 ALA A N 1
ATOM 4730 C CA . ALA B 1 318 ? 59.717 33.410 27.926 1.00 74.86 317 ALA A CA 1
ATOM 4731 C C . ALA B 1 318 ? 59.157 32.863 26.616 1.00 78.54 317 ALA A C 1
ATOM 4732 O O . ALA B 1 318 ? 57.941 32.752 26.430 1.00 72.99 317 ALA A O 1
ATOM 4734 N N . ARG B 1 319 ? 60.067 32.508 25.710 1.00 76.29 318 ARG A N 1
ATOM 4735 C CA . ARG B 1 319 ? 59.725 31.871 24.445 1.00 74.93 318 ARG A CA 1
ATOM 4736 C C . ARG B 1 319 ? 59.845 30.355 24.562 1.00 77.22 318 ARG A C 1
ATOM 4737 O O . ARG B 1 319 ? 60.645 29.834 25.345 1.00 74.44 318 ARG A O 1
ATOM 4745 N N . GLY B 1 320 ? 59.038 29.650 23.774 1.00 75.16 319 GLY A N 1
ATOM 4746 C CA . GLY B 1 320 ? 59.032 28.198 23.794 1.00 65.34 319 GLY A CA 1
ATOM 4747 C C . GLY B 1 320 ? 59.784 27.575 22.634 1.00 61.85 319 GLY A C 1
ATOM 4748 O O . GLY B 1 320 ? 59.882 26.351 22.530 1.00 76.57 319 GLY A O 1
ATOM 4749 N N . LEU C 1 4 ? 73.431 -0.448 4.830 1.00 75.25 3 LEU C N 1
ATOM 4750 C CA . LEU C 1 4 ? 74.803 -0.134 5.213 1.00 73.79 3 LEU C CA 1
ATOM 4751 C C . LEU C 1 4 ? 75.763 -0.341 4.047 1.00 80.05 3 LEU C C 1
ATOM 4752 O O . LEU C 1 4 ? 75.973 -1.468 3.597 1.00 76.45 3 LEU C O 1
ATOM 4757 N N . CYS C 1 5 ? 76.339 0.755 3.556 1.00 76.81 4 CYS C N 1
ATOM 4758 C CA . CYS C 1 5 ? 77.351 0.711 2.504 1.00 78.10 4 CYS C CA 1
ATOM 4759 C C . CYS C 1 5 ? 78.561 1.506 2.975 1.00 79.78 4 CYS C C 1
ATOM 4760 O O . CYS C 1 5 ? 78.530 2.741 2.990 1.00 78.62 4 CYS C O 1
ATOM 4763 N N . LEU C 1 6 ? 79.625 0.794 3.352 1.00 77.84 5 LEU C N 1
ATOM 4764 C CA . LEU C 1 6 ? 80.820 1.448 3.873 1.00 72.78 5 LEU C CA 1
ATOM 4765 C C . LEU C 1 6 ? 81.482 2.332 2.824 1.00 81.66 5 LEU C C 1
ATOM 4766 O O . LEU C 1 6 ? 82.081 3.358 3.166 1.00 79.64 5 LEU C O 1
ATOM 4771 N N . ASP C 1 7 ? 81.374 1.962 1.548 1.00 84.56 6 ASP C N 1
ATOM 4772 C CA . ASP C 1 7 ? 82.066 2.704 0.500 1.00 80.22 6 ASP C CA 1
ATOM 4773 C C . ASP C 1 7 ? 81.435 4.076 0.286 1.00 83.83 6 ASP C C 1
ATOM 4774 O O . ASP C 1 7 ? 82.140 5.089 0.217 1.00 76.67 6 ASP C O 1
ATOM 4779 N N . SER C 1 8 ? 80.103 4.133 0.190 1.00 79.67 7 SER C N 1
ATOM 4780 C CA . SER C 1 8 ? 79.435 5.414 -0.010 1.00 70.67 7 SER C CA 1
ATOM 4781 C C . SER C 1 8 ? 79.431 6.270 1.250 1.00 75.14 7 SER C C 1
ATOM 4782 O O . SER C 1 8 ? 79.257 7.490 1.152 1.00 79.10 7 SER C O 1
ATOM 4785 N N . LEU C 1 9 ? 79.609 5.665 2.430 1.00 77.29 8 LEU C N 1
ATOM 4786 C CA . LEU C 1 9 ? 79.790 6.459 3.642 1.00 69.85 8 LEU C CA 1
ATOM 4787 C C . LEU C 1 9 ? 80.989 7.388 3.518 1.00 71.88 8 LEU C C 1
ATOM 4788 O O . LEU C 1 9 ? 81.009 8.464 4.126 1.00 70.41 8 LEU C O 1
ATOM 4793 N N . LEU C 1 10 ? 81.989 6.992 2.737 1.00 73.90 9 LEU C N 1
ATOM 4794 C CA . LEU C 1 10 ? 83.141 7.831 2.438 1.00 74.80 9 LEU C CA 1
ATOM 4795 C C . LEU C 1 10 ? 82.946 8.451 1.058 1.00 67.02 9 LEU C C 1
ATOM 4796 O O . LEU C 1 10 ? 82.778 7.731 0.069 1.00 90.93 9 LEU C O 1
ATOM 4801 N N . ASN C 1 11 ? 82.958 9.780 0.991 1.00 74.25 10 ASN C N 1
ATOM 4802 C CA . ASN C 1 11 ? 82.759 10.455 -0.288 1.00 87.55 10 ASN C CA 1
ATOM 4803 C C . ASN C 1 11 ? 83.686 11.654 -0.432 1.00 77.70 10 ASN C C 1
ATOM 4804 O O . ASN C 1 11 ? 84.707 11.575 -1.123 1.00 86.80 10 ASN C O 1
ATOM 4809 N N . GLY C 1 12 ? 83.346 12.764 0.217 1.00 71.62 11 GLY C N 1
ATOM 4810 C CA . GLY C 1 12 ? 84.238 13.906 0.260 1.00 69.89 11 GLY C CA 1
ATOM 4811 C C . GLY C 1 12 ? 85.362 13.684 1.251 1.00 76.35 11 GLY C C 1
ATOM 4812 O O . GLY C 1 12 ? 85.938 14.634 1.788 1.00 83.14 11 GLY C O 1
ATOM 4813 N N . THR C 1 13 ? 85.690 12.411 1.478 1.00 64.95 12 THR C N 1
ATOM 4814 C CA . THR C 1 13 ? 86.613 12.013 2.532 1.00 76.06 12 THR C CA 1
ATOM 4815 C C . THR C 1 13 ? 88.072 12.193 2.132 1.00 78.22 12 THR C C 1
ATOM 4816 O O . THR C 1 13 ? 88.917 12.456 2.994 1.00 83.91 12 THR C O 1
ATOM 4820 N N . GLN C 1 14 ? 88.385 12.063 0.843 1.00 82.61 13 GLN C N 1
ATOM 4821 C CA . GLN C 1 14 ? 89.773 11.943 0.413 1.00 85.88 13 GLN C CA 1
ATOM 4822 C C . GLN C 1 14 ? 90.534 13.261 0.436 1.00 81.84 13 GLN C C 1
ATOM 4823 O O . GLN C 1 14 ? 91.769 13.241 0.484 1.00 92.39 13 GLN C O 1
ATOM 4829 N N . ASP C 1 15 ? 89.844 14.401 0.408 1.00 76.62 14 ASP C N 1
ATOM 4830 C CA . ASP C 1 15 ? 90.494 15.708 0.321 1.00 72.85 14 ASP C CA 1
ATOM 4831 C C . ASP C 1 15 ? 90.182 16.514 1.575 1.00 70.67 14 ASP C C 1
ATOM 4832 O O . ASP C 1 15 ? 89.206 17.278 1.607 1.00 67.94 14 ASP C O 1
ATOM 4837 N N . PRO C 1 16 ? 90.983 16.377 2.635 1.00 70.69 15 PRO C N 1
ATOM 4838 C CA . PRO C 1 16 ? 90.779 17.225 3.821 1.00 70.38 15 PRO C CA 1
ATOM 4839 C C . PRO C 1 16 ? 91.013 18.701 3.557 1.00 71.24 15 PRO C C 1
ATOM 4840 O O . PRO C 1 16 ? 90.501 19.539 4.310 1.00 71.68 15 PRO C O 1
ATOM 4844 N N . LYS C 1 17 ? 91.768 19.048 2.513 1.00 78.68 16 LYS C N 1
ATOM 4845 C CA . LYS C 1 17 ? 91.942 20.449 2.151 1.00 68.60 16 LYS C CA 1
ATOM 4846 C C . LYS C 1 17 ? 90.699 21.026 1.488 1.00 68.88 16 LYS C C 1
ATOM 4847 O O . LYS C 1 17 ? 90.502 22.247 1.516 1.00 70.68 16 LYS C O 1
ATOM 4849 N N . ALA C 1 18 ? 89.850 20.179 0.904 1.00 70.31 17 ALA C N 1
ATOM 4850 C CA . ALA C 1 18 ? 88.683 20.689 0.193 1.00 69.23 17 ALA C CA 1
ATOM 4851 C C . ALA C 1 18 ? 87.633 21.245 1.146 1.00 65.33 17 ALA C C 1
ATOM 4852 O O . ALA C 1 18 ? 86.824 22.089 0.745 1.00 71.11 17 ALA C O 1
ATOM 4854 N N . PHE C 1 19 ? 87.622 20.795 2.403 1.00 63.48 18 PHE C N 1
ATOM 4855 C CA . PHE C 1 19 ? 86.617 21.270 3.348 1.00 63.27 18 PHE C CA 1
ATOM 4856 C C . PHE C 1 19 ? 86.826 22.720 3.762 1.00 66.92 18 PHE C C 1
ATOM 4857 O O . PHE C 1 19 ? 85.949 23.290 4.419 1.00 62.05 18 PHE C O 1
ATOM 4865 N N . GLY C 1 20 ? 87.949 23.329 3.397 1.00 68.54 19 GLY C N 1
ATOM 4866 C CA . GLY C 1 20 ? 88.203 24.688 3.823 1.00 66.13 19 GLY C CA 1
ATOM 4867 C C . GLY C 1 20 ? 88.614 24.734 5.284 1.00 64.97 19 GLY C C 1
ATOM 4868 O O . GLY C 1 20 ? 89.018 23.733 5.882 1.00 66.90 19 GLY C O 1
ATOM 4869 N N . ARG C 1 21 ? 88.508 25.927 5.863 1.00 64.46 20 ARG C N 1
ATOM 4870 C CA . ARG C 1 21 ? 88.807 26.095 7.279 1.00 71.02 20 ARG C CA 1
ATOM 4871 C C . ARG C 1 21 ? 87.579 25.712 8.097 1.00 61.56 20 ARG C C 1
ATOM 4872 O O . ARG C 1 21 ? 86.502 26.290 7.921 1.00 61.94 20 ARG C O 1
ATOM 4880 N N . VAL C 1 22 ? 87.746 24.741 8.991 1.00 64.76 21 VAL C N 1
ATOM 4881 C CA . VAL C 1 22 ? 86.645 24.139 9.733 1.00 66.48 21 VAL C CA 1
ATOM 4882 C C . VAL C 1 22 ? 86.732 24.577 11.187 1.00 57.55 21 VAL C C 1
ATOM 4883 O O . VAL C 1 22 ? 87.785 24.443 11.822 1.00 59.51 21 VAL C O 1
ATOM 4887 N N . ALA C 1 23 ? 85.629 25.099 11.712 1.00 57.22 22 ALA C N 1
ATOM 4888 C CA . ALA C 1 23 ? 85.519 25.444 13.121 1.00 63.72 22 ALA C CA 1
ATOM 4889 C C . ALA C 1 23 ? 84.744 24.351 13.846 1.00 61.06 22 ALA C C 1
ATOM 4890 O O . ALA C 1 23 ? 83.637 23.990 13.433 1.00 63.18 22 ALA C O 1
ATOM 4892 N N . VAL C 1 24 ? 85.333 23.822 14.913 1.00 57.75 23 VAL C N 1
ATOM 4893 C CA . VAL C 1 24 ? 84.701 22.805 15.744 1.00 61.43 23 VAL C CA 1
ATOM 4894 C C . VAL C 1 24 ? 84.055 23.516 16.925 1.00 57.46 23 VAL C C 1
ATOM 4895 O O . VAL C 1 24 ? 84.751 24.051 17.795 1.00 63.02 23 VAL C O 1
ATOM 4899 N N . LEU C 1 25 ? 82.724 23.525 16.961 1.00 53.44 24 LEU C N 1
ATOM 4900 C CA . LEU C 1 25 ? 81.978 24.227 17.999 1.00 52.14 24 LEU C CA 1
ATOM 4901 C C . LEU C 1 25 ? 81.672 23.268 19.143 1.00 54.55 24 LEU C C 1
ATOM 4902 O O . LEU C 1 25 ? 80.947 22.284 18.959 1.00 51.83 24 LEU C O 1
ATOM 4907 N N . PHE C 1 26 ? 82.220 23.558 20.320 1.00 58.58 25 PHE C N 1
ATOM 4908 C CA . PHE C 1 26 ? 82.039 22.717 21.497 1.00 54.09 25 PHE C CA 1
ATOM 4909 C C . PHE C 1 26 ? 81.888 23.619 22.716 1.00 61.04 25 PHE C C 1
ATOM 4910 O O . PHE C 1 26 ? 81.835 24.848 22.605 1.00 58.74 25 PHE C O 1
ATOM 4918 N N . GLY C 1 27 ? 81.830 23.001 23.893 1.00 59.95 26 GLY C N 1
ATOM 4919 C CA . GLY C 1 27 ? 81.733 23.746 25.132 1.00 51.34 26 GLY C CA 1
ATOM 4920 C C . GLY C 1 27 ? 80.323 24.191 25.457 1.00 57.36 26 GLY C C 1
ATOM 4921 O O . GLY C 1 27 ? 79.470 23.369 25.801 1.00 59.42 26 GLY C O 1
ATOM 4922 N N . GLY C 1 28 ? 80.070 25.491 25.362 1.00 45.92 27 GLY C N 1
ATOM 4923 C CA . GLY C 1 28 ? 78.748 26.014 25.623 1.00 49.03 27 GLY C CA 1
ATOM 4924 C C . GLY C 1 28 ? 78.495 26.250 27.100 1.00 51.54 27 GLY C C 1
ATOM 4925 O O . GLY C 1 28 ? 79.387 26.164 27.948 1.00 54.49 27 GLY C O 1
ATOM 4926 N N . LYS C 1 29 ? 77.233 26.556 27.402 1.00 47.63 28 LYS C N 1
ATOM 4927 C CA . LYS C 1 29 ? 76.809 26.851 28.765 1.00 49.10 28 LYS C CA 1
ATOM 4928 C C . LYS C 1 29 ? 75.762 25.869 29.277 1.00 53.67 28 LYS C C 1
ATOM 4929 O O . LYS C 1 29 ? 75.204 26.084 30.360 1.00 59.22 28 LYS C O 1
ATOM 4931 N N . SER C 1 30 ? 75.476 24.804 28.533 1.00 50.90 29 SER C N 1
ATOM 4932 C CA . SER C 1 30 ? 74.503 23.824 28.984 1.00 49.87 29 SER C CA 1
ATOM 4933 C C . SER C 1 30 ? 75.109 22.933 30.066 1.00 52.99 29 SER C C 1
ATOM 4934 O O . SER C 1 30 ? 76.318 22.936 30.312 1.00 52.85 29 SER C O 1
ATOM 4937 N N . ALA C 1 31 ? 74.243 22.150 30.713 1.00 54.35 30 ALA C N 1
ATOM 4938 C CA . ALA C 1 31 ? 74.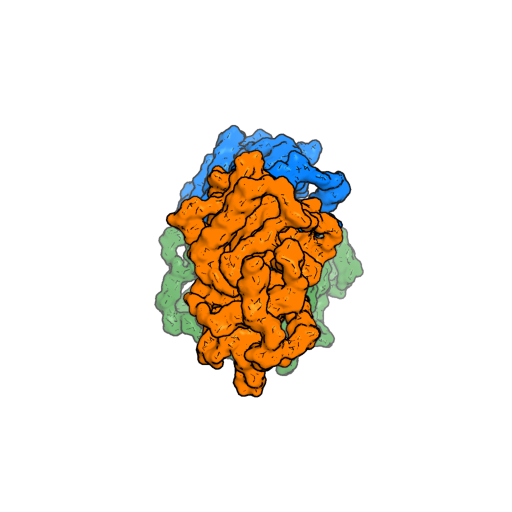701 21.241 31.757 1.00 47.85 30 ALA C CA 1
ATOM 4939 C C . ALA C 1 31 ? 75.647 20.173 31.222 1.00 51.92 30 ALA C C 1
ATOM 4940 O O . ALA C 1 31 ? 76.422 19.604 31.998 1.00 60.34 30 ALA C O 1
ATOM 4942 N N . GLU C 1 32 ? 75.610 19.892 29.919 1.00 49.25 31 GLU C N 1
ATOM 4943 C CA . GLU C 1 32 ? 76.500 18.921 29.298 1.00 49.47 31 GLU C CA 1
ATOM 4944 C C . GLU C 1 32 ? 77.797 19.545 28.794 1.00 50.31 31 GLU C C 1
ATOM 4945 O O . GLU C 1 32 ? 78.456 18.960 27.927 1.00 51.31 31 GLU C O 1
ATOM 4951 N N . ARG C 1 33 ? 78.176 20.715 29.315 1.00 50.57 32 ARG C N 1
ATOM 4952 C CA . ARG C 1 33 ? 79.360 21.407 28.813 1.00 53.06 32 ARG C CA 1
ATOM 4953 C C . ARG C 1 33 ? 80.613 20.552 28.965 1.00 51.90 32 ARG C C 1
ATOM 4954 O O . ARG C 1 33 ? 81.420 20.445 28.034 1.00 57.74 32 ARG C O 1
ATOM 4962 N N . GLU C 1 34 ? 80.796 19.940 30.138 1.00 55.27 33 GLU C N 1
ATOM 4963 C CA . GLU C 1 34 ? 81.990 19.133 30.370 1.00 57.47 33 GLU C CA 1
ATOM 4964 C C . GLU C 1 34 ? 82.087 17.989 29.369 1.00 60.74 33 GLU C C 1
ATOM 4965 O O . GLU C 1 34 ? 83.183 17.654 28.902 1.00 63.50 33 GLU C O 1
ATOM 4971 N N . VAL C 1 35 ? 80.951 17.382 29.021 1.00 58.29 34 VAL C N 1
ATOM 4972 C CA . VAL C 1 35 ? 80.958 16.327 28.014 1.00 54.68 34 VAL C CA 1
ATOM 4973 C C . VAL C 1 35 ? 81.289 16.903 26.642 1.00 54.25 34 VAL C C 1
ATOM 4974 O O . VAL C 1 35 ? 82.012 16.285 25.852 1.00 57.81 34 VAL C O 1
ATOM 4978 N N . SER C 1 36 ? 80.768 18.097 26.340 1.00 54.93 35 SER C N 1
ATOM 4979 C CA . SER C 1 36 ? 81.041 18.728 25.052 1.00 56.94 35 SER C CA 1
ATOM 4980 C C . SER C 1 36 ? 82.513 19.088 24.902 1.00 59.19 35 SER C C 1
ATOM 4981 O O . SER C 1 36 ? 83.045 19.067 23.786 1.00 58.65 35 SER C O 1
ATOM 4984 N N . LEU C 1 37 ? 83.185 19.421 26.008 1.00 61.79 36 LEU C N 1
ATOM 4985 C CA . LEU C 1 37 ? 84.611 19.725 25.953 1.00 57.86 36 LEU C CA 1
ATOM 4986 C C . LEU C 1 37 ? 85.415 18.506 25.511 1.00 60.83 36 LEU C C 1
ATOM 4987 O O . LEU C 1 37 ? 86.279 18.603 24.631 1.00 65.50 36 LEU C O 1
ATOM 4992 N N . LYS C 1 38 ? 85.140 17.344 26.111 1.00 60.77 37 LYS C N 1
ATOM 4993 C CA . LYS C 1 38 ? 85.860 16.132 25.728 1.00 62.74 37 LYS C CA 1
ATOM 4994 C C . LYS C 1 38 ? 85.507 15.696 24.309 1.00 61.48 37 LYS C C 1
ATOM 4995 O O . LYS C 1 38 ? 86.380 15.233 23.564 1.00 61.90 37 LYS C O 1
ATOM 5001 N N . SER C 1 39 ? 84.239 15.840 23.913 1.00 61.80 38 SER C N 1
ATOM 5002 C CA . SER C 1 39 ? 83.866 15.534 22.535 1.00 59.39 38 SER C CA 1
ATOM 5003 C C . SER C 1 39 ? 84.527 16.501 21.561 1.00 60.27 38 SER C C 1
ATOM 5004 O O . SER C 1 39 ? 84.960 16.100 20.474 1.00 63.92 38 SER C O 1
ATOM 5007 N N . GLY C 1 40 ? 84.614 17.779 21.934 1.00 66.56 39 GLY C N 1
ATOM 5008 C CA . GLY C 1 40 ? 85.258 18.751 21.065 1.00 65.48 39 GLY C CA 1
ATOM 5009 C C . GLY C 1 40 ? 86.752 18.523 20.937 1.00 64.09 39 GLY C C 1
ATOM 5010 O O . GLY C 1 40 ? 87.327 18.707 19.860 1.00 67.52 39 GLY C O 1
ATOM 5011 N N . ALA C 1 41 ? 87.402 18.125 22.034 1.00 65.91 40 ALA C N 1
ATOM 5012 C CA . ALA C 1 41 ? 88.828 17.818 21.979 1.00 68.47 40 ALA C CA 1
ATOM 5013 C C . ALA C 1 41 ? 89.097 16.609 21.092 1.00 66.92 40 ALA C C 1
ATOM 5014 O O . ALA C 1 41 ? 90.088 16.580 20.353 1.00 74.26 40 ALA C O 1
ATOM 5016 N N . MET C 1 42 ? 88.221 15.603 21.150 1.00 64.17 41 MET C N 1
ATOM 5017 C CA . MET C 1 42 ? 88.385 14.421 20.309 1.00 64.88 41 MET C CA 1
ATOM 5018 C C . MET C 1 42 ? 88.205 14.765 18.837 1.00 66.14 41 MET C C 1
ATOM 5019 O O . MET C 1 42 ? 89.017 14.377 17.989 1.00 68.39 41 MET C O 1
ATOM 5024 N N . VAL C 1 43 ? 87.134 15.492 18.517 1.00 63.50 42 VAL C N 1
ATOM 5025 C CA . VAL C 1 43 ? 86.851 15.837 17.127 1.00 60.62 42 VAL C CA 1
ATOM 5026 C C . VAL C 1 43 ? 87.968 16.699 16.551 1.00 68.48 42 VAL C C 1
ATOM 5027 O O . VAL C 1 43 ? 88.444 16.463 15.434 1.00 61.19 42 VAL C O 1
ATOM 5031 N N . LEU C 1 44 ? 88.409 17.707 17.310 1.00 67.73 43 LEU C N 1
ATOM 5032 C CA . LEU C 1 44 ? 89.435 18.615 16.805 1.00 68.52 43 LEU C CA 1
ATOM 5033 C C . LEU C 1 44 ? 90.760 17.893 16.591 1.00 68.65 43 LEU C C 1
ATOM 5034 O O . LEU C 1 44 ? 91.448 18.128 15.591 1.00 67.23 43 LEU C O 1
ATOM 5039 N N . GLN C 1 45 ? 91.132 17.007 17.517 1.00 73.28 44 GLN C N 1
ATOM 5040 C CA . GLN C 1 45 ? 92.375 16.260 17.363 1.00 71.16 44 GLN C CA 1
ATOM 5041 C C . GLN C 1 45 ? 92.318 15.338 16.151 1.00 72.40 44 GLN C C 1
ATOM 5042 O O . GLN C 1 45 ? 93.320 15.166 15.446 1.00 79.43 44 GLN C O 1
ATOM 5048 N N . SER C 1 46 ? 91.153 14.746 15.885 1.00 63.22 45 SER C N 1
ATOM 5049 C CA . SER C 1 46 ? 91.032 13.828 14.757 1.00 64.95 45 SER C CA 1
ATOM 5050 C C . SER C 1 46 ? 91.078 14.574 13.428 1.00 65.49 45 SER C C 1
ATOM 5051 O O . SER C 1 46 ? 91.775 14.156 12.495 1.00 72.14 45 SER C O 1
ATOM 5054 N N . LEU C 1 47 ? 90.333 15.678 13.321 1.00 66.29 46 LEU C N 1
ATOM 5055 C CA . LEU C 1 47 ? 90.333 16.456 12.085 1.00 64.54 46 LEU C CA 1
ATOM 5056 C C . LEU C 1 47 ? 91.720 17.010 11.782 1.00 67.71 46 LEU C C 1
ATOM 5057 O O . LEU C 1 47 ? 92.147 17.033 10.621 1.00 67.72 46 LEU C O 1
ATOM 5062 N N . LEU C 1 48 ? 92.438 17.463 12.813 1.00 74.27 47 LEU C N 1
ATOM 5063 C CA . LEU C 1 48 ? 93.813 17.913 12.620 1.00 71.28 47 LEU C CA 1
ATOM 5064 C C . LEU C 1 48 ? 94.698 16.771 12.136 1.00 76.01 47 LEU C C 1
ATOM 5065 O O . LEU C 1 48 ? 95.466 16.927 11.179 1.00 76.08 47 LEU C O 1
ATOM 5070 N N . ALA C 1 49 ? 94.598 15.608 12.787 1.00 76.82 48 ALA C N 1
ATOM 5071 C CA . ALA C 1 49 ? 95.391 14.451 12.386 1.00 74.32 48 ALA C CA 1
ATOM 5072 C C . ALA C 1 49 ? 95.055 13.980 10.978 1.00 76.80 48 ALA C C 1
ATOM 5073 O O . ALA C 1 49 ? 95.861 13.273 10.363 1.00 83.81 48 ALA C O 1
ATOM 5075 N N . ALA C 1 50 ? 93.887 14.350 10.455 1.00 73.76 49 ALA C N 1
ATOM 5076 C CA . ALA C 1 50 ? 93.514 14.031 9.086 1.00 68.70 49 ALA C CA 1
ATOM 5077 C C . ALA C 1 50 ? 93.959 15.092 8.091 1.00 73.99 49 ALA C C 1
ATOM 5078 O O . ALA C 1 50 ? 93.812 14.887 6.881 1.00 67.14 49 ALA C O 1
ATOM 5080 N N . GLY C 1 51 ? 94.495 16.213 8.565 1.00 77.51 50 GLY C N 1
ATOM 5081 C CA . GLY C 1 51 ? 94.947 17.273 7.691 1.00 70.03 50 GLY C CA 1
ATOM 5082 C C . GLY C 1 51 ? 93.922 18.337 7.379 1.00 75.17 50 GLY C C 1
ATOM 5083 O O . GLY C 1 51 ? 94.169 19.173 6.501 1.00 74.88 50 GLY C O 1
ATOM 5084 N N . VAL C 1 52 ? 92.784 18.337 8.059 1.00 68.76 51 VAL C N 1
ATOM 5085 C CA . VAL C 1 52 ? 91.756 19.342 7.822 1.00 64.78 51 VAL C CA 1
ATOM 5086 C C . VAL C 1 52 ? 92.177 20.650 8.478 1.00 71.80 51 VAL C C 1
ATOM 5087 O O . VAL C 1 52 ? 92.771 20.659 9.564 1.00 70.97 51 VAL C O 1
ATOM 5091 N N . ASP C 1 53 ? 91.878 21.766 7.814 1.00 69.03 52 ASP C N 1
ATOM 5092 C CA . ASP C 1 53 ? 92.166 23.085 8.366 1.00 69.19 52 ASP C CA 1
ATOM 5093 C C . ASP C 1 53 ? 91.220 23.380 9.528 1.00 69.58 52 ASP C C 1
ATOM 5094 O O . ASP C 1 53 ? 90.341 24.246 9.434 1.00 64.50 52 ASP C O 1
ATOM 5099 N N . ALA C 1 54 ? 91.402 22.670 10.637 1.00 66.61 53 ALA C N 1
ATOM 5100 C CA . ALA C 1 54 ? 90.461 22.717 11.743 1.00 67.91 53 ALA C CA 1
ATOM 5101 C C . ALA C 1 54 ? 90.987 23.561 12.897 1.00 65.69 53 ALA C C 1
ATOM 5102 O O . ALA C 1 54 ? 92.190 23.611 13.161 1.00 67.50 53 ALA C O 1
ATOM 5104 N N . PHE C 1 55 ? 90.060 24.221 13.588 1.00 58.01 54 PHE C N 1
ATOM 5105 C CA . PHE C 1 55 ? 90.368 24.934 14.818 1.00 68.06 54 PHE C CA 1
ATOM 5106 C C . PHE C 1 55 ? 89.137 24.891 15.715 1.00 66.47 54 PHE C C 1
ATOM 5107 O O . PHE C 1 55 ? 88.012 24.687 15.249 1.00 64.52 54 PHE C O 1
ATOM 5115 N N . GLY C 1 56 ? 89.361 25.074 17.012 1.00 62.07 55 GLY C N 1
ATOM 5116 C CA . GLY C 1 56 ? 88.311 24.941 18.003 1.00 65.32 55 GLY C CA 1
ATOM 5117 C C . GLY C 1 56 ? 87.796 26.274 18.513 1.00 64.45 55 GLY C C 1
ATOM 5118 O O . GLY C 1 56 ? 88.529 27.258 18.580 1.00 71.24 55 GLY C O 1
ATOM 5119 N N . ILE C 1 57 ? 86.515 26.292 18.873 1.00 61.55 56 ILE C N 1
ATOM 5120 C CA . ILE C 1 57 ? 85.867 27.460 19.462 1.00 59.81 56 ILE C CA 1
ATOM 5121 C C . ILE C 1 57 ? 85.070 26.981 20.667 1.00 61.31 56 ILE C C 1
ATOM 5122 O O . ILE C 1 57 ? 84.048 26.302 20.510 1.00 60.56 56 ILE C O 1
ATOM 5127 N N . ASP C 1 58 ? 85.537 27.320 21.864 1.00 62.78 57 ASP C N 1
ATOM 5128 C CA . ASP C 1 58 ? 84.742 27.127 23.073 1.00 58.88 57 ASP C CA 1
ATOM 5129 C C . ASP C 1 58 ? 83.602 28.136 23.032 1.00 58.23 57 ASP C C 1
ATOM 5130 O O . ASP C 1 58 ? 83.795 29.320 23.315 1.00 62.28 57 ASP C O 1
ATOM 5135 N N . VAL C 1 59 ? 82.408 27.674 22.660 1.00 54.49 58 VAL C N 1
ATOM 5136 C CA . VAL C 1 59 ? 81.272 28.575 22.487 1.00 60.85 58 VAL C CA 1
ATOM 5137 C C . VAL C 1 59 ? 80.935 29.224 23.821 1.00 59.87 58 VAL C C 1
ATOM 5138 O O . VAL C 1 59 ? 80.622 28.539 24.803 1.00 60.85 58 VAL C O 1
ATOM 5142 N N . GLY C 1 60 ? 81.001 30.546 23.863 1.00 64.98 59 GLY C N 1
ATOM 5143 C CA . GLY C 1 60 ? 80.698 31.309 25.062 1.00 64.03 59 GLY C CA 1
ATOM 5144 C C . GLY C 1 60 ? 80.103 32.651 24.695 1.00 68.27 59 GLY C C 1
ATOM 5145 O O . GLY C 1 60 ? 79.495 32.804 23.631 1.00 64.27 59 GLY C O 1
ATOM 5146 N N . GLU C 1 61 ? 80.291 33.635 25.580 1.00 60.42 60 GLU C N 1
ATOM 5147 C CA . GLU C 1 61 ? 79.729 34.962 25.354 1.00 66.87 60 GLU C CA 1
ATOM 5148 C C . GLU C 1 61 ? 80.412 35.701 24.210 1.00 63.98 60 GLU C C 1
ATOM 5149 O O . GLU C 1 61 ? 79.874 36.704 23.729 1.00 61.00 60 GLU C O 1
ATOM 5151 N N . ASP C 1 62 ? 81.573 35.227 23.760 1.00 70.01 61 ASP C N 1
ATOM 5152 C CA . ASP C 1 62 ? 82.342 35.879 22.709 1.00 61.41 61 ASP C CA 1
ATOM 5153 C C . ASP C 1 62 ? 82.115 35.258 21.337 1.00 68.27 61 ASP C C 1
ATOM 5154 O O . ASP C 1 62 ? 82.890 35.527 20.413 1.00 65.75 61 ASP C O 1
ATOM 5159 N N . LEU C 1 63 ? 81.068 34.442 21.184 1.00 65.43 62 LEU C N 1
ATOM 5160 C CA . LEU C 1 63 ? 80.910 33.650 19.968 1.00 61.98 62 LEU C CA 1
ATOM 5161 C C . LEU C 1 63 ? 80.754 34.534 18.736 1.00 58.54 62 LEU C C 1
ATOM 5162 O O . LEU C 1 63 ? 81.459 34.351 17.736 1.00 68.07 62 LEU C O 1
ATOM 5167 N N . LEU C 1 64 ? 79.826 35.494 18.782 1.00 52.82 63 LEU C N 1
ATOM 5168 C CA . LEU C 1 64 ? 79.601 36.344 17.616 1.00 60.73 63 LEU C CA 1
ATOM 5169 C C . LEU C 1 64 ? 80.850 37.145 17.269 1.00 59.83 63 LEU C C 1
ATOM 5170 O O . LEU C 1 64 ? 81.149 37.359 16.088 1.00 53.48 63 LEU C O 1
ATOM 5175 N N . GLN C 1 65 ? 81.602 37.583 18.284 1.00 63.92 64 GLN C N 1
ATOM 5176 C CA . GLN C 1 65 ? 82.898 38.206 18.028 1.00 64.19 64 GLN C CA 1
ATOM 5177 C C . GLN C 1 65 ? 83.845 37.237 17.332 1.00 71.00 64 GLN C C 1
ATOM 5178 O O . GLN C 1 65 ? 84.599 37.629 16.434 1.00 75.47 64 GLN C O 1
ATOM 5184 N N . ARG C 1 66 ? 83.820 35.963 17.732 1.00 67.98 65 ARG C N 1
ATOM 5185 C CA . ARG C 1 66 ? 84.710 34.979 17.125 1.00 68.14 65 ARG C CA 1
ATOM 5186 C C . ARG C 1 66 ? 84.335 34.710 15.674 1.00 66.69 65 ARG C C 1
ATOM 5187 O O . ARG C 1 66 ? 85.213 34.526 14.825 1.00 73.68 65 ARG C O 1
ATOM 5195 N N . LEU C 1 67 ? 83.037 34.689 15.368 1.00 61.23 66 LEU C N 1
ATOM 5196 C CA . LEU C 1 67 ? 82.613 34.348 14.014 1.00 68.80 66 LEU C CA 1
ATOM 5197 C C . LEU C 1 67 ? 82.956 35.456 13.025 1.00 68.04 66 LEU C C 1
ATOM 5198 O O . LEU C 1 67 ? 83.284 35.178 11.866 1.00 70.08 66 LEU C O 1
ATOM 5203 N N . VAL C 1 68 ? 82.885 36.715 13.456 1.00 70.78 67 VAL C N 1
ATOM 5204 C CA . VAL C 1 68 ? 83.207 37.806 12.545 1.00 63.43 67 VAL C CA 1
ATOM 5205 C C . VAL C 1 68 ? 84.719 37.946 12.379 1.00 66.06 67 VAL C C 1
ATOM 5206 O O . VAL C 1 68 ? 85.195 38.348 11.311 1.00 71.77 67 VAL C O 1
ATOM 5210 N N . GLU C 1 69 ? 85.496 37.593 13.405 1.00 67.66 68 GLU C N 1
ATOM 5211 C CA . GLU C 1 69 ? 86.950 37.685 13.309 1.00 67.27 68 GLU C CA 1
ATOM 5212 C C . GLU C 1 69 ? 87.531 36.545 12.478 1.00 75.25 68 GLU C C 1
ATOM 5213 O O . GLU C 1 69 ? 88.171 36.778 11.447 1.00 75.72 68 GLU C O 1
ATOM 5219 N N . GLU C 1 70 ? 87.320 35.305 12.913 1.00 75.94 69 GLU C N 1
ATOM 5220 C CA . GLU C 1 70 ? 87.887 34.159 12.217 1.00 71.10 69 GLU C CA 1
ATOM 5221 C C . GLU C 1 70 ? 87.203 33.947 10.872 1.00 71.20 69 GLU C C 1
ATOM 5222 O O . GLU C 1 70 ? 86.031 34.284 10.684 1.00 76.21 69 GLU C O 1
ATOM 5228 N N . LYS C 1 71 ? 87.949 33.380 9.928 1.00 72.91 70 LYS C N 1
ATOM 5229 C CA . LYS C 1 71 ? 87.356 32.881 8.697 1.00 69.60 70 LYS C CA 1
ATOM 5230 C C . LYS C 1 71 ? 86.930 31.435 8.907 1.00 74.64 70 LYS C C 1
ATOM 5231 O O . LYS C 1 71 ? 87.686 30.631 9.462 1.00 70.67 70 LYS C O 1
ATOM 5237 N N . ILE C 1 72 ? 85.712 31.114 8.480 1.00 72.91 71 ILE C N 1
ATOM 5238 C CA . ILE C 1 72 ? 85.133 29.796 8.703 1.00 70.30 71 ILE C CA 1
ATOM 5239 C C . ILE C 1 72 ? 84.454 29.355 7.417 1.00 61.17 71 ILE C C 1
ATOM 5240 O O . ILE C 1 72 ? 83.572 30.055 6.907 1.00 56.80 71 ILE C O 1
ATOM 5245 N N . ASP C 1 73 ? 84.869 28.208 6.885 1.00 60.68 72 ASP C N 1
ATOM 5246 C CA . ASP C 1 73 ? 84.202 27.597 5.742 1.00 59.78 72 ASP C CA 1
ATOM 5247 C C . ASP C 1 73 ? 83.198 26.532 6.155 1.00 67.24 72 ASP C C 1
ATOM 5248 O O . ASP C 1 73 ? 82.141 26.411 5.529 1.00 68.52 72 ASP C O 1
ATOM 5253 N N . ARG C 1 74 ? 83.508 25.758 7.194 1.00 62.90 73 ARG C N 1
ATOM 5254 C CA . ARG C 1 74 ? 82.622 24.728 7.715 1.00 65.98 73 ARG C CA 1
ATOM 5255 C C . ARG C 1 74 ? 82.544 24.847 9.227 1.00 53.79 73 ARG C C 1
ATOM 5256 O O . ARG C 1 74 ? 83.525 25.197 9.886 1.00 55.02 73 ARG C O 1
ATOM 5264 N N . ALA C 1 75 ? 81.369 24.542 9.771 1.00 51.46 74 ALA C N 1
ATOM 5265 C CA . ALA C 1 75 ? 81.168 24.441 11.210 1.00 56.18 74 ALA C CA 1
ATOM 5266 C C . ALA C 1 75 ? 80.701 23.029 11.532 1.00 56.89 74 ALA C C 1
ATOM 5267 O O . ALA C 1 75 ? 79.614 22.620 11.112 1.00 50.40 74 ALA C O 1
ATOM 5269 N N . PHE C 1 76 ? 81.531 22.283 12.255 1.00 59.22 75 PHE C N 1
ATOM 5270 C CA . PHE C 1 76 ? 81.155 20.981 12.793 1.00 55.99 75 PHE C CA 1
ATOM 5271 C C . PHE C 1 76 ? 80.632 21.208 14.205 1.00 56.31 75 PHE C C 1
ATOM 5272 O O . PHE C 1 76 ? 81.397 21.564 15.107 1.00 55.59 75 PHE C O 1
ATOM 5280 N N . ILE C 1 77 ? 79.336 20.991 14.396 1.00 54.06 76 ILE C N 1
ATOM 5281 C CA . ILE C 1 77 ? 78.712 21.198 15.697 1.00 48.09 76 ILE C CA 1
ATOM 5282 C C . ILE C 1 77 ? 78.901 19.945 16.540 1.00 50.61 76 ILE C C 1
ATOM 5283 O O . ILE C 1 77 ? 78.439 18.859 16.171 1.00 51.65 76 ILE C O 1
ATOM 5288 N N . ILE C 1 78 ? 79.576 20.090 17.678 1.00 54.48 77 ILE C N 1
ATOM 5289 C CA . ILE C 1 78 ? 79.683 18.994 18.633 1.00 53.53 77 ILE C CA 1
ATOM 5290 C C . ILE C 1 78 ? 79.326 19.537 20.017 1.00 55.05 77 ILE C C 1
ATOM 5291 O O . ILE C 1 78 ? 79.864 19.105 21.043 1.00 59.57 77 ILE C O 1
ATOM 5296 N N . LEU C 1 79 ? 78.400 20.492 20.045 1.00 52.21 78 LEU C N 1
ATOM 5297 C CA . LEU C 1 79 ? 77.788 20.934 21.287 1.00 57.35 78 LEU C CA 1
ATOM 5298 C C . LEU C 1 79 ? 76.756 19.910 21.755 1.00 53.82 78 LEU C C 1
ATOM 5299 O O . LEU C 1 79 ? 76.231 19.116 20.972 1.00 52.08 78 LEU C O 1
ATOM 5304 N N . HIS C 1 80 ? 76.463 19.939 23.052 1.00 41.79 79 HIS C N 1
ATOM 5305 C CA . HIS C 1 80 ? 75.523 19.003 23.654 1.00 48.02 79 HIS C CA 1
ATOM 5306 C C . HIS C 1 80 ? 74.498 19.771 24.473 1.00 48.41 79 HIS C C 1
ATOM 5307 O O . HIS C 1 80 ? 74.864 20.593 25.319 1.00 53.97 79 HIS C O 1
ATOM 5314 N N . GLY C 1 81 ? 73.223 19.500 24.223 1.00 46.36 80 GLY C N 1
ATOM 5315 C CA . GLY C 1 81 ? 72.160 20.109 24.996 1.00 45.06 80 GLY C CA 1
ATOM 5316 C C . GLY C 1 81 ? 71.629 21.384 24.377 1.00 53.29 80 GLY C C 1
ATOM 5317 O O . GLY C 1 81 ? 71.882 21.719 23.214 1.00 55.02 80 GLY C O 1
ATOM 5318 N N . ARG C 1 82 ? 70.861 22.109 25.189 1.00 50.90 81 ARG C N 1
ATOM 5319 C CA . ARG C 1 82 ? 70.302 23.380 24.753 1.00 43.85 81 ARG C CA 1
ATOM 5320 C C . ARG C 1 82 ? 71.415 24.361 24.408 1.00 50.95 81 ARG C C 1
ATOM 5321 O O . ARG C 1 82 ? 72.490 24.358 25.015 1.00 49.13 81 ARG C O 1
ATOM 5329 N N . GLY C 1 83 ? 71.149 25.203 23.413 1.00 49.23 82 GLY C N 1
ATOM 5330 C CA . GLY C 1 83 ? 72.165 26.068 22.860 1.00 46.45 82 GLY C CA 1
ATOM 5331 C C . GLY C 1 83 ? 73.047 25.420 21.817 1.00 51.51 82 GLY C C 1
ATOM 5332 O O . GLY C 1 83 ? 73.913 26.101 21.252 1.00 56.83 82 GLY C O 1
ATOM 5333 N N . GLY C 1 84 ? 72.856 24.133 21.539 1.00 52.78 83 GLY C N 1
ATOM 5334 C CA . GLY C 1 84 ? 73.659 23.441 20.552 1.00 53.06 83 GLY C CA 1
ATOM 5335 C C . GLY C 1 84 ? 72.871 22.457 19.714 1.00 49.85 83 GLY C C 1
ATOM 5336 O O . GLY C 1 84 ? 73.019 22.422 18.489 1.00 60.40 83 GLY C O 1
ATOM 5337 N N . GLU C 1 85 ? 72.030 21.649 20.360 1.00 47.88 84 GLU C N 1
ATOM 5338 C CA . GLU C 1 85 ? 71.229 20.645 19.672 1.00 53.25 84 GLU C CA 1
ATOM 5339 C C . GLU C 1 85 ? 69.785 21.071 19.457 1.00 52.71 84 GLU C C 1
ATOM 5340 O O . GLU C 1 85 ? 69.007 20.291 18.900 1.00 52.94 84 GLU C O 1
ATOM 5346 N N . ASP C 1 86 ? 69.397 22.266 19.895 1.00 45.95 85 ASP C N 1
ATOM 5347 C CA . ASP C 1 86 ? 67.994 22.654 19.914 1.00 44.57 85 ASP C CA 1
ATOM 5348 C C . ASP C 1 86 ? 67.608 23.572 18.761 1.00 39.07 85 ASP C C 1
ATOM 5349 O O . ASP C 1 86 ? 66.532 24.178 18.803 1.00 45.41 85 ASP C O 1
ATOM 5354 N N . GLY C 1 87 ? 68.453 23.693 17.739 1.00 39.63 86 GLY C N 1
ATOM 5355 C CA . GLY C 1 87 ? 68.149 24.522 16.594 1.00 36.11 86 GLY C CA 1
ATOM 5356 C C . GLY C 1 87 ? 68.600 25.964 16.701 1.00 43.95 86 GLY C C 1
ATOM 5357 O O . GLY C 1 87 ? 68.581 26.677 15.688 1.00 45.20 86 GLY C O 1
ATOM 5358 N N . SER C 1 88 ? 69.004 26.419 17.888 1.00 41.04 87 SER C N 1
ATOM 5359 C CA . SER C 1 88 ? 69.444 27.803 18.039 1.00 47.19 87 SER C CA 1
ATOM 5360 C C . SER C 1 88 ? 70.801 28.022 17.381 1.00 49.21 87 SER C C 1
ATOM 5361 O O . SER C 1 88 ? 70.983 28.976 16.614 1.00 46.55 87 SER C O 1
ATOM 5364 N N . MET C 1 89 ? 71.768 27.149 17.675 1.00 44.41 88 MET C N 1
ATOM 5365 C CA . MET C 1 89 ? 73.060 27.227 17.004 1.00 41.50 88 MET C CA 1
ATOM 5366 C C . MET C 1 89 ? 72.917 26.987 15.507 1.00 48.98 88 MET C C 1
ATOM 5367 O O . MET C 1 89 ? 73.642 27.592 14.707 1.00 46.14 88 MET C O 1
ATOM 5372 N N . GLN C 1 90 ? 71.983 26.119 15.110 1.00 44.12 89 GLN C N 1
ATOM 5373 C CA . GLN C 1 90 ? 71.763 25.877 13.687 1.00 43.93 89 GLN C CA 1
ATOM 5374 C C . GLN C 1 90 ? 71.232 27.129 12.995 1.00 49.06 89 GLN C C 1
ATOM 5375 O O . GLN C 1 90 ? 71.687 27.484 11.900 1.00 48.44 89 GLN C O 1
ATOM 5381 N N . GLY C 1 91 ? 70.277 27.816 13.624 1.00 41.44 90 GLY C N 1
ATOM 5382 C CA . GLY C 1 91 ? 69.747 29.035 13.039 1.00 41.68 90 GLY C CA 1
ATOM 5383 C C . GLY C 1 91 ? 70.757 30.163 12.989 1.00 43.97 90 GLY C C 1
ATOM 5384 O O . GLY C 1 91 ? 70.725 30.988 12.071 1.00 46.20 90 GLY C O 1
ATOM 5385 N N . LEU C 1 92 ? 71.663 30.218 13.968 1.00 46.35 91 LEU C N 1
ATOM 5386 C CA . LEU C 1 92 ? 72.719 31.224 13.952 1.00 44.31 91 LEU C CA 1
ATOM 5387 C C . LEU C 1 92 ? 73.645 31.028 12.758 1.00 49.40 91 LEU C C 1
ATOM 5388 O O . LEU C 1 92 ? 74.024 31.996 12.088 1.00 49.78 91 LEU C O 1
ATOM 5393 N N . LEU C 1 93 ? 74.019 29.778 12.479 1.00 50.56 92 LEU C N 1
ATOM 5394 C CA . LEU C 1 93 ? 74.937 29.509 11.379 1.00 53.46 92 LEU C CA 1
ATOM 5395 C C . LEU C 1 93 ? 74.281 29.741 10.024 1.00 54.92 92 LEU C C 1
ATOM 5396 O O . LEU C 1 93 ? 74.965 30.118 9.065 1.00 53.45 92 LEU C O 1
ATOM 5401 N N . GLU C 1 94 ? 72.967 29.522 9.920 1.00 50.53 93 GLU C N 1
ATOM 5402 C CA . GLU C 1 94 ? 72.278 29.806 8.665 1.00 48.16 93 GLU C CA 1
ATOM 5403 C C . GLU C 1 94 ? 72.194 31.306 8.414 1.00 52.68 93 GLU C C 1
ATOM 5404 O O . GLU C 1 94 ? 72.421 31.767 7.290 1.00 50.35 93 GLU C O 1
ATOM 5410 N N . CYS C 1 95 ? 71.870 32.084 9.450 1.00 52.74 94 CYS C N 1
ATOM 5411 C CA . CYS C 1 95 ? 71.875 33.535 9.304 1.00 47.41 94 CYS C CA 1
ATOM 5412 C C . CYS C 1 95 ? 73.276 34.062 9.023 1.00 56.26 94 CYS C C 1
ATOM 5413 O O . CYS C 1 95 ? 73.427 35.111 8.389 1.00 61.91 94 CYS C O 1
ATOM 5416 N N . ALA C 1 96 ? 74.307 33.353 9.478 1.00 59.85 95 ALA C N 1
ATOM 5417 C CA . ALA C 1 96 ? 75.685 33.730 9.197 1.00 55.86 95 ALA C CA 1
ATOM 5418 C C . ALA C 1 96 ? 76.193 33.189 7.867 1.00 53.94 95 ALA C C 1
ATOM 5419 O O . ALA C 1 96 ? 77.315 33.521 7.471 1.00 54.85 95 ALA C O 1
ATOM 5421 N N . GLY C 1 97 ? 75.403 32.373 7.174 1.00 52.83 96 GLY C N 1
ATOM 5422 C CA . GLY C 1 97 ? 75.825 31.831 5.896 1.00 50.49 96 GLY C CA 1
ATOM 5423 C C . GLY C 1 97 ? 76.952 30.826 5.976 1.00 58.19 96 GLY C C 1
ATOM 5424 O O . GLY C 1 97 ? 77.747 30.725 5.037 1.00 58.74 96 GLY C O 1
ATOM 5425 N N . ILE C 1 98 ? 77.041 30.076 7.065 1.00 55.52 97 ILE C N 1
ATOM 5426 C CA . ILE C 1 98 ? 78.094 29.087 7.277 1.00 56.96 97 ILE C CA 1
ATOM 5427 C C . ILE C 1 98 ? 77.464 27.701 7.195 1.00 59.49 97 ILE C C 1
ATOM 5428 O O . ILE C 1 98 ? 76.577 27.384 8.000 1.00 55.34 97 ILE C O 1
ATOM 5433 N N . PRO C 1 99 ? 77.877 26.849 6.257 1.00 54.99 98 PRO C N 1
ATOM 5434 C CA . PRO C 1 99 ? 77.352 25.479 6.230 1.00 56.85 98 PRO C CA 1
ATOM 5435 C C . PRO C 1 99 ? 77.806 24.697 7.452 1.00 53.79 98 PRO C C 1
ATOM 5436 O O . PRO C 1 99 ? 78.919 24.880 7.952 1.00 57.83 98 PRO C O 1
ATOM 5440 N N . TYR C 1 100 ? 76.931 23.815 7.931 1.00 48.91 99 TYR C N 1
ATOM 5441 C CA . TYR C 1 100 ? 77.154 23.140 9.199 1.00 48.44 99 TYR C CA 1
ATOM 5442 C C . TYR C 1 100 ? 76.721 21.683 9.109 1.00 53.70 99 TYR C C 1
ATOM 5443 O O . TYR C 1 100 ? 75.996 21.276 8.196 1.00 49.83 99 TYR C O 1
ATOM 5452 N N . THR C 1 101 ? 77.173 20.904 10.086 1.00 51.46 100 THR C N 1
ATOM 5453 C CA . THR C 1 101 ? 76.940 19.470 10.147 1.00 53.08 100 THR C CA 1
ATOM 5454 C C . THR C 1 101 ? 75.686 19.151 10.951 1.00 47.43 100 THR C C 1
ATOM 5455 O O . THR C 1 101 ? 75.251 19.925 11.806 1.00 46.11 100 THR C O 1
ATOM 5459 N N . GLY C 1 102 ? 75.119 17.982 10.678 1.00 45.96 101 GLY C N 1
ATOM 5460 C CA . GLY C 1 102 ? 74.019 17.476 11.474 1.00 44.68 101 GLY C CA 1
ATOM 5461 C C . GLY C 1 102 ? 72.661 17.958 11.002 1.00 46.43 101 GLY C C 1
ATOM 5462 O O . GLY C 1 102 ? 72.484 18.460 9.890 1.00 44.40 101 GLY C O 1
ATOM 5463 N N . SER C 1 103 ? 71.681 17.798 11.886 1.00 46.41 102 SER C N 1
ATOM 5464 C CA . SER C 1 103 ? 70.300 18.101 11.547 1.00 44.21 102 SER C CA 1
ATOM 5465 C C . SER C 1 103 ? 70.071 19.609 11.472 1.00 47.55 102 SER C C 1
ATOM 5466 O O . SER C 1 103 ? 70.804 20.412 12.057 1.00 41.63 102 SER C O 1
ATOM 5469 N N . GLY C 1 104 ? 69.023 19.985 10.744 1.00 44.91 103 GLY C N 1
ATOM 5470 C CA . GLY C 1 104 ? 68.675 21.375 10.554 1.00 39.97 103 GLY C CA 1
ATOM 5471 C C . GLY C 1 104 ? 67.981 21.971 11.763 1.00 47.20 103 GLY C C 1
ATOM 5472 O O . GLY C 1 104 ? 67.913 21.383 12.844 1.00 47.07 103 GLY C O 1
ATOM 5473 N N . VAL C 1 105 ? 67.443 23.176 11.558 1.00 48.43 104 VAL C N 1
ATOM 5474 C CA . VAL C 1 105 ? 66.847 23.934 12.657 1.00 47.88 104 VAL C CA 1
ATOM 5475 C C . VAL C 1 105 ? 65.623 23.214 13.209 1.00 43.80 104 VAL C C 1
ATOM 5476 O O . VAL C 1 105 ? 65.512 22.979 14.419 1.00 39.37 104 VAL C O 1
ATOM 5480 N N . LEU C 1 106 ? 64.681 22.860 12.330 1.00 43.22 105 LEU C N 1
ATOM 5481 C CA . LEU C 1 106 ? 63.433 22.253 12.783 1.00 46.94 105 LEU C CA 1
ATOM 5482 C C . LEU C 1 106 ? 63.668 20.874 13.388 1.00 46.81 105 LEU C C 1
ATOM 5483 O O . LEU C 1 106 ? 63.084 20.539 14.424 1.00 46.81 105 LEU C O 1
ATOM 5488 N N . ALA C 1 107 ? 64.521 20.063 12.761 1.00 43.44 106 ALA C N 1
ATOM 5489 C CA . ALA C 1 107 ? 64.779 18.723 13.278 1.00 45.82 106 ALA C CA 1
ATOM 5490 C C . ALA C 1 107 ? 65.502 18.774 14.618 1.00 46.22 106 ALA C C 1
ATOM 5491 O O . ALA C 1 107 ? 65.189 17.996 15.527 1.00 45.62 106 ALA C O 1
ATOM 5493 N N . SER C 1 108 ? 66.471 19.684 14.761 1.00 41.88 107 SER C N 1
ATOM 5494 C CA . SER C 1 108 ? 67.195 19.800 16.024 1.00 38.32 107 SER C CA 1
ATOM 5495 C C . SER C 1 108 ? 66.276 20.263 17.147 1.00 42.46 107 SER C C 1
ATOM 5496 O O . SER C 1 108 ? 66.310 19.710 18.253 1.00 39.94 107 SER C O 1
ATOM 5499 N N . ALA C 1 109 ? 65.448 21.277 16.883 1.00 40.99 108 ALA C N 1
ATOM 5500 C CA . ALA C 1 109 ? 64.539 21.775 17.912 1.00 45.77 108 ALA C CA 1
ATOM 5501 C C . ALA C 1 109 ? 63.540 20.705 18.334 1.00 44.95 108 ALA C C 1
ATOM 5502 O O . ALA C 1 109 ? 63.182 20.606 19.513 1.00 43.72 108 ALA C O 1
ATOM 5504 N N . LEU C 1 110 ? 63.081 19.894 17.382 1.00 43.59 109 LEU C N 1
ATOM 5505 C CA . LEU C 1 110 ? 62.101 18.863 17.699 1.00 44.84 109 LEU C CA 1
ATOM 5506 C C . LEU C 1 110 ? 62.733 17.735 18.505 1.00 43.03 109 LEU C C 1
ATOM 5507 O O . LEU C 1 110 ? 62.167 17.285 19.508 1.00 39.42 109 LEU C O 1
ATOM 5512 N N . ALA C 1 111 ? 63.914 17.271 18.089 1.00 42.97 110 ALA C N 1
ATOM 5513 C CA . ALA C 1 111 ? 64.564 16.152 18.764 1.00 46.17 110 ALA C CA 1
ATOM 5514 C C . ALA C 1 111 ? 65.090 16.527 20.144 1.00 50.06 110 ALA C C 1
ATOM 5515 O O . ALA C 1 111 ? 65.265 15.640 20.985 1.00 46.69 110 ALA C O 1
ATOM 5517 N N . MET C 1 112 ? 65.357 17.813 20.392 1.00 44.40 111 MET C N 1
ATOM 5518 C CA . MET C 1 112 ? 65.730 18.242 21.736 1.00 35.10 111 MET C CA 1
ATOM 5519 C C . MET C 1 112 ? 64.561 18.105 22.701 1.00 41.18 111 MET C C 1
ATOM 5520 O O . MET C 1 112 ? 64.759 17.805 23.885 1.00 37.62 111 MET C O 1
ATOM 5525 N N . ASP C 1 113 ? 63.343 18.312 22.210 1.00 41.46 112 ASP C N 1
ATOM 5526 C CA . ASP C 1 113 ? 62.135 18.282 23.031 1.00 44.07 112 ASP C CA 1
ATOM 5527 C C . ASP C 1 113 ? 61.638 16.843 23.084 1.00 42.23 112 ASP C C 1
ATOM 5528 O O . ASP C 1 113 ? 60.996 16.363 22.147 1.00 40.16 112 ASP C O 1
ATOM 5533 N N . LYS C 1 114 ? 61.932 16.147 24.187 1.00 42.79 113 LYS C N 1
ATOM 5534 C CA . LYS C 1 114 ? 61.522 14.748 24.306 1.00 41.61 113 LYS C CA 1
ATOM 5535 C C . LYS C 1 114 ? 60.006 14.607 24.262 1.00 39.68 113 LYS C C 1
ATOM 5536 O O . LYS C 1 114 ? 59.481 13.642 23.694 1.00 40.50 113 LYS C O 1
ATOM 5542 N N . LEU C 1 115 ? 59.286 15.564 24.854 1.00 40.24 114 LEU C N 1
ATOM 5543 C CA . LEU C 1 115 ? 57.826 15.519 24.841 1.00 43.24 114 LEU C CA 1
ATOM 5544 C C . LEU C 1 115 ? 57.281 15.630 23.421 1.00 44.46 114 LEU C C 1
ATOM 5545 O O . LEU C 1 115 ? 56.449 14.819 22.999 1.00 45.63 114 LEU C O 1
ATOM 5550 N N . ARG C 1 116 ? 57.732 16.637 22.669 1.00 47.65 115 ARG C N 1
ATOM 5551 C CA . ARG C 1 116 ? 57.263 16.785 21.295 1.00 45.37 115 ARG C CA 1
ATOM 5552 C C . ARG C 1 116 ? 57.730 15.627 20.425 1.00 40.09 115 ARG C C 1
ATOM 5553 O O . ARG C 1 116 ? 57.013 15.198 19.514 1.00 40.42 115 ARG C O 1
ATOM 5561 N N . THR C 1 117 ? 58.931 15.109 20.691 1.00 45.88 116 THR C N 1
ATOM 5562 C CA . THR C 1 117 ? 59.446 13.984 19.917 1.00 43.76 116 THR C CA 1
ATOM 5563 C C . THR C 1 117 ? 58.587 12.740 20.115 1.00 47.50 116 THR C C 1
ATOM 5564 O O . THR C 1 117 ? 58.163 12.105 19.143 1.00 47.26 116 THR C O 1
ATOM 5568 N N . LYS C 1 118 ? 58.326 12.374 21.375 1.00 44.26 117 LYS C N 1
ATOM 5569 C CA . LYS C 1 118 ? 57.437 11.248 21.646 1.00 50.51 117 LYS C CA 1
ATOM 5570 C C . LYS C 1 118 ? 56.066 11.476 21.027 1.00 48.73 117 LYS C C 1
ATOM 5571 O O . LYS C 1 118 ? 55.472 10.557 20.449 1.00 43.90 117 LYS C O 1
ATOM 5577 N N . ARG C 1 119 ? 55.553 12.704 21.136 1.00 49.84 118 ARG C N 1
ATOM 5578 C CA . ARG C 1 119 ? 54.218 13.006 20.637 1.00 46.50 118 ARG C CA 1
ATOM 5579 C C . ARG C 1 119 ? 54.152 12.900 19.118 1.00 51.38 118 ARG C C 1
ATOM 5580 O O . ARG C 1 119 ? 53.111 12.525 18.566 1.00 45.75 118 ARG C O 1
ATOM 5588 N N . VAL C 1 120 ? 55.251 13.219 18.431 1.00 51.02 119 VAL C N 1
ATOM 5589 C CA . VAL C 1 120 ? 55.331 12.982 16.992 1.00 43.39 119 VAL C CA 1
ATOM 5590 C C . VAL C 1 120 ? 55.335 11.486 16.699 1.00 48.12 119 VAL C C 1
ATOM 5591 O O . VAL C 1 120 ? 54.645 11.016 15.787 1.00 46.24 119 VAL C O 1
ATOM 5595 N N . TRP C 1 121 ? 56.110 10.717 17.470 1.00 49.15 120 TRP C N 1
ATOM 5596 C CA . TRP C 1 121 ? 56.162 9.271 17.273 1.00 50.61 120 TRP C CA 1
ATOM 5597 C C . TRP C 1 121 ? 54.791 8.633 17.463 1.00 50.91 120 TRP C C 1
ATOM 5598 O O . TRP C 1 121 ? 54.381 7.777 16.669 1.00 41.48 120 TRP C O 1
ATOM 5609 N N . LEU C 1 122 ? 54.062 9.048 18.504 1.00 48.04 121 LEU C N 1
ATOM 5610 C CA . LEU C 1 122 ? 52.761 8.448 18.788 1.00 43.39 121 LEU C CA 1
ATOM 5611 C C . LEU C 1 122 ? 51.776 8.684 17.648 1.00 53.46 121 LEU C C 1
ATOM 5612 O O . LEU C 1 122 ? 51.015 7.781 17.277 1.00 52.70 121 LEU C O 1
ATOM 5617 N N . SER C 1 123 ? 51.783 9.890 17.072 1.00 54.06 122 SER C N 1
ATOM 5618 C CA . SER C 1 123 ? 50.871 10.203 15.976 1.00 44.08 122 SER C CA 1
ATOM 5619 C C . SER C 1 123 ? 51.118 9.333 14.750 1.00 47.95 122 SER C C 1
ATOM 5620 O O . SER C 1 123 ? 50.234 9.221 13.894 1.00 52.07 122 SER C O 1
ATOM 5623 N N . LEU C 1 124 ? 52.295 8.720 14.645 1.00 53.98 123 LEU C N 1
ATOM 5624 C CA . LEU C 1 124 ? 52.633 7.847 13.530 1.00 50.16 123 LEU C CA 1
ATOM 5625 C C . LEU C 1 124 ? 52.598 6.374 13.912 1.00 58.21 123 LEU C C 1
ATOM 5626 O O . LEU C 1 124 ? 53.039 5.529 13.126 1.00 55.84 123 LEU C O 1
ATOM 5631 N N . GLY C 1 125 ? 52.092 6.045 15.098 1.00 52.98 124 GLY C N 1
ATOM 5632 C CA . GLY C 1 125 ? 52.047 4.661 15.519 1.00 45.65 124 GLY C CA 1
ATOM 5633 C C . GLY C 1 125 ? 53.384 4.066 15.891 1.00 50.59 124 GLY C C 1
ATOM 5634 O O . GLY C 1 125 ? 53.510 2.840 15.950 1.00 49.29 124 GLY C O 1
ATOM 5635 N N . LEU C 1 126 ? 54.395 4.897 16.137 1.00 44.98 125 LEU C N 1
ATOM 5636 C CA . LEU C 1 126 ? 55.682 4.368 16.569 1.00 53.70 125 LEU C CA 1
ATOM 5637 C C . LEU C 1 126 ? 55.678 4.149 18.083 1.00 51.87 125 LEU C C 1
ATOM 5638 O O . LEU C 1 126 ? 55.090 4.941 18.823 1.00 48.21 125 LEU C O 1
ATOM 5643 N N . PRO C 1 127 ? 56.324 3.084 18.565 1.00 44.16 126 PRO C N 1
ATOM 5644 C CA . PRO C 1 127 ? 56.243 2.747 19.995 1.00 39.71 126 PRO C CA 1
ATOM 5645 C C . PRO C 1 127 ? 57.165 3.619 20.837 1.00 40.32 126 PRO C C 1
ATOM 5646 O O . PRO C 1 127 ? 58.352 3.766 20.539 1.00 37.63 126 PRO C O 1
ATOM 5650 N N . THR C 1 128 ? 56.607 4.186 21.908 1.00 36.70 127 THR C N 1
ATOM 5651 C CA . THR C 1 128 ? 57.364 4.961 22.873 1.00 44.30 127 THR C CA 1
ATOM 5652 C C . THR C 1 128 ? 56.622 4.831 24.197 1.00 45.04 127 THR C C 1
ATOM 5653 O O . THR C 1 128 ? 55.384 4.755 24.195 1.00 49.86 127 THR C O 1
ATOM 5657 N N . PRO C 1 129 ? 57.335 4.766 25.325 1.00 37.36 128 PRO C N 1
ATOM 5658 C CA . PRO C 1 129 ? 56.677 4.437 26.598 1.00 41.91 128 PRO C CA 1
ATOM 5659 C C . PRO C 1 129 ? 55.573 5.419 26.964 1.00 48.24 128 PRO C C 1
ATOM 5660 O O . PRO C 1 129 ? 55.680 6.624 26.724 1.00 49.11 128 PRO C O 1
ATOM 5664 N N . ASP C 1 130 ? 54.503 4.883 27.551 1.00 48.34 129 ASP C N 1
ATOM 5665 C CA . ASP C 1 130 ? 53.443 5.721 28.093 1.00 44.60 129 ASP C CA 1
ATOM 5666 C C . ASP C 1 130 ? 54.015 6.647 29.159 1.00 47.48 129 ASP C C 1
ATOM 5667 O O . ASP C 1 130 ? 54.970 6.306 29.863 1.00 47.72 129 ASP C O 1
ATOM 5672 N N . TYR C 1 131 ? 53.425 7.832 29.276 1.00 46.62 130 TYR C N 1
ATOM 5673 C CA . TYR C 1 131 ? 54.077 8.919 29.988 1.00 47.80 130 TYR C CA 1
ATOM 5674 C C . TYR C 1 131 ? 53.032 9.857 30.573 1.00 52.22 130 TYR C C 1
ATOM 5675 O O . TYR C 1 131 ? 51.826 9.682 30.384 1.00 51.47 130 TYR C O 1
ATOM 5684 N N . ALA C 1 132 ? 53.523 10.869 31.286 1.00 46.64 131 ALA C N 1
ATOM 5685 C CA . ALA C 1 132 ? 52.709 11.968 31.777 1.00 46.81 131 ALA C CA 1
ATOM 5686 C C . ALA C 1 132 ? 53.591 13.203 31.892 1.00 48.91 131 ALA C C 1
ATOM 5687 O O . ALA C 1 132 ? 54.815 13.107 32.014 1.00 50.20 131 ALA C O 1
ATOM 5689 N N . VAL C 1 133 ? 52.957 14.370 31.842 1.00 53.34 132 VAL C N 1
ATOM 5690 C CA . VAL C 1 133 ? 53.644 15.645 32.009 1.00 52.36 132 VAL C CA 1
ATOM 5691 C C . VAL C 1 133 ? 53.497 16.076 33.459 1.00 45.76 132 VAL C C 1
ATOM 5692 O O . VAL C 1 133 ? 52.385 16.084 34.002 1.00 45.51 132 VAL C O 1
ATOM 5696 N N . LEU C 1 134 ? 54.614 16.422 34.092 1.00 42.90 133 LEU C N 1
ATOM 5697 C CA . LEU C 1 134 ? 54.643 16.779 35.504 1.00 45.77 133 LEU C CA 1
ATOM 5698 C C . LEU C 1 134 ? 54.843 18.283 35.640 1.00 58.73 133 LEU C C 1
ATOM 5699 O O . LEU C 1 134 ? 55.868 18.818 35.205 1.00 58.58 133 LEU C O 1
ATOM 5704 N N . ALA C 1 135 ? 53.863 18.957 36.247 1.00 56.69 134 ALA C N 1
ATOM 5705 C CA . ALA C 1 135 ? 53.962 20.378 36.544 1.00 58.51 134 ALA C CA 1
ATOM 5706 C C . ALA C 1 135 ? 53.523 20.725 37.959 1.00 63.84 134 ALA C C 1
ATOM 5707 O O . ALA C 1 135 ? 53.622 21.893 38.350 1.00 63.18 134 ALA C O 1
ATOM 5709 N N . SER C 1 136 ? 53.042 19.754 38.732 1.00 60.96 135 SER C N 1
ATOM 5710 C CA . SER C 1 136 ? 52.600 19.987 40.101 1.00 59.33 135 SER C CA 1
ATOM 5711 C C . SER C 1 136 ? 52.572 18.650 40.829 1.00 67.94 135 SER C C 1
ATOM 5712 O O . SER C 1 136 ? 52.729 17.587 40.222 1.00 62.58 135 SER C O 1
ATOM 5715 N N . GLU C 1 137 ? 52.371 18.716 42.149 1.00 70.50 136 GLU C N 1
ATOM 5716 C CA . GLU C 1 137 ? 52.239 17.489 42.926 1.00 61.65 136 GLU C CA 1
ATOM 5717 C C . GLU C 1 137 ? 51.020 16.687 42.496 1.00 61.29 136 GLU C C 1
ATOM 5718 O O . GLU C 1 137 ? 51.051 15.452 42.520 1.00 65.47 136 GLU C O 1
ATOM 5724 N N . ASP C 1 138 ? 49.941 17.366 42.100 1.00 61.62 137 ASP C N 1
ATOM 5725 C CA . ASP C 1 138 ? 48.764 16.658 41.607 1.00 65.98 137 ASP C CA 1
ATOM 5726 C C . ASP C 1 138 ? 49.065 15.919 40.312 1.00 66.44 137 ASP C C 1
ATOM 5727 O O . ASP C 1 138 ? 48.520 14.834 40.077 1.00 65.22 137 ASP C O 1
ATOM 5732 N N . ASP C 1 139 ? 49.925 16.486 39.463 1.00 68.21 138 ASP C N 1
ATOM 5733 C CA . ASP C 1 139 ? 50.353 15.772 38.265 1.00 66.15 138 ASP C CA 1
ATOM 5734 C C . ASP C 1 139 ? 51.161 14.534 38.622 1.00 64.03 138 ASP C C 1
ATOM 5735 O O . ASP C 1 139 ? 51.084 13.518 37.920 1.00 60.70 138 ASP C O 1
ATOM 5740 N N . CYS C 1 140 ? 51.940 14.598 39.704 1.00 61.21 139 CYS C N 1
ATOM 5741 C CA . CYS C 1 140 ? 52.664 13.417 40.161 1.00 61.45 139 CYS C CA 1
ATOM 5742 C C . CYS C 1 140 ? 51.699 12.348 40.660 1.00 64.16 139 CYS C C 1
ATOM 5743 O O . CYS C 1 140 ? 51.823 11.170 40.303 1.00 62.09 139 CYS C O 1
ATOM 5746 N N . ARG C 1 141 ? 50.725 12.745 41.483 1.00 63.77 140 ARG C N 1
ATOM 5747 C CA . ARG C 1 141 ? 49.730 11.793 41.969 1.00 57.82 140 ARG C CA 1
ATOM 5748 C C . ARG C 1 141 ? 48.925 11.197 40.821 1.00 57.19 140 ARG C C 1
ATOM 5749 O O . ARG C 1 141 ? 48.596 10.005 40.838 1.00 65.46 140 ARG C O 1
ATOM 5757 N N . GLU C 1 142 ? 48.598 12.009 39.813 1.00 57.33 141 GLU C N 1
ATOM 5758 C CA . GLU C 1 142 ? 47.861 11.497 38.662 1.00 57.54 141 GLU C CA 1
ATOM 5759 C C . GLU C 1 142 ? 48.701 10.500 37.871 1.00 60.29 141 GLU C C 1
ATOM 5760 O O . GLU C 1 142 ? 48.195 9.457 37.440 1.00 60.11 141 GLU C O 1
ATOM 5766 N N . ALA C 1 143 ? 49.986 10.801 37.673 1.00 56.73 142 ALA C N 1
ATOM 5767 C CA . ALA C 1 143 ? 50.846 9.886 36.931 1.00 61.77 142 ALA C CA 1
ATOM 5768 C C . ALA C 1 143 ? 51.038 8.578 37.688 1.00 53.77 142 ALA C C 1
ATOM 5769 O O . ALA C 1 143 ? 51.075 7.501 37.082 1.00 53.35 142 ALA C O 1
ATOM 5771 N N . ALA C 1 144 ? 51.152 8.654 39.017 1.00 55.39 143 ALA C N 1
ATOM 5772 C CA . ALA C 1 144 ? 51.308 7.446 39.821 1.00 54.88 143 ALA C CA 1
ATOM 5773 C C . ALA C 1 144 ? 50.075 6.556 39.725 1.00 58.38 143 ALA C C 1
ATOM 5774 O O . ALA C 1 144 ? 50.191 5.336 39.551 1.00 53.65 143 ALA C O 1
ATOM 5776 N N . GLN C 1 145 ? 48.884 7.150 39.825 1.00 59.30 144 GLN C N 1
ATOM 5777 C CA . GLN C 1 145 ? 47.657 6.361 39.777 1.00 53.62 144 GLN C CA 1
ATOM 5778 C C . GLN C 1 145 ? 47.481 5.683 38.424 1.00 50.32 144 GLN C C 1
ATOM 5779 O O . GLN C 1 145 ? 46.980 4.555 38.348 1.00 54.04 144 GLN C O 1
ATOM 5781 N N . ARG C 1 146 ? 47.896 6.346 37.345 1.00 50.04 145 ARG C N 1
ATOM 5782 C CA . ARG C 1 146 ? 47.663 5.828 36.002 1.00 54.15 145 ARG C CA 1
ATOM 5783 C C . ARG C 1 146 ? 48.786 4.932 35.495 1.00 49.00 145 ARG C C 1
ATOM 5784 O O . ARG C 1 146 ? 48.518 3.983 34.750 1.00 53.24 145 ARG C O 1
ATOM 5792 N N . LEU C 1 147 ? 50.033 5.200 35.878 1.00 47.73 146 LEU C N 1
ATOM 5793 C CA . LEU C 1 147 ? 51.166 4.487 35.306 1.00 53.56 146 LEU C CA 1
ATOM 5794 C C . LEU C 1 147 ? 51.781 3.449 36.236 1.00 56.34 146 LEU C C 1
ATOM 5795 O O . LEU C 1 147 ? 52.495 2.563 35.756 1.00 56.40 146 LEU C O 1
ATOM 5800 N N . GLY C 1 148 ? 51.531 3.529 37.539 1.00 46.53 147 GLY C N 1
ATOM 5801 C CA . GLY C 1 148 ? 52.149 2.563 38.422 1.00 49.81 147 GLY C CA 1
ATOM 5802 C C . GLY C 1 148 ? 53.622 2.865 38.647 1.00 51.46 147 GLY C C 1
ATOM 5803 O O . GLY C 1 148 ? 54.111 3.970 38.404 1.00 53.53 147 GLY C O 1
ATOM 5804 N N . PHE C 1 149 ? 54.335 1.845 39.111 1.00 52.33 148 PHE C N 1
ATOM 5805 C CA . PHE C 1 149 ? 55.747 1.957 39.435 1.00 48.27 148 PHE C CA 1
ATOM 5806 C C . PHE C 1 149 ? 56.480 0.709 38.962 1.00 53.95 148 PHE C C 1
ATOM 5807 O O . PHE C 1 149 ? 55.865 -0.355 38.818 1.00 55.09 148 PHE C O 1
ATOM 5815 N N . PRO C 1 150 ? 57.797 0.808 38.702 1.00 50.72 149 PRO C N 1
ATOM 5816 C CA . PRO C 1 150 ? 58.628 2.014 38.810 1.00 51.04 149 PRO C CA 1
ATOM 5817 C C . PRO C 1 150 ? 58.462 2.971 37.629 1.00 54.42 149 PRO C C 1
ATOM 5818 O O . PRO C 1 150 ? 57.832 2.622 36.629 1.00 51.21 149 PRO C O 1
ATOM 5822 N N . LEU C 1 151 ? 59.027 4.171 37.759 1.00 51.62 150 LEU C N 1
ATOM 5823 C CA . LEU C 1 151 ? 58.912 5.207 36.745 1.00 48.03 150 LEU C CA 1
ATOM 5824 C C . LEU C 1 151 ? 60.275 5.843 36.508 1.00 53.13 150 LEU C C 1
ATOM 5825 O O . LEU C 1 151 ? 61.185 5.739 37.334 1.00 47.35 150 LEU C O 1
ATOM 5830 N N . ILE C 1 152 ? 60.400 6.510 35.363 1.00 49.16 151 ILE C N 1
ATOM 5831 C CA . ILE C 1 152 ? 61.595 7.261 34.997 1.00 48.13 151 ILE C CA 1
ATOM 5832 C C . ILE C 1 152 ? 61.202 8.725 34.848 1.00 49.80 151 ILE C C 1
ATOM 5833 O O . ILE C 1 152 ? 60.361 9.065 34.007 1.00 44.79 151 ILE C O 1
ATOM 5838 N N . VAL C 1 153 ? 61.802 9.588 35.664 1.00 46.25 152 VAL C N 1
ATOM 5839 C CA . VAL C 1 153 ? 61.590 11.030 35.584 1.00 43.07 152 VAL C CA 1
ATOM 5840 C C . VAL C 1 153 ? 62.761 11.654 34.841 1.00 48.03 152 VAL C C 1
ATOM 5841 O O . VAL C 1 153 ? 63.922 11.318 35.100 1.00 48.23 152 VAL C O 1
ATOM 5845 N N . LYS C 1 154 ? 62.463 12.570 33.917 1.00 45.97 153 LYS C N 1
ATOM 5846 C CA . LYS C 1 154 ? 63.514 13.217 33.142 1.00 52.26 153 LYS C CA 1
ATOM 5847 C C . LYS C 1 154 ? 63.088 14.613 32.705 1.00 51.34 153 LYS C C 1
ATOM 5848 O O . LYS C 1 154 ? 61.898 14.830 32.423 1.00 47.66 153 LYS C O 1
ATOM 5854 N N . PRO C 1 155 ? 64.010 15.574 32.664 1.00 42.56 154 PRO C N 1
ATOM 5855 C CA . PRO C 1 155 ? 63.703 16.856 32.022 1.00 45.96 154 PRO C CA 1
ATOM 5856 C C . PRO C 1 155 ? 63.514 16.666 30.527 1.00 43.72 154 PRO C C 1
ATOM 5857 O O . PRO C 1 155 ? 64.132 15.799 29.906 1.00 45.24 154 PRO C O 1
ATOM 5861 N N . ALA C 1 156 ? 62.652 17.501 29.944 1.00 45.89 155 ALA C N 1
ATOM 5862 C CA . ALA C 1 156 ? 62.294 17.305 28.543 1.00 42.64 155 ALA C CA 1
ATOM 5863 C C . ALA C 1 156 ? 63.430 17.683 27.597 1.00 36.93 155 ALA C C 1
ATOM 5864 O O . ALA C 1 156 ? 63.513 17.137 26.490 1.00 46.22 155 ALA C O 1
ATOM 5866 N N . HIS C 1 157 ? 64.319 18.590 28.007 1.00 37.51 156 HIS C N 1
ATOM 5867 C CA . HIS C 1 157 ? 65.332 19.145 27.114 1.00 45.48 156 HIS C CA 1
ATOM 5868 C C . HIS C 1 157 ? 66.757 18.861 27.580 1.00 44.20 156 HIS C C 1
ATOM 5869 O O . HIS C 1 157 ? 67.660 19.658 27.318 1.00 51.74 156 HIS C O 1
ATOM 5876 N N . GLU C 1 158 ? 66.987 17.749 28.269 1.00 45.95 157 GLU C N 1
ATOM 5877 C CA . GLU C 1 158 ? 68.311 17.458 28.803 1.00 39.51 157 GLU C CA 1
ATOM 5878 C C . GLU C 1 158 ? 68.951 16.282 28.070 1.00 44.41 157 GLU C C 1
ATOM 5879 O O . GLU C 1 158 ? 68.365 15.674 27.167 1.00 39.56 157 GLU C O 1
ATOM 5885 N N . GLY C 1 159 ? 70.189 15.980 28.463 1.00 43.60 158 GLY C N 1
ATOM 5886 C CA . GLY C 1 159 ? 70.932 14.853 27.942 1.00 42.74 158 GLY C CA 1
ATOM 5887 C C . GLY C 1 159 ? 71.894 14.342 28.995 1.00 44.44 158 GLY C C 1
ATOM 5888 O O . GLY C 1 159 ? 71.963 14.870 30.107 1.00 47.96 158 GLY C O 1
ATOM 5889 N N . SER C 1 160 ? 72.640 13.297 28.632 1.00 43.67 159 SER C N 1
ATOM 5890 C CA . SER C 1 160 ? 73.628 12.674 29.517 1.00 53.59 159 SER C CA 1
ATOM 5891 C C . SER C 1 160 ? 73.010 12.217 30.837 1.00 51.47 159 SER C C 1
ATOM 5892 O O . SER C 1 160 ? 73.679 12.208 31.873 1.00 47.09 159 SER C O 1
ATOM 5895 N N . SER C 1 161 ? 71.727 11.848 30.808 1.00 46.88 160 SER C N 1
ATOM 5896 C CA . SER C 1 161 ? 70.995 11.383 31.988 1.00 50.19 160 SER C CA 1
ATOM 5897 C C . SER C 1 161 ? 70.996 12.415 33.111 1.00 57.14 160 SER C C 1
ATOM 5898 O O . SER C 1 161 ? 70.846 12.065 34.285 1.00 52.03 160 SER C O 1
ATOM 5901 N N . ILE C 1 162 ? 71.160 13.686 32.763 1.00 50.83 161 ILE C N 1
ATOM 5902 C CA . ILE C 1 162 ? 71.228 14.748 33.758 1.00 41.03 161 ILE C CA 1
ATOM 5903 C C . ILE C 1 162 ? 69.818 15.094 34.216 1.00 44.23 161 ILE C C 1
ATOM 5904 O O . ILE C 1 162 ? 68.908 15.264 33.395 1.00 50.38 161 ILE C O 1
ATOM 5909 N N . GLY C 1 163 ? 69.631 15.183 35.532 1.00 50.91 162 GLY C N 1
ATOM 5910 C CA . GLY C 1 163 ? 68.333 15.482 36.101 1.00 49.16 162 GLY C CA 1
ATOM 5911 C C . GLY C 1 163 ? 67.349 14.335 36.093 1.00 49.49 162 GLY C C 1
ATOM 5912 O O . GLY C 1 163 ? 66.154 14.564 36.310 1.00 48.77 162 GLY C O 1
ATOM 5913 N N . MET C 1 164 ? 67.810 13.112 35.854 1.00 45.64 163 MET C N 1
ATOM 5914 C CA . MET C 1 164 ? 66.948 11.945 35.745 1.00 54.52 163 MET C CA 1
ATOM 5915 C C . MET C 1 164 ? 66.976 11.125 37.029 1.00 51.57 163 MET C C 1
ATOM 5916 O O . MET C 1 164 ? 67.896 11.228 37.844 1.00 54.23 163 MET C O 1
ATOM 5921 N N . ALA C 1 165 ? 65.948 10.295 37.194 1.00 51.58 164 ALA C N 1
ATOM 5922 C CA . ALA C 1 165 ? 65.832 9.453 38.374 1.00 50.45 164 ALA C CA 1
ATOM 5923 C C . ALA C 1 165 ? 64.833 8.338 38.106 1.00 51.12 164 ALA C C 1
ATOM 5924 O O . ALA C 1 165 ? 63.775 8.572 37.516 1.00 53.24 164 ALA C O 1
ATOM 5926 N N . LYS C 1 166 ? 65.183 7.129 38.538 1.00 51.84 165 LYS C N 1
ATOM 5927 C CA . LYS C 1 166 ? 64.230 6.034 38.624 1.00 48.70 165 LYS C CA 1
ATOM 5928 C C . LYS C 1 166 ? 63.551 6.097 39.987 1.00 54.98 165 LYS C C 1
ATOM 5929 O O . LYS C 1 166 ? 64.224 6.218 41.014 1.00 50.25 165 LYS C O 1
ATOM 5935 N N . VAL C 1 167 ? 62.221 6.042 39.995 1.00 49.49 166 VAL C N 1
ATOM 5936 C CA . VAL C 1 167 ? 61.440 6.206 41.215 1.00 45.39 166 VAL C CA 1
ATOM 5937 C C . VAL C 1 167 ? 60.515 5.009 41.382 1.00 50.68 166 VAL C C 1
ATOM 5938 O O . VAL C 1 167 ? 59.963 4.495 40.403 1.00 50.18 166 VAL C O 1
ATOM 5942 N N . GLY C 1 168 ? 60.347 4.569 42.628 1.00 55.83 167 GLY C N 1
ATOM 5943 C CA . GLY C 1 168 ? 59.502 3.429 42.925 1.00 51.45 167 GLY C CA 1
ATOM 5944 C C . GLY C 1 168 ? 58.311 3.773 43.795 1.00 49.37 167 GLY C C 1
ATOM 5945 O O . GLY C 1 168 ? 57.462 2.918 44.062 1.00 61.42 167 GLY C O 1
ATOM 5946 N N . GLY C 1 169 ? 58.234 5.027 44.245 1.00 58.70 168 GLY C N 1
ATOM 5947 C CA . GLY C 1 169 ? 57.139 5.457 45.087 1.00 57.36 168 GLY C CA 1
ATOM 5948 C C . GLY C 1 169 ? 56.742 6.886 44.775 1.00 57.24 168 GLY C C 1
ATOM 5949 O O . GLY C 1 169 ? 57.460 7.616 44.090 1.00 55.12 168 GLY C O 1
ATOM 5950 N N . LEU C 1 170 ? 55.574 7.271 45.294 1.00 54.15 169 LEU C N 1
ATOM 5951 C CA . LEU C 1 170 ? 55.058 8.615 45.047 1.00 56.72 169 LEU C CA 1
ATOM 5952 C C . LEU C 1 170 ? 55.951 9.680 45.670 1.00 62.98 169 LEU C C 1
ATOM 5953 O O . LEU C 1 170 ? 56.126 10.762 45.100 1.00 56.03 169 LEU C O 1
ATOM 5958 N N . ASP C 1 171 ? 56.524 9.395 46.841 1.00 62.11 170 ASP C N 1
ATOM 5959 C CA . ASP C 1 171 ? 57.414 10.360 47.475 1.00 59.49 170 ASP C CA 1
ATOM 5960 C C . ASP C 1 171 ? 58.707 10.524 46.684 1.00 62.06 170 ASP C C 1
ATOM 5961 O O . ASP C 1 171 ? 59.213 11.643 46.543 1.00 61.80 170 ASP C O 1
ATOM 5966 N N . GLU C 1 172 ? 59.256 9.426 46.157 1.00 55.49 171 GLU C N 1
ATOM 5967 C CA . GLU C 1 172 ? 60.415 9.548 45.280 1.00 59.06 171 GLU C CA 1
ATOM 5968 C C . GLU C 1 172 ? 60.052 10.260 43.983 1.00 57.03 171 GLU C C 1
ATOM 5969 O O . GLU C 1 172 ? 60.879 10.989 43.424 1.00 54.79 171 GLU C O 1
ATOM 5975 N N . LEU C 1 173 ? 58.823 10.070 43.503 1.00 55.12 172 LEU C N 1
ATOM 5976 C CA . LEU C 1 173 ? 58.385 10.720 42.273 1.00 52.79 172 LEU C CA 1
ATOM 5977 C C . LEU C 1 173 ? 58.295 12.230 42.449 1.00 61.43 172 LEU C C 1
ATOM 5978 O O . LEU C 1 173 ? 58.762 12.993 41.595 1.00 55.81 172 LEU C O 1
ATOM 5983 N N . ILE C 1 174 ? 57.692 12.680 43.552 1.00 55.55 173 ILE C N 1
ATOM 5984 C CA . ILE C 1 174 ? 57.569 14.114 43.800 1.00 54.64 173 ILE C CA 1
ATOM 5985 C C . ILE C 1 174 ? 58.946 14.748 43.943 1.00 53.99 173 ILE C C 1
ATOM 5986 O O . ILE C 1 174 ? 59.210 15.827 43.398 1.00 61.25 173 ILE C O 1
ATOM 5991 N N . ALA C 1 175 ? 59.850 14.082 44.665 1.00 52.87 174 ALA C N 1
ATOM 5992 C CA . ALA C 1 175 ? 61.200 14.609 44.829 1.00 51.67 174 ALA C CA 1
ATOM 5993 C C . ALA C 1 175 ? 61.935 14.656 43.495 1.00 56.53 174 ALA C C 1
ATOM 5994 O O . ALA C 1 175 ? 62.580 15.658 43.164 1.00 60.16 174 ALA C O 1
ATOM 5996 N N . ALA C 1 176 ? 61.838 13.579 42.709 1.00 55.93 175 ALA C N 1
ATOM 5997 C CA . ALA C 1 176 ? 62.501 13.548 41.410 1.00 54.67 175 ALA C CA 1
ATOM 5998 C C . ALA C 1 176 ? 61.908 14.568 40.448 1.00 52.44 175 ALA C C 1
ATOM 5999 O O . ALA C 1 176 ? 62.618 15.076 39.572 1.00 49.08 175 ALA C O 1
ATOM 6001 N N . TRP C 1 177 ? 60.616 14.872 40.582 1.00 48.95 176 TRP C N 1
ATOM 6002 C CA . TRP C 1 177 ? 60.026 15.911 39.749 1.00 51.38 176 TRP C CA 1
ATOM 6003 C C . TRP C 1 177 ? 60.592 17.281 40.099 1.00 56.26 176 TRP C C 1
ATOM 6004 O O . TRP C 1 177 ? 60.910 18.073 39.205 1.00 58.35 176 TRP C O 1
ATOM 6015 N N . ARG C 1 178 ? 60.730 17.576 41.393 1.00 60.71 177 ARG C N 1
ATOM 6016 C CA . ARG C 1 178 ? 61.282 18.864 41.799 1.00 61.22 177 ARG C CA 1
ATOM 6017 C C . ARG C 1 178 ? 62.751 18.991 41.418 1.00 59.18 177 ARG C C 1
ATOM 6018 O O . ARG C 1 178 ? 63.227 20.102 41.157 1.00 61.03 177 ARG C O 1
ATOM 6026 N N . GLU C 1 179 ? 63.480 17.874 41.376 1.00 53.91 178 GLU C N 1
ATOM 6027 C CA . GLU C 1 179 ? 64.887 17.929 40.997 1.00 58.94 178 GLU C CA 1
ATOM 6028 C C . GLU C 1 179 ? 65.052 18.154 39.499 1.00 60.61 178 GLU C C 1
ATOM 6029 O O . GLU C 1 179 ? 65.899 18.951 39.079 1.00 57.73 178 GLU C O 1
ATOM 6035 N N . ALA C 1 180 ? 64.253 17.468 38.679 1.00 54.62 179 ALA C N 1
ATOM 6036 C CA . ALA C 1 180 ? 64.317 17.698 37.240 1.00 58.98 179 ALA C CA 1
ATOM 6037 C C . ALA C 1 180 ? 63.829 19.094 36.878 1.00 57.86 179 ALA C C 1
ATOM 6038 O O . ALA C 1 180 ? 64.293 19.674 35.890 1.00 55.42 179 ALA C O 1
ATOM 6040 N N . ALA C 1 181 ? 62.908 19.653 37.667 1.00 54.80 180 ALA C N 1
ATOM 6041 C CA . ALA C 1 181 ? 62.409 20.997 37.397 1.00 59.41 180 ALA C CA 1
ATOM 6042 C C . ALA C 1 181 ? 63.480 22.063 37.585 1.00 53.62 180 ALA C C 1
ATOM 6043 O O . ALA C 1 181 ? 63.325 23.175 37.070 1.00 54.86 180 ALA C O 1
ATOM 6045 N N . ARG C 1 182 ? 64.558 21.754 38.309 1.00 57.89 181 ARG C N 1
ATOM 6046 C CA . ARG C 1 182 ? 65.662 22.698 38.433 1.00 48.52 181 ARG C CA 1
ATOM 6047 C C . ARG C 1 182 ? 66.417 22.867 37.121 1.00 59.77 181 ARG C C 1
ATOM 6048 O O . ARG C 1 182 ? 67.077 23.895 36.927 1.00 59.35 181 ARG C O 1
ATOM 6056 N N . TYR C 1 183 ? 66.330 21.888 36.217 1.00 55.22 182 TYR C N 1
ATOM 6057 C CA . TYR C 1 183 ? 66.962 21.978 34.908 1.00 50.09 182 TYR C CA 1
ATOM 6058 C C . TYR C 1 183 ? 66.009 22.420 33.810 1.00 52.26 182 TYR C C 1
ATOM 6059 O O . TYR C 1 183 ? 66.463 22.988 32.810 1.00 55.84 182 TYR C O 1
ATOM 6068 N N . ASP C 1 184 ? 64.710 22.176 33.974 1.00 55.35 183 ASP C N 1
ATOM 6069 C CA . ASP C 1 184 ? 63.747 22.411 32.907 1.00 52.24 183 ASP C CA 1
ATOM 6070 C C . ASP C 1 184 ? 62.351 22.477 33.509 1.00 59.50 183 ASP C C 1
ATOM 6071 O O . ASP C 1 184 ? 61.953 21.577 34.254 1.00 58.40 183 ASP C O 1
ATOM 6076 N N . SER C 1 185 ? 61.609 23.536 33.179 1.00 53.59 184 SER C N 1
ATOM 6077 C CA . SER C 1 185 ? 60.217 23.608 33.605 1.00 57.44 184 SER C CA 1
ATOM 6078 C C . SER C 1 185 ? 59.391 22.500 32.968 1.00 55.35 184 SER C C 1
ATOM 6079 O O . SER C 1 185 ? 58.385 22.066 33.540 1.00 59.34 184 SER C O 1
ATOM 6082 N N . GLN C 1 186 ? 59.801 22.025 31.795 1.00 54.74 185 GLN C N 1
ATOM 6083 C CA . GLN C 1 186 ? 59.149 20.891 31.150 1.00 57.17 185 GLN C CA 1
ATOM 6084 C C . GLN C 1 186 ? 59.726 19.603 31.725 1.00 51.23 185 GLN C C 1
ATOM 6085 O O . GLN C 1 186 ? 60.913 19.311 31.546 1.00 49.37 185 GLN C O 1
ATOM 6091 N N . VAL C 1 187 ? 58.892 18.837 32.427 1.00 50.78 186 VAL C N 1
ATOM 6092 C CA . VAL C 1 187 ? 59.297 17.579 33.045 1.00 50.90 186 VAL C CA 1
ATOM 6093 C C . VAL C 1 187 ? 58.299 16.501 32.647 1.00 49.55 186 VAL C C 1
ATOM 6094 O O . VAL C 1 187 ? 57.083 16.707 32.745 1.00 45.91 186 VAL C O 1
ATOM 6098 N N . LEU C 1 188 ? 58.808 15.360 32.193 1.00 47.30 187 LEU C N 1
ATOM 6099 C CA . LEU C 1 188 ? 57.977 14.213 31.874 1.00 45.95 187 LEU C CA 1
ATOM 6100 C C . LEU C 1 188 ? 58.404 13.017 32.714 1.00 52.03 187 LEU C C 1
ATOM 6101 O O . LEU C 1 188 ? 59.524 12.958 33.233 1.00 45.11 187 LEU C O 1
ATOM 6106 N N . VAL C 1 189 ? 57.490 12.061 32.842 1.00 46.22 188 VAL C N 1
ATOM 6107 C CA . VAL C 1 189 ? 57.738 10.815 33.555 1.00 43.78 188 VAL C CA 1
ATOM 6108 C C . VAL C 1 189 ? 57.271 9.669 32.667 1.00 48.25 188 VAL C C 1
ATOM 6109 O O . VAL C 1 189 ? 56.175 9.727 32.099 1.00 43.80 188 VAL C O 1
ATOM 6113 N N . GLU C 1 190 ? 58.111 8.649 32.522 1.00 37.42 189 GLU C N 1
ATOM 6114 C CA . GLU C 1 190 ? 57.823 7.511 31.661 1.00 42.95 189 GLU C CA 1
ATOM 6115 C C . GLU C 1 190 ? 57.658 6.238 32.480 1.00 42.87 189 GLU C C 1
ATOM 6116 O O . GLU C 1 190 ? 58.246 6.085 33.555 1.00 43.32 189 GLU C O 1
ATOM 6122 N N . GLN C 1 191 ? 56.853 5.321 31.954 1.00 45.23 190 GLN C N 1
ATOM 6123 C CA . GLN C 1 191 ? 56.783 3.986 32.526 1.00 50.15 190 GLN C CA 1
ATOM 6124 C C . GLN C 1 191 ? 58.115 3.270 32.344 1.00 43.88 190 GLN C C 1
ATOM 6125 O O . GLN C 1 191 ? 58.746 3.351 31.286 1.00 50.78 190 GLN C O 1
ATOM 6131 N N . TRP C 1 192 ? 58.542 2.571 33.391 1.00 41.54 191 TRP C N 1
ATOM 6132 C CA . TRP C 1 192 ? 59.820 1.873 33.370 1.00 48.45 191 TRP C CA 1
ATOM 6133 C C . TRP C 1 192 ? 59.736 0.642 32.472 1.00 52.05 191 TRP C C 1
ATOM 6134 O O . TRP C 1 192 ? 58.949 -0.274 32.734 1.00 52.43 191 TRP C O 1
ATOM 6145 N N . ILE C 1 193 ? 60.537 0.629 31.409 1.00 49.06 192 ILE C N 1
ATOM 6146 C CA . ILE C 1 193 ? 60.661 -0.530 30.530 1.00 46.50 192 ILE C CA 1
ATOM 6147 C C . ILE C 1 193 ? 61.777 -1.413 31.073 1.00 51.16 192 ILE C C 1
ATOM 6148 O O . ILE C 1 193 ? 62.918 -0.961 31.223 1.00 50.38 192 ILE C O 1
ATOM 6153 N N . SER C 1 194 ? 61.455 -2.669 31.366 1.00 50.85 193 SER C N 1
ATOM 6154 C CA . SER C 1 194 ? 62.397 -3.594 31.984 1.00 54.20 193 SER C CA 1
ATOM 6155 C C . SER C 1 194 ? 62.910 -4.571 30.933 1.00 52.36 193 SER C C 1
ATOM 6156 O O . SER C 1 194 ? 62.139 -5.370 30.392 1.00 46.25 193 SER C O 1
ATOM 6159 N N . GLY C 1 195 ? 64.209 -4.504 30.651 1.00 46.28 194 GLY C N 1
ATOM 6160 C CA . GLY C 1 195 ? 64.829 -5.399 29.705 1.00 49.01 194 GLY C CA 1
ATOM 6161 C C . GLY C 1 195 ? 66.096 -4.829 29.101 1.00 52.17 194 GLY C C 1
ATOM 6162 O O . GLY C 1 195 ? 66.694 -3.882 29.624 1.00 46.98 194 GLY C O 1
ATOM 6163 N N . PRO C 1 196 ? 66.529 -5.402 27.980 1.00 51.20 195 PRO C N 1
ATOM 6164 C CA . PRO C 1 196 ? 67.779 -4.955 27.358 1.00 53.63 195 PRO C CA 1
ATOM 6165 C C . PRO C 1 196 ? 67.663 -3.543 26.805 1.00 49.89 195 PRO C C 1
ATOM 6166 O O . PRO C 1 196 ? 66.608 -3.118 26.327 1.00 50.41 195 PRO C O 1
ATOM 6170 N N . GLU C 1 197 ? 68.772 -2.812 26.874 1.00 42.78 196 GLU C N 1
ATOM 6171 C CA . GLU C 1 197 ? 68.866 -1.470 26.315 1.00 49.80 196 GLU C CA 1
ATOM 6172 C C . GLU C 1 197 ? 69.738 -1.504 25.068 1.00 55.91 196 GLU C C 1
ATOM 6173 O O . GLU C 1 197 ? 70.821 -2.101 25.075 1.00 50.48 196 GLU C O 1
ATOM 6179 N N . PHE C 1 198 ? 69.260 -0.872 24.000 1.00 55.34 197 PHE C N 1
ATOM 6180 C CA . PHE C 1 198 ? 69.997 -0.762 22.753 1.00 56.08 197 PHE C CA 1
ATOM 6181 C C . PHE C 1 198 ? 70.126 0.701 22.360 1.00 55.10 197 PHE C C 1
ATOM 6182 O O . PHE C 1 198 ? 69.262 1.525 22.673 1.00 49.87 197 PHE C O 1
ATOM 6190 N N . THR C 1 199 ? 71.217 1.016 21.674 1.00 56.30 198 THR C N 1
ATOM 6191 C CA . THR C 1 199 ? 71.390 2.319 21.057 1.00 54.85 198 THR C CA 1
ATOM 6192 C C . THR C 1 199 ? 71.790 2.105 19.606 1.00 53.73 198 THR C C 1
ATOM 6193 O O . THR C 1 199 ? 72.553 1.187 19.290 1.00 50.80 198 THR C O 1
ATOM 6197 N N . VAL C 1 200 ? 71.235 2.926 18.718 1.00 52.45 199 VAL C N 1
ATOM 6198 C CA . VAL C 1 200 ? 71.350 2.721 17.278 1.00 50.43 199 VAL C CA 1
ATOM 6199 C C . VAL C 1 200 ? 71.779 4.033 16.635 1.00 52.38 199 VAL C C 1
ATOM 6200 O O . VAL C 1 200 ? 70.995 4.989 16.580 1.00 50.97 199 VAL C O 1
ATOM 6204 N N . ALA C 1 201 ? 73.009 4.078 16.137 1.00 53.52 200 ALA C N 1
ATOM 6205 C CA . ALA C 1 201 ? 73.503 5.266 15.462 1.00 45.49 200 ALA C CA 1
ATOM 6206 C C . ALA C 1 201 ? 73.101 5.251 13.993 1.00 47.12 200 ALA C C 1
ATOM 6207 O O . ALA C 1 201 ? 72.958 4.192 13.376 1.00 51.37 200 ALA C O 1
ATOM 6209 N N . THR C 1 202 ? 72.906 6.447 13.440 1.00 48.32 201 THR C N 1
ATOM 6210 C CA . THR C 1 202 ? 72.654 6.620 12.017 1.00 50.70 201 THR C CA 1
ATOM 6211 C C . THR C 1 202 ? 73.652 7.625 11.458 1.00 51.98 201 THR C C 1
ATOM 6212 O O . THR C 1 202 ? 74.065 8.560 12.147 1.00 51.36 201 THR C O 1
ATOM 6216 N N . LEU C 1 203 ? 74.049 7.415 10.204 1.00 44.63 202 LEU C N 1
ATOM 6217 C CA . LEU C 1 203 ? 75.103 8.216 9.589 1.00 50.36 202 LEU C CA 1
ATOM 6218 C C . LEU C 1 203 ? 74.857 8.289 8.092 1.00 51.61 202 LEU C C 1
ATOM 6219 O O . LEU C 1 203 ? 74.857 7.255 7.416 1.00 49.19 202 LEU C O 1
ATOM 6224 N N . ARG C 1 204 ? 74.651 9.508 7.584 1.00 48.17 203 ARG C N 1
ATOM 6225 C CA . ARG C 1 204 ? 74.420 9.748 6.158 1.00 47.96 203 ARG C CA 1
ATOM 6226 C C . ARG C 1 204 ? 73.236 8.935 5.639 1.00 48.28 203 ARG C C 1
ATOM 6227 O O . ARG C 1 204 ? 73.250 8.431 4.514 1.00 51.99 203 ARG C O 1
ATOM 6235 N N . GLY C 1 205 ? 72.203 8.801 6.466 1.00 49.78 204 GLY C N 1
ATOM 6236 C CA . GLY C 1 205 ? 71.040 8.023 6.102 1.00 51.20 204 GLY C CA 1
ATOM 6237 C C . GLY C 1 205 ? 71.175 6.530 6.303 1.00 52.20 204 GLY C C 1
ATOM 6238 O O . GLY C 1 205 ? 70.197 5.804 6.089 1.00 51.30 204 GLY C O 1
ATOM 6239 N N . GLN C 1 206 ? 72.348 6.046 6.699 1.00 47.73 205 GLN C N 1
ATOM 6240 C CA . GLN C 1 206 ? 72.567 4.630 6.945 1.00 50.77 205 GLN C CA 1
ATOM 6241 C C . GLN C 1 206 ? 72.470 4.335 8.434 1.00 53.56 205 GLN C C 1
ATOM 6242 O O . GLN C 1 206 ? 72.863 5.150 9.272 1.00 52.28 205 GLN C O 1
ATOM 6248 N N . VAL C 1 207 ? 71.957 3.153 8.755 1.00 57.40 206 VAL C N 1
ATOM 6249 C CA . VAL C 1 207 ? 71.785 2.716 10.135 1.00 47.96 206 VAL C CA 1
ATOM 6250 C C . VAL C 1 207 ? 72.968 1.832 10.507 1.00 43.73 206 VAL C C 1
ATOM 6251 O O . VAL C 1 207 ? 73.192 0.786 9.886 1.00 52.48 206 VAL C O 1
ATOM 6255 N N . LEU C 1 208 ? 73.723 2.248 11.518 1.00 48.64 207 LEU C N 1
ATOM 6256 C CA . LEU C 1 208 ? 74.921 1.536 11.931 1.00 53.95 207 LEU C CA 1
ATOM 6257 C C . LEU C 1 208 ? 74.567 0.370 12.853 1.00 57.19 207 LEU C C 1
ATOM 6258 O O . LEU C 1 208 ? 73.461 0.313 13.397 1.00 56.36 207 LEU C O 1
ATOM 6263 N N . PRO C 1 209 ? 75.484 -0.587 13.029 1.00 58.76 208 PRO C N 1
ATOM 6264 C CA . PRO C 1 209 ? 75.190 -1.742 13.890 1.00 61.79 208 PRO C CA 1
ATOM 6265 C C . PRO C 1 209 ? 74.790 -1.325 15.299 1.00 56.55 208 PRO C C 1
ATOM 6266 O O . PRO C 1 209 ? 75.416 -0.459 15.915 1.00 60.72 208 PRO C O 1
ATOM 6270 N N . ALA C 1 210 ? 73.737 -1.962 15.807 1.00 52.03 209 ALA C N 1
ATOM 6271 C CA . ALA C 1 210 ? 73.210 -1.630 17.123 1.00 52.42 209 ALA C CA 1
ATOM 6272 C C . ALA C 1 210 ? 74.156 -2.090 18.226 1.00 49.92 209 ALA C C 1
ATOM 6273 O O . ALA C 1 210 ? 74.894 -3.067 18.078 1.00 59.19 209 ALA C O 1
ATOM 6275 N N . ILE C 1 211 ? 74.122 -1.374 19.347 1.00 48.27 210 ILE C N 1
ATOM 6276 C CA . ILE C 1 211 ? 74.951 -1.669 20.510 1.00 51.66 210 ILE C CA 1
ATOM 6277 C C . ILE C 1 211 ? 74.036 -2.008 21.677 1.00 61.20 210 ILE C C 1
ATOM 6278 O O . ILE C 1 211 ? 73.060 -1.293 21.933 1.00 54.17 210 ILE C O 1
ATOM 6283 N N . ARG C 1 212 ? 74.353 -3.095 22.382 1.00 59.68 211 ARG C N 1
ATOM 6284 C CA . ARG C 1 212 ? 73.630 -3.478 23.586 1.00 49.91 211 ARG C CA 1
ATOM 6285 C C . ARG C 1 212 ? 74.342 -2.902 24.804 1.00 59.62 211 ARG C C 1
ATOM 6286 O O . ARG C 1 212 ? 75.556 -3.068 24.956 1.00 58.75 211 ARG C O 1
ATOM 6294 N N . LEU C 1 213 ? 73.585 -2.230 25.668 1.00 51.74 212 LEU C N 1
ATOM 6295 C CA . LEU C 1 213 ? 74.132 -1.522 26.817 1.00 58.04 212 LEU C CA 1
ATOM 6296 C C . LEU C 1 213 ? 73.752 -2.227 28.111 1.00 54.02 212 LEU C C 1
ATOM 6297 O O . LEU C 1 213 ? 72.643 -2.753 28.242 1.00 60.42 212 LEU C O 1
ATOM 6302 N N . GLY C 1 214 ? 74.680 -2.227 29.066 1.00 54.59 213 GLY C N 1
ATOM 6303 C CA . GLY C 1 214 ? 74.432 -2.802 30.377 1.00 55.78 213 GLY C CA 1
ATOM 6304 C C . GLY C 1 214 ? 75.254 -2.137 31.461 1.00 59.94 213 GLY C C 1
ATOM 6305 O O . GLY C 1 214 ? 76.410 -1.766 31.232 1.00 65.01 213 GLY C O 1
ATOM 6306 N N . THR C 1 215 ? 74.668 -1.970 32.646 1.00 58.90 214 THR C N 1
ATOM 6307 C CA . THR C 1 215 ? 75.389 -1.378 33.755 1.00 63.79 214 THR C CA 1
ATOM 6308 C C . THR C 1 215 ? 74.823 -1.930 35.054 1.00 62.55 214 THR C C 1
ATOM 6309 O O . THR C 1 215 ? 73.617 -2.205 35.129 1.00 58.67 214 THR C O 1
ATOM 6313 N N . PRO C 1 216 ? 75.656 -2.128 36.077 1.00 63.15 215 PRO C N 1
ATOM 6314 C CA . PRO C 1 216 ? 75.111 -2.493 37.391 1.00 56.51 215 PRO C CA 1
ATOM 6315 C C . PRO C 1 216 ? 74.293 -1.385 38.027 1.00 60.17 215 PRO C C 1
ATOM 6316 O O . PRO C 1 216 ? 73.512 -1.668 38.943 1.00 59.47 215 PRO C O 1
ATOM 6320 N N . HIS C 1 217 ? 74.432 -0.143 37.564 1.00 63.77 216 HIS C N 1
ATOM 6321 C CA . HIS C 1 217 ? 73.655 0.959 38.111 1.00 56.70 216 HIS C CA 1
ATOM 6322 C C . HIS C 1 217 ? 72.166 0.752 37.822 1.00 54.24 216 HIS C C 1
ATOM 6323 O O . HIS C 1 217 ? 71.771 -0.085 37.006 1.00 55.19 216 HIS C O 1
ATOM 6330 N N . THR C 1 218 ? 71.334 1.538 38.513 1.00 53.59 217 THR C N 1
ATOM 6331 C CA . THR C 1 218 ? 69.889 1.422 38.336 1.00 57.73 217 THR C CA 1
ATOM 6332 C C . THR C 1 218 ? 69.475 1.694 36.895 1.00 58.50 217 THR C C 1
ATOM 6333 O O . THR C 1 218 ? 68.509 1.097 36.405 1.00 55.62 217 THR C O 1
ATOM 6337 N N . PHE C 1 219 ? 70.186 2.585 36.207 1.00 57.46 218 PHE C N 1
ATOM 6338 C CA . PHE C 1 219 ? 69.992 2.808 34.780 1.00 55.18 218 PHE C CA 1
ATOM 6339 C C . PHE C 1 219 ? 71.263 3.426 34.213 1.00 56.81 218 PHE C C 1
ATOM 6340 O O . PHE C 1 219 ? 72.191 3.775 34.948 1.00 58.57 218 PHE C O 1
ATOM 6348 N N . TYR C 1 220 ? 71.297 3.549 32.887 1.00 48.25 219 TYR C N 1
ATOM 6349 C CA . TYR C 1 220 ? 72.443 4.115 32.174 1.00 49.14 219 TYR C CA 1
ATOM 6350 C C . TYR C 1 220 ? 72.509 5.608 32.489 1.00 55.67 219 TYR C C 1
ATOM 6351 O O . TYR C 1 220 ? 72.057 6.464 31.725 1.00 55.66 219 TYR C O 1
ATOM 6360 N N . ASP C 1 221 ? 73.084 5.922 33.652 1.00 52.89 220 ASP C N 1
ATOM 6361 C CA . ASP C 1 221 ? 73.104 7.284 34.166 1.00 55.87 220 ASP C CA 1
ATOM 6362 C C . ASP C 1 221 ? 74.411 7.984 33.791 1.00 56.66 220 ASP C C 1
ATOM 6363 O O . ASP C 1 221 ? 75.246 7.453 33.054 1.00 56.13 220 ASP C O 1
ATOM 6368 N N . TYR C 1 222 ? 74.592 9.201 34.313 1.00 55.27 221 TYR C N 1
ATOM 6369 C CA . TYR C 1 222 ? 75.780 9.992 34.006 1.00 61.89 221 TYR C CA 1
ATOM 6370 C C . TYR C 1 222 ? 77.050 9.253 34.409 1.00 65.67 221 TYR C C 1
ATOM 6371 O O . TYR C 1 222 ? 78.016 9.186 33.638 1.00 60.73 221 TYR C O 1
ATOM 6380 N N . ASP C 1 223 ? 77.061 8.681 35.616 1.00 63.81 222 ASP C N 1
ATOM 6381 C CA . ASP C 1 223 ? 78.248 7.983 36.100 1.00 66.23 222 ASP C CA 1
ATOM 6382 C C . ASP C 1 223 ? 78.586 6.787 35.216 1.00 65.73 222 ASP C C 1
ATOM 6383 O O . ASP C 1 223 ? 79.754 6.571 34.870 1.00 66.92 222 ASP C O 1
ATOM 6388 N N . ALA C 1 224 ? 77.575 6.003 34.833 1.00 58.73 223 ALA C N 1
ATOM 6389 C CA . ALA C 1 224 ? 77.820 4.836 33.992 1.00 53.39 223 ALA C CA 1
ATOM 6390 C C . ALA C 1 224 ? 78.291 5.227 32.597 1.00 66.07 223 ALA C C 1
ATOM 6391 O O . ALA C 1 224 ? 78.991 4.448 31.939 1.00 65.40 223 ALA C O 1
ATOM 6393 N N . LYS C 1 225 ? 77.927 6.424 32.134 1.00 67.39 224 LYS C N 1
ATOM 6394 C CA . LYS C 1 225 ? 78.251 6.824 30.770 1.00 61.37 224 LYS C CA 1
ATOM 6395 C C . LYS C 1 225 ? 79.692 7.308 30.643 1.00 58.10 224 LYS C C 1
ATOM 6396 O O . LYS C 1 225 ? 80.385 6.947 29.686 1.00 58.83 224 LYS C O 1
ATOM 6402 N N . TYR C 1 226 ? 80.163 8.111 31.601 1.00 64.20 225 TYR C N 1
ATOM 6403 C CA . TYR C 1 226 ? 81.445 8.789 31.471 1.00 66.72 225 TYR C CA 1
ATOM 6404 C C . TYR C 1 226 ? 82.432 8.516 32.598 1.00 71.51 225 TYR C C 1
ATOM 6405 O O . TYR C 1 226 ? 83.640 8.640 32.370 1.00 71.80 225 TYR C O 1
ATOM 6414 N N . LEU C 1 227 ? 81.968 8.150 33.792 1.00 72.19 226 LEU C N 1
ATOM 6415 C CA . LEU C 1 227 ? 82.845 7.983 34.945 1.00 70.28 226 LEU C CA 1
ATOM 6416 C C . LEU C 1 227 ? 83.117 6.524 35.291 1.00 75.48 226 LEU C C 1
ATOM 6417 O O . LEU C 1 227 ? 84.266 6.163 35.561 1.00 79.93 226 LEU C O 1
ATOM 6422 N N . ALA C 1 228 ? 82.093 5.676 35.286 1.00 76.66 227 ALA C N 1
ATOM 6423 C CA . ALA C 1 228 ? 82.251 4.297 35.723 1.00 74.05 227 ALA C CA 1
ATOM 6424 C C . ALA C 1 228 ? 83.121 3.510 34.743 1.00 71.89 227 ALA C C 1
ATOM 6425 O O . ALA C 1 228 ? 83.390 3.937 33.616 1.00 75.47 227 ALA C O 1
ATOM 6427 N N . SER C 1 229 ? 83.563 2.336 35.198 1.00 77.52 228 SER C N 1
ATOM 6428 C CA . SER C 1 229 ? 84.361 1.428 34.389 1.00 83.10 228 SER C CA 1
ATOM 6429 C C . SER C 1 229 ? 83.719 0.063 34.197 1.00 75.59 228 SER C C 1
ATOM 6430 O O . SER C 1 229 ? 84.202 -0.715 33.366 1.00 76.89 228 SER C O 1
ATOM 6433 N N . ASP C 1 230 ? 82.651 -0.249 34.931 1.00 75.84 229 ASP C N 1
ATOM 6434 C CA . ASP C 1 230 ? 81.971 -1.531 34.838 1.00 70.10 229 ASP C CA 1
ATOM 6435 C C . ASP C 1 230 ? 80.788 -1.501 33.876 1.00 69.11 229 ASP C C 1
ATOM 6436 O O . ASP C 1 230 ? 79.901 -2.357 33.969 1.00 73.36 229 ASP C O 1
ATOM 6441 N N . THR C 1 231 ? 80.757 -0.539 32.958 1.00 67.10 230 THR C N 1
ATOM 6442 C CA . THR C 1 231 ? 79.699 -0.475 31.962 1.00 67.17 230 THR C CA 1
ATOM 6443 C C . THR C 1 231 ? 79.974 -1.474 30.845 1.00 61.05 230 THR C C 1
ATOM 6444 O O . THR C 1 231 ? 81.112 -1.623 30.390 1.00 59.32 230 THR C O 1
ATOM 6448 N N . ARG C 1 232 ? 78.922 -2.159 30.405 1.00 65.51 231 ARG C N 1
ATOM 6449 C CA . ARG C 1 232 ? 79.028 -3.253 29.449 1.00 60.91 231 ARG C CA 1
ATOM 6450 C C . ARG C 1 232 ? 78.532 -2.800 28.082 1.00 61.37 231 ARG C C 1
ATOM 6451 O O . ARG C 1 232 ? 77.426 -2.260 27.965 1.00 58.82 231 ARG C O 1
ATOM 6459 N N . TYR C 1 233 ? 79.352 -3.023 27.055 1.00 65.17 232 TYR C N 1
ATOM 6460 C CA . TYR C 1 233 ? 79.004 -2.725 25.671 1.00 66.71 232 TYR C CA 1
ATOM 6461 C C . TYR C 1 233 ? 79.182 -3.988 24.843 1.00 66.74 232 TYR C C 1
ATOM 6462 O O . TYR C 1 233 ? 80.257 -4.597 24.862 1.00 72.88 232 TYR C O 1
ATOM 6471 N N . GLN C 1 234 ? 78.141 -4.376 24.111 1.00 61.70 233 GLN C N 1
ATOM 6472 C CA . GLN C 1 234 ? 78.130 -5.635 23.368 1.00 64.20 233 GLN C CA 1
ATOM 6473 C C . GLN C 1 234 ? 77.872 -5.349 21.892 1.00 68.56 233 GLN C C 1
ATOM 6474 O O . GLN C 1 234 ? 76.739 -5.063 21.494 1.00 62.34 233 GLN C O 1
ATOM 6480 N N . VAL C 1 235 ? 78.925 -5.432 21.086 1.00 75.18 234 VAL C N 1
ATOM 6481 C CA . VAL C 1 235 ? 78.840 -5.332 19.636 1.00 71.40 234 VAL C CA 1
ATOM 6482 C C . VAL C 1 235 ? 79.472 -6.591 19.050 1.00 79.84 234 VAL C C 1
ATOM 6483 O O . VAL C 1 235 ? 80.661 -6.844 19.271 1.00 88.78 234 VAL C O 1
ATOM 6487 N N . PRO C 1 236 ? 78.727 -7.422 18.300 1.00 82.92 235 PRO C N 1
ATOM 6488 C CA . PRO C 1 236 ? 77.326 -7.243 17.899 1.00 77.31 235 PRO C CA 1
ATOM 6489 C C . PRO C 1 236 ? 76.341 -7.403 19.052 1.00 77.28 235 PRO C C 1
ATOM 6490 O O . PRO C 1 236 ? 76.626 -8.133 19.999 1.00 70.44 235 PRO C O 1
ATOM 6494 N N . CYS C 1 237 ? 75.202 -6.724 18.974 1.00 73.86 236 CYS C N 1
ATOM 6495 C CA . CYS C 1 237 ? 74.134 -6.980 19.926 1.00 73.98 236 CYS C CA 1
ATOM 6496 C C . CYS C 1 237 ? 73.602 -8.395 19.727 1.00 73.05 236 CYS C C 1
ATOM 6497 O O . CYS C 1 237 ? 73.636 -8.945 18.623 1.00 78.20 236 CYS C O 1
ATOM 6500 N N . GLY C 1 238 ? 73.105 -8.985 20.806 1.00 67.14 237 GLY C N 1
ATOM 6501 C CA . GLY C 1 238 ? 72.668 -10.363 20.767 1.00 61.37 237 GLY C CA 1
ATOM 6502 C C . GLY C 1 238 ? 71.423 -10.658 19.967 1.00 57.71 237 GLY C C 1
ATOM 6503 O O . GLY C 1 238 ? 70.930 -11.786 20.020 1.00 66.58 237 GLY C O 1
ATOM 6504 N N . LEU C 1 239 ? 70.889 -9.696 19.223 1.00 60.01 238 LEU C N 1
ATOM 6505 C CA . LEU C 1 239 ? 69.653 -9.928 18.491 1.00 63.84 238 LEU C CA 1
ATOM 6506 C C . LEU C 1 239 ? 69.887 -10.819 17.275 1.00 66.07 238 LEU C C 1
ATOM 6507 O O . LEU C 1 239 ? 70.971 -10.839 16.686 1.00 62.58 238 LEU C O 1
ATOM 6512 N N . ASP C 1 240 ? 68.845 -11.556 16.895 1.00 66.35 239 ASP C N 1
ATOM 6513 C CA . ASP C 1 240 ? 68.882 -12.356 15.682 1.00 64.86 239 ASP C CA 1
ATOM 6514 C C . ASP C 1 240 ? 68.677 -11.462 14.457 1.00 66.46 239 ASP C C 1
ATOM 6515 O O . ASP C 1 240 ? 68.419 -10.261 14.569 1.00 71.46 239 ASP C O 1
ATOM 6520 N N . GLU C 1 241 ? 68.799 -12.066 13.271 1.00 68.52 240 GLU C N 1
ATOM 6521 C CA . GLU C 1 241 ? 68.752 -11.288 12.033 1.00 64.89 240 GLU C CA 1
ATOM 6522 C C . GLU C 1 241 ? 67.425 -10.551 11.887 1.00 68.91 240 GLU C C 1
ATOM 6523 O O . GLU C 1 241 ? 67.401 -9.340 11.635 1.00 66.35 240 GLU C O 1
ATOM 6526 N N . ALA C 1 242 ? 66.308 -11.266 12.045 1.00 55.26 241 ALA C N 1
ATOM 6527 C CA . ALA C 1 242 ? 65.004 -10.628 11.890 1.00 58.47 241 ALA C CA 1
ATOM 6528 C C . ALA C 1 242 ? 64.763 -9.571 12.960 1.00 67.58 241 ALA C C 1
ATOM 6529 O O . ALA C 1 242 ? 64.005 -8.620 12.734 1.00 58.29 241 ALA C O 1
ATOM 6531 N N . LYS C 1 243 ? 65.399 -9.712 14.123 1.00 62.10 242 LYS C N 1
ATOM 6532 C CA . LYS C 1 243 ? 65.163 -8.772 15.211 1.00 63.36 242 LYS C CA 1
ATOM 6533 C C . LYS C 1 243 ? 66.014 -7.517 15.060 1.00 61.07 242 LYS C C 1
ATOM 6534 O O . LYS C 1 243 ? 65.535 -6.406 15.315 1.00 55.65 242 LYS C O 1
ATOM 6540 N N . GLU C 1 244 ? 67.274 -7.671 14.642 1.00 64.70 243 GLU C N 1
ATOM 6541 C CA . GLU C 1 244 ? 68.109 -6.503 14.387 1.00 56.52 243 GLU C CA 1
ATOM 6542 C C . GLU C 1 244 ? 67.617 -5.726 13.173 1.00 62.79 243 GLU C C 1
ATOM 6543 O O . GLU C 1 244 ? 67.697 -4.492 13.152 1.00 61.59 243 GLU C O 1
ATOM 6549 N N . ARG C 1 245 ? 67.099 -6.420 12.158 1.00 60.29 244 ARG C N 1
ATOM 6550 C CA . ARG C 1 245 ? 66.479 -5.713 11.042 1.00 63.07 244 ARG C CA 1
ATOM 6551 C C . ARG C 1 245 ? 65.264 -4.923 11.512 1.00 60.69 244 ARG C C 1
ATOM 6552 O O . ARG C 1 245 ? 65.035 -3.793 11.066 1.00 60.34 244 ARG C O 1
ATOM 6554 N N . GLU C 1 246 ? 64.484 -5.496 12.432 1.00 58.01 245 GLU C N 1
ATOM 6555 C CA . GLU C 1 246 ? 63.336 -4.779 12.974 1.00 53.98 245 GLU C CA 1
ATOM 6556 C C . GLU C 1 246 ? 63.781 -3.532 13.727 1.00 57.91 245 GLU C C 1
ATOM 6557 O O . GLU C 1 246 ? 63.163 -2.468 13.604 1.00 48.00 245 GLU C O 1
ATOM 6563 N N . LEU C 1 247 ? 64.858 -3.645 14.507 1.00 50.98 246 LEU C N 1
ATOM 6564 C CA . LEU C 1 247 ? 65.365 -2.495 15.248 1.00 51.97 246 LEU C CA 1
ATOM 6565 C C . LEU C 1 247 ? 65.908 -1.424 14.308 1.00 56.63 246 LEU C C 1
ATOM 6566 O O . LEU C 1 247 ? 65.715 -0.224 14.545 1.00 50.96 246 LEU C O 1
ATOM 6571 N N . LYS C 1 248 ? 66.582 -1.835 13.232 1.00 49.31 247 LYS C N 1
ATOM 6572 C CA . LYS C 1 248 ? 67.155 -0.859 12.313 1.00 52.50 247 LYS C CA 1
ATOM 6573 C C . LYS C 1 248 ? 66.072 -0.160 11.500 1.00 51.12 247 LYS C C 1
ATOM 6574 O O . LYS C 1 248 ? 66.175 1.041 11.224 1.00 47.35 247 LYS C O 1
ATOM 6580 N N . GLU C 1 249 ? 65.021 -0.889 11.120 1.00 47.96 248 GLU C N 1
ATOM 6581 C CA . GLU C 1 249 ? 63.904 -0.257 10.424 1.00 51.31 248 GLU C CA 1
ATOM 6582 C C . GLU C 1 249 ? 63.152 0.698 11.343 1.00 49.74 248 GLU C C 1
ATOM 6583 O O . GLU C 1 249 ? 62.711 1.769 10.910 1.00 54.12 248 GLU C O 1
ATOM 6589 N N . LEU C 1 250 ? 63.002 0.329 12.617 1.00 47.75 249 LEU C N 1
ATOM 6590 C CA . LEU C 1 250 ? 62.346 1.208 13.578 1.00 45.13 249 LEU C CA 1
ATOM 6591 C C . LEU C 1 250 ? 63.154 2.480 13.801 1.00 49.33 249 LEU C C 1
ATOM 6592 O O . LEU C 1 250 ? 62.584 3.570 13.931 1.00 43.38 249 LEU C O 1
ATOM 6597 N N . THR C 1 251 ? 64.483 2.357 13.855 1.00 47.05 250 THR C N 1
ATOM 6598 C CA . THR C 1 251 ? 65.330 3.534 14.011 1.00 43.46 250 THR C CA 1
ATOM 6599 C C . THR C 1 251 ? 65.196 4.463 12.812 1.00 53.86 250 THR C C 1
ATOM 6600 O O . THR C 1 251 ? 65.123 5.689 12.969 1.00 47.76 250 THR C O 1
ATOM 6604 N N . ALA C 1 252 ? 65.145 3.893 11.604 1.00 48.48 251 ALA C N 1
ATOM 6605 C CA . ALA C 1 252 ? 65.014 4.708 10.401 1.00 49.22 251 ALA C CA 1
ATOM 6606 C C . ALA C 1 252 ? 63.683 5.448 10.374 1.00 52.44 251 ALA C C 1
ATOM 6607 O O . ALA C 1 252 ? 63.632 6.630 10.012 1.00 51.92 251 ALA C O 1
ATOM 6609 N N . ARG C 1 253 ? 62.594 4.775 10.753 1.00 49.73 252 ARG C N 1
ATOM 6610 C CA . ARG C 1 253 ? 61.299 5.446 10.794 1.00 51.46 252 ARG C CA 1
ATOM 6611 C C . ARG C 1 253 ? 61.258 6.503 11.892 1.00 50.14 252 ARG C C 1
ATOM 6612 O O . ARG C 1 253 ? 60.647 7.563 11.717 1.00 42.65 252 ARG C O 1
ATOM 6620 N N . ALA C 1 254 ? 61.908 6.234 13.028 1.00 50.61 253 ALA C N 1
ATOM 6621 C CA . ALA C 1 254 ? 61.894 7.187 14.134 1.00 42.60 253 ALA C CA 1
ATOM 6622 C C . ALA C 1 254 ? 62.701 8.435 13.800 1.00 52.27 253 ALA C C 1
ATOM 6623 O O . ALA C 1 254 ? 62.303 9.552 14.156 1.00 44.95 253 ALA C O 1
ATOM 6625 N N . CYS C 1 255 ? 63.836 8.268 13.117 1.00 48.09 254 CYS C N 1
ATOM 6626 C CA . CYS C 1 255 ? 64.644 9.422 12.741 1.00 47.53 254 CYS C CA 1
ATOM 6627 C C . CYS C 1 255 ? 64.009 10.194 11.591 1.00 49.13 254 CYS C C 1
ATOM 6628 O O . CYS C 1 255 ? 63.981 11.430 11.612 1.00 46.69 254 CYS C O 1
ATOM 6631 N N . ASP C 1 256 ? 63.494 9.488 10.579 1.00 49.06 255 ASP C N 1
ATOM 6632 C CA . ASP C 1 256 ? 62.839 10.179 9.472 1.00 50.54 255 ASP C CA 1
ATOM 6633 C C . ASP C 1 256 ? 61.624 10.964 9.945 1.00 50.10 255 ASP C C 1
ATOM 6634 O O . ASP C 1 256 ? 61.311 12.019 9.382 1.00 52.05 255 ASP C O 1
ATOM 6639 N N . ALA C 1 257 ? 60.937 10.476 10.980 1.00 43.09 256 ALA C N 1
ATOM 6640 C CA . ALA C 1 257 ? 59.782 11.190 11.510 1.00 44.07 256 ALA C CA 1
ATOM 6641 C C . ALA C 1 257 ? 60.158 12.541 12.104 1.00 46.21 256 ALA C C 1
ATOM 6642 O O . ALA C 1 257 ? 59.291 13.412 12.228 1.00 41.75 256 ALA C O 1
ATOM 6644 N N . LEU C 1 258 ? 61.424 12.735 12.474 1.00 43.00 257 LEU C N 1
ATOM 6645 C CA . LEU C 1 258 ? 61.882 13.984 13.067 1.00 49.68 257 LEU C CA 1
ATOM 6646 C C . LEU C 1 258 ? 62.640 14.871 12.088 1.00 48.59 257 LEU C C 1
ATOM 6647 O O . LEU C 1 258 ? 62.952 16.015 12.431 1.00 50.62 257 LEU C O 1
ATOM 6652 N N . GLY C 1 259 ? 62.939 14.379 10.887 1.00 48.53 258 GLY C N 1
ATOM 6653 C CA . GLY C 1 259 ? 63.734 15.142 9.946 1.00 44.80 258 GLY C CA 1
ATOM 6654 C C . GLY C 1 259 ? 65.224 15.079 10.186 1.00 49.07 258 GLY C C 1
ATOM 6655 O O . GLY C 1 259 ? 65.951 15.964 9.723 1.00 51.78 258 GLY C O 1
ATOM 6656 N N . ILE C 1 260 ? 65.702 14.051 10.892 1.00 46.84 259 ILE C N 1
ATOM 6657 C CA . ILE C 1 260 ? 67.116 13.954 11.233 1.00 49.62 259 ILE C CA 1
ATOM 6658 C C . ILE C 1 260 ? 67.961 13.890 9.968 1.00 50.46 259 ILE C C 1
ATOM 6659 O O . ILE C 1 260 ? 67.621 13.197 9.000 1.00 39.61 259 ILE C O 1
ATOM 6664 N N . GLN C 1 261 ? 69.078 14.619 9.973 1.00 51.79 260 GLN C N 1
ATOM 6665 C CA . GLN C 1 261 ? 69.978 14.702 8.832 1.00 49.53 260 GLN C CA 1
ATOM 6666 C C . GLN C 1 261 ? 71.416 14.489 9.276 1.00 45.56 260 GLN C C 1
ATOM 6667 O O . GLN C 1 261 ? 71.792 14.827 10.401 1.00 45.25 260 GLN C O 1
ATOM 6673 N N . GLY C 1 262 ? 72.224 13.952 8.366 1.00 45.99 261 GLY C N 1
ATOM 6674 C CA . GLY C 1 262 ? 73.647 13.826 8.604 1.00 44.64 261 GLY C CA 1
ATOM 6675 C C . GLY C 1 262 ? 74.011 12.660 9.497 1.00 46.90 261 GLY C C 1
ATOM 6676 O O . GLY C 1 262 ? 74.556 11.658 9.026 1.00 50.98 261 GLY C O 1
ATOM 6677 N N . TRP C 1 263 ? 73.720 12.779 10.789 1.00 43.47 262 TRP C N 1
ATOM 6678 C CA . TRP C 1 263 ? 74.000 11.701 11.726 1.00 41.18 262 TRP C CA 1
ATOM 6679 C C . TRP C 1 263 ? 73.135 11.890 12.964 1.00 51.32 262 TRP C C 1
ATOM 6680 O O . TRP C 1 263 ? 72.508 12.934 13.159 1.00 45.29 262 TRP C O 1
ATOM 6691 N N . GLY C 1 264 ? 73.100 10.851 13.790 1.00 47.94 263 GLY C N 1
ATOM 6692 C CA . GLY C 1 264 ? 72.316 10.881 15.011 1.00 52.24 263 GLY C CA 1
ATOM 6693 C C . GLY C 1 264 ? 72.396 9.543 15.709 1.00 54.04 263 GLY C C 1
ATOM 6694 O O . GLY C 1 264 ? 73.021 8.595 15.222 1.00 49.00 263 GLY C O 1
ATOM 6695 N N . ARG C 1 265 ? 71.749 9.475 16.869 1.00 46.39 264 ARG C N 1
ATOM 6696 C CA . ARG C 1 265 ? 71.740 8.245 17.649 1.00 40.49 264 ARG C CA 1
ATOM 6697 C C . ARG C 1 265 ? 70.401 8.109 18.354 1.00 44.40 264 ARG C C 1
ATOM 6698 O O . ARG C 1 265 ? 69.939 9.055 18.998 1.00 45.28 264 ARG C O 1
ATOM 6706 N N . ALA C 1 266 ? 69.790 6.935 18.236 1.00 46.74 265 ALA C N 1
ATOM 6707 C CA . ALA C 1 266 ? 68.538 6.630 18.908 1.00 50.84 265 ALA C CA 1
ATOM 6708 C C . ALA C 1 266 ? 68.794 5.686 20.076 1.00 51.81 265 ALA C C 1
ATOM 6709 O O . ALA C 1 266 ? 69.664 4.813 20.002 1.00 52.08 265 ALA C O 1
ATOM 6711 N N . ASP C 1 267 ? 68.039 5.871 21.155 1.00 46.13 266 ASP C N 1
ATOM 6712 C CA . ASP C 1 267 ? 68.119 5.022 22.337 1.00 43.96 266 ASP C CA 1
ATOM 6713 C C . ASP C 1 267 ? 66.807 4.263 22.484 1.00 48.16 266 ASP C C 1
ATOM 6714 O O . ASP C 1 267 ? 65.733 4.874 22.509 1.00 42.34 266 ASP C O 1
ATOM 6719 N N . VAL C 1 268 ? 66.893 2.935 22.568 1.00 42.75 267 VAL C N 1
ATOM 6720 C CA . VAL C 1 268 ? 65.727 2.062 22.493 1.00 51.21 267 VAL C CA 1
ATOM 6721 C C . VAL C 1 268 ? 65.812 1.018 23.599 1.00 55.50 267 VAL C C 1
ATOM 6722 O O . VAL C 1 268 ? 66.868 0.407 23.801 1.00 53.64 267 VAL C O 1
ATOM 6726 N N . MET C 1 269 ? 64.704 0.815 24.308 1.00 45.08 268 MET C N 1
ATOM 6727 C CA . MET C 1 269 ? 64.563 -0.260 25.278 1.00 47.60 268 MET C CA 1
ATOM 6728 C C . MET C 1 269 ? 63.739 -1.396 24.681 1.00 53.16 268 MET C C 1
ATOM 6729 O O . MET C 1 269 ? 62.951 -1.202 23.752 1.00 48.61 268 MET C O 1
ATOM 6734 N N . GLN C 1 270 ? 63.932 -2.593 25.232 1.00 53.49 269 GLN C N 1
ATOM 6735 C CA . GLN C 1 270 ? 63.158 -3.770 24.862 1.00 49.56 269 GLN C CA 1
ATOM 6736 C C . GLN C 1 270 ? 62.615 -4.413 26.129 1.00 51.18 269 GLN C C 1
ATOM 6737 O O . GLN C 1 270 ? 63.322 -4.500 27.137 1.00 45.67 269 GLN C O 1
ATOM 6743 N N . ASP C 1 271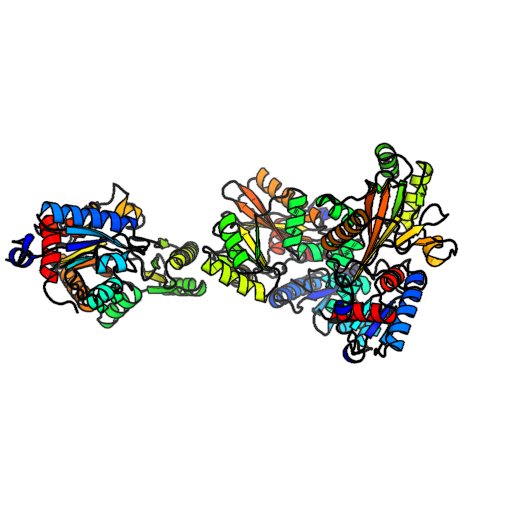 ? 61.361 -4.852 26.086 1.00 48.43 270 ASP C N 1
ATOM 6744 C CA . ASP C 1 271 ? 60.723 -5.425 27.259 1.00 54.39 270 ASP C CA 1
ATOM 6745 C C . ASP C 1 271 ? 60.798 -6.952 27.210 1.00 57.42 270 ASP C C 1
ATOM 6746 O O . ASP C 1 271 ? 61.324 -7.546 26.265 1.00 49.95 270 ASP C O 1
ATOM 6751 N N . ALA C 1 272 ? 60.248 -7.592 28.246 1.00 53.24 271 ALA C N 1
ATOM 6752 C CA . ALA C 1 272 ? 60.330 -9.044 28.370 1.00 52.00 271 ALA C CA 1
ATOM 6753 C C . ALA C 1 272 ? 59.621 -9.775 27.237 1.00 60.24 271 ALA C C 1
ATOM 6754 O O . ALA C 1 272 ? 59.887 -10.963 27.019 1.00 60.35 271 ALA C O 1
ATOM 6756 N N . GLU C 1 273 ? 58.728 -9.103 26.514 1.00 52.88 272 GLU C N 1
ATOM 6757 C CA . GLU C 1 273 ? 58.013 -9.710 25.402 1.00 51.18 272 GLU C CA 1
ATOM 6758 C C . GLU C 1 273 ? 58.630 -9.371 24.051 1.00 53.36 272 GLU C C 1
ATOM 6759 O O . GLU C 1 273 ? 58.030 -9.668 23.013 1.00 53.53 272 GLU C O 1
ATOM 6765 N N . GLY C 1 274 ? 59.817 -8.762 24.040 1.00 56.83 273 GLY C N 1
ATOM 6766 C CA . GLY C 1 274 ? 60.543 -8.504 22.815 1.00 58.74 273 GLY C CA 1
ATOM 6767 C C . GLY C 1 274 ? 60.200 -7.210 22.110 1.00 52.95 273 GLY C C 1
ATOM 6768 O O . GLY C 1 274 ? 60.871 -6.866 21.129 1.00 54.71 273 GLY C O 1
ATOM 6769 N N . ARG C 1 275 ? 59.186 -6.482 22.573 1.00 47.17 274 ARG C N 1
ATOM 6770 C CA . ARG C 1 275 ? 58.792 -5.242 21.917 1.00 50.89 274 ARG C CA 1
ATOM 6771 C C . ARG C 1 275 ? 59.804 -4.135 22.190 1.00 47.71 274 ARG C C 1
ATOM 6772 O O . ARG C 1 275 ? 60.305 -3.990 23.309 1.00 46.31 274 ARG C O 1
ATOM 6780 N N . PHE C 1 276 ? 60.096 -3.346 21.157 1.00 51.38 275 PHE C N 1
ATOM 6781 C CA . PHE C 1 276 ? 61.006 -2.215 21.273 1.00 48.54 275 PHE C CA 1
ATOM 6782 C C . PHE C 1 276 ? 60.244 -0.945 21.634 1.00 45.84 275 PHE C C 1
ATOM 6783 O O . PHE C 1 276 ? 59.095 -0.748 21.226 1.00 44.83 275 PHE C O 1
ATOM 6791 N N . TRP C 1 277 ? 60.905 -0.075 22.397 1.00 42.92 276 TRP C N 1
ATOM 6792 C CA . TRP C 1 277 ? 60.327 1.188 22.848 1.00 43.29 276 TRP C CA 1
ATOM 6793 C C . TRP C 1 277 ? 61.330 2.307 22.614 1.00 45.16 276 TRP C C 1
ATOM 6794 O O . TRP C 1 277 ? 62.449 2.257 23.134 1.00 40.81 276 TRP C O 1
ATOM 6805 N N . LEU C 1 278 ? 60.925 3.320 21.848 1.00 45.27 277 LEU C N 1
ATOM 6806 C CA . LEU C 1 278 ? 61.799 4.444 21.538 1.00 41.14 277 LEU C CA 1
ATOM 6807 C C . LEU C 1 278 ? 61.851 5.424 22.705 1.00 42.80 277 LEU C C 1
ATOM 6808 O O . LEU C 1 278 ? 60.812 5.879 23.191 1.00 44.85 277 LEU C O 1
ATOM 6813 N N . LEU C 1 279 ? 63.064 5.761 23.144 1.00 36.52 278 LEU C N 1
ATOM 6814 C CA . LEU C 1 279 ? 63.262 6.733 24.215 1.00 41.21 278 LEU C CA 1
ATOM 6815 C C . LEU C 1 279 ? 63.490 8.142 23.676 1.00 44.46 278 LEU C C 1
ATOM 6816 O O . LEU C 1 279 ? 62.761 9.071 24.034 1.00 40.06 278 LEU C O 1
ATOM 6821 N N . GLU C 1 280 ? 64.497 8.319 22.823 1.00 45.20 279 GLU C N 1
ATOM 6822 C CA . GLU C 1 280 ? 64.878 9.643 22.347 1.00 41.02 279 GLU C CA 1
ATOM 6823 C C . GLU C 1 280 ? 65.782 9.494 21.131 1.00 44.81 279 GLU C C 1
ATOM 6824 O O . GLU C 1 280 ? 66.199 8.392 20.767 1.00 44.03 279 GLU C O 1
ATOM 6830 N N . VAL C 1 281 ? 66.088 10.633 20.515 1.00 46.07 280 VAL C N 1
ATOM 6831 C CA . VAL C 1 281 ? 67.067 10.732 19.438 1.00 46.05 280 VAL C CA 1
ATOM 6832 C C . VAL C 1 281 ? 67.976 11.915 19.742 1.00 43.34 280 VAL C C 1
ATOM 6833 O O . VAL C 1 281 ? 67.492 13.003 20.074 1.00 47.58 280 VAL C O 1
ATOM 6837 N N . ASN C 1 282 ? 69.286 11.701 19.644 1.00 43.39 281 ASN C N 1
ATOM 6838 C CA . ASN C 1 282 ? 70.266 12.760 19.845 1.00 47.30 281 ASN C CA 1
ATOM 6839 C C . ASN C 1 282 ? 70.815 13.190 18.492 1.00 47.82 281 ASN C C 1
ATOM 6840 O O . ASN C 1 282 ? 71.223 12.345 17.689 1.00 51.43 281 ASN C O 1
ATOM 6845 N N . THR C 1 283 ? 70.820 14.501 18.244 1.00 54.36 282 THR C N 1
ATOM 6846 C CA . THR C 1 283 ? 71.242 15.045 16.959 1.00 51.36 282 THR C CA 1
ATOM 6847 C C . THR C 1 283 ? 72.686 15.532 16.947 1.00 49.57 282 THR C C 1
ATOM 6848 O O . THR C 1 283 ? 73.218 15.807 15.866 1.00 48.15 282 THR C O 1
ATOM 6852 N N . ALA C 1 284 ? 73.327 15.653 18.106 1.00 51.89 283 ALA C N 1
ATOM 6853 C CA . ALA C 1 284 ? 74.769 15.896 18.191 1.00 57.95 283 ALA C CA 1
ATOM 6854 C C . ALA C 1 284 ? 75.345 14.968 19.251 1.00 49.35 283 ALA C C 1
ATOM 6855 O O . ALA C 1 284 ? 75.725 15.401 20.346 1.00 44.44 283 ALA C O 1
ATOM 6857 N N . PRO C 1 285 ? 75.420 13.671 18.954 1.00 52.52 284 PRO C N 1
ATOM 6858 C CA . PRO C 1 285 ? 75.813 12.696 19.978 1.00 50.48 284 PRO C CA 1
ATOM 6859 C C . PRO C 1 285 ? 77.247 12.904 20.444 1.00 53.71 284 PRO C C 1
ATOM 6860 O O . PRO C 1 285 ? 78.086 13.465 19.736 1.00 58.01 284 PRO C O 1
ATOM 6864 N N . GLY C 1 286 ? 77.517 12.441 21.665 1.00 57.80 285 GLY C N 1
ATOM 6865 C CA . GLY C 1 286 ? 78.846 12.598 22.228 1.00 49.42 285 GLY C CA 1
ATOM 6866 C C . GLY C 1 286 ? 79.903 11.894 21.399 1.00 56.17 285 GLY C C 1
ATOM 6867 O O . GLY C 1 286 ? 79.632 10.916 20.698 1.00 55.14 285 GLY C O 1
ATOM 6868 N N . MET C 1 287 ? 81.132 12.410 21.479 1.00 57.10 286 MET C N 1
ATOM 6869 C CA . MET C 1 287 ? 82.256 11.863 20.728 1.00 61.49 286 MET C CA 1
ATOM 6870 C C . MET C 1 287 ? 83.479 11.674 21.619 1.00 64.74 286 MET C C 1
ATOM 6871 O O . MET C 1 287 ? 84.616 11.792 21.156 1.00 66.27 286 MET C O 1
ATOM 6876 N N . THR C 1 288 ? 83.262 11.373 22.896 1.00 65.76 287 THR C N 1
ATOM 6877 C CA . THR C 1 288 ? 84.352 11.127 23.831 1.00 61.65 287 THR C CA 1
ATOM 6878 C C . THR C 1 288 ? 84.919 9.725 23.605 1.00 69.89 287 THR C C 1
ATOM 6879 O O . THR C 1 288 ? 84.538 9.012 22.672 1.00 72.88 287 THR C O 1
ATOM 6883 N N . ASP C 1 289 ? 85.852 9.311 24.466 1.00 80.16 288 ASP C N 1
ATOM 6884 C CA . ASP C 1 289 ? 86.329 7.932 24.428 1.00 82.88 288 ASP C CA 1
ATOM 6885 C C . ASP C 1 289 ? 85.209 6.961 24.783 1.00 79.08 288 ASP C C 1
ATOM 6886 O O . ASP C 1 289 ? 85.028 5.933 24.121 1.00 87.88 288 ASP C O 1
ATOM 6891 N N . HIS C 1 290 ? 84.436 7.283 25.823 1.00 70.97 289 HIS C N 1
ATOM 6892 C CA . HIS C 1 290 ? 83.345 6.427 26.269 1.00 72.18 289 HIS C CA 1
ATOM 6893 C C . HIS C 1 290 ? 82.141 6.453 25.336 1.00 72.85 289 HIS C C 1
ATOM 6894 O O . HIS C 1 290 ? 81.201 5.680 25.551 1.00 68.41 289 HIS C O 1
ATOM 6901 N N . SER C 1 291 ? 82.143 7.308 24.316 1.00 67.76 290 SER C N 1
ATOM 6902 C CA . SER C 1 291 ? 80.927 7.581 23.567 1.00 61.59 290 SER C CA 1
ATOM 6903 C C . SER C 1 291 ? 80.551 6.414 22.656 1.00 59.28 290 SER C C 1
ATOM 6904 O O . SER C 1 291 ? 81.375 5.567 22.298 1.00 60.17 290 SER C O 1
ATOM 6907 N N . LEU C 1 292 ? 79.276 6.402 22.267 1.00 58.99 291 LEU C N 1
ATOM 6908 C CA . LEU C 1 292 ? 78.642 5.272 21.599 1.00 54.35 291 LEU C CA 1
ATOM 6909 C C . LEU C 1 292 ? 78.712 5.356 20.079 1.00 57.87 291 LEU C C 1
ATOM 6910 O O . LEU C 1 292 ? 78.940 4.338 19.419 1.00 59.28 291 LEU C O 1
ATOM 6915 N N . VAL C 1 293 ? 78.495 6.542 19.502 1.00 58.30 292 VAL C N 1
ATOM 6916 C CA . VAL C 1 293 ? 78.570 6.673 18.042 1.00 53.31 292 VAL C CA 1
ATOM 6917 C C . VAL C 1 293 ? 79.939 6.284 17.508 1.00 52.61 292 VAL C C 1
ATOM 6918 O O . VAL C 1 293 ? 80.001 5.557 16.503 1.00 50.77 292 VAL C O 1
ATOM 6922 N N . PRO C 1 294 ? 81.068 6.701 18.102 1.00 57.72 293 PRO C N 1
ATOM 6923 C CA . PRO C 1 294 ? 82.358 6.158 17.644 1.00 54.52 293 PRO C CA 1
ATOM 6924 C C . PRO C 1 294 ? 82.438 4.650 17.771 1.00 64.02 293 PRO C C 1
ATOM 6925 O O . PRO C 1 294 ? 83.090 3.993 16.949 1.00 66.91 293 PRO C O 1
ATOM 6929 N N . MET C 1 295 ? 81.779 4.082 18.781 1.00 67.51 294 MET C N 1
ATOM 6930 C CA . MET C 1 295 ? 81.795 2.638 18.976 1.00 60.87 294 MET C CA 1
ATOM 6931 C C . MET C 1 295 ? 81.057 1.924 17.849 1.00 60.65 294 MET C C 1
ATOM 6932 O O . MET C 1 295 ? 81.569 0.957 17.274 1.00 57.66 294 MET C O 1
ATOM 6937 N N . ALA C 1 296 ? 79.852 2.392 17.514 1.00 53.46 295 ALA C N 1
ATOM 6938 C CA . ALA C 1 296 ? 79.095 1.777 16.429 1.00 53.33 295 ALA C CA 1
ATOM 6939 C C . ALA C 1 296 ? 79.738 2.013 15.070 1.00 66.85 295 ALA C C 1
ATOM 6940 O O . ALA C 1 296 ? 79.501 1.231 14.142 1.00 66.30 295 ALA C O 1
ATOM 6942 N N . ALA C 1 297 ? 80.540 3.072 14.928 1.00 67.70 296 ALA C N 1
ATOM 6943 C CA . ALA C 1 297 ? 81.234 3.306 13.666 1.00 67.66 296 ALA C CA 1
ATOM 6944 C C . ALA C 1 297 ? 82.380 2.319 13.478 1.00 63.74 296 ALA C C 1
ATOM 6945 O O . ALA C 1 297 ? 82.648 1.880 12.353 1.00 58.94 296 ALA C O 1
ATOM 6947 N N . ARG C 1 298 ? 83.071 1.963 14.566 1.00 65.72 297 ARG C N 1
ATOM 6948 C CA . ARG C 1 298 ? 84.109 0.941 14.474 1.00 62.90 297 ARG C CA 1
ATOM 6949 C C . ARG C 1 298 ? 83.518 -0.403 14.075 1.00 65.10 297 ARG C C 1
ATOM 6950 O O . ARG C 1 298 ? 84.121 -1.149 13.294 1.00 70.14 297 ARG C O 1
ATOM 6958 N N . ALA C 1 299 ? 82.334 -0.729 14.601 1.00 65.10 298 ALA C N 1
ATOM 6959 C CA . ALA C 1 299 ? 81.664 -1.961 14.200 1.00 68.08 298 ALA C CA 1
ATOM 6960 C C . ALA C 1 299 ? 81.285 -1.924 12.726 1.00 64.66 298 ALA C C 1
ATOM 6961 O O . ALA C 1 299 ? 81.367 -2.942 12.030 1.00 73.19 298 ALA C O 1
ATOM 6963 N N . ALA C 1 300 ? 80.871 -0.756 12.230 1.00 64.68 299 ALA C N 1
ATOM 6964 C CA . ALA C 1 300 ? 80.535 -0.634 10.815 1.00 66.88 299 ALA C CA 1
ATOM 6965 C C . ALA C 1 300 ? 81.772 -0.783 9.939 1.00 69.57 299 ALA C C 1
ATOM 6966 O O . ALA C 1 300 ? 81.688 -1.314 8.825 1.00 68.20 299 ALA C O 1
ATOM 6968 N N . GLY C 1 301 ? 82.924 -0.320 10.421 1.00 73.87 300 GLY C N 1
ATOM 6969 C CA . GLY C 1 301 ? 84.166 -0.432 9.680 1.00 68.07 300 GLY C CA 1
ATOM 6970 C C . GLY C 1 301 ? 84.903 0.883 9.515 1.00 71.52 300 GLY C C 1
ATOM 6971 O O . GLY C 1 301 ? 85.834 0.981 8.709 1.00 78.70 300 GLY C O 1
ATOM 6972 N N . LEU C 1 302 ? 84.501 1.899 10.271 1.00 67.23 301 LEU C N 1
ATOM 6973 C CA . LEU C 1 302 ? 85.103 3.224 10.204 1.00 69.38 301 LEU C CA 1
ATOM 6974 C C . LEU C 1 302 ? 85.836 3.529 11.502 1.00 63.90 301 LEU C C 1
ATOM 6975 O O . LEU C 1 302 ? 85.341 3.224 12.591 1.00 60.98 301 LEU C O 1
ATOM 6980 N N . ASP C 1 303 ? 87.014 4.139 11.389 1.00 62.36 302 ASP C N 1
ATOM 6981 C CA . ASP C 1 303 ? 87.701 4.626 12.573 1.00 66.86 302 ASP C CA 1
ATOM 6982 C C . ASP C 1 303 ? 87.216 6.040 12.893 1.00 64.68 302 ASP C C 1
ATOM 6983 O O . ASP C 1 303 ? 86.404 6.624 12.171 1.00 58.35 302 ASP C O 1
ATOM 6988 N N . PHE C 1 304 ? 87.719 6.598 13.997 1.00 58.35 303 PHE C N 1
ATOM 6989 C CA . PHE C 1 304 ? 87.249 7.905 14.443 1.00 62.67 303 PHE C CA 1
ATOM 6990 C C . PHE C 1 304 ? 87.562 8.994 13.425 1.00 72.19 303 PHE C C 1
ATOM 6991 O O . PHE C 1 304 ? 86.830 9.987 13.334 1.00 66.36 303 PHE C O 1
ATOM 6999 N N . GLN C 1 305 ? 88.634 8.825 12.648 1.00 75.45 304 GLN C N 1
ATOM 7000 C CA . GLN C 1 305 ? 88.984 9.825 11.644 1.00 68.51 304 GLN C CA 1
ATOM 7001 C C . GLN C 1 305 ? 88.011 9.789 10.471 1.00 68.74 304 GLN C C 1
ATOM 7002 O O . GLN C 1 305 ? 87.517 10.833 10.029 1.00 69.24 304 GLN C O 1
ATOM 7008 N N . GLN C 1 306 ? 87.721 8.593 9.952 1.00 65.72 305 GLN C N 1
ATOM 7009 C CA . GLN C 1 306 ? 86.768 8.471 8.854 1.00 65.14 305 GLN C CA 1
ATOM 7010 C C . GLN C 1 306 ? 85.348 8.825 9.274 1.00 66.71 305 GLN C C 1
ATOM 7011 O O . GLN C 1 306 ? 84.524 9.150 8.412 1.00 60.08 305 GLN C O 1
ATOM 7017 N N . LEU C 1 307 ? 85.047 8.767 10.575 1.00 63.84 306 LEU C N 1
ATOM 7018 C CA . LEU C 1 307 ? 83.704 9.087 11.052 1.00 60.90 306 LEU C CA 1
ATOM 7019 C C . LEU C 1 307 ? 83.440 10.588 11.000 1.00 60.76 306 LEU C C 1
ATOM 7020 O O . LEU C 1 307 ? 82.404 11.029 10.487 1.00 56.48 306 LEU C O 1
ATOM 7025 N N . VAL C 1 308 ? 84.368 11.393 11.527 1.00 57.53 307 VAL C N 1
ATOM 7026 C CA . VAL C 1 308 ? 84.179 12.840 11.506 1.00 56.18 307 VAL C CA 1
ATOM 7027 C C . VAL C 1 308 ? 84.280 13.381 10.085 1.00 60.38 307 VAL C C 1
ATOM 7028 O O . VAL C 1 308 ? 83.613 14.364 9.741 1.00 61.20 307 VAL C O 1
ATOM 7032 N N . LEU C 1 309 ? 85.102 12.756 9.237 1.00 60.10 308 LEU C N 1
ATOM 7033 C CA . LEU C 1 309 ? 85.197 13.195 7.848 1.00 57.92 308 LEU C CA 1
ATOM 7034 C C . LEU C 1 309 ? 83.907 12.910 7.088 1.00 62.88 308 LEU C C 1
ATOM 7035 O O . LEU C 1 309 ? 83.492 13.708 6.239 1.00 63.72 308 LEU C O 1
ATOM 7040 N N . ALA C 1 310 ? 83.258 11.779 7.378 1.00 61.78 309 ALA C N 1
ATOM 7041 C CA . ALA C 1 310 ? 81.977 11.485 6.744 1.00 62.67 309 ALA C CA 1
ATOM 7042 C C . ALA C 1 310 ? 80.898 12.454 7.213 1.00 57.06 309 ALA C C 1
ATOM 7043 O O . ALA C 1 310 ? 80.080 12.918 6.409 1.00 52.13 309 ALA C O 1
ATOM 7045 N N . ILE C 1 311 ? 80.881 12.770 8.510 1.00 56.08 310 ILE C N 1
ATOM 7046 C CA . ILE C 1 311 ? 79.959 13.780 9.026 1.00 58.12 310 ILE C CA 1
ATOM 7047 C C . ILE C 1 311 ? 80.203 15.114 8.333 1.00 53.55 310 ILE C C 1
ATOM 7048 O O . ILE C 1 311 ? 79.269 15.778 7.868 1.00 54.37 310 ILE C O 1
ATOM 7053 N N . LEU C 1 312 ? 81.471 15.518 8.250 1.00 53.85 311 LEU C N 1
ATOM 7054 C CA . LEU C 1 312 ? 81.813 16.778 7.604 1.00 54.66 311 LEU C CA 1
ATOM 7055 C C . LEU C 1 312 ? 81.438 16.756 6.127 1.00 53.75 311 LEU C C 1
ATOM 7056 O O . LEU C 1 312 ? 80.908 17.740 5.597 1.00 62.27 311 LEU C O 1
ATOM 7061 N N . ALA C 1 313 ? 81.686 15.632 5.452 1.00 55.67 312 ALA C N 1
ATOM 7062 C CA . ALA C 1 313 ? 81.414 15.551 4.020 1.00 56.46 312 ALA C CA 1
ATOM 7063 C C . ALA C 1 313 ? 79.922 15.566 3.722 1.00 58.18 312 ALA C C 1
ATOM 7064 O O . ALA C 1 313 ? 79.514 15.976 2.629 1.00 63.25 312 ALA C O 1
ATOM 7066 N N . ASP C 1 314 ? 79.093 15.124 4.669 1.00 62.47 313 ASP C N 1
ATOM 7067 C CA . ASP C 1 314 ? 77.653 15.156 4.449 1.00 63.53 313 ASP C CA 1
ATOM 7068 C C . ASP C 1 314 ? 77.114 16.581 4.482 1.00 61.51 313 ASP C C 1
ATOM 7069 O O . ASP C 1 314 ? 76.131 16.885 3.795 1.00 56.74 313 ASP C O 1
ATOM 7074 N N . SER C 1 315 ? 77.746 17.468 5.254 1.00 53.52 314 SER C N 1
ATOM 7075 C CA . SER C 1 315 ? 77.276 18.845 5.347 1.00 59.59 314 SER C CA 1
ATOM 7076 C C . SER C 1 315 ? 77.362 19.590 4.020 1.00 61.99 314 SER C C 1
ATOM 7077 O O . SER C 1 315 ? 76.812 20.691 3.911 1.00 65.17 314 SER C O 1
ATOM 7080 N N . ARG C 1 316 ? 78.016 19.018 3.008 1.00 73.18 315 ARG C N 1
ATOM 7081 C CA . ARG C 1 316 ? 78.121 19.672 1.710 1.00 77.97 315 ARG C CA 1
ATOM 7082 C C . ARG C 1 316 ? 76.815 19.666 0.924 1.00 84.70 315 ARG C C 1
ATOM 7083 O O . ARG C 1 316 ? 76.786 20.210 -0.185 1.00 84.83 315 ARG C O 1
ATOM 7091 N N . GLU C 1 317 ? 75.748 19.074 1.453 1.00 83.22 316 GLU C N 1
ATOM 7092 C CA . GLU C 1 317 ? 74.428 19.198 0.846 1.00 79.99 316 GLU C CA 1
ATOM 7093 C C . GLU C 1 317 ? 73.399 19.604 1.898 1.00 70.23 316 GLU C C 1
ATOM 7094 O O . GLU C 1 317 ? 73.541 20.637 2.554 1.00 62.53 316 GLU C O 1
#

Solvent-accessible surface area: 36562 Å² total